Protein AF-A0A285ZNP9-F1 (afdb_monomer)

Foldseek 3Di:
DPDVVVLVVCQVVCCVQLDPDDPPPPPDLDPPFFQVLLLVLQLLLQWDQLDFAAPVNVVVLQVVLCVVPVADADPCVCPVVQQWHQALRGIDGDVLLLVQQPPPPPQDDDPPDPPRRVVSNNVSSNVCCVVCVPDQCLKTKHFPVSSVVSVVVRCVVGVVDDDPVVVCVQQVWDDDPTIIIGGNVSVVVNHQLLSNLLSNLQVLLVVDDLVCLSVSLSSSCSSCVPSADLCSLVPDDPVSNVSLLVSLLVSLLPTPSQFPDVVQLQLVSQVVSLVCPPPHPVPVVPDDDSDPRDPPDPDLLLVLLVVVVCVVSVRPSDPCVVCVSNLSSLSSNLVVCLVVVPPDDSVVSCVSRSVNLSSVLVCCLNPNVSCLLVCLLPQPCNLVSLLSNLVSLLVSCVPDPPPDCSSLVVNLVSLLVSLVRHVPDLVCLLSLLVLLLQLLLCLVPNPCNVSSVSSNVNSCVRPCNVAPDPSSLVSNVVCVVRPSVSNNDPPDALQPLSSVVSLLSQLVRDDDPSVVVSLVSNVVSCCRRQLPDLQDDDLVSLVSVLPGPCLSSVVVCVVVVNNLVVLVSLLCLVVADPVDPDPRSRCSSLVSNLSVLLSLLVNLVVCLVPHDPVSSQVSLVSSLVSLLCLQQDCPVVDNPNSQDVCVQPVSDDPPLDRSLLSVLVSLQVDDPVSSLSNLVSNLNSLPLQSLLVSLQSDPDPVVNVSSLVSDDLPDDCVVVDPDLVSLLSSLVSCLVNVSDLVSSVVSLVVSVVVCVVVCPPLADDPSLLSSLLSVLSNCLSVLVLVCLVPDDRSHDHPPCPCVVSNLLSLLSSLVSNLVSCVVVVNLVSSLVSLVVNDDDPPDLSCLLSVLQSLLSCQPRPPDDDPLVVSLVVLVVSLVVLVVVCVVDSPRDPNSNLSSLLSNLSSCLVVLVLVVSVVSVVVDDLVSLQDCSNLVSNLVSCLVVVVLVVSVVSLVSHDDDPVCVVVSVVSVVSRDVVVVVVVVVVVLVVLLPDFLLQNQLPDPCVLPVPNPDPQNRLVVLLLVQQVVCLVCLVVVVPDDLLVVVVSSVVSSCVSCVSSPFDFPDDDPQPDQDPVRDGPSWDFGWTDRPQAIETETEDEPQAPDPVVLCSVQVQVVPDPSHAEYEYHYEHADDPVCQVVRVVRCQVQVQDCVNRVHDPQWHFDDKDWPQVVSPDPQWTKMWTQTGPNHIYIYIYGYSNDPD

Solvent-accessible surface area (backbone atoms only — not comparable to full-atom values): 68554 Å² total; per-residue (Å²): 100,61,61,65,70,62,50,58,68,47,37,62,59,50,54,72,66,66,63,72,71,77,69,73,78,83,70,75,80,72,88,73,78,54,62,65,40,61,54,51,26,53,51,58,76,66,26,70,70,66,74,66,45,27,65,68,56,51,51,50,52,44,52,53,48,24,69,76,69,76,50,85,64,50,69,67,57,36,44,74,68,52,49,31,43,63,51,95,72,28,49,34,66,29,51,70,62,46,55,62,71,66,51,92,61,83,76,73,80,62,91,81,69,84,54,63,68,61,52,48,44,50,54,50,48,52,47,52,45,60,76,56,62,59,93,65,72,40,52,41,37,29,45,41,69,60,51,52,51,53,47,53,57,47,40,71,78,23,74,75,45,72,56,69,70,57,48,29,61,74,56,59,40,45,79,53,102,65,28,37,40,28,38,55,73,62,44,60,83,78,42,59,38,44,61,24,36,23,49,39,46,48,53,46,57,70,80,45,61,80,94,45,44,63,58,41,51,52,52,38,48,60,74,23,68,90,43,64,37,56,66,17,61,75,77,44,56,70,74,55,35,54,52,50,51,55,39,49,51,51,52,62,68,67,40,72,82,49,53,75,76,67,58,57,61,44,47,52,58,40,52,53,56,60,71,32,76,83,60,58,75,69,58,68,82,67,72,59,79,96,76,85,66,71,69,88,68,88,50,67,69,60,51,51,48,56,59,58,66,53,48,86,72,72,58,74,66,60,51,56,77,61,51,37,61,60,52,48,49,48,49,28,52,49,58,47,22,73,79,36,61,91,79,42,68,72,69,70,63,31,70,64,16,62,64,59,48,54,51,49,51,54,48,26,64,66,78,41,54,69,56,34,60,45,42,22,46,36,85,87,53,8,66,61,30,45,54,50,50,53,53,51,49,56,64,43,52,77,75,49,79,88,83,62,70,61,64,56,56,50,52,52,53,52,48,52,51,32,43,68,59,38,44,74,47,85,88,29,31,52,61,49,31,51,48,50,50,52,30,43,40,30,42,74,73,42,99,53,27,66,62,28,46,57,53,43,56,52,56,47,64,32,74,57,58,66,60,43,48,72,69,40,51,53,33,34,52,52,41,48,74,73,45,39,71,80,67,54,75,83,81,81,63,68,54,58,55,58,60,50,57,55,42,50,62,47,38,79,53,42,56,80,69,59,25,49,57,35,46,54,52,50,51,53,48,40,43,56,36,59,71,66,37,59,68,68,82,66,68,78,54,48,65,58,61,69,68,50,76,54,52,62,57,53,49,52,30,51,77,68,69,40,46,66,58,56,50,49,59,51,49,52,38,74,74,72,63,83,85,50,82,50,67,56,52,53,52,24,37,60,53,49,40,53,54,52,52,51,50,52,49,52,32,43,58,49,28,71,74,77,50,59,68,69,63,30,50,56,51,47,54,52,52,43,57,49,50,28,49,70,32,43,65,74,51,97,88,54,84,74,54,74,78,36,62,64,57,64,55,73,74,48,100,76,68,76,62,60,66,60,62,55,53,53,60,46,44,73,73,47,57,69,71,59,35,52,50,39,55,53,19,42,50,68,42,70,46,66,54,62,53,42,49,48,47,64,70,52,88,51,69,67,62,40,51,54,52,58,75,59,60,71,84,85,63,78,64,71,86,76,57,91,48,73,65,57,51,52,52,42,47,50,39,34,63,73,57,58,78,49,59,71,56,42,50,57,52,45,54,52,48,54,52,52,46,60,69,68,32,69,90,41,45,66,50,76,72,53,54,58,52,52,47,50,50,48,50,51,28,57,73,72,65,34,62,64,59,56,73,69,61,69,81,88,52,44,60,92,82,55,86,51,54,70,59,51,46,48,47,53,29,51,46,29,50,51,52,20,52,51,26,49,76,68,70,36,58,69,59,17,55,61,32,43,70,65,45,75,67,66,95,86,48,79,84,32,48,46,56,52,22,44,39,51,25,53,53,65,76,67,55,91,64,95,65,66,52,69,59,55,42,52,53,42,52,53,50,52,51,55,50,52,59,47,44,77,77,39,71,81,63,65,69,64,24,59,49,30,36,51,30,34,46,34,47,39,29,41,73,70,63,43,49,67,62,34,50,54,49,56,73,73,49,66,73,79,54,43,26,36,57,78,42,29,47,37,46,24,52,39,28,46,79,69,68,39,49,72,58,18,48,56,41,53,71,47,40,61,68,51,88,88,41,40,71,58,52,52,52,59,56,66,71,53,66,66,70,63,54,52,55,48,54,54,49,54,52,49,56,48,62,70,40,56,66,71,49,46,60,51,74,45,54,62,92,81,41,75,46,49,86,43,69,68,55,36,52,51,51,49,49,49,55,41,49,54,58,48,57,79,44,30,85,82,52,76,83,62,57,71,59,59,53,52,52,51,48,50,56,47,43,47,65,61,41,44,82,65,71,56,65,69,94,66,84,77,76,96,77,62,66,44,100,81,75,45,75,69,75,61,56,76,46,60,48,63,35,87,85,43,40,38,42,38,42,51,46,82,37,80,58,89,44,79,63,55,56,48,57,67,55,52,68,70,77,47,72,87,76,48,44,40,41,37,36,44,31,40,28,72,58,61,77,89,50,49,64,61,45,48,51,52,42,52,54,42,73,57,31,64,85,75,40,79,58,61,93,71,40,49,68,75,47,73,44,80,51,30,80,83,72,74,45,96,51,46,42,35,36,43,34,36,26,41,86,77,23,39,38,35,42,36,41,34,47,72,57,63,77,130

Sequence (1200 aa):
MIDDYILQKDRNIINSYLKKNEFPPKEKYIDFSWNPTLFFAKIILASQNHTALTETAIHTEIVEYNQAKGTNVSLDYLLNRFWLRNVLGQIKISGAVLRLFLDDKIVEIPKEIKDDELVENFLFMEFLVKKYKYEDSRTCEISSEVFDSIYIGFKNFYPQMSELDTLLQEYSITKEEDKYVFVLWRLELKVDKGFLSSYILYSLFQIRDSSQDAKSLKEWLIATKFIFCPEAFESLSEWHKERFIKTALELLKNEYDLEDGRENEKFLLNEDLSFCSFYSAKDIILRNGLSDYTIESKEPFVQWLKFFSNRERGVDLLDFSIREDCVKLLQSLLIYAIKNPRVINVLDLFENKSYLLYQTIFYLIRFNPTHLLAFIDDKRYGLFFFCSFIILCEDSFKKKFADEHIPFKLVDKYTILFCEKNLICKENYHDASLLLVFLIEGMYNSKWPFLYRNVYEKVCSSPIFKKPTKSCVAAALDCFEKNAKDIWTQRIWQIKISEFKYLFFFYIKAESFEKKQCFDLIKTLYENSVLKNEKFNYWREWNEIDSFEWGVFFNQLYELDELKVFCLDIFNYLNFDESESDFDKKYSGPKKLRLHLKLLCTVYSEWRKYESNEKAERLEECIVIILQNCFVNKIESKKIAIFDLLYESNLGFDFSTELFPQVIDVLKSFSEPNRKKVLLAMSKGDDLRLMTKTYNLMDDEEDQRFLKGLMDFSTDVEKSISFFDDYISFLQDLYNSHINNEFADKLFEKLDSSIKNRAKGLIIAPFVLNAQILKLYSLFWHNNQMGLLEYKSPYKDPDGRYKDGLISLENERYFLLTRMYMKNGKNEEAQKNVKKIRCQDSDYFALKYKSFALYISVFYSKNSCNYAELLKQCDSLIRVTKNKMGENKKISYEGLQYLYYAKASLLEKIGDCDKLYQFYNSVENNYHTKLDFAKPVATCLLNKGRNIEAFKVCNAIRPSEKEKTEYEKLKKSIPAEDEISRLASSYREIICLSKEDRFKVLPDVVCKHRENVGSFVIHSIYFCLEKILRKIKTLKLLPEDNKTDLIQITLEAYLKTLNYENDKDQPHRGLSSSKKQAGELDFVLDFDTYSVVFEAVRCDSFNQNVRKHILKIFHYDSSKRIFVNLLYYEGNNSDFLNHWEIITQKTSNNSDVVYPHNFKCLSCKDISNEFGNASIKVLKNTHENELEFYHIFVNLSYAD

pLDDT: mean 76.42, std 13.69, range [32.66, 93.69]

Nearest PDB structures (foldseek):
  4g2v-assembly1_A  TM=2.589E-01  e=5.377E-02  Mus musculus
  8glv-assembly1_Le  TM=3.290E-01  e=1.852E+00  Chlamydomonas reinhardtii
  5a7d-assembly2_E  TM=2.388E-01  e=8.606E-01  Drosophila melanogaster
  7wkk-assembly1_f  TM=1.817E-01  e=2.489E-01  Xenopus laevis

Structure (mmCIF, N/CA/C/O backbone):
data_AF-A0A285ZNP9-F1
#
_entry.id   AF-A0A285ZNP9-F1
#
loop_
_atom_site.group_PDB
_atom_site.id
_atom_site.type_symbol
_atom_site.label_atom_id
_atom_site.label_alt_id
_atom_site.label_comp_id
_atom_site.label_asym_id
_atom_site.label_entity_id
_atom_site.label_seq_id
_atom_site.pdbx_PDB_ins_code
_atom_site.Cartn_x
_atom_site.Cartn_y
_atom_site.Cartn_z
_atom_site.occupancy
_atom_site.B_iso_or_equiv
_atom_site.auth_seq_id
_atom_site.auth_comp_id
_atom_site.auth_asym_id
_atom_site.auth_atom_id
_atom_site.pdbx_PDB_model_num
ATOM 1 N N . MET A 1 1 ? 6.813 -19.628 -25.137 1.00 57.28 1 MET A N 1
ATOM 2 C CA . MET A 1 1 ? 6.388 -18.519 -26.007 1.00 57.28 1 MET A CA 1
ATOM 3 C C . MET A 1 1 ? 4.875 -18.427 -26.017 1.00 57.28 1 MET A C 1
ATOM 5 O O . MET A 1 1 ? 4.208 -19.447 -26.203 1.00 57.28 1 MET A O 1
ATOM 9 N N . ILE A 1 2 ? 4.349 -17.218 -25.784 1.00 62.16 2 ILE A N 1
ATOM 10 C CA . ILE A 1 2 ? 2.911 -16.910 -25.845 1.00 62.16 2 ILE A CA 1
ATOM 11 C C . ILE A 1 2 ? 2.359 -17.311 -27.217 1.00 62.16 2 ILE A C 1
ATOM 13 O O . ILE A 1 2 ? 3.030 -17.143 -28.232 1.00 62.16 2 ILE A O 1
ATOM 17 N N . ASP A 1 3 ? 1.128 -17.824 -27.244 1.00 62.84 3 ASP A N 1
ATOM 18 C CA . ASP A 1 3 ? 0.411 -18.130 -28.483 1.00 62.84 3 ASP A CA 1
ATOM 19 C C . ASP A 1 3 ? 0.308 -16.884 -29.387 1.00 62.84 3 ASP A C 1
ATOM 21 O O . ASP A 1 3 ? -0.231 -15.847 -28.980 1.00 62.84 3 ASP A O 1
ATOM 25 N N . ASP A 1 4 ? 0.804 -17.000 -30.622 1.00 60.16 4 ASP A N 1
ATOM 26 C CA . ASP A 1 4 ? 0.792 -15.941 -31.636 1.00 60.16 4 ASP A CA 1
ATOM 27 C C . ASP A 1 4 ? -0.634 -15.417 -31.891 1.00 60.16 4 ASP A C 1
ATOM 29 O O . ASP A 1 4 ? -0.838 -14.226 -32.116 1.00 60.16 4 ASP A O 1
ATOM 33 N N . TYR A 1 5 ? -1.662 -16.258 -31.720 1.00 59.38 5 TYR A N 1
ATOM 34 C CA . TYR A 1 5 ? -3.062 -15.841 -31.817 1.00 59.38 5 TYR A CA 1
ATOM 35 C C . TYR A 1 5 ? -3.457 -14.794 -30.756 1.00 59.38 5 TYR A C 1
ATOM 37 O O . TYR A 1 5 ? -4.183 -13.837 -31.045 1.00 59.38 5 TYR A O 1
ATOM 45 N N . ILE A 1 6 ? -2.961 -14.938 -29.520 1.00 65.19 6 ILE A N 1
ATOM 46 C CA . ILE A 1 6 ? -3.229 -13.994 -28.422 1.00 65.19 6 ILE A CA 1
ATOM 47 C C . ILE A 1 6 ? -2.518 -12.665 -28.689 1.00 65.19 6 ILE A C 1
ATOM 49 O O . ILE A 1 6 ? -3.113 -11.602 -28.492 1.00 65.19 6 ILE A O 1
ATOM 53 N N . LEU A 1 7 ? -1.274 -12.727 -29.171 1.00 65.81 7 LEU A N 1
ATOM 54 C CA . LEU A 1 7 ? -0.487 -11.549 -29.529 1.00 65.81 7 LEU A CA 1
ATOM 55 C C . LEU A 1 7 ? -1.118 -10.798 -30.703 1.00 65.81 7 LEU A C 1
ATOM 57 O O . LEU A 1 7 ? -1.282 -9.584 -30.618 1.00 65.81 7 LEU A O 1
ATOM 61 N N . GLN A 1 8 ? -1.549 -11.495 -31.759 1.00 67.06 8 GLN A N 1
ATOM 62 C CA . GLN A 1 8 ? -2.184 -10.889 -32.934 1.00 67.06 8 GLN A CA 1
ATOM 63 C C . GLN A 1 8 ? -3.482 -10.142 -32.596 1.00 67.06 8 GLN A C 1
ATOM 65 O O . GLN A 1 8 ? -3.724 -9.065 -33.145 1.00 67.06 8 GLN A O 1
ATOM 70 N N . LYS A 1 9 ? -4.291 -10.658 -31.659 1.00 70.31 9 LYS A N 1
ATOM 71 C CA . LYS A 1 9 ? -5.530 -9.999 -31.212 1.00 70.31 9 LYS A CA 1
ATOM 72 C C . LYS A 1 9 ? -5.269 -8.659 -30.516 1.00 70.31 9 LYS A C 1
ATOM 74 O O . LYS A 1 9 ? -6.000 -7.697 -30.745 1.00 70.31 9 LYS A O 1
ATOM 79 N N . ASP A 1 10 ? -4.219 -8.586 -29.700 1.00 71.50 10 ASP A N 1
ATOM 80 C CA . ASP A 1 10 ? -3.856 -7.368 -28.966 1.00 71.50 10 ASP A CA 1
ATOM 81 C C . ASP A 1 10 ? -2.916 -6.450 -29.763 1.00 71.50 10 ASP A C 1
ATOM 83 O O . ASP A 1 10 ? -2.788 -5.267 -29.441 1.00 71.50 10 ASP A O 1
ATOM 87 N N . ARG A 1 11 ? -2.278 -6.968 -30.822 1.00 70.19 11 ARG A N 1
ATOM 88 C CA . ARG A 1 11 ? -1.276 -6.274 -31.644 1.00 70.19 11 ARG A CA 1
ATOM 89 C C . ARG A 1 11 ? -1.778 -4.937 -32.163 1.00 70.19 11 ARG A C 1
ATOM 91 O O . ARG A 1 11 ? -1.040 -3.960 -32.115 1.00 70.19 11 ARG A O 1
ATOM 98 N N . ASN A 1 12 ? -3.029 -4.873 -32.616 1.00 66.25 12 ASN A N 1
ATOM 99 C CA . ASN A 1 12 ? -3.621 -3.640 -33.137 1.00 66.25 12 ASN A CA 1
ATOM 100 C C . ASN A 1 12 ? -3.772 -2.566 -32.053 1.00 66.25 12 ASN A C 1
ATOM 102 O O . ASN A 1 12 ? -3.480 -1.403 -32.316 1.00 66.25 12 ASN A O 1
ATOM 106 N N . ILE A 1 13 ? -4.154 -2.962 -30.835 1.00 67.31 13 ILE A N 1
ATOM 107 C CA . ILE A 1 13 ? -4.296 -2.057 -29.688 1.00 67.31 13 ILE A CA 1
ATOM 108 C C . ILE A 1 13 ? -2.908 -1.593 -29.239 1.00 67.31 13 ILE A C 1
ATOM 110 O O . ILE A 1 13 ? -2.632 -0.403 -29.148 1.00 67.31 13 ILE A O 1
ATOM 114 N N . ILE A 1 14 ? -1.979 -2.518 -29.016 1.00 66.44 14 ILE A N 1
ATOM 115 C CA . ILE A 1 14 ? -0.634 -2.175 -28.545 1.00 66.44 14 ILE A CA 1
ATOM 116 C C . ILE A 1 14 ? 0.095 -1.297 -29.577 1.00 66.44 14 ILE A C 1
ATOM 118 O O . ILE A 1 14 ? 0.676 -0.275 -29.215 1.00 66.44 14 ILE A O 1
ATOM 122 N N . ASN A 1 15 ? 0.007 -1.627 -30.870 1.00 66.44 15 ASN A N 1
ATOM 123 C CA . ASN A 1 15 ? 0.618 -0.827 -31.932 1.00 66.44 15 ASN A CA 1
ATOM 124 C C . ASN A 1 15 ? -0.048 0.548 -32.093 1.00 66.44 15 ASN A C 1
ATOM 126 O O . ASN A 1 15 ? 0.656 1.506 -32.400 1.00 66.44 15 ASN A O 1
ATOM 130 N N . SER A 1 16 ? -1.363 0.692 -31.873 1.00 63.81 16 SER A N 1
ATOM 131 C CA . SER A 1 16 ? -2.009 2.016 -31.888 1.00 63.81 16 SER A CA 1
ATOM 132 C C . SER A 1 16 ? -1.590 2.888 -30.699 1.00 63.81 16 SER A C 1
ATOM 134 O O . SER A 1 16 ? -1.587 4.116 -30.797 1.00 63.81 16 SER A O 1
ATOM 136 N N . TYR A 1 17 ? -1.219 2.266 -29.576 1.00 60.94 17 TYR A N 1
ATOM 137 C CA . TYR A 1 17 ? -0.847 2.951 -28.338 1.00 60.94 17 TYR A CA 1
ATOM 138 C C . TYR A 1 17 ? 0.644 3.310 -28.243 1.00 60.94 17 TYR A C 1
ATOM 140 O O . TYR A 1 17 ? 0.963 4.420 -27.820 1.00 60.94 17 TYR A O 1
ATOM 148 N N . LEU A 1 18 ? 1.544 2.412 -28.659 1.00 59.59 18 LEU A N 1
ATOM 149 C CA . LEU A 1 18 ? 3.000 2.532 -28.468 1.00 59.59 18 LEU A CA 1
ATOM 150 C C . LEU A 1 18 ? 3.754 3.140 -29.669 1.00 59.59 18 LEU A C 1
ATOM 152 O O . LEU A 1 18 ? 4.983 3.220 -29.657 1.00 59.59 18 LEU A O 1
ATOM 156 N N . LYS A 1 19 ? 3.055 3.585 -30.722 1.00 57.00 19 LYS A N 1
ATOM 157 C CA . LYS A 1 19 ? 3.678 4.145 -31.935 1.00 57.00 19 LYS A CA 1
ATOM 158 C C . LYS A 1 19 ? 4.428 5.460 -31.657 1.00 57.00 19 LYS A C 1
ATOM 160 O O . LYS A 1 19 ? 3.843 6.537 -31.560 1.00 57.00 19 LYS A O 1
ATOM 165 N N . LYS A 1 20 ? 5.761 5.379 -31.618 1.00 45.56 20 LYS A N 1
ATOM 166 C CA . LYS A 1 20 ? 6.685 6.472 -31.959 1.00 45.56 20 LYS A CA 1
ATOM 167 C C . LYS A 1 20 ? 7.035 6.270 -33.439 1.00 45.56 20 LYS A C 1
ATOM 169 O O . LYS A 1 20 ? 7.758 5.340 -33.765 1.00 45.56 20 LYS A O 1
ATOM 174 N N . ASN A 1 21 ? 6.512 7.144 -34.295 1.00 38.34 21 ASN A N 1
ATOM 175 C CA . ASN A 1 21 ? 6.708 7.188 -35.748 1.00 38.34 21 ASN A CA 1
ATOM 176 C C . ASN A 1 21 ? 5.892 6.151 -36.526 1.00 38.34 21 ASN A C 1
ATOM 178 O O . ASN A 1 21 ? 6.345 5.056 -36.850 1.00 38.34 21 ASN A O 1
ATOM 182 N N . GLU A 1 22 ? 4.689 6.561 -36.921 1.00 35.44 22 GLU A N 1
ATOM 183 C CA . GLU A 1 22 ? 4.213 6.154 -38.235 1.00 35.44 22 GLU A CA 1
ATOM 184 C C . GLU A 1 22 ? 5.225 6.697 -39.244 1.00 35.44 22 GLU A C 1
ATOM 186 O O . GLU A 1 22 ? 5.370 7.910 -39.397 1.00 35.44 22 GLU A O 1
ATOM 191 N N . PHE A 1 23 ? 5.958 5.804 -39.914 1.00 39.22 23 PHE A N 1
ATOM 192 C CA . PHE A 1 23 ? 6.365 6.149 -41.266 1.00 39.22 23 PHE A CA 1
ATOM 193 C C . PHE A 1 23 ? 5.085 6.533 -42.011 1.00 39.22 23 PHE A C 1
ATOM 195 O O . PHE A 1 23 ? 4.051 5.891 -41.770 1.00 39.22 23 PHE A O 1
ATOM 202 N N . PRO A 1 24 ? 5.126 7.584 -42.849 1.00 32.66 24 PRO A N 1
ATOM 203 C CA . PRO A 1 24 ? 3.962 7.983 -43.619 1.00 32.66 24 PRO A CA 1
ATOM 204 C C . PRO A 1 24 ? 3.363 6.735 -44.274 1.00 32.66 24 PRO A C 1
ATOM 206 O O . PRO A 1 24 ? 4.124 5.817 -44.620 1.00 32.66 24 PRO A O 1
ATOM 209 N N . PRO A 1 25 ? 2.023 6.649 -44.396 1.00 34.00 25 PRO A N 1
ATOM 210 C CA . PRO A 1 25 ? 1.412 5.560 -45.143 1.00 34.00 25 PRO A CA 1
ATOM 211 C C . PRO A 1 25 ? 2.202 5.424 -46.442 1.00 34.00 25 PRO A C 1
ATOM 213 O O . PRO A 1 25 ? 2.490 6.445 -47.068 1.00 34.00 25 PRO A O 1
ATOM 216 N N . LYS A 1 26 ? 2.633 4.198 -46.788 1.00 42.69 26 LYS A N 1
ATOM 217 C CA . LYS A 1 26 ? 3.184 3.894 -48.115 1.00 42.69 26 LYS A CA 1
ATOM 218 C C . LYS A 1 26 ? 2.083 4.260 -49.116 1.00 42.69 26 LYS A C 1
ATOM 220 O O . LYS A 1 26 ? 1.292 3.411 -49.522 1.00 42.69 26 LYS A O 1
ATOM 225 N N . GLU A 1 27 ? 1.964 5.540 -49.448 1.00 39.97 27 GLU A N 1
ATOM 226 C CA . GLU A 1 27 ? 1.225 6.020 -50.592 1.00 39.97 27 GLU A CA 1
ATOM 227 C C . GLU A 1 27 ? 1.910 5.357 -51.768 1.00 39.97 27 GLU A C 1
ATOM 229 O O . GLU A 1 27 ? 3.076 5.621 -52.042 1.00 39.97 27 GLU A O 1
ATOM 234 N N . LYS A 1 28 ? 1.196 4.372 -52.326 1.00 46.00 28 LYS A N 1
ATOM 235 C CA . LYS A 1 28 ? 1.474 3.634 -53.556 1.00 46.00 28 LYS A CA 1
ATOM 236 C C . LYS A 1 28 ? 2.782 4.065 -54.227 1.00 46.00 28 LYS A C 1
ATOM 238 O O . LYS A 1 28 ? 2.772 4.914 -55.114 1.00 46.00 28 LYS A O 1
ATOM 243 N N . TYR A 1 29 ? 3.887 3.423 -53.856 1.00 46.81 29 TYR A N 1
ATOM 244 C CA . TYR A 1 29 ? 5.022 3.346 -54.763 1.00 46.81 29 TYR A CA 1
ATOM 245 C C . TYR A 1 29 ? 4.580 2.431 -55.886 1.00 46.81 29 TYR A C 1
ATOM 247 O O . TYR A 1 29 ? 4.416 1.224 -55.700 1.00 46.81 29 TYR A O 1
ATOM 255 N N . ILE A 1 30 ? 4.232 3.043 -57.009 1.00 44.84 30 ILE A N 1
ATOM 256 C CA . ILE A 1 30 ? 3.766 2.297 -58.154 1.00 44.84 30 ILE A CA 1
ATOM 257 C C . ILE A 1 30 ? 5.003 1.784 -58.876 1.00 44.84 30 ILE A C 1
ATOM 259 O O . ILE A 1 30 ? 5.704 2.542 -59.540 1.00 44.84 30 ILE A O 1
ATOM 263 N N . ASP A 1 31 ? 5.266 0.494 -58.704 1.00 46.09 31 ASP A N 1
ATOM 264 C CA . ASP A 1 31 ? 6.254 -0.271 -59.456 1.00 46.09 31 ASP A CA 1
ATOM 265 C C . ASP A 1 31 ? 5.740 -0.408 -60.907 1.00 46.09 31 ASP A C 1
ATOM 267 O O . ASP A 1 31 ? 5.179 -1.426 -61.316 1.00 46.09 31 ASP A O 1
ATOM 271 N N . PHE A 1 32 ? 5.780 0.689 -61.671 1.00 51.31 32 PHE A N 1
ATOM 272 C CA . PHE A 1 32 ? 5.325 0.714 -63.057 1.00 51.31 32 PHE A CA 1
ATOM 273 C C . PHE A 1 32 ? 6.442 0.230 -64.001 1.00 51.31 32 PHE A C 1
ATOM 275 O O . PHE A 1 32 ? 7.495 0.844 -64.139 1.00 51.31 32 PHE A O 1
ATOM 282 N N . SER A 1 33 ? 6.121 -0.817 -64.764 1.00 55.75 33 SER A N 1
ATOM 283 C CA . SER A 1 33 ? 6.610 -1.151 -66.117 1.00 55.75 33 SER A CA 1
ATOM 284 C C . SER A 1 33 ? 7.985 -1.812 -66.364 1.00 55.75 33 SER A C 1
ATOM 286 O O . SER A 1 33 ? 8.095 -2.436 -67.419 1.00 55.75 33 SER A O 1
ATOM 288 N N . TRP A 1 34 ? 8.990 -1.799 -65.467 1.00 68.38 34 TRP A N 1
ATOM 289 C CA . TRP A 1 34 ? 10.285 -2.479 -65.761 1.00 68.38 34 TRP A CA 1
ATOM 290 C C . TRP A 1 34 ? 11.114 -3.047 -64.575 1.00 68.38 34 TRP A C 1
ATOM 292 O O . TRP A 1 34 ? 12.274 -3.404 -64.755 1.00 68.38 34 TRP A O 1
ATOM 302 N N . ASN A 1 35 ? 10.528 -3.215 -63.381 1.00 78.19 35 ASN A N 1
ATOM 303 C CA . ASN A 1 35 ? 11.181 -3.743 -62.158 1.00 78.19 35 ASN A CA 1
ATOM 304 C C . ASN A 1 35 ? 12.565 -3.101 -61.849 1.00 78.19 35 ASN A C 1
ATOM 306 O O . ASN A 1 35 ? 13.597 -3.788 -61.859 1.00 78.19 35 ASN A O 1
ATOM 310 N N . PRO A 1 36 ? 12.602 -1.783 -61.550 1.00 79.56 36 PRO A N 1
ATOM 311 C CA . PRO A 1 36 ? 13.820 -1.037 -61.205 1.00 79.56 36 PRO A CA 1
ATOM 312 C C . PRO A 1 36 ? 14.582 -1.639 -60.022 1.00 79.56 36 PRO A C 1
ATOM 314 O O . PRO A 1 36 ? 15.811 -1.598 -59.979 1.00 79.56 36 PRO A O 1
ATOM 317 N N . THR A 1 37 ? 13.873 -2.261 -59.083 1.00 85.12 37 THR A N 1
ATOM 318 C CA . THR A 1 37 ? 14.460 -2.946 -57.933 1.00 85.12 37 THR A CA 1
ATOM 319 C C . THR A 1 37 ? 15.464 -4.026 -58.350 1.00 85.12 37 THR A C 1
ATOM 321 O O . THR A 1 37 ? 16.573 -4.089 -57.821 1.00 85.12 37 THR A O 1
ATOM 324 N N . LEU A 1 38 ? 15.113 -4.858 -59.334 1.00 84.94 38 LEU A N 1
ATOM 325 C CA . LEU A 1 38 ? 16.002 -5.909 -59.828 1.00 84.94 38 LEU A CA 1
ATOM 326 C C . LEU A 1 38 ? 17.210 -5.331 -60.587 1.00 84.94 38 LEU A C 1
ATOM 328 O O . LEU A 1 38 ? 18.309 -5.879 -60.502 1.00 84.94 38 LEU A O 1
ATOM 332 N N . PHE A 1 39 ? 17.023 -4.228 -61.316 1.00 87.81 39 PHE A N 1
ATOM 333 C CA . PHE A 1 39 ? 18.100 -3.534 -62.030 1.00 87.81 39 PHE A CA 1
ATOM 334 C C . PHE A 1 39 ? 19.152 -2.992 -61.057 1.00 87.81 39 PHE A C 1
ATOM 336 O O . PHE A 1 39 ? 20.336 -3.316 -61.177 1.00 87.81 39 PHE A O 1
ATOM 343 N N . PHE A 1 40 ? 18.714 -2.252 -60.035 1.00 87.44 40 PHE A N 1
ATOM 344 C CA . PHE A 1 40 ? 19.616 -1.714 -59.019 1.00 87.44 40 PHE A CA 1
ATOM 345 C C . PHE A 1 40 ? 20.272 -2.808 -58.171 1.00 87.44 40 PHE A C 1
ATOM 347 O O . PHE A 1 40 ? 21.433 -2.651 -57.808 1.00 87.44 40 PHE A O 1
ATOM 354 N N . ALA A 1 41 ? 19.609 -3.947 -57.927 1.00 87.88 41 ALA A N 1
ATOM 355 C CA . ALA A 1 41 ? 20.244 -5.089 -57.263 1.00 87.88 41 ALA A CA 1
ATOM 356 C C . ALA A 1 41 ? 21.478 -5.587 -58.037 1.00 87.88 41 ALA A C 1
ATOM 358 O O . ALA A 1 41 ? 22.527 -5.829 -57.438 1.00 87.88 41 ALA A O 1
ATOM 359 N N . LYS A 1 42 ? 21.377 -5.699 -59.372 1.00 87.62 42 LYS A N 1
ATOM 360 C CA . LYS A 1 42 ? 22.503 -6.125 -60.221 1.00 87.62 42 LYS A CA 1
ATOM 361 C C . LYS A 1 42 ? 23.618 -5.087 -60.275 1.00 87.62 42 LYS A C 1
ATOM 363 O O . LYS A 1 42 ? 24.781 -5.467 -60.199 1.00 87.62 42 LYS A O 1
ATOM 368 N N . ILE A 1 43 ? 23.275 -3.801 -60.377 1.00 88.06 43 ILE A N 1
ATOM 369 C CA . ILE A 1 43 ? 24.273 -2.722 -60.370 1.00 88.06 43 ILE A CA 1
ATOM 370 C C . ILE A 1 43 ? 25.026 -2.697 -59.046 1.00 88.06 43 ILE A C 1
ATOM 372 O O . ILE A 1 43 ? 26.250 -2.626 -59.049 1.00 88.06 43 ILE A O 1
ATOM 376 N N . ILE A 1 44 ? 24.310 -2.771 -57.920 1.00 86.75 44 ILE A N 1
ATOM 377 C CA . ILE A 1 44 ? 24.936 -2.760 -56.600 1.00 86.75 44 ILE A CA 1
ATOM 378 C C . ILE A 1 44 ? 25.905 -3.933 -56.510 1.00 86.75 44 ILE A C 1
ATOM 380 O O . ILE A 1 44 ? 27.076 -3.684 -56.269 1.00 86.75 44 ILE A O 1
ATOM 384 N N . LEU A 1 45 ? 25.491 -5.167 -56.815 1.00 85.81 45 LEU A N 1
ATOM 385 C CA . LEU A 1 45 ? 26.377 -6.342 -56.787 1.00 85.81 45 LEU A CA 1
ATOM 386 C C . LEU A 1 45 ? 27.607 -6.237 -57.706 1.00 85.81 45 LEU A C 1
ATOM 388 O O . LEU A 1 45 ? 28.642 -6.814 -57.389 1.00 85.81 45 LEU A O 1
ATOM 392 N N . ALA A 1 46 ? 27.505 -5.510 -58.820 1.00 85.00 46 ALA A N 1
ATOM 393 C CA . ALA A 1 46 ? 28.589 -5.322 -59.782 1.00 85.00 46 ALA A CA 1
ATOM 394 C C . ALA A 1 46 ? 29.491 -4.097 -59.498 1.00 85.00 46 ALA A C 1
ATOM 396 O O . ALA A 1 46 ? 30.483 -3.896 -60.197 1.00 85.00 46 ALA A O 1
ATOM 397 N N . SER A 1 47 ? 29.151 -3.273 -58.502 1.00 81.69 47 SER A N 1
ATOM 398 C CA . SER A 1 47 ? 29.900 -2.064 -58.129 1.00 81.69 47 SER A CA 1
ATOM 399 C C . SER A 1 47 ? 31.167 -2.363 -57.305 1.00 81.69 47 SER A C 1
ATOM 401 O O . SER A 1 47 ? 31.300 -3.428 -56.710 1.00 81.69 47 SER A O 1
ATOM 403 N N . GLN A 1 48 ? 32.117 -1.425 -57.270 1.00 66.94 48 GLN A N 1
ATOM 404 C CA . GLN A 1 48 ? 33.431 -1.570 -56.627 1.00 66.94 48 GLN A CA 1
ATOM 405 C C . GLN A 1 48 ? 33.469 -1.115 -55.155 1.00 66.94 48 GLN A C 1
ATOM 407 O O . GLN A 1 48 ? 34.435 -1.403 -54.456 1.00 66.94 48 GLN A O 1
ATOM 412 N N . ASN A 1 49 ? 32.409 -0.489 -54.633 1.00 63.59 49 ASN A N 1
ATOM 413 C CA . ASN A 1 49 ? 32.391 0.084 -53.274 1.00 63.59 49 ASN A CA 1
ATOM 414 C C . ASN A 1 49 ? 32.136 -0.934 -52.142 1.00 63.59 49 ASN A C 1
ATOM 416 O O . ASN A 1 49 ? 31.809 -0.549 -51.023 1.00 63.59 49 ASN A O 1
ATOM 420 N N . HIS A 1 50 ? 32.319 -2.232 -52.411 1.00 58.72 50 HIS A N 1
ATOM 421 C CA . HIS A 1 50 ? 32.130 -3.327 -51.444 1.00 58.72 50 HIS A CA 1
ATOM 422 C C . HIS A 1 50 ? 33.374 -3.681 -50.632 1.00 58.72 50 HIS A C 1
ATOM 424 O O . HIS A 1 50 ? 33.401 -4.726 -49.978 1.00 58.72 50 HIS A O 1
ATOM 430 N N . THR A 1 51 ? 34.441 -2.887 -50.687 1.00 59.78 51 THR A N 1
ATOM 431 C CA . THR A 1 51 ? 35.671 -3.220 -49.964 1.00 59.78 51 THR A CA 1
ATOM 432 C C . THR A 1 51 ? 35.496 -2.948 -48.475 1.00 59.78 51 THR A C 1
ATOM 434 O O . THR A 1 51 ? 35.850 -1.882 -47.975 1.00 59.78 51 THR A O 1
ATOM 437 N N . ALA A 1 52 ? 34.951 -3.930 -47.756 1.00 66.69 52 ALA A N 1
ATOM 438 C CA . ALA A 1 52 ? 35.098 -4.002 -46.314 1.00 66.69 52 ALA A CA 1
ATOM 439 C C . ALA A 1 52 ? 36.590 -3.963 -45.968 1.00 66.69 52 ALA A C 1
ATOM 441 O O . ALA A 1 52 ? 37.402 -4.658 -46.587 1.00 66.69 52 ALA A O 1
ATOM 442 N N . LEU A 1 53 ? 36.949 -3.154 -44.974 1.00 77.06 53 LEU A N 1
ATOM 443 C CA . LEU A 1 53 ? 38.300 -3.145 -44.435 1.00 77.06 53 LEU A CA 1
ATOM 444 C C . LEU A 1 53 ? 38.562 -4.529 -43.848 1.00 77.06 53 LEU A C 1
ATOM 446 O O . LEU A 1 53 ? 37.904 -4.945 -42.903 1.00 77.06 53 LEU A O 1
ATOM 450 N N . THR A 1 54 ? 39.477 -5.282 -44.442 1.00 82.88 54 THR A N 1
ATOM 451 C CA . THR A 1 54 ? 39.903 -6.576 -43.905 1.00 82.88 54 THR A CA 1
ATOM 452 C C . THR A 1 54 ? 41.164 -6.390 -43.081 1.00 82.88 54 THR A C 1
ATOM 454 O O . THR A 1 54 ? 41.863 -5.385 -43.208 1.00 82.88 54 THR A O 1
ATOM 457 N N . GLU A 1 55 ? 41.484 -7.380 -42.255 1.00 84.62 55 GLU A N 1
ATOM 458 C CA . GLU A 1 55 ? 42.739 -7.399 -41.503 1.00 84.62 55 GLU A CA 1
ATOM 459 C C . GLU A 1 55 ? 43.947 -7.240 -42.433 1.00 84.62 55 GLU A C 1
ATOM 461 O O . GLU A 1 55 ? 44.832 -6.431 -42.175 1.00 84.62 55 GLU A O 1
ATOM 466 N N . THR A 1 56 ? 43.923 -7.921 -43.582 1.00 85.38 56 THR A N 1
ATOM 467 C CA . THR A 1 56 ? 44.955 -7.805 -44.616 1.00 85.38 56 THR A CA 1
ATOM 468 C C . THR A 1 56 ? 45.033 -6.394 -45.193 1.00 85.38 56 THR A C 1
ATOM 470 O O . THR A 1 56 ? 46.130 -5.860 -45.314 1.00 85.38 56 THR A O 1
ATOM 473 N N . ALA A 1 57 ? 43.892 -5.772 -45.511 1.00 84.75 57 ALA A N 1
ATOM 474 C CA . ALA A 1 57 ? 43.869 -4.408 -46.039 1.00 84.75 57 ALA A CA 1
ATOM 475 C C . ALA A 1 57 ? 44.455 -3.407 -45.032 1.00 84.75 57 ALA A C 1
ATOM 477 O O . ALA A 1 57 ? 45.313 -2.609 -45.390 1.00 84.75 57 ALA A O 1
ATOM 478 N N . ILE A 1 58 ? 44.059 -3.492 -43.759 1.00 86.81 58 ILE A N 1
ATOM 479 C CA . ILE A 1 58 ? 44.589 -2.616 -42.707 1.00 86.81 58 ILE A CA 1
ATOM 480 C C . ILE A 1 58 ? 46.066 -2.890 -42.435 1.00 86.81 58 ILE A C 1
ATOM 482 O O . ILE A 1 58 ? 46.828 -1.952 -42.228 1.00 86.81 58 ILE A O 1
ATOM 486 N N . HIS A 1 59 ? 46.501 -4.146 -42.473 1.00 88.31 59 HIS A N 1
ATOM 487 C CA . HIS A 1 59 ? 47.915 -4.468 -42.342 1.00 88.31 59 HIS A CA 1
ATOM 488 C C . HIS A 1 59 ? 48.738 -3.828 -43.471 1.00 88.31 59 HIS A C 1
ATOM 490 O O . HIS A 1 59 ? 49.811 -3.285 -43.214 1.00 88.31 59 HIS A O 1
ATOM 496 N N . THR A 1 60 ? 48.240 -3.839 -44.711 1.00 89.69 60 THR A N 1
ATOM 497 C CA . THR A 1 60 ? 48.871 -3.115 -45.825 1.00 89.69 60 THR A CA 1
ATOM 498 C C . THR A 1 60 ? 48.944 -1.612 -45.544 1.00 89.69 60 THR A C 1
ATOM 500 O O . THR A 1 60 ? 50.021 -1.035 -45.668 1.00 89.69 60 THR A O 1
ATOM 503 N N . GLU A 1 61 ? 47.855 -0.997 -45.073 1.00 90.12 61 GLU A N 1
ATOM 504 C CA . GLU A 1 61 ? 47.832 0.424 -44.688 1.00 90.12 61 GLU A CA 1
ATOM 505 C C . GLU A 1 61 ? 48.843 0.763 -43.587 1.00 90.12 61 GLU A C 1
ATOM 507 O O . GLU A 1 61 ? 49.529 1.779 -43.668 1.00 90.12 61 GLU A O 1
ATOM 512 N N . ILE A 1 62 ? 48.960 -0.090 -42.565 1.00 91.00 62 ILE A N 1
ATOM 513 C CA . ILE A 1 62 ? 49.922 0.078 -41.468 1.00 91.00 62 ILE A CA 1
ATOM 514 C C . ILE A 1 62 ? 51.353 0.010 -42.003 1.00 91.00 62 ILE A C 1
ATOM 516 O O . ILE A 1 62 ? 52.174 0.856 -41.657 1.00 91.00 62 ILE A O 1
ATOM 520 N N . VAL A 1 63 ? 51.661 -0.970 -42.859 1.00 91.25 63 VAL A N 1
ATOM 521 C CA . VAL A 1 63 ? 52.999 -1.124 -43.450 1.00 91.25 63 VAL A CA 1
ATOM 522 C C . VAL A 1 63 ? 53.364 0.097 -44.292 1.00 91.25 63 VAL A C 1
ATOM 524 O O . VAL A 1 63 ? 54.454 0.643 -44.125 1.00 91.25 63 VAL A O 1
ATOM 527 N N . GLU A 1 64 ? 52.458 0.553 -45.156 1.00 91.19 64 GLU A N 1
ATOM 528 C CA . GLU A 1 64 ? 52.668 1.740 -45.989 1.00 91.19 64 GLU A CA 1
ATOM 529 C C . GLU A 1 64 ? 52.830 3.008 -45.142 1.00 91.19 64 GLU A C 1
ATOM 531 O O . GLU A 1 64 ? 53.736 3.809 -45.386 1.00 91.19 64 GLU A O 1
ATOM 536 N N . TYR A 1 65 ? 51.998 3.179 -44.110 1.00 92.00 65 TYR A N 1
ATOM 537 C CA . TYR A 1 65 ? 52.070 4.325 -43.208 1.00 92.00 65 TYR A CA 1
ATOM 538 C C . TYR A 1 65 ? 53.381 4.344 -42.413 1.00 92.00 65 TYR A C 1
ATOM 540 O O . TYR A 1 65 ? 54.069 5.368 -42.398 1.00 92.00 65 TYR A O 1
ATOM 548 N N . ASN A 1 66 ? 53.774 3.208 -41.826 1.00 91.50 66 ASN A N 1
ATOM 549 C CA . ASN A 1 66 ? 55.026 3.068 -41.079 1.00 91.50 66 ASN A CA 1
ATOM 550 C C . ASN A 1 66 ? 56.246 3.343 -41.968 1.00 91.50 66 ASN A C 1
ATOM 552 O O . ASN A 1 66 ? 57.152 4.069 -41.558 1.00 91.50 66 ASN A O 1
ATOM 556 N N . GLN A 1 67 ? 56.254 2.849 -43.211 1.00 91.19 67 GLN A N 1
ATOM 557 C CA . GLN A 1 67 ? 57.321 3.139 -44.176 1.00 91.19 67 GLN A CA 1
ATOM 558 C C . GLN A 1 67 ? 57.375 4.622 -44.569 1.00 91.19 67 GLN A C 1
ATOM 560 O O . GLN A 1 67 ? 58.460 5.190 -44.676 1.00 91.19 67 GLN A O 1
ATOM 565 N N . ALA A 1 68 ? 56.220 5.261 -44.775 1.00 89.88 68 ALA A N 1
ATOM 566 C CA . ALA A 1 68 ? 56.144 6.656 -45.203 1.00 89.88 68 ALA A CA 1
ATOM 567 C C . ALA A 1 68 ? 56.443 7.665 -44.080 1.00 89.88 68 ALA A C 1
ATOM 569 O O . ALA A 1 68 ? 56.879 8.784 -44.365 1.00 89.88 68 ALA A O 1
ATOM 570 N N . LYS A 1 69 ? 56.167 7.310 -42.818 1.00 89.12 69 LYS A N 1
ATOM 571 C CA . LYS A 1 69 ? 56.249 8.221 -41.663 1.00 89.12 69 LYS A CA 1
ATOM 572 C C . LYS A 1 69 ? 57.347 7.879 -40.658 1.00 89.12 69 LYS A C 1
ATOM 574 O O . LYS A 1 69 ? 57.652 8.730 -39.831 1.00 89.12 69 LYS A O 1
ATOM 579 N N . GLY A 1 70 ? 57.971 6.704 -40.756 1.00 85.56 70 GLY A N 1
ATOM 580 C CA . GLY A 1 70 ? 59.012 6.262 -39.823 1.00 85.56 70 GLY A CA 1
ATOM 581 C C . GLY A 1 70 ? 58.475 5.898 -38.435 1.00 85.56 70 GLY A C 1
ATOM 582 O O . GLY A 1 70 ? 59.198 6.062 -37.459 1.00 85.56 70 GLY A O 1
ATOM 583 N N . THR A 1 71 ? 57.221 5.449 -38.359 1.00 88.00 71 THR A N 1
ATOM 584 C CA . THR A 1 71 ? 56.502 5.082 -37.124 1.00 88.00 71 THR A CA 1
ATOM 585 C C . THR A 1 71 ? 56.508 3.566 -36.893 1.00 88.00 71 THR A C 1
ATOM 587 O O . THR A 1 71 ? 56.874 2.801 -37.791 1.00 88.00 71 THR A O 1
ATOM 590 N N . ASN A 1 72 ? 56.068 3.109 -35.717 1.00 87.19 72 ASN A N 1
ATOM 591 C CA . ASN A 1 72 ? 55.955 1.689 -35.364 1.00 87.19 72 ASN A CA 1
ATOM 592 C C . ASN A 1 72 ? 54.535 1.304 -34.908 1.00 87.19 72 ASN A C 1
ATOM 594 O O . ASN A 1 72 ? 54.333 0.669 -33.873 1.00 87.19 72 ASN A O 1
ATOM 598 N N . VAL A 1 73 ? 53.528 1.695 -35.688 1.00 88.94 73 VAL A N 1
ATOM 599 C CA . VAL A 1 73 ? 52.125 1.354 -35.419 1.00 88.94 73 VAL A CA 1
ATOM 600 C C . VAL A 1 73 ? 51.910 -0.149 -35.601 1.00 88.94 73 VAL A C 1
ATOM 602 O O . VAL A 1 73 ? 52.363 -0.723 -36.593 1.00 88.94 73 VAL A O 1
ATOM 605 N N . SER A 1 74 ? 51.190 -0.781 -34.670 1.00 87.88 74 SER A N 1
ATOM 606 C CA . SER A 1 74 ? 50.902 -2.220 -34.681 1.00 87.88 74 SER A CA 1
ATOM 607 C C . SER A 1 74 ? 49.400 -2.491 -34.685 1.00 87.88 74 SER A C 1
ATOM 609 O O . SER A 1 74 ? 48.651 -1.931 -33.883 1.00 87.88 74 SER A O 1
ATOM 611 N N . LEU A 1 75 ? 48.952 -3.402 -35.554 1.00 86.75 75 LEU A N 1
ATOM 612 C CA . LEU A 1 75 ? 47.550 -3.818 -35.596 1.00 86.75 75 LEU A CA 1
ATOM 613 C C . LEU A 1 75 ? 47.117 -4.469 -34.277 1.00 86.75 75 LEU A C 1
ATOM 615 O O . LEU A 1 75 ? 46.037 -4.164 -33.773 1.00 86.75 75 LEU A O 1
ATOM 619 N N . ASP A 1 76 ? 47.981 -5.296 -33.684 1.00 84.44 76 ASP A N 1
ATOM 620 C CA . ASP A 1 76 ? 47.717 -5.945 -32.398 1.00 84.44 76 ASP A CA 1
ATOM 621 C C . ASP A 1 76 ? 47.528 -4.915 -31.286 1.00 84.44 76 ASP A C 1
ATOM 623 O O . ASP A 1 76 ? 46.648 -5.071 -30.441 1.00 84.44 76 ASP A O 1
ATOM 627 N N . TYR A 1 77 ? 48.308 -3.830 -31.302 1.00 82.62 77 TYR A N 1
ATOM 628 C CA . TYR A 1 77 ? 48.146 -2.734 -30.348 1.00 82.62 77 TYR A CA 1
ATOM 629 C C . TYR A 1 77 ? 46.768 -2.078 -30.501 1.00 82.62 77 TYR A C 1
ATOM 631 O O . TYR A 1 77 ? 46.024 -1.952 -29.527 1.00 82.62 77 TYR A O 1
ATOM 639 N N . LEU A 1 78 ? 46.393 -1.717 -31.731 1.00 82.44 78 LEU A N 1
ATOM 640 C CA . LEU A 1 78 ? 45.119 -1.057 -32.031 1.00 82.44 78 LEU A CA 1
ATOM 641 C C . LEU A 1 78 ? 43.902 -1.941 -31.712 1.00 82.44 78 LEU A C 1
ATOM 643 O O . LEU A 1 78 ? 42.884 -1.428 -31.238 1.00 82.44 78 LEU A O 1
ATOM 647 N N . LEU A 1 79 ? 44.000 -3.255 -31.941 1.00 79.25 79 LEU A N 1
ATOM 648 C CA . LEU A 1 79 ? 42.963 -4.234 -31.600 1.00 79.25 79 LEU A CA 1
ATOM 649 C C . LEU A 1 79 ? 42.879 -4.475 -30.084 1.00 79.25 79 LEU A C 1
ATOM 651 O O . LEU A 1 79 ? 41.780 -4.466 -29.529 1.00 79.25 79 LEU A O 1
ATOM 655 N N . ASN A 1 80 ? 44.015 -4.630 -29.394 1.00 74.38 80 ASN A N 1
ATOM 656 C CA . ASN A 1 80 ? 44.058 -4.835 -27.940 1.00 74.38 80 ASN A CA 1
ATOM 657 C C . ASN A 1 80 ? 43.591 -3.602 -27.157 1.00 74.38 80 ASN A C 1
ATOM 659 O O . ASN A 1 80 ? 43.016 -3.738 -26.081 1.00 74.38 80 ASN A O 1
ATOM 663 N N . ARG A 1 81 ? 43.799 -2.397 -27.700 1.00 72.25 81 ARG A N 1
ATOM 664 C CA . ARG A 1 81 ? 43.264 -1.141 -27.152 1.00 72.25 81 ARG A CA 1
ATOM 665 C C . ARG A 1 81 ? 41.825 -0.847 -27.587 1.00 72.25 81 ARG A C 1
ATOM 667 O O . ARG A 1 81 ? 41.277 0.177 -27.188 1.00 72.25 81 ARG A O 1
ATOM 674 N N . PHE A 1 82 ? 41.209 -1.718 -28.392 1.00 68.50 82 PHE A N 1
ATOM 675 C CA . PHE A 1 82 ? 39.856 -1.569 -28.944 1.00 68.50 82 PHE A CA 1
ATOM 676 C C . PHE A 1 82 ? 39.634 -0.316 -29.801 1.00 68.50 82 PHE A C 1
ATOM 678 O O . PHE A 1 82 ? 38.497 0.133 -29.969 1.00 68.50 82 PHE A O 1
ATOM 685 N N . TRP A 1 83 ? 40.700 0.261 -30.353 1.00 76.44 83 TRP A N 1
ATOM 686 C CA . TRP A 1 83 ? 40.599 1.374 -31.298 1.00 76.44 83 TRP A CA 1
ATOM 687 C C . TRP A 1 83 ? 40.091 0.878 -32.651 1.00 76.44 83 TRP A C 1
ATOM 689 O O . TRP A 1 83 ? 39.251 1.525 -33.280 1.00 76.44 83 TRP A O 1
ATOM 699 N N . LEU A 1 84 ? 40.540 -0.317 -33.039 1.00 78.75 84 LEU A N 1
ATOM 700 C CA . LEU A 1 84 ? 40.007 -1.118 -34.134 1.00 78.75 84 LEU A CA 1
ATOM 701 C C . LEU A 1 84 ? 39.321 -2.369 -33.583 1.00 78.75 84 LEU A C 1
ATOM 703 O O . LEU A 1 84 ? 39.647 -2.844 -32.494 1.00 78.75 84 LEU A O 1
ATOM 707 N N . ARG A 1 85 ? 38.362 -2.915 -34.334 1.00 78.75 85 ARG A N 1
ATOM 708 C CA . ARG A 1 85 ? 37.603 -4.113 -33.957 1.00 78.75 85 ARG A CA 1
ATOM 709 C C . ARG A 1 85 ? 37.375 -5.002 -35.161 1.00 78.75 85 ARG A C 1
ATOM 711 O O . ARG A 1 85 ? 36.943 -4.511 -36.195 1.00 78.75 85 ARG A O 1
ATOM 718 N N . ASN A 1 86 ? 37.619 -6.297 -35.013 1.00 83.50 86 ASN A N 1
ATOM 719 C CA . ASN A 1 86 ? 37.307 -7.280 -36.041 1.00 83.50 86 ASN A CA 1
ATOM 720 C C . ASN A 1 86 ? 35.902 -7.842 -35.787 1.00 83.50 86 ASN A C 1
ATOM 722 O O . ASN A 1 86 ? 35.697 -8.527 -34.793 1.00 83.50 86 ASN A O 1
ATOM 726 N N . VAL A 1 87 ? 34.941 -7.518 -36.653 1.00 81.44 87 VAL A N 1
ATOM 727 C CA . VAL A 1 87 ? 33.544 -7.963 -36.565 1.00 81.44 87 VAL A CA 1
ATOM 728 C C . VAL A 1 87 ? 33.151 -8.621 -37.879 1.00 81.44 87 VAL A C 1
ATOM 730 O O . VAL A 1 87 ? 33.214 -8.012 -38.944 1.00 81.44 87 VAL A O 1
ATOM 733 N N . LEU A 1 88 ? 32.756 -9.887 -37.817 1.00 83.06 88 LEU A N 1
ATOM 734 C CA . LEU A 1 88 ? 32.428 -10.757 -38.944 1.00 83.06 88 LEU A CA 1
ATOM 735 C C . LEU A 1 88 ? 33.545 -10.815 -40.003 1.00 83.06 88 LEU A C 1
ATOM 737 O O . LEU A 1 88 ? 33.284 -11.102 -41.174 1.00 83.06 88 LEU A O 1
ATOM 741 N N . GLY A 1 89 ? 34.806 -10.614 -39.605 1.00 79.19 89 GLY A N 1
ATOM 742 C CA . GLY A 1 89 ? 35.963 -10.555 -40.506 1.00 79.19 89 GLY A CA 1
ATOM 743 C C . GLY A 1 89 ? 36.218 -9.177 -41.129 1.00 79.19 89 GLY A C 1
ATOM 744 O O . GLY A 1 89 ? 37.017 -9.086 -42.060 1.00 79.19 89 GLY A O 1
ATOM 745 N N . GLN A 1 90 ? 35.532 -8.132 -40.658 1.00 82.81 90 GLN A N 1
ATOM 746 C CA . GLN A 1 90 ? 35.724 -6.743 -41.075 1.00 82.81 90 GLN A CA 1
ATOM 747 C C . GLN A 1 90 ? 36.359 -5.937 -39.939 1.00 82.81 90 GLN A C 1
ATOM 749 O O . GLN A 1 90 ? 35.879 -5.970 -38.808 1.00 82.81 90 GLN A O 1
ATOM 754 N N . ILE A 1 91 ? 37.410 -5.182 -40.240 1.00 84.00 91 ILE A N 1
ATOM 755 C CA . ILE A 1 91 ? 38.033 -4.236 -39.323 1.00 84.00 91 ILE A CA 1
ATOM 756 C C . ILE A 1 91 ? 37.241 -2.935 -39.333 1.00 84.00 91 ILE A C 1
ATOM 758 O O . ILE A 1 91 ? 37.200 -2.219 -40.328 1.00 84.00 91 ILE A O 1
ATOM 762 N N . LYS A 1 92 ? 36.637 -2.609 -38.200 1.00 79.50 92 LYS A N 1
ATOM 763 C CA . LYS A 1 92 ? 35.880 -1.379 -37.995 1.00 79.50 92 LYS A CA 1
ATOM 764 C C . LYS A 1 92 ? 36.551 -0.520 -36.947 1.00 79.50 92 LYS A C 1
ATOM 766 O O . LYS A 1 92 ? 37.143 -1.031 -35.996 1.00 79.50 92 LYS A O 1
ATOM 771 N N . ILE A 1 93 ? 36.450 0.789 -37.113 1.00 77.50 93 ILE A N 1
ATOM 772 C CA . ILE A 1 93 ? 37.006 1.731 -36.152 1.00 77.50 93 ILE A CA 1
ATOM 773 C C . ILE A 1 93 ? 35.976 1.998 -35.048 1.00 77.50 93 ILE A C 1
ATOM 775 O O . ILE A 1 93 ? 34.783 2.108 -35.318 1.00 77.50 93 ILE A O 1
ATOM 779 N N . SER A 1 94 ? 36.434 2.089 -33.798 1.00 71.94 94 SER A N 1
ATOM 780 C CA . SER A 1 94 ? 35.572 2.372 -32.653 1.00 71.94 94 SER A CA 1
ATOM 781 C C . SER A 1 94 ? 34.908 3.744 -32.728 1.00 71.94 94 SER A C 1
ATOM 783 O O . SER A 1 94 ? 35.590 4.737 -32.929 1.00 71.94 94 SER A O 1
ATOM 785 N N . GLY A 1 95 ? 33.604 3.847 -32.487 1.00 65.00 95 GLY A N 1
ATOM 786 C CA . GLY A 1 95 ? 32.846 5.098 -32.607 1.00 65.00 95 GLY A CA 1
ATOM 787 C C . GLY A 1 95 ? 33.185 6.154 -31.576 1.00 65.00 95 GLY A C 1
ATOM 788 O O . GLY A 1 95 ? 33.005 7.341 -31.829 1.00 65.00 95 GLY A O 1
ATOM 789 N N . ALA A 1 96 ? 33.711 5.741 -30.425 1.00 62.25 96 ALA A N 1
ATOM 790 C CA . ALA A 1 96 ? 34.371 6.650 -29.495 1.00 62.25 96 ALA A CA 1
ATOM 791 C C . ALA A 1 96 ? 35.552 7.345 -30.185 1.00 62.25 96 ALA A C 1
ATOM 793 O O . ALA A 1 96 ? 35.644 8.569 -30.185 1.00 62.25 96 ALA A O 1
ATOM 794 N N . VAL A 1 97 ? 36.407 6.555 -30.841 1.00 67.62 97 VAL A N 1
ATOM 795 C CA . VAL A 1 97 ? 37.573 7.031 -31.593 1.00 67.62 97 VAL A CA 1
ATOM 796 C C . VAL A 1 97 ? 37.135 7.819 -32.829 1.00 67.62 97 VAL A C 1
ATOM 798 O O . VAL A 1 97 ? 37.686 8.877 -33.092 1.00 67.62 97 VAL A O 1
ATOM 801 N N . LEU A 1 98 ? 36.087 7.383 -33.535 1.00 69.62 98 LEU A N 1
ATOM 802 C CA . LEU A 1 98 ? 35.457 8.124 -34.629 1.00 69.62 98 LEU A CA 1
ATOM 803 C C . LEU A 1 98 ? 35.094 9.549 -34.224 1.00 69.62 98 LEU A C 1
ATOM 805 O O . LEU A 1 98 ? 35.474 10.505 -34.895 1.00 69.62 98 LEU A O 1
ATOM 809 N N . ARG A 1 99 ? 34.313 9.682 -33.145 1.00 64.06 99 ARG A N 1
ATOM 810 C CA . ARG A 1 99 ? 33.754 10.965 -32.713 1.00 64.06 99 ARG A CA 1
ATOM 811 C C . ARG A 1 99 ? 34.849 11.959 -32.347 1.00 64.06 99 ARG A C 1
ATOM 813 O O . ARG A 1 99 ? 34.666 13.141 -32.607 1.00 64.06 99 ARG A O 1
ATOM 820 N N . LEU A 1 100 ? 35.991 11.484 -31.841 1.00 64.56 100 LEU A N 1
ATOM 821 C CA . LEU A 1 100 ? 37.166 12.326 -31.590 1.00 64.56 100 LEU A CA 1
ATOM 822 C C . LEU A 1 100 ? 37.687 13.017 -32.858 1.00 64.56 100 LEU A C 1
ATOM 824 O O . LEU A 1 100 ? 38.242 14.105 -32.759 1.00 64.56 100 LEU A O 1
ATOM 828 N N . PHE A 1 101 ? 37.511 12.410 -34.033 1.00 68.31 101 PHE A N 1
ATOM 829 C CA . PHE A 1 101 ? 38.050 12.909 -35.300 1.00 68.31 101 PHE A CA 1
ATOM 830 C C . PHE A 1 101 ? 36.996 13.516 -36.246 1.00 68.31 101 PHE A C 1
ATOM 832 O O . PHE A 1 101 ? 37.375 14.081 -37.271 1.00 68.31 101 PHE A O 1
ATOM 839 N N . LEU A 1 102 ? 35.693 13.391 -35.945 1.00 62.31 102 LEU A N 1
ATOM 840 C CA . LEU A 1 102 ? 34.605 13.977 -36.751 1.00 62.31 102 LEU A CA 1
ATOM 841 C C . LEU A 1 102 ? 34.201 15.395 -36.343 1.00 62.31 102 LEU A C 1
ATOM 843 O O . LEU A 1 102 ? 33.598 16.091 -37.158 1.00 62.31 102 LEU A O 1
ATOM 847 N N . ASP A 1 103 ? 34.467 15.815 -35.107 1.00 58.28 103 ASP A N 1
ATOM 848 C CA . ASP A 1 103 ? 34.199 17.195 -34.702 1.00 58.28 103 ASP A CA 1
ATOM 849 C C . ASP A 1 103 ? 35.184 18.130 -35.425 1.00 58.28 103 ASP A C 1
ATOM 851 O O . ASP A 1 103 ? 36.396 17.956 -35.328 1.00 58.28 103 ASP A O 1
ATOM 855 N N . ASP A 1 104 ? 34.685 19.165 -36.113 1.00 52.16 104 ASP A N 1
ATOM 856 C CA . ASP A 1 104 ? 35.483 20.144 -36.888 1.00 52.16 104 ASP A CA 1
ATOM 857 C C . ASP A 1 104 ? 36.525 20.930 -36.049 1.00 52.16 104 ASP A C 1
ATOM 859 O O . ASP A 1 104 ? 37.256 21.786 -36.557 1.00 52.16 104 ASP A O 1
ATOM 863 N N . LYS A 1 105 ? 36.608 20.667 -34.741 1.00 53.88 105 LYS A N 1
ATOM 864 C CA . LYS A 1 105 ? 37.649 21.185 -33.856 1.00 53.88 105 LYS A CA 1
ATOM 865 C C . LYS A 1 105 ? 38.842 20.238 -33.908 1.00 53.88 105 LYS A C 1
ATOM 867 O O . LYS A 1 105 ? 38.800 19.165 -33.321 1.00 53.88 105 LYS A O 1
ATOM 872 N N . ILE A 1 106 ? 39.916 20.671 -34.568 1.00 54.41 106 ILE A N 1
ATOM 873 C CA . ILE A 1 106 ? 41.208 19.972 -34.586 1.00 54.41 106 ILE A CA 1
ATOM 874 C C . ILE A 1 106 ? 41.583 19.584 -33.147 1.00 54.41 106 ILE A C 1
ATOM 876 O O . ILE A 1 106 ? 41.848 20.451 -32.311 1.00 54.41 106 ILE A O 1
ATOM 880 N N . VAL A 1 107 ? 41.585 18.283 -32.852 1.00 56.31 107 VAL A N 1
ATOM 881 C CA . VAL A 1 107 ? 42.110 17.752 -31.593 1.00 56.31 107 VAL A CA 1
ATOM 882 C C . VAL A 1 107 ? 43.630 17.835 -31.679 1.00 56.31 107 VAL A C 1
ATOM 884 O O . VAL A 1 107 ? 44.285 16.957 -32.232 1.00 56.31 107 VAL A O 1
ATOM 887 N N . GLU A 1 108 ? 44.208 18.927 -31.182 1.00 57.78 108 GLU A N 1
ATOM 888 C CA . GLU A 1 108 ? 45.661 19.031 -31.056 1.00 57.78 108 GLU A CA 1
ATOM 889 C C . GLU A 1 108 ? 46.147 18.108 -29.931 1.00 57.78 108 GLU A C 1
ATOM 891 O O . GLU A 1 108 ? 45.720 18.226 -28.778 1.00 57.78 108 GLU A O 1
ATOM 896 N N . ILE A 1 109 ? 47.063 17.194 -30.264 1.00 57.59 109 ILE A N 1
ATOM 897 C CA . ILE A 1 109 ? 47.749 16.359 -29.275 1.00 57.59 109 ILE A CA 1
ATOM 898 C C . ILE A 1 109 ? 48.539 17.291 -28.335 1.00 57.59 109 ILE A C 1
ATOM 900 O O . ILE A 1 109 ? 49.338 18.106 -28.809 1.00 57.59 109 ILE A O 1
ATOM 904 N N . PRO A 1 110 ? 48.349 17.210 -27.007 1.00 50.69 110 PRO A N 1
ATOM 905 C CA . PRO A 1 110 ? 49.073 18.053 -26.067 1.00 50.69 110 PRO A CA 1
ATOM 906 C C . PRO A 1 110 ? 50.579 17.839 -26.163 1.00 50.69 110 PRO A C 1
ATOM 908 O O . PRO A 1 110 ? 51.049 16.706 -26.105 1.00 50.69 110 PRO A O 1
ATOM 911 N N . LYS A 1 111 ? 51.351 18.931 -26.169 1.00 58.62 111 LYS A N 1
ATOM 912 C CA . LYS A 1 111 ? 52.827 18.888 -26.114 1.00 58.62 111 LYS A CA 1
ATOM 913 C C . LYS A 1 111 ? 53.378 18.202 -24.849 1.00 58.62 111 LYS A C 1
ATOM 915 O O . LYS A 1 111 ? 54.582 18.003 -24.740 1.00 58.62 111 LYS A O 1
ATOM 920 N N . GLU A 1 112 ? 52.512 17.906 -23.878 1.00 52.03 112 GLU A N 1
ATOM 921 C CA . GLU A 1 112 ? 52.834 17.272 -22.599 1.00 52.03 112 GLU A CA 1
ATOM 922 C C . GLU A 1 112 ? 52.855 15.728 -22.654 1.00 52.03 112 GLU A C 1
ATOM 924 O O . GLU A 1 112 ? 53.426 15.113 -21.751 1.00 52.03 112 GLU A O 1
ATOM 929 N N . ILE A 1 113 ? 52.267 15.094 -23.683 1.00 58.16 113 ILE A N 1
ATOM 930 C CA . ILE A 1 113 ? 52.318 13.632 -23.864 1.00 58.16 113 ILE A CA 1
ATOM 931 C C . ILE A 1 113 ? 53.727 13.244 -24.326 1.00 58.16 113 ILE A C 1
ATOM 933 O O . ILE A 1 113 ? 54.191 13.713 -25.360 1.00 58.16 113 ILE A O 1
ATOM 937 N N . LYS A 1 114 ? 54.405 12.395 -23.544 1.00 62.00 114 LYS A N 1
ATOM 938 C CA . LYS A 1 114 ? 55.759 11.878 -23.831 1.00 62.00 114 LYS A CA 1
ATOM 939 C C . LYS A 1 114 ? 55.772 10.423 -24.321 1.00 62.00 114 LYS A C 1
ATOM 941 O O . LYS A 1 114 ? 56.840 9.829 -24.403 1.00 62.00 114 LYS A O 1
ATOM 946 N N . ASP A 1 115 ? 54.597 9.837 -24.544 1.00 76.06 115 ASP A N 1
ATOM 947 C CA . ASP A 1 115 ? 54.447 8.469 -25.043 1.00 76.06 115 ASP A CA 1
ATOM 948 C C . ASP A 1 115 ? 54.370 8.500 -26.574 1.00 76.06 115 ASP A C 1
ATOM 950 O O . ASP A 1 115 ? 53.315 8.779 -27.148 1.00 76.06 115 ASP A O 1
ATOM 954 N N . ASP A 1 116 ? 55.513 8.270 -27.220 1.00 74.69 116 ASP A N 1
ATOM 955 C CA . ASP A 1 116 ? 55.641 8.316 -28.678 1.00 74.69 116 ASP A CA 1
ATOM 956 C C . ASP A 1 116 ? 54.785 7.230 -29.362 1.00 74.69 116 ASP A C 1
ATOM 958 O O . ASP A 1 116 ? 54.162 7.500 -30.388 1.00 74.69 116 ASP A O 1
ATOM 962 N N . GLU A 1 117 ? 54.648 6.040 -28.759 1.00 76.25 117 GLU A N 1
ATOM 963 C CA . GLU A 1 117 ? 53.820 4.949 -29.294 1.00 76.25 117 GLU A CA 1
ATOM 964 C C . GLU A 1 117 ? 52.340 5.361 -29.322 1.00 76.25 117 GLU A C 1
ATOM 966 O O . GLU A 1 117 ? 51.653 5.183 -30.330 1.00 76.25 117 GLU A O 1
ATOM 971 N N . LEU A 1 118 ? 51.839 5.980 -28.250 1.00 72.56 118 LEU A N 1
ATOM 972 C CA . LEU A 1 118 ? 50.458 6.466 -28.186 1.00 72.56 118 LEU A CA 1
ATOM 973 C C . LEU A 1 118 ? 50.171 7.562 -29.228 1.00 72.56 118 LEU A C 1
ATOM 975 O O . LEU A 1 118 ? 49.107 7.557 -29.855 1.00 72.56 118 LEU A O 1
ATOM 979 N N . VAL A 1 119 ? 51.113 8.491 -29.424 1.00 76.25 119 VAL A N 1
ATOM 980 C CA . VAL A 1 119 ? 50.999 9.587 -30.400 1.00 76.25 119 VAL A CA 1
ATOM 981 C C . VAL A 1 119 ? 50.974 9.048 -31.830 1.00 76.25 119 VAL A C 1
ATOM 983 O O . VAL A 1 119 ? 50.108 9.437 -32.616 1.00 76.25 119 VAL A O 1
ATOM 986 N N . GLU A 1 120 ? 51.876 8.125 -32.164 1.00 83.75 120 GLU A N 1
ATOM 987 C CA . GLU A 1 120 ? 51.944 7.498 -33.487 1.00 83.75 120 GLU A CA 1
ATOM 988 C C . GLU A 1 120 ? 50.670 6.718 -33.820 1.00 83.75 120 GLU A C 1
ATOM 990 O O . GLU A 1 120 ? 50.095 6.894 -34.899 1.00 83.75 120 GLU A O 1
ATOM 995 N N . ASN A 1 121 ? 50.177 5.910 -32.876 1.00 82.75 121 ASN A N 1
ATOM 996 C CA . ASN A 1 121 ? 48.922 5.185 -33.047 1.00 82.75 121 ASN A CA 1
ATOM 997 C C . ASN A 1 121 ? 47.745 6.162 -33.249 1.00 82.75 121 ASN A C 1
ATOM 999 O O . ASN A 1 121 ? 46.873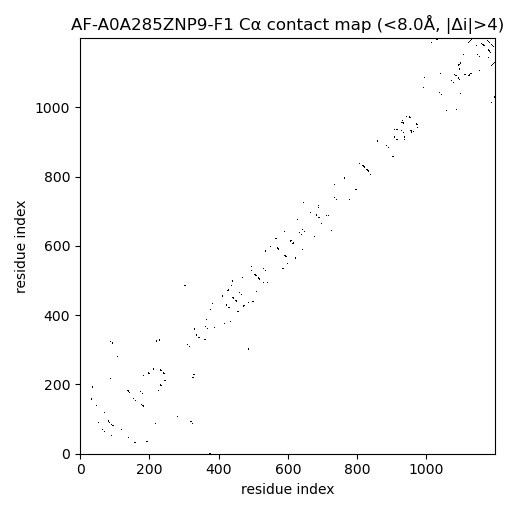 5.909 -34.081 1.00 82.75 121 ASN A O 1
ATOM 1003 N N . PHE A 1 122 ? 47.700 7.289 -32.525 1.00 80.38 122 PHE A N 1
ATOM 1004 C CA . PHE A 1 122 ? 46.609 8.268 -32.637 1.00 80.38 122 PHE A CA 1
ATOM 1005 C C . PHE A 1 122 ? 46.607 8.978 -34.001 1.00 80.38 122 PHE A C 1
ATOM 1007 O O . PHE A 1 122 ? 45.555 9.120 -34.627 1.00 80.38 122 PHE A O 1
ATOM 1014 N N . LEU A 1 123 ? 47.784 9.364 -34.505 1.00 83.06 123 LEU A N 1
ATOM 1015 C CA . LEU A 1 123 ? 47.945 9.954 -35.841 1.00 83.06 123 LEU A CA 1
ATOM 1016 C C . LEU A 1 123 ? 47.606 8.963 -36.963 1.00 83.06 123 LEU A C 1
ATOM 1018 O O . LEU A 1 123 ? 47.073 9.360 -38.003 1.00 83.06 123 LEU A O 1
ATOM 1022 N N . PHE A 1 124 ? 47.882 7.672 -36.764 1.00 87.88 124 PHE A N 1
ATOM 1023 C CA . PHE A 1 124 ? 47.446 6.635 -37.694 1.00 87.88 124 PHE A CA 1
ATOM 1024 C C . PHE A 1 124 ? 45.924 6.468 -37.701 1.00 87.88 124 PHE A C 1
ATOM 1026 O O . PHE A 1 124 ? 45.331 6.356 -38.775 1.00 87.88 124 PHE A O 1
ATOM 1033 N N . MET A 1 125 ? 45.268 6.530 -36.536 1.00 84.44 125 MET A N 1
ATOM 1034 C CA . MET A 1 125 ? 43.805 6.533 -36.476 1.00 84.44 125 MET A CA 1
ATOM 1035 C C . MET A 1 125 ? 43.216 7.734 -37.214 1.00 84.44 125 MET A C 1
ATOM 1037 O O . MET A 1 125 ? 42.296 7.549 -38.005 1.00 84.44 125 MET A O 1
ATOM 1041 N N . GLU A 1 126 ? 43.778 8.934 -37.045 1.00 81.81 126 GLU A N 1
ATOM 1042 C CA . GLU A 1 126 ? 43.371 10.123 -37.804 1.00 81.81 126 GLU A CA 1
ATOM 1043 C C . GLU A 1 126 ? 43.541 9.921 -39.323 1.00 81.81 126 GLU A C 1
ATOM 1045 O O . GLU A 1 126 ? 42.664 10.289 -40.109 1.00 81.81 126 GLU A O 1
ATOM 1050 N N . PHE A 1 127 ? 44.649 9.307 -39.751 1.00 87.00 127 PHE A N 1
ATOM 1051 C CA . PHE A 1 127 ? 44.885 8.955 -41.152 1.00 87.00 127 PHE A CA 1
ATOM 1052 C C . PHE A 1 127 ? 43.831 7.982 -41.683 1.00 87.00 127 PHE A C 1
ATOM 1054 O O . PHE A 1 127 ? 43.242 8.259 -42.730 1.00 87.00 127 PHE A O 1
ATOM 1061 N N . LEU A 1 128 ? 43.548 6.892 -40.963 1.00 82.50 128 LEU A N 1
ATOM 1062 C CA . LEU A 1 128 ? 42.507 5.937 -41.341 1.00 82.50 128 LEU A CA 1
ATOM 1063 C C . LEU A 1 128 ? 41.136 6.618 -41.411 1.00 82.50 128 LEU A C 1
ATOM 1065 O O . LEU A 1 128 ? 40.433 6.463 -42.410 1.00 82.50 128 LEU A O 1
ATOM 1069 N N . VAL A 1 129 ? 40.784 7.431 -40.405 1.00 76.56 129 VAL A N 1
ATOM 1070 C CA . VAL A 1 129 ? 39.541 8.216 -40.385 1.00 76.56 129 VAL A CA 1
ATOM 1071 C C . VAL A 1 129 ? 39.456 9.099 -41.623 1.00 76.56 129 VAL A C 1
ATOM 1073 O O . VAL A 1 129 ? 38.408 9.123 -42.247 1.00 76.56 129 VAL A O 1
ATOM 1076 N N . LYS A 1 130 ? 40.522 9.814 -42.007 1.00 76.69 130 LYS A N 1
ATOM 1077 C CA . LYS A 1 130 ? 40.521 10.735 -43.159 1.00 76.69 130 LYS A CA 1
ATOM 1078 C C . LYS A 1 130 ? 40.520 10.018 -44.507 1.00 76.69 130 LYS A C 1
ATOM 1080 O O . LYS A 1 130 ? 39.799 10.449 -45.404 1.00 76.69 130 LYS A O 1
ATOM 1085 N N . LYS A 1 131 ? 41.319 8.956 -44.656 1.00 77.62 131 LYS A N 1
ATOM 1086 C CA . LYS A 1 131 ? 41.455 8.179 -45.900 1.00 77.62 131 LYS A CA 1
ATOM 1087 C C . LYS A 1 131 ? 40.161 7.453 -46.234 1.00 77.62 131 LYS A C 1
ATOM 1089 O O . LYS A 1 131 ? 39.713 7.492 -47.374 1.00 77.62 131 LYS A O 1
ATOM 1094 N N . TYR A 1 132 ? 39.539 6.863 -45.220 1.00 72.19 132 TYR A N 1
ATOM 1095 C CA . TYR A 1 132 ? 38.279 6.146 -45.367 1.00 72.19 132 TYR A CA 1
ATOM 1096 C C . TYR A 1 132 ? 37.052 7.020 -45.059 1.00 72.19 132 TYR A C 1
ATOM 1098 O O . TYR A 1 132 ? 35.932 6.525 -45.171 1.00 72.19 132 TYR A O 1
ATOM 1106 N N . LYS A 1 133 ? 37.277 8.299 -44.679 1.00 56.31 133 LYS A N 1
ATOM 1107 C CA . LYS A 1 133 ? 36.328 9.398 -44.354 1.00 56.31 133 LYS A CA 1
ATOM 1108 C C . LYS A 1 133 ? 35.003 8.947 -43.735 1.00 56.31 133 LYS A C 1
ATOM 1110 O O . LYS A 1 133 ? 33.958 9.527 -44.003 1.00 56.31 133 LYS A O 1
ATOM 1115 N N . TYR A 1 134 ? 35.132 7.904 -42.914 1.00 54.78 134 TYR A N 1
ATOM 1116 C CA . TYR A 1 134 ? 34.132 6.956 -42.434 1.00 54.78 134 TYR A CA 1
ATOM 1117 C C . TYR A 1 134 ? 32.982 6.659 -43.375 1.00 54.78 134 TYR A C 1
ATOM 1119 O O . TYR A 1 134 ? 32.038 7.428 -43.424 1.00 54.78 134 TYR A O 1
ATOM 1127 N N . GLU A 1 135 ? 32.999 5.463 -43.975 1.00 50.88 135 GLU A N 1
ATOM 1128 C CA . GLU A 1 135 ? 31.861 4.526 -43.960 1.00 50.88 135 GLU A CA 1
ATOM 1129 C C . GLU A 1 135 ? 30.481 5.056 -44.427 1.00 50.88 135 GLU A C 1
ATOM 1131 O O . GLU A 1 135 ? 29.458 4.407 -44.204 1.00 50.88 135 GLU A O 1
ATOM 1136 N N . ASP A 1 136 ? 30.497 6.185 -45.130 1.00 45.47 136 ASP A N 1
ATOM 1137 C CA . ASP A 1 136 ? 29.427 6.973 -45.727 1.00 45.47 136 ASP A CA 1
ATOM 1138 C C . ASP A 1 136 ? 29.774 7.227 -47.203 1.00 45.47 136 ASP A C 1
ATOM 1140 O O . ASP A 1 136 ? 29.397 8.250 -47.781 1.00 45.47 136 ASP A O 1
ATOM 1144 N N . SER A 1 137 ? 30.438 6.266 -47.869 1.00 53.44 137 SER A N 1
ATOM 1145 C CA . SER A 1 137 ? 30.259 6.112 -49.315 1.00 53.44 137 SER A CA 1
ATOM 1146 C C . SER A 1 137 ? 28.826 5.638 -49.543 1.00 53.44 137 SER A C 1
ATOM 1148 O O . SER A 1 137 ? 28.506 4.529 -49.954 1.00 53.44 137 SER A O 1
ATOM 1150 N N . ARG A 1 138 ? 27.906 6.568 -49.303 1.00 58.47 138 ARG A N 1
ATOM 1151 C CA . ARG A 1 138 ? 26.606 6.600 -49.932 1.00 58.47 138 ARG A CA 1
ATOM 1152 C C . ARG A 1 138 ? 26.767 6.455 -51.433 1.00 58.47 138 ARG A C 1
ATOM 1154 O O . ARG A 1 138 ? 25.811 6.084 -52.080 1.00 58.47 138 ARG A O 1
ATOM 1161 N N . THR A 1 139 ? 27.923 6.785 -51.990 1.00 68.88 139 THR A N 1
ATOM 1162 C CA . THR A 1 139 ? 28.258 6.555 -53.381 1.00 68.88 139 THR A CA 1
ATOM 1163 C C . THR A 1 139 ? 28.525 5.072 -53.648 1.00 68.88 139 THR A C 1
ATOM 1165 O O . THR A 1 139 ? 29.167 4.395 -52.856 1.00 68.88 139 THR A O 1
ATOM 1168 N N . CYS A 1 140 ? 28.058 4.569 -54.781 1.00 79.31 140 CYS A N 1
ATOM 1169 C CA . CYS A 1 140 ? 28.438 3.313 -55.407 1.00 79.31 140 CYS A CA 1
ATOM 1170 C C . CYS A 1 140 ? 29.059 3.647 -56.757 1.00 79.31 140 CYS A C 1
ATOM 1172 O O . CYS A 1 140 ? 28.520 4.480 -57.487 1.00 79.31 140 CYS A O 1
ATOM 1174 N N . GLU A 1 141 ? 30.161 2.978 -57.078 1.00 85.50 141 GLU A N 1
ATOM 1175 C CA . GLU A 1 141 ? 30.907 3.185 -58.315 1.00 85.50 141 GLU A CA 1
ATOM 1176 C C . GLU A 1 141 ? 30.951 1.898 -59.128 1.00 85.50 141 GLU A C 1
ATOM 1178 O O . GLU A 1 141 ? 31.215 0.826 -58.592 1.00 85.50 141 GLU A O 1
ATOM 1183 N N . ILE A 1 142 ? 30.691 1.981 -60.424 1.00 88.94 142 ILE A N 1
ATOM 1184 C CA . ILE A 1 142 ? 30.675 0.827 -61.325 1.00 88.94 142 ILE A CA 1
ATOM 1185 C C . ILE A 1 142 ? 31.254 1.245 -62.668 1.00 88.94 142 ILE A C 1
ATOM 1187 O O . ILE A 1 142 ? 30.936 2.326 -63.160 1.00 88.94 142 ILE A O 1
ATOM 1191 N N . SER A 1 143 ? 32.117 0.417 -63.260 1.00 91.19 143 SER A N 1
ATOM 1192 C CA . SER A 1 143 ? 32.739 0.765 -64.538 1.00 91.19 143 SER A CA 1
ATOM 1193 C C . SER A 1 143 ? 31.679 0.966 -65.619 1.00 91.19 143 SER A C 1
ATOM 1195 O O . SER A 1 143 ? 30.642 0.293 -65.633 1.00 91.19 143 SER A O 1
ATOM 1197 N N . SER A 1 144 ? 31.946 1.896 -66.536 1.00 90.00 144 SER A N 1
ATOM 1198 C CA . SER A 1 144 ? 31.002 2.224 -67.605 1.00 90.00 144 SER A CA 1
ATOM 1199 C C . SER A 1 144 ? 30.673 0.995 -68.454 1.00 90.00 144 SER A C 1
ATOM 1201 O O . SER A 1 144 ? 29.508 0.756 -68.745 1.00 90.00 144 SER A O 1
ATOM 1203 N N . GLU A 1 145 ? 31.667 0.145 -68.739 1.00 91.00 145 GLU A N 1
ATOM 1204 C CA . GLU A 1 145 ? 31.485 -1.115 -69.474 1.00 91.00 145 GLU A CA 1
ATOM 1205 C C . GLU A 1 145 ? 30.469 -2.051 -68.801 1.00 91.00 145 GLU A C 1
ATOM 1207 O O . GLU A 1 145 ? 29.559 -2.573 -69.449 1.00 91.00 145 GLU A O 1
ATOM 1212 N N . VAL A 1 146 ? 30.601 -2.257 -67.488 1.00 90.44 146 VAL A N 1
ATOM 1213 C CA . VAL A 1 146 ? 29.744 -3.189 -66.748 1.00 90.44 146 VAL A CA 1
ATOM 1214 C C . VAL A 1 146 ? 28.346 -2.603 -66.564 1.00 90.44 146 VAL A C 1
ATOM 1216 O O . VAL A 1 146 ? 27.358 -3.318 -66.736 1.00 90.44 146 VAL A O 1
ATOM 1219 N N . PHE A 1 147 ? 28.239 -1.305 -66.270 1.00 92.81 147 PHE A N 1
ATOM 1220 C CA . PHE A 1 147 ? 26.948 -0.627 -66.160 1.00 92.81 147 PHE A CA 1
ATOM 1221 C C . PHE A 1 147 ? 26.179 -0.654 -67.482 1.00 92.81 147 PHE A C 1
ATOM 1223 O O . PHE A 1 147 ? 25.018 -1.065 -67.503 1.00 92.81 147 PHE A O 1
ATOM 1230 N N . ASP A 1 148 ? 26.828 -0.268 -68.584 1.00 91.25 148 ASP A N 1
ATOM 1231 C CA . ASP A 1 148 ? 26.207 -0.209 -69.908 1.00 91.25 148 ASP A CA 1
ATOM 1232 C C . ASP A 1 148 ? 25.779 -1.617 -70.361 1.00 91.25 148 ASP A C 1
ATOM 1234 O O . ASP A 1 148 ? 24.680 -1.793 -70.888 1.00 91.25 148 ASP A O 1
ATOM 1238 N N . SER A 1 149 ? 26.579 -2.650 -70.066 1.00 93.06 149 SER A N 1
ATOM 1239 C CA . SER A 1 149 ? 26.222 -4.055 -70.312 1.00 93.06 149 SER A CA 1
ATOM 1240 C C . SER A 1 149 ? 24.973 -4.491 -69.532 1.00 93.06 149 SER A C 1
ATOM 1242 O O . SER A 1 149 ? 24.042 -5.067 -70.108 1.00 93.06 149 SER A O 1
ATOM 1244 N N . ILE A 1 150 ? 24.901 -4.168 -68.233 1.00 91.06 150 ILE A N 1
ATOM 1245 C CA . ILE A 1 150 ? 23.723 -4.455 -67.401 1.00 91.06 150 ILE A CA 1
ATOM 1246 C C . ILE A 1 150 ? 22.499 -3.701 -67.930 1.00 91.06 150 ILE A C 1
ATOM 1248 O O . ILE A 1 150 ? 21.429 -4.305 -68.032 1.00 91.06 150 ILE A O 1
ATOM 1252 N N . TYR A 1 151 ? 22.648 -2.422 -68.292 1.00 91.56 151 TYR A N 1
ATOM 1253 C CA . TYR A 1 151 ? 21.583 -1.586 -68.847 1.00 91.56 151 TYR A CA 1
ATOM 1254 C C . TYR A 1 151 ? 21.043 -2.145 -70.166 1.00 91.56 151 TYR A C 1
ATOM 1256 O O . TYR A 1 151 ? 19.839 -2.367 -70.273 1.00 91.56 151 TYR A O 1
ATOM 1264 N N . ILE A 1 152 ? 21.909 -2.448 -71.140 1.00 91.00 152 ILE A N 1
ATOM 1265 C CA . ILE A 1 152 ? 21.511 -3.018 -72.438 1.00 91.00 152 ILE A CA 1
ATOM 1266 C C . ILE A 1 152 ? 20.796 -4.354 -72.229 1.00 91.00 152 ILE A C 1
ATOM 1268 O O . ILE A 1 152 ? 19.721 -4.586 -72.788 1.00 91.00 152 ILE A O 1
ATOM 1272 N N . GLY A 1 153 ? 21.360 -5.221 -71.382 1.00 88.62 153 GLY A N 1
ATOM 1273 C CA . GLY A 1 153 ? 20.732 -6.484 -71.013 1.00 88.62 153 GLY A CA 1
ATOM 1274 C C . GLY A 1 153 ? 19.332 -6.273 -70.437 1.00 88.62 153 GLY A C 1
ATOM 1275 O O . GLY A 1 153 ? 18.386 -6.923 -70.872 1.00 88.62 153 GLY A O 1
ATOM 1276 N N . PHE A 1 154 ? 19.170 -5.331 -69.506 1.00 89.00 154 PHE A N 1
ATOM 1277 C CA . PHE A 1 154 ? 17.875 -5.020 -68.901 1.00 89.00 154 PHE A CA 1
ATOM 1278 C C . PHE A 1 154 ? 16.872 -4.418 -69.885 1.00 89.00 154 PHE A C 1
ATOM 1280 O O . PHE A 1 154 ? 15.736 -4.882 -69.931 1.00 89.00 154 PHE A O 1
ATOM 1287 N N . LYS A 1 155 ? 17.282 -3.445 -70.702 1.00 86.69 155 LYS A N 1
ATOM 1288 C CA . LYS A 1 155 ? 16.450 -2.785 -71.720 1.00 86.69 155 LYS A CA 1
ATOM 1289 C C . LYS A 1 155 ? 15.930 -3.779 -72.764 1.00 86.69 155 LYS A C 1
ATOM 1291 O O . LYS A 1 155 ? 14.789 -3.656 -73.200 1.00 86.69 155 LYS A O 1
ATOM 1296 N N . ASN A 1 156 ? 16.715 -4.806 -73.103 1.00 87.75 156 ASN A N 1
ATOM 1297 C CA . ASN A 1 156 ? 16.273 -5.894 -73.983 1.00 87.75 156 ASN A CA 1
ATOM 1298 C C . ASN A 1 156 ? 15.136 -6.726 -73.368 1.00 87.75 156 ASN A C 1
ATOM 1300 O O . ASN A 1 156 ? 14.202 -7.109 -74.071 1.00 87.75 156 ASN A O 1
ATOM 1304 N N . PHE A 1 157 ? 15.204 -7.008 -72.062 1.00 82.75 157 PHE A N 1
ATOM 1305 C CA . PHE A 1 157 ? 14.158 -7.750 -71.347 1.00 82.75 157 PHE A CA 1
ATOM 1306 C C . PHE A 1 157 ? 12.946 -6.882 -70.986 1.00 82.75 157 PHE A C 1
ATOM 1308 O O . PHE A 1 157 ? 11.823 -7.383 -70.954 1.00 82.75 157 PHE A O 1
ATOM 1315 N N . TYR A 1 158 ? 13.159 -5.586 -70.754 1.00 85.25 158 TYR A N 1
ATOM 1316 C CA . TYR A 1 158 ? 12.130 -4.613 -70.408 1.00 85.25 158 TYR A CA 1
ATOM 1317 C C . TYR A 1 158 ? 12.148 -3.439 -71.399 1.00 85.25 158 TYR A C 1
ATOM 1319 O O . TYR A 1 158 ? 12.674 -2.369 -71.083 1.00 85.25 158 TYR A O 1
ATOM 1327 N N . PRO A 1 159 ? 11.529 -3.590 -72.588 1.00 79.62 159 PRO A N 1
ATOM 1328 C CA . PRO A 1 159 ? 11.582 -2.572 -73.642 1.00 79.62 159 PRO A CA 1
ATOM 1329 C C . PRO A 1 159 ? 11.038 -1.196 -73.223 1.00 79.62 159 PRO A C 1
ATOM 1331 O O . PRO A 1 159 ? 11.435 -0.174 -73.780 1.00 79.62 159 PRO A O 1
ATOM 1334 N N . GLN A 1 160 ? 10.145 -1.174 -72.226 1.00 80.25 160 GLN A N 1
ATOM 1335 C CA . GLN A 1 160 ? 9.507 0.025 -71.663 1.00 80.25 160 GLN A CA 1
ATOM 1336 C C . GLN A 1 160 ? 10.399 0.802 -70.671 1.00 80.25 160 GLN A C 1
ATOM 1338 O O . GLN A 1 160 ? 9.975 1.829 -70.152 1.00 80.25 160 GLN A O 1
ATOM 1343 N N . MET A 1 161 ? 11.611 0.320 -70.376 1.00 83.19 161 MET A N 1
ATOM 1344 C CA . MET A 1 161 ? 12.571 0.998 -69.497 1.00 83.19 161 MET A CA 1
ATOM 1345 C C . MET A 1 161 ? 12.980 2.364 -70.063 1.00 83.19 161 MET A C 1
ATOM 1347 O O . MET A 1 161 ? 13.153 2.494 -71.273 1.00 83.19 161 MET A O 1
ATOM 1351 N N . SER A 1 162 ? 13.159 3.377 -69.212 1.00 81.62 162 SER A N 1
ATOM 1352 C CA . SER A 1 162 ? 13.571 4.722 -69.638 1.00 81.62 162 SER A CA 1
ATOM 1353 C C . SER A 1 162 ? 14.900 4.706 -70.410 1.00 81.62 162 SER A C 1
ATOM 1355 O O . SER A 1 162 ? 15.764 3.849 -70.190 1.00 81.62 162 SER A O 1
ATOM 1357 N N . GLU A 1 163 ? 15.071 5.663 -71.323 1.00 87.94 163 GLU A N 1
ATOM 1358 C CA . GLU A 1 163 ? 16.363 5.897 -71.977 1.00 87.94 163 GLU A CA 1
ATOM 1359 C C . GLU A 1 163 ? 17.440 6.234 -70.936 1.00 87.94 163 GLU A C 1
ATOM 1361 O O . GLU A 1 163 ? 17.138 6.776 -69.867 1.00 87.94 163 GLU A O 1
ATOM 1366 N N . LEU A 1 164 ? 18.693 5.889 -71.244 1.00 88.50 164 LEU A N 1
ATOM 1367 C CA . LEU A 1 164 ? 19.811 5.947 -70.299 1.00 88.50 164 LEU A CA 1
ATOM 1368 C C . LEU A 1 164 ? 19.931 7.326 -69.634 1.00 88.50 164 LEU A C 1
ATOM 1370 O O . LEU A 1 164 ? 19.969 7.403 -68.411 1.00 88.50 164 LEU A O 1
ATOM 1374 N N . ASP A 1 165 ? 19.882 8.412 -70.406 1.00 87.00 165 ASP A N 1
ATOM 1375 C CA . ASP A 1 165 ? 19.999 9.780 -69.878 1.00 87.00 165 ASP A CA 1
ATOM 1376 C C . ASP A 1 165 ? 18.885 10.134 -68.881 1.00 87.00 165 ASP A C 1
ATOM 1378 O O . ASP A 1 165 ? 19.132 10.763 -67.850 1.00 87.00 165 ASP A O 1
ATOM 1382 N N . THR A 1 166 ? 17.654 9.686 -69.148 1.00 84.94 166 THR A N 1
ATOM 1383 C CA . THR A 1 166 ? 16.515 9.880 -68.240 1.00 84.94 166 THR A CA 1
ATOM 1384 C C . THR A 1 166 ? 16.718 9.102 -66.944 1.00 84.94 166 THR A C 1
ATOM 1386 O O . THR A 1 166 ? 16.488 9.643 -65.865 1.00 84.94 166 THR A O 1
ATOM 1389 N N . LEU A 1 167 ? 17.214 7.866 -67.031 1.00 86.19 167 LEU A N 1
ATOM 1390 C CA . LEU A 1 167 ? 17.524 7.042 -65.864 1.00 86.19 167 LEU A CA 1
ATOM 1391 C C . LEU A 1 167 ? 18.634 7.663 -65.003 1.00 86.19 167 LEU A C 1
ATOM 1393 O O . LEU A 1 167 ? 18.511 7.715 -63.776 1.00 86.19 167 LEU A O 1
ATOM 1397 N N . LEU A 1 168 ? 19.697 8.170 -65.633 1.00 88.88 168 LEU A N 1
ATOM 1398 C CA . LEU A 1 168 ? 20.794 8.836 -64.930 1.00 88.88 168 LEU A CA 1
ATOM 1399 C C . LEU A 1 168 ? 20.289 10.073 -64.174 1.00 88.88 168 LEU A C 1
ATOM 1401 O O . LEU A 1 168 ? 20.601 10.257 -62.995 1.00 88.88 168 LEU A O 1
ATOM 1405 N N . GLN A 1 169 ? 19.439 10.882 -64.811 1.00 84.12 169 GLN A N 1
ATOM 1406 C CA . GLN A 1 169 ? 18.851 12.066 -64.191 1.00 84.12 169 GLN A CA 1
ATOM 1407 C C . GLN A 1 169 ? 17.881 11.711 -63.055 1.00 84.12 169 GLN A C 1
ATOM 1409 O O . GLN A 1 169 ? 17.959 12.290 -61.967 1.00 84.12 169 GLN A O 1
ATOM 1414 N N . GLU A 1 170 ? 16.982 10.748 -63.274 1.00 82.25 170 GLU A N 1
ATOM 1415 C CA . GLU A 1 170 ? 15.989 10.333 -62.285 1.00 82.25 170 GLU A CA 1
ATOM 1416 C C . GLU A 1 170 ? 16.652 9.833 -61.003 1.00 82.25 170 GLU A C 1
ATOM 1418 O O . GLU A 1 170 ? 16.230 10.212 -59.912 1.00 82.25 170 GLU A O 1
ATOM 1423 N N . TYR A 1 171 ? 17.714 9.040 -61.095 1.00 82.44 171 TYR A N 1
ATOM 1424 C CA . TYR A 1 171 ? 18.355 8.454 -59.916 1.00 82.44 171 TYR A CA 1
ATOM 1425 C C . TYR A 1 171 ? 19.606 9.209 -59.453 1.00 82.44 171 TYR A C 1
ATOM 1427 O O . TYR A 1 171 ? 20.284 8.760 -58.529 1.00 82.44 171 TYR A O 1
ATOM 1435 N N . SER A 1 172 ? 19.873 10.394 -60.023 1.00 82.88 172 SER A N 1
ATOM 1436 C CA . SER A 1 172 ? 21.060 11.208 -59.715 1.00 82.88 172 SER A CA 1
ATOM 1437 C C . SER A 1 172 ? 22.368 10.417 -59.855 1.00 82.88 172 SER A C 1
ATOM 1439 O O . SER A 1 172 ? 23.227 10.475 -58.973 1.00 82.88 172 SER A O 1
ATOM 1441 N N . ILE A 1 173 ? 22.482 9.646 -60.936 1.00 87.88 173 ILE A N 1
ATOM 1442 C CA . ILE A 1 173 ? 23.685 8.898 -61.298 1.00 87.88 173 ILE A CA 1
ATOM 1443 C C . ILE A 1 173 ? 24.557 9.813 -62.153 1.00 87.88 173 ILE A C 1
ATOM 1445 O O . ILE A 1 173 ? 24.136 10.281 -63.210 1.00 87.88 173 ILE A O 1
ATOM 1449 N N . THR A 1 174 ? 25.777 10.061 -61.700 1.00 88.88 174 THR A N 1
ATOM 1450 C CA . THR A 1 174 ? 26.768 10.865 -62.410 1.00 88.88 174 THR A CA 1
ATOM 1451 C C . THR A 1 174 ? 27.669 9.945 -63.223 1.00 88.88 174 THR A C 1
ATOM 1453 O O . THR A 1 174 ? 28.151 8.940 -62.707 1.00 88.88 174 THR A O 1
ATOM 1456 N N . LYS A 1 175 ? 27.918 10.284 -64.489 1.00 88.50 175 LYS A N 1
ATOM 1457 C CA . LYS A 1 175 ? 28.936 9.618 -65.305 1.00 88.50 175 LYS A CA 1
ATOM 1458 C C . LYS A 1 175 ? 30.270 10.352 -65.160 1.00 88.50 175 LYS A C 1
ATOM 1460 O O . LYS A 1 175 ? 30.335 11.549 -65.430 1.00 88.50 175 LYS A O 1
ATOM 1465 N N . GLU A 1 176 ? 31.301 9.633 -64.743 1.00 88.50 176 GLU A N 1
ATOM 1466 C CA . GLU A 1 176 ? 32.709 10.042 -64.789 1.00 88.50 176 GLU A CA 1
ATOM 1467 C C . GLU A 1 176 ? 33.406 9.338 -65.975 1.00 88.50 176 GLU A C 1
ATOM 1469 O O . GLU A 1 176 ? 32.786 8.506 -66.639 1.00 88.50 176 GLU A O 1
ATOM 1474 N N . GLU A 1 177 ? 34.657 9.697 -66.299 1.00 82.62 177 GLU A N 1
ATOM 1475 C CA . GLU A 1 177 ? 35.316 9.305 -67.566 1.00 82.62 177 GLU A CA 1
ATOM 1476 C C . GLU A 1 177 ? 35.270 7.794 -67.870 1.00 82.62 177 GLU A C 1
ATOM 1478 O O . GLU A 1 177 ? 35.055 7.414 -69.021 1.00 82.62 177 GLU A O 1
ATOM 1483 N N . ASP A 1 178 ? 35.400 6.932 -66.859 1.00 90.12 178 ASP A N 1
ATOM 1484 C CA . ASP A 1 178 ? 35.419 5.471 -66.998 1.00 90.12 178 ASP A CA 1
ATOM 1485 C C . ASP A 1 178 ? 34.383 4.734 -66.125 1.00 90.12 178 ASP A C 1
ATOM 1487 O O . ASP A 1 178 ? 34.279 3.503 -66.180 1.00 90.12 178 ASP A O 1
ATOM 1491 N N . LYS A 1 179 ? 33.539 5.449 -65.371 1.00 89.94 179 LYS A N 1
ATOM 1492 C CA . LYS A 1 179 ? 32.626 4.855 -64.377 1.00 89.94 179 LYS A CA 1
ATOM 1493 C C . LYS A 1 179 ? 31.345 5.660 -64.154 1.00 89.94 179 LYS A C 1
ATOM 1495 O O . LYS A 1 179 ? 31.284 6.855 -64.417 1.00 89.94 179 LYS A O 1
ATOM 1500 N N . TYR A 1 180 ? 30.325 5.007 -63.609 1.00 91.38 180 TYR A N 1
ATOM 1501 C CA . TYR A 1 180 ? 29.119 5.646 -63.090 1.00 91.38 180 TYR A CA 1
ATOM 1502 C C . TYR A 1 180 ? 29.153 5.680 -61.565 1.00 91.38 180 TYR A C 1
ATOM 1504 O O . TYR A 1 180 ? 29.455 4.672 -60.924 1.00 91.38 180 TYR A O 1
ATOM 1512 N N . VAL A 1 181 ? 28.794 6.830 -60.996 1.00 85.81 181 VAL A N 1
ATOM 1513 C CA . VAL A 1 181 ? 28.760 7.099 -59.558 1.00 85.81 181 VAL A CA 1
ATOM 1514 C C . VAL A 1 181 ? 27.341 7.477 -59.151 1.00 85.81 181 VAL A C 1
ATOM 1516 O O . VAL A 1 181 ? 26.777 8.445 -59.655 1.00 85.81 181 VAL A O 1
ATOM 1519 N N . PHE A 1 182 ? 26.736 6.740 -58.225 1.00 84.75 182 PHE A N 1
ATOM 1520 C CA . PHE A 1 182 ? 25.377 7.022 -57.746 1.00 84.75 182 PHE A CA 1
ATOM 1521 C C . PHE A 1 182 ? 25.257 6.866 -56.247 1.00 84.75 182 PHE A C 1
ATOM 1523 O O . PHE A 1 182 ? 26.071 6.214 -55.619 1.00 84.75 182 PHE A O 1
ATOM 1530 N N . VAL A 1 183 ? 24.215 7.451 -55.666 1.00 77.06 183 VAL A N 1
ATOM 1531 C CA . VAL A 1 183 ? 24.112 7.627 -54.223 1.00 77.06 183 VAL A CA 1
ATOM 1532 C C . VAL A 1 183 ? 22.993 6.742 -53.629 1.00 77.06 183 VAL A C 1
ATOM 1534 O O . VAL A 1 183 ? 21.815 7.040 -53.801 1.00 77.06 183 VAL A O 1
ATOM 1537 N N . LEU A 1 184 ? 23.345 5.680 -52.898 1.00 75.06 184 LEU A N 1
ATOM 1538 C CA . LEU A 1 184 ? 22.485 4.656 -52.286 1.00 75.06 184 LEU A CA 1
ATOM 1539 C C . LEU A 1 184 ? 21.298 5.224 -51.496 1.00 75.06 184 LEU A C 1
ATOM 1541 O O . LEU A 1 184 ? 20.163 4.848 -51.772 1.00 75.06 184 LEU A O 1
ATOM 1545 N N . TRP A 1 185 ? 21.503 6.177 -50.579 1.00 67.44 185 TRP A N 1
ATOM 1546 C CA . TRP A 1 185 ? 20.378 6.766 -49.824 1.00 67.44 185 TRP A CA 1
ATOM 1547 C C . TRP A 1 185 ? 19.407 7.584 -50.689 1.00 67.44 185 TRP A C 1
ATOM 1549 O O . TRP A 1 185 ? 18.274 7.822 -50.285 1.00 67.44 185 TRP A O 1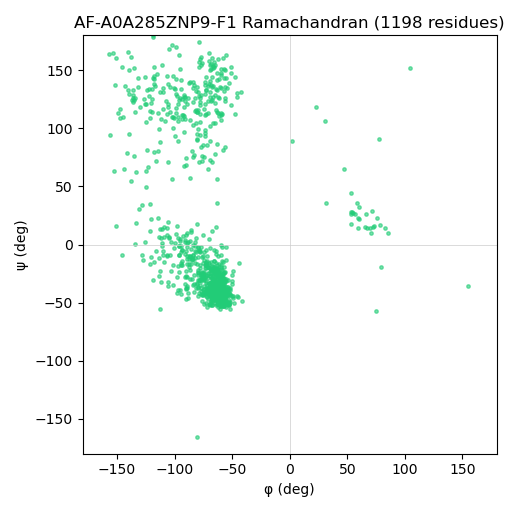
ATOM 1559 N N . ARG A 1 186 ? 19.809 8.020 -51.893 1.00 71.06 186 ARG A N 1
ATOM 1560 C CA . ARG A 1 186 ? 18.885 8.661 -52.846 1.00 71.06 186 ARG A CA 1
ATOM 1561 C C . ARG A 1 186 ? 18.039 7.635 -53.600 1.00 71.06 186 ARG A C 1
ATOM 1563 O O . ARG A 1 186 ? 16.931 7.971 -54.014 1.00 71.06 186 ARG A O 1
ATOM 1570 N N . LEU A 1 187 ? 18.513 6.390 -53.723 1.00 72.38 187 LEU A N 1
ATOM 1571 C CA . LEU A 1 187 ? 17.711 5.274 -54.239 1.00 72.38 187 LEU A CA 1
ATOM 1572 C C . LEU A 1 187 ? 16.568 4.916 -53.280 1.00 72.38 187 LEU A C 1
ATOM 1574 O O . LEU A 1 187 ? 15.495 4.517 -53.727 1.00 72.38 187 LEU A O 1
ATOM 1578 N N . GLU A 1 188 ? 16.766 5.122 -51.973 1.00 63.31 188 GLU A N 1
ATOM 1579 C CA . GLU A 1 188 ? 15.793 4.806 -50.915 1.00 63.31 188 GLU A CA 1
ATOM 1580 C C . GLU A 1 188 ? 14.429 5.479 -51.082 1.00 63.31 188 GLU A C 1
ATOM 1582 O O . GLU A 1 188 ? 13.426 4.946 -50.616 1.00 63.31 188 GLU A O 1
ATOM 1587 N N . LEU A 1 189 ? 14.387 6.652 -51.718 1.00 63.22 189 LEU A N 1
ATOM 1588 C CA . LEU A 1 189 ? 13.150 7.401 -51.936 1.00 63.22 189 LEU A CA 1
ATOM 1589 C C . LEU A 1 189 ? 12.365 6.907 -53.162 1.00 63.22 189 LEU A C 1
ATOM 1591 O O . LEU A 1 189 ? 11.225 7.328 -53.350 1.00 63.22 189 LEU A O 1
ATOM 1595 N N . LYS A 1 190 ? 12.972 6.059 -54.007 1.00 72.88 190 LYS A N 1
ATOM 1596 C CA . LYS A 1 190 ? 12.461 5.697 -55.342 1.00 72.88 190 LYS A CA 1
ATOM 1597 C C . LYS A 1 190 ? 12.339 4.191 -55.603 1.00 72.88 190 LYS A C 1
ATOM 1599 O O . LYS A 1 190 ? 11.708 3.820 -56.587 1.00 72.88 190 LYS A O 1
ATOM 1604 N N . VAL A 1 191 ? 12.926 3.335 -54.763 1.00 75.69 191 VAL A N 1
ATOM 1605 C CA . VAL A 1 191 ? 12.925 1.865 -54.906 1.00 75.69 191 VAL A CA 1
ATOM 1606 C C . VAL A 1 191 ? 12.533 1.211 -53.577 1.00 75.69 191 VAL A C 1
ATOM 1608 O O . VAL A 1 191 ? 12.924 1.689 -52.511 1.00 75.69 191 VAL A O 1
ATOM 1611 N N . ASP A 1 192 ? 11.773 0.109 -53.610 1.00 76.19 192 ASP A N 1
ATOM 1612 C CA . ASP A 1 192 ? 11.406 -0.609 -52.384 1.00 76.19 192 ASP A CA 1
ATOM 1613 C C . ASP A 1 192 ? 12.624 -1.338 -51.789 1.00 76.19 192 ASP A C 1
ATOM 1615 O O . ASP A 1 192 ? 13.158 -2.291 -52.361 1.00 76.19 192 ASP A O 1
ATOM 1619 N N . LYS A 1 193 ? 13.056 -0.878 -50.608 1.00 76.00 193 LYS A N 1
ATOM 1620 C CA . LYS A 1 193 ? 14.224 -1.399 -49.879 1.00 76.00 193 LYS A CA 1
ATOM 1621 C C . LYS A 1 193 ? 14.118 -2.892 -49.572 1.00 76.00 193 LYS A C 1
ATOM 1623 O O . LYS A 1 193 ? 15.117 -3.606 -49.646 1.00 76.00 193 LYS A O 1
ATOM 1628 N N . GLY A 1 194 ? 12.913 -3.356 -49.236 1.00 76.25 194 GLY A N 1
ATOM 1629 C CA . GLY A 1 194 ? 12.653 -4.746 -48.886 1.00 76.25 194 GLY A CA 1
ATOM 1630 C C . GLY A 1 194 ? 12.909 -5.650 -50.076 1.00 76.25 194 GLY A C 1
ATOM 1631 O O . GLY A 1 194 ? 13.714 -6.577 -49.983 1.00 76.25 194 GLY A O 1
ATOM 1632 N N . PHE A 1 195 ? 12.313 -5.328 -51.223 1.00 80.56 195 PHE A N 1
ATOM 1633 C CA . PHE A 1 195 ? 12.552 -6.088 -52.446 1.00 80.56 195 PHE A CA 1
ATOM 1634 C C . PHE A 1 195 ? 14.001 -5.955 -52.941 1.00 80.56 195 PHE A C 1
ATOM 1636 O O . PHE A 1 195 ? 14.581 -6.953 -53.361 1.00 80.56 195 PHE A O 1
ATOM 1643 N N . LEU A 1 196 ? 14.625 -4.775 -52.843 1.00 85.31 196 LEU A N 1
ATOM 1644 C CA . LEU A 1 196 ? 16.013 -4.566 -53.280 1.00 85.31 196 LEU A CA 1
ATOM 1645 C C . LEU A 1 196 ? 16.995 -5.430 -52.485 1.00 85.31 196 LEU A C 1
ATOM 1647 O O . LEU A 1 196 ? 17.770 -6.187 -53.070 1.00 85.31 196 LEU A O 1
ATOM 1651 N N . SER A 1 197 ? 16.912 -5.374 -51.154 1.00 87.00 197 SER A N 1
ATOM 1652 C CA . SER A 1 197 ? 17.724 -6.203 -50.261 1.00 87.00 197 SER A CA 1
ATOM 1653 C C . SER A 1 197 ? 17.475 -7.700 -50.493 1.00 87.00 197 SER A C 1
ATOM 1655 O O . SER A 1 197 ? 18.423 -8.488 -50.508 1.00 87.00 197 SER A O 1
ATOM 1657 N N . SER A 1 198 ? 16.222 -8.081 -50.765 1.00 85.38 198 SER A N 1
ATOM 1658 C CA . SER A 1 198 ? 15.831 -9.462 -51.067 1.00 85.38 198 SER A CA 1
ATOM 1659 C C . SER A 1 198 ? 16.433 -9.987 -52.364 1.00 85.38 198 SER A C 1
ATOM 1661 O O . SER A 1 198 ? 16.956 -11.098 -52.391 1.00 85.38 198 SER A O 1
ATOM 1663 N N . TYR A 1 199 ? 16.391 -9.201 -53.445 1.00 87.12 199 TYR A N 1
ATOM 1664 C CA . TYR A 1 199 ? 16.956 -9.609 -54.731 1.00 87.12 199 TYR A CA 1
ATOM 1665 C C . TYR A 1 199 ? 18.476 -9.743 -54.672 1.00 87.12 199 TYR A C 1
ATOM 1667 O O . TYR A 1 199 ? 19.019 -10.669 -55.278 1.00 87.12 199 TYR A O 1
ATOM 1675 N N . ILE A 1 200 ? 19.162 -8.867 -53.928 1.00 88.50 200 ILE A N 1
ATOM 1676 C CA . ILE A 1 200 ? 20.607 -8.985 -53.682 1.00 88.50 200 ILE A CA 1
ATOM 1677 C C . ILE A 1 200 ? 20.897 -10.302 -52.952 1.00 88.50 200 ILE A C 1
ATOM 1679 O O . ILE A 1 200 ? 21.706 -11.100 -53.427 1.00 88.50 200 ILE A O 1
ATOM 1683 N N . LEU A 1 201 ? 20.192 -10.566 -51.846 1.00 89.19 201 LEU A N 1
ATOM 1684 C CA . LEU A 1 201 ? 20.355 -11.791 -51.063 1.00 89.19 201 LEU A CA 1
ATOM 1685 C C . LEU A 1 201 ? 20.084 -13.048 -51.901 1.00 89.19 201 LEU A C 1
ATOM 1687 O O . LEU A 1 201 ? 20.888 -13.977 -51.918 1.00 89.19 201 LEU A O 1
ATOM 1691 N N . TYR A 1 202 ? 18.979 -13.054 -52.645 1.00 87.44 202 TYR A N 1
ATOM 1692 C CA . TYR A 1 202 ? 18.597 -14.154 -53.523 1.00 87.44 202 TYR A CA 1
ATOM 1693 C C . TYR A 1 202 ? 19.647 -14.421 -54.604 1.00 87.44 202 TYR A C 1
ATOM 1695 O O . TYR A 1 202 ? 20.033 -15.569 -54.811 1.00 87.44 202 TYR A O 1
ATOM 1703 N N . SER A 1 203 ? 20.155 -13.371 -55.254 1.00 86.69 203 SER A N 1
ATOM 1704 C CA . SER A 1 203 ? 21.170 -13.495 -56.309 1.00 86.69 203 SER A CA 1
ATOM 1705 C C . SER A 1 203 ? 22.469 -14.104 -55.776 1.00 86.69 203 SER A C 1
ATOM 1707 O O . SER A 1 203 ? 23.062 -14.964 -56.427 1.00 86.69 203 SER A O 1
ATOM 1709 N N . LEU A 1 204 ? 22.889 -13.713 -54.569 1.00 86.94 204 LEU A N 1
ATOM 1710 C CA . LEU A 1 204 ? 24.076 -14.272 -53.918 1.00 86.94 204 LEU A CA 1
ATOM 1711 C C . LEU A 1 204 ? 23.902 -15.760 -53.574 1.00 86.94 204 LEU A C 1
ATOM 1713 O O . LEU A 1 204 ? 24.825 -16.545 -53.785 1.00 86.94 204 LEU A O 1
ATOM 1717 N N . PHE A 1 205 ? 22.715 -16.162 -53.110 1.00 85.06 205 PHE A N 1
ATOM 1718 C CA . PHE A 1 205 ? 22.406 -17.552 -52.745 1.00 85.06 205 PHE A CA 1
ATOM 1719 C C . PHE A 1 205 ? 22.156 -18.469 -53.953 1.00 85.06 205 PHE A C 1
ATOM 1721 O O . PHE A 1 205 ? 22.417 -19.670 -53.865 1.00 85.06 205 PHE A O 1
ATOM 1728 N N . GLN A 1 206 ? 21.672 -17.927 -55.077 1.00 81.12 206 GLN A N 1
ATOM 1729 C CA . GLN A 1 206 ? 21.460 -18.683 -56.317 1.00 81.12 206 GLN A CA 1
ATOM 1730 C C . GLN A 1 206 ? 22.766 -19.093 -56.998 1.00 81.12 206 GLN A C 1
ATOM 1732 O O . GLN A 1 206 ? 22.860 -20.183 -57.555 1.00 81.12 206 GLN A O 1
ATOM 1737 N N . ILE A 1 207 ? 23.757 -18.201 -57.003 1.00 71.38 207 ILE A N 1
ATOM 1738 C CA . ILE A 1 207 ? 24.997 -18.383 -57.770 1.00 71.38 207 ILE A CA 1
ATOM 1739 C C . ILE A 1 207 ? 25.978 -19.316 -57.037 1.00 71.38 207 ILE A C 1
ATOM 1741 O O . ILE A 1 207 ? 26.924 -19.819 -57.642 1.00 71.38 207 ILE A O 1
ATOM 1745 N N . ARG A 1 208 ? 25.779 -19.552 -55.733 1.00 73.62 208 ARG A N 1
ATOM 1746 C CA . ARG A 1 208 ? 26.798 -20.132 -54.849 1.00 73.62 208 ARG A CA 1
ATOM 1747 C C . ARG A 1 208 ? 26.319 -21.377 -54.104 1.00 73.62 208 ARG A C 1
ATOM 1749 O O . ARG A 1 208 ? 25.172 -21.477 -53.664 1.00 73.62 208 ARG A O 1
ATOM 1756 N N . ASP A 1 209 ? 27.250 -22.310 -53.922 1.00 79.12 209 ASP A N 1
ATOM 1757 C CA . ASP A 1 209 ? 27.066 -23.489 -53.075 1.00 79.12 209 ASP A CA 1
ATOM 1758 C C . ASP A 1 209 ? 26.943 -23.105 -51.587 1.00 79.12 209 ASP A C 1
ATOM 1760 O O . ASP A 1 209 ? 27.482 -22.096 -51.135 1.00 79.12 209 ASP A O 1
ATOM 1764 N N . SER A 1 210 ? 26.251 -23.956 -50.831 1.00 79.25 210 SER A N 1
ATOM 1765 C CA . SER A 1 210 ? 26.030 -23.887 -49.384 1.00 79.25 210 SER A CA 1
ATOM 1766 C C . SER A 1 210 ? 27.308 -23.682 -48.560 1.00 79.25 210 SER A C 1
ATOM 1768 O O . SER A 1 210 ? 27.287 -22.996 -47.540 1.00 79.25 210 SER A O 1
ATOM 1770 N N . SER A 1 211 ? 28.453 -24.190 -49.030 1.00 80.25 211 SER A N 1
ATOM 1771 C CA . SER A 1 211 ? 29.767 -23.975 -48.403 1.00 80.25 211 SER A CA 1
ATOM 1772 C C . SER A 1 211 ? 30.223 -22.504 -48.387 1.00 80.25 211 SER A C 1
ATOM 1774 O O . SER A 1 211 ? 31.106 -22.137 -47.614 1.00 80.25 211 SER A O 1
ATOM 1776 N N . GLN A 1 212 ? 29.613 -21.646 -49.211 1.00 85.12 212 GLN A N 1
ATOM 1777 C CA . GLN A 1 212 ? 29.915 -20.218 -49.345 1.00 85.12 212 GLN A CA 1
ATOM 1778 C C . GLN A 1 212 ? 28.836 -19.318 -48.719 1.00 85.12 212 GLN A C 1
ATOM 1780 O O . GLN A 1 212 ? 28.888 -18.095 -48.884 1.00 85.12 212 GLN A O 1
ATOM 1785 N N . ASP A 1 213 ? 27.863 -19.874 -47.991 1.00 89.44 213 ASP A N 1
ATOM 1786 C CA . ASP A 1 213 ? 26.743 -19.095 -47.444 1.00 89.44 213 ASP A CA 1
ATOM 1787 C C . ASP A 1 213 ? 27.220 -18.013 -46.471 1.00 89.44 213 ASP A C 1
ATOM 1789 O O . ASP A 1 213 ? 26.751 -16.876 -46.528 1.00 89.44 213 ASP A O 1
ATOM 1793 N N . ALA A 1 214 ? 28.225 -18.311 -45.641 1.00 88.62 214 ALA A N 1
ATOM 1794 C CA . ALA A 1 214 ? 28.802 -17.342 -44.707 1.00 88.62 214 ALA A CA 1
ATOM 1795 C C . ALA A 1 214 ? 29.402 -16.129 -45.433 1.00 88.62 214 ALA A C 1
ATOM 1797 O O . ALA A 1 214 ? 29.225 -14.988 -45.007 1.00 88.62 214 ALA A O 1
ATOM 1798 N N . LYS A 1 215 ? 30.081 -16.368 -46.560 1.00 86.69 215 LYS A N 1
ATOM 1799 C CA . LYS A 1 215 ? 30.625 -15.310 -47.418 1.00 86.69 215 LYS A CA 1
ATOM 1800 C C . LYS A 1 215 ? 29.500 -14.511 -48.078 1.00 86.69 215 LYS A C 1
ATOM 1802 O O . LYS A 1 215 ? 29.554 -13.287 -48.103 1.00 86.69 215 LYS A O 1
ATOM 1807 N N . SER A 1 216 ? 28.467 -15.200 -48.554 1.00 88.94 216 SER A N 1
ATOM 1808 C CA . SER A 1 216 ? 27.298 -14.595 -49.200 1.00 88.94 216 SER A CA 1
ATOM 1809 C C . SER A 1 216 ? 26.527 -13.674 -48.250 1.00 88.94 216 SER A C 1
ATOM 1811 O O . SER A 1 216 ? 26.145 -12.577 -48.643 1.00 88.94 216 SER A O 1
ATOM 1813 N N . LEU A 1 217 ? 26.360 -14.059 -46.980 1.00 89.88 217 LEU A N 1
ATOM 1814 C CA . LEU A 1 217 ? 25.747 -13.191 -45.970 1.00 89.88 217 LEU A CA 1
ATOM 1815 C C . LEU A 1 217 ? 26.598 -11.965 -45.647 1.00 89.88 217 LEU A C 1
ATOM 1817 O O . LEU A 1 217 ? 26.055 -10.871 -45.537 1.00 89.88 217 LEU A O 1
ATOM 1821 N N . LYS A 1 218 ? 27.922 -12.116 -45.528 1.00 87.44 218 LYS A N 1
ATOM 1822 C CA . LYS A 1 218 ? 28.822 -10.975 -45.300 1.00 87.44 218 LYS A CA 1
ATOM 1823 C C . LYS A 1 218 ? 28.768 -9.979 -46.460 1.00 87.44 218 LYS A C 1
ATOM 1825 O O . LYS A 1 218 ? 28.629 -8.785 -46.223 1.00 87.44 218 LYS A O 1
ATOM 1830 N N . GLU A 1 219 ? 28.804 -10.465 -47.701 1.00 85.75 219 GLU A N 1
ATOM 1831 C CA . GLU A 1 219 ? 28.655 -9.626 -48.898 1.00 85.75 219 GLU A CA 1
ATOM 1832 C C . GLU A 1 219 ? 27.286 -8.945 -48.962 1.00 85.75 219 GLU A C 1
ATOM 1834 O O . GLU A 1 219 ? 27.203 -7.772 -49.315 1.00 85.75 219 GLU A O 1
ATOM 1839 N N . TRP A 1 220 ? 26.216 -9.640 -48.572 1.00 88.56 220 TRP A N 1
ATOM 1840 C CA . TRP A 1 220 ? 24.888 -9.039 -48.482 1.00 88.56 220 TRP A CA 1
ATOM 1841 C C . TRP A 1 220 ? 24.834 -7.905 -47.451 1.00 88.56 220 TRP A C 1
ATOM 1843 O O . TRP A 1 220 ? 24.290 -6.844 -47.754 1.00 88.56 220 TRP A O 1
ATOM 1853 N N . LEU A 1 221 ? 25.416 -8.087 -46.260 1.00 85.94 221 LEU A N 1
ATOM 1854 C CA . LEU A 1 221 ? 25.457 -7.056 -45.212 1.00 85.94 221 LEU A CA 1
ATOM 1855 C C . LEU A 1 221 ? 26.226 -5.810 -45.675 1.00 85.94 221 LEU A C 1
ATOM 1857 O O . LEU A 1 221 ? 25.741 -4.693 -45.493 1.00 85.94 221 LEU A O 1
ATOM 1861 N N . ILE A 1 222 ? 27.357 -6.008 -46.361 1.00 80.06 222 ILE A N 1
ATOM 1862 C CA . ILE A 1 222 ? 28.145 -4.930 -46.976 1.00 80.06 222 ILE A CA 1
ATOM 1863 C C . ILE A 1 222 ? 27.318 -4.210 -48.052 1.00 80.06 222 ILE A C 1
ATOM 1865 O O . ILE A 1 222 ? 27.115 -2.998 -47.977 1.00 80.06 222 ILE A O 1
ATOM 1869 N N . ALA A 1 223 ? 26.771 -4.956 -49.016 1.00 79.81 223 ALA A N 1
ATOM 1870 C CA . ALA A 1 223 ? 26.036 -4.405 -50.154 1.00 79.81 223 ALA A CA 1
ATOM 1871 C C . ALA A 1 223 ? 24.734 -3.696 -49.750 1.00 79.81 223 ALA A C 1
ATOM 1873 O O . ALA A 1 223 ? 24.241 -2.829 -50.471 1.00 79.81 223 ALA A O 1
ATOM 1874 N N . THR A 1 224 ? 24.155 -4.066 -48.604 1.00 80.00 224 THR A N 1
ATOM 1875 C CA . THR A 1 224 ? 22.876 -3.526 -48.135 1.00 80.00 224 THR A CA 1
ATOM 1876 C C . THR A 1 224 ? 23.005 -2.562 -46.969 1.00 80.00 224 THR A C 1
ATOM 1878 O O . THR A 1 224 ? 21.985 -2.201 -46.391 1.00 80.00 224 THR A O 1
ATOM 1881 N N . LYS A 1 225 ? 24.209 -2.068 -46.651 1.00 76.00 225 LYS A N 1
ATOM 1882 C CA . LYS A 1 225 ? 24.469 -1.225 -45.475 1.00 76.00 225 LYS A CA 1
ATOM 1883 C C . LYS A 1 225 ? 23.392 -0.156 -45.209 1.00 76.00 225 LYS A C 1
ATOM 1885 O O . LYS A 1 225 ? 22.870 -0.115 -44.100 1.00 76.00 225 LYS A O 1
ATOM 1890 N N . PHE A 1 226 ? 22.994 0.616 -46.224 1.00 71.94 226 PHE A N 1
ATOM 1891 C CA . PHE A 1 226 ? 22.005 1.709 -46.113 1.00 71.94 226 PHE A CA 1
ATOM 1892 C C . PHE A 1 226 ? 20.564 1.327 -46.503 1.00 71.94 226 PHE A C 1
ATOM 1894 O O . PHE A 1 226 ? 19.598 1.984 -46.125 1.00 71.94 226 PHE A O 1
ATOM 1901 N N . ILE A 1 227 ? 20.401 0.231 -47.241 1.00 75.12 227 ILE A N 1
ATOM 1902 C CA . ILE A 1 227 ? 19.113 -0.233 -47.789 1.00 75.12 227 ILE A CA 1
ATOM 1903 C C . ILE A 1 227 ? 18.617 -1.520 -47.114 1.00 75.12 227 ILE A C 1
ATOM 1905 O O . ILE A 1 227 ? 17.719 -2.186 -47.625 1.00 75.12 227 ILE A O 1
ATOM 1909 N N . PHE A 1 228 ? 19.227 -1.893 -45.989 1.00 80.94 228 PHE A N 1
ATOM 1910 C CA . PHE A 1 228 ? 18.959 -3.136 -45.284 1.00 80.94 228 PHE A CA 1
ATOM 1911 C C . PHE A 1 228 ? 17.493 -3.229 -44.850 1.00 80.94 228 PHE A C 1
ATOM 1913 O O . PHE A 1 228 ? 16.938 -2.290 -44.276 1.00 80.94 228 PHE A O 1
ATOM 1920 N N . CYS A 1 229 ? 16.888 -4.393 -45.084 1.00 79.62 229 CYS A N 1
ATOM 1921 C CA . CYS A 1 229 ? 15.551 -4.728 -44.612 1.00 79.62 229 CYS A CA 1
ATOM 1922 C C . CYS A 1 229 ? 15.609 -6.102 -43.928 1.00 79.62 229 CYS A C 1
ATOM 1924 O O . CYS A 1 229 ? 15.935 -7.082 -44.603 1.00 79.62 229 CYS A O 1
ATOM 1926 N N . PRO A 1 230 ? 15.296 -6.215 -42.626 1.00 79.88 230 PRO A N 1
ATOM 1927 C CA . PRO A 1 230 ? 15.398 -7.489 -41.916 1.00 79.88 230 PRO A CA 1
ATOM 1928 C C . PRO A 1 230 ? 14.385 -8.534 -42.408 1.00 79.88 230 PRO A C 1
ATOM 1930 O O . PRO A 1 230 ? 14.617 -9.725 -42.255 1.00 79.88 230 PRO A O 1
ATOM 1933 N N . GLU A 1 231 ? 13.289 -8.124 -43.050 1.00 82.19 231 GLU A N 1
ATOM 1934 C CA . GLU A 1 231 ? 12.298 -9.009 -43.676 1.00 82.19 231 GLU A CA 1
ATOM 1935 C C . GLU A 1 231 ? 12.735 -9.547 -45.049 1.00 82.19 231 GLU A C 1
ATOM 1937 O O . GLU A 1 231 ? 12.026 -10.360 -45.639 1.00 82.19 231 GLU A O 1
ATOM 1942 N N . ALA A 1 232 ? 13.882 -9.117 -45.588 1.00 83.44 232 ALA A N 1
ATOM 1943 C CA . ALA A 1 232 ? 14.288 -9.462 -46.950 1.00 83.44 232 ALA A CA 1
ATOM 1944 C C . ALA A 1 232 ? 14.371 -10.981 -47.186 1.00 83.44 232 ALA A C 1
ATOM 1946 O O . ALA A 1 232 ? 13.932 -11.495 -48.216 1.00 83.44 232 ALA A O 1
ATOM 1947 N N . PHE A 1 233 ? 14.861 -11.729 -46.196 1.00 84.31 233 PHE A N 1
ATOM 1948 C CA . PHE A 1 233 ? 14.965 -13.184 -46.288 1.00 84.31 233 PHE A CA 1
ATOM 1949 C C . PHE A 1 233 ? 13.591 -13.878 -46.425 1.00 84.31 233 PHE A C 1
ATOM 1951 O O . PHE A 1 233 ? 13.524 -15.003 -46.917 1.00 84.31 233 PHE A O 1
ATOM 1958 N N . GLU A 1 234 ? 12.477 -13.236 -46.041 1.00 82.94 234 GLU A N 1
ATOM 1959 C CA . GLU A 1 234 ? 11.134 -13.837 -46.110 1.00 82.94 234 GLU A CA 1
ATOM 1960 C C . GLU A 1 234 ? 10.666 -14.114 -47.539 1.00 82.94 234 GLU A C 1
ATOM 1962 O O . GLU A 1 234 ? 9.805 -14.971 -47.756 1.00 82.94 234 GLU A O 1
ATOM 1967 N N . SER A 1 235 ? 11.246 -13.413 -48.507 1.00 81.31 235 SER A N 1
ATOM 1968 C CA . SER A 1 235 ? 10.939 -13.574 -49.926 1.00 81.31 235 SER A CA 1
ATOM 1969 C C . SER A 1 235 ? 11.812 -14.627 -50.625 1.00 81.31 235 SER A C 1
ATOM 1971 O O . SER A 1 235 ? 11.588 -14.939 -51.795 1.00 81.31 235 SER A O 1
ATOM 1973 N N . LEU A 1 236 ? 12.766 -15.234 -49.907 1.00 83.62 236 LEU A N 1
ATOM 1974 C CA . LEU A 1 236 ? 13.489 -16.415 -50.376 1.00 83.62 236 LEU A CA 1
ATOM 1975 C C . LEU A 1 236 ? 12.548 -17.633 -50.462 1.00 83.62 236 LEU A C 1
ATOM 1977 O O . LEU A 1 236 ? 11.505 -17.690 -49.815 1.00 83.62 236 LEU A O 1
ATOM 1981 N N . SER A 1 237 ? 12.917 -18.658 -51.230 1.00 84.00 237 SER A N 1
ATOM 1982 C CA . SER A 1 237 ? 12.236 -19.961 -51.138 1.00 84.00 237 SER A CA 1
ATOM 1983 C C . SER A 1 237 ? 12.565 -20.643 -49.803 1.00 84.00 237 SER A C 1
ATOM 1985 O O . SER A 1 237 ? 13.668 -20.445 -49.299 1.00 84.00 237 SER A O 1
ATOM 1987 N N . GLU A 1 238 ? 11.706 -21.530 -49.295 1.00 84.19 238 GLU A N 1
ATOM 1988 C CA . GLU A 1 238 ? 11.900 -22.209 -47.994 1.00 84.19 238 GLU A CA 1
ATOM 1989 C C . GLU A 1 238 ? 13.299 -22.826 -47.808 1.00 84.19 238 GLU A C 1
ATOM 1991 O O . GLU A 1 238 ? 13.973 -22.536 -46.825 1.00 84.19 238 GLU A O 1
ATOM 1996 N N . TRP A 1 239 ? 13.819 -23.540 -48.811 1.00 84.06 239 TRP A N 1
ATOM 1997 C CA . TRP A 1 239 ? 15.192 -24.074 -48.793 1.00 84.06 239 TRP A CA 1
ATOM 1998 C C . TRP A 1 239 ? 16.286 -23.005 -48.578 1.00 84.06 239 TRP A C 1
ATOM 2000 O O . TRP A 1 239 ? 17.250 -23.204 -47.842 1.00 84.06 239 TRP A O 1
ATOM 2010 N N . HIS A 1 240 ? 16.153 -21.842 -49.221 1.00 86.25 240 HIS A N 1
ATOM 2011 C CA . HIS A 1 240 ? 17.111 -20.741 -49.089 1.00 86.25 240 HIS A CA 1
ATOM 2012 C C . HIS A 1 240 ? 16.951 -20.009 -47.750 1.00 86.25 240 HIS A C 1
ATOM 2014 O O . HIS A 1 240 ? 17.946 -19.527 -47.211 1.00 86.25 240 HIS A O 1
ATOM 2020 N N . LYS A 1 241 ? 15.735 -19.969 -47.184 1.00 87.88 241 LYS A N 1
ATOM 2021 C CA . LYS A 1 241 ? 15.506 -19.468 -45.821 1.00 87.88 241 LYS A CA 1
ATOM 2022 C C . LYS A 1 241 ? 16.220 -20.330 -44.791 1.00 87.88 241 LYS A C 1
ATOM 2024 O O . LYS A 1 241 ? 16.897 -19.782 -43.932 1.00 87.88 241 LYS A O 1
ATOM 2029 N N . GLU A 1 242 ? 16.117 -21.655 -44.894 1.00 86.69 242 GLU A N 1
ATOM 2030 C CA . GLU A 1 242 ? 16.809 -22.581 -43.988 1.00 86.69 242 GLU A CA 1
ATOM 2031 C C . GLU A 1 242 ? 18.332 -22.391 -44.034 1.00 86.69 242 GLU A C 1
ATOM 2033 O O . GLU A 1 242 ? 18.969 -22.289 -42.982 1.00 86.69 242 GLU A O 1
ATOM 2038 N N . ARG A 1 243 ? 18.907 -22.257 -45.241 1.00 89.19 243 ARG A N 1
ATOM 2039 C CA . ARG A 1 243 ? 20.328 -21.913 -45.430 1.00 89.19 243 ARG A CA 1
ATOM 2040 C C . ARG A 1 243 ? 20.680 -20.589 -44.752 1.00 89.19 243 ARG A C 1
ATOM 2042 O O . ARG A 1 243 ? 21.580 -20.557 -43.918 1.00 89.19 243 ARG A O 1
ATOM 2049 N N . PHE A 1 244 ? 19.930 -19.521 -45.047 1.00 91.62 244 PHE A N 1
ATOM 2050 C CA . PHE A 1 244 ? 20.117 -18.200 -44.435 1.00 91.62 244 PHE A CA 1
ATOM 2051 C C . PHE A 1 244 ? 20.121 -18.284 -42.906 1.00 91.62 244 PHE A C 1
ATOM 2053 O O . PHE A 1 244 ? 21.051 -17.810 -42.261 1.00 91.62 244 PHE A O 1
ATOM 2060 N N . ILE A 1 245 ? 19.097 -18.922 -42.338 1.00 89.56 245 ILE A N 1
ATOM 2061 C CA . ILE A 1 245 ? 18.899 -19.086 -40.899 1.00 89.56 245 ILE A CA 1
ATOM 2062 C C . ILE A 1 245 ? 20.093 -19.785 -40.258 1.00 89.56 245 ILE A C 1
ATOM 2064 O O . ILE A 1 245 ? 20.661 -19.275 -39.291 1.00 89.56 245 ILE A O 1
ATOM 2068 N N . LYS A 1 246 ? 20.478 -20.945 -40.799 1.00 88.81 246 LYS A N 1
ATOM 2069 C CA . LYS A 1 246 ? 21.557 -21.760 -40.247 1.00 88.81 246 LYS A CA 1
ATOM 2070 C C . LYS A 1 246 ? 22.867 -20.979 -40.251 1.00 88.81 246 LYS A C 1
ATOM 2072 O O . LYS A 1 246 ? 23.538 -20.888 -39.226 1.00 88.81 246 LYS A O 1
ATOM 2077 N N . THR A 1 247 ? 23.195 -20.364 -41.381 1.00 91.62 247 THR A N 1
ATOM 2078 C CA . THR A 1 247 ? 24.431 -19.599 -41.534 1.00 91.62 247 THR A CA 1
ATOM 2079 C C . THR A 1 247 ? 24.438 -18.335 -40.674 1.00 91.62 247 THR A C 1
ATOM 2081 O O . THR A 1 247 ? 25.461 -18.022 -40.070 1.00 91.62 247 THR A O 1
ATOM 2084 N N . ALA A 1 248 ? 23.320 -17.613 -40.565 1.00 90.94 248 ALA A N 1
ATOM 2085 C CA . ALA A 1 248 ? 23.225 -16.428 -39.714 1.00 90.94 248 ALA A CA 1
ATOM 2086 C C . ALA A 1 248 ? 23.425 -16.777 -38.228 1.00 90.94 248 ALA A C 1
ATOM 2088 O O . ALA A 1 248 ? 24.144 -16.065 -37.525 1.00 90.94 248 ALA A O 1
ATOM 2089 N N . LEU A 1 249 ? 22.850 -17.895 -37.763 1.00 88.06 249 LEU A N 1
ATOM 2090 C CA . LEU A 1 249 ? 23.073 -18.415 -36.410 1.00 88.06 249 LEU A CA 1
ATOM 2091 C C . LEU A 1 249 ? 24.545 -18.779 -36.178 1.00 88.06 249 LEU A C 1
ATOM 2093 O O . LEU A 1 249 ? 25.115 -18.388 -35.163 1.00 88.06 249 LEU A O 1
ATOM 2097 N N . GLU A 1 250 ? 25.170 -19.494 -37.117 1.00 88.44 250 GLU A N 1
ATOM 2098 C CA . GLU A 1 250 ? 26.587 -19.874 -37.033 1.00 88.44 250 GLU A CA 1
ATOM 2099 C C . GLU A 1 250 ? 27.511 -18.647 -36.996 1.00 88.44 250 GLU A C 1
ATOM 2101 O O . GLU A 1 250 ? 28.430 -18.600 -36.177 1.00 88.44 250 GLU A O 1
ATOM 2106 N N . LEU A 1 251 ? 27.244 -17.630 -37.824 1.00 89.94 251 LEU A N 1
ATOM 2107 C CA . LEU A 1 251 ? 28.005 -16.377 -37.834 1.00 89.94 251 LEU A CA 1
ATOM 2108 C C . LEU A 1 251 ? 27.918 -15.644 -36.491 1.00 89.94 251 LEU A C 1
ATOM 2110 O O . LEU A 1 251 ? 28.948 -15.263 -35.944 1.00 89.94 251 LEU A O 1
ATOM 2114 N N . LEU A 1 252 ? 26.715 -15.481 -35.932 1.00 86.81 252 LEU A N 1
ATOM 2115 C CA . LEU A 1 252 ? 26.540 -14.807 -34.641 1.00 86.81 252 LEU A CA 1
ATOM 2116 C C . LEU A 1 252 ? 27.127 -15.613 -33.480 1.00 86.81 252 LEU A C 1
ATOM 2118 O O . LEU A 1 252 ? 27.699 -15.035 -32.553 1.00 86.81 252 LEU A O 1
ATOM 2122 N N . LYS A 1 253 ? 27.016 -16.944 -33.520 1.00 84.12 253 LYS A N 1
ATOM 2123 C CA . LYS A 1 253 ? 27.559 -17.826 -32.483 1.00 84.12 253 LYS A CA 1
ATOM 2124 C C . LYS A 1 253 ? 29.087 -17.789 -32.448 1.00 84.12 253 LYS A C 1
ATOM 2126 O O . LYS A 1 253 ? 29.648 -17.693 -31.361 1.00 84.12 253 LYS A O 1
ATOM 2131 N N . ASN A 1 254 ? 29.738 -17.769 -33.608 1.00 84.81 254 ASN A N 1
ATOM 2132 C CA . ASN A 1 254 ? 31.200 -17.790 -33.724 1.00 84.81 254 ASN A CA 1
ATOM 2133 C C . ASN A 1 254 ? 31.854 -16.397 -33.705 1.00 84.81 254 ASN A C 1
ATOM 2135 O O . ASN A 1 254 ? 33.068 -16.293 -33.846 1.00 84.81 254 ASN A O 1
ATOM 2139 N N . GLU A 1 255 ? 31.075 -15.324 -33.553 1.00 83.62 255 GLU A N 1
ATOM 2140 C CA . GLU A 1 255 ? 31.619 -13.969 -33.461 1.00 83.62 255 GLU A CA 1
ATOM 2141 C C . GLU A 1 255 ? 32.290 -13.728 -32.096 1.00 83.62 255 GLU A C 1
ATOM 2143 O O . GLU A 1 255 ? 31.601 -13.663 -31.068 1.00 83.62 255 GLU A O 1
ATOM 2148 N N . TYR A 1 256 ? 33.621 -13.594 -32.115 1.00 73.94 256 TYR A N 1
ATOM 2149 C CA . TYR A 1 256 ? 34.498 -13.434 -30.946 1.00 73.94 256 TYR A CA 1
ATOM 2150 C C . TYR A 1 256 ? 34.427 -12.043 -30.321 1.00 73.94 256 TYR A C 1
ATOM 2152 O O . TYR A 1 256 ? 34.655 -11.887 -29.124 1.00 73.94 256 TYR A O 1
ATOM 2160 N N . ASP A 1 257 ? 34.050 -11.026 -31.098 1.00 71.00 257 ASP A N 1
ATOM 2161 C CA . ASP A 1 257 ? 33.866 -9.671 -30.583 1.00 71.00 257 ASP A CA 1
ATOM 2162 C C . ASP A 1 257 ? 32.725 -9.566 -29.545 1.00 71.00 257 ASP A C 1
ATOM 2164 O O . ASP A 1 257 ? 32.519 -8.498 -28.969 1.00 71.00 257 ASP A O 1
ATOM 2168 N N . LEU A 1 258 ? 31.966 -10.645 -29.309 1.00 61.56 258 LEU A N 1
ATOM 2169 C CA . LEU A 1 258 ? 30.766 -10.698 -28.467 1.00 61.56 258 LEU A CA 1
ATOM 2170 C C . LEU A 1 258 ? 30.927 -11.473 -27.140 1.00 61.56 258 LEU A C 1
ATOM 2172 O O . LEU A 1 258 ? 29.919 -11.678 -26.473 1.00 61.56 258 LEU A O 1
ATOM 2176 N N . GLU A 1 259 ? 32.123 -11.933 -26.757 1.00 62.91 259 GLU A N 1
ATOM 2177 C CA . GLU A 1 259 ? 32.316 -12.702 -25.508 1.00 62.91 259 GLU A CA 1
ATOM 2178 C C . GLU A 1 259 ? 32.317 -11.807 -24.240 1.00 62.91 259 GLU A C 1
ATOM 2180 O O . GLU A 1 259 ? 33.042 -10.807 -24.168 1.00 62.91 259 GLU A O 1
ATOM 2185 N N . ASP A 1 260 ? 31.501 -12.177 -23.236 1.00 52.09 260 ASP A N 1
ATOM 2186 C CA . ASP A 1 260 ? 31.312 -11.457 -21.960 1.00 52.09 260 ASP A CA 1
ATOM 2187 C C . ASP A 1 260 ? 32.632 -11.335 -21.160 1.00 52.09 260 ASP A C 1
ATOM 2189 O O . ASP A 1 260 ? 33.185 -12.311 -20.654 1.00 52.09 260 ASP A O 1
ATOM 2193 N N . GLY A 1 261 ? 33.148 -10.106 -21.041 1.00 53.06 261 GLY A N 1
ATOM 2194 C CA . GLY A 1 261 ? 34.367 -9.783 -20.282 1.00 53.06 261 GLY A CA 1
ATOM 2195 C C . GLY A 1 261 ? 35.080 -8.514 -20.755 1.00 53.06 261 GLY A C 1
ATOM 2196 O O . GLY A 1 261 ? 35.558 -7.741 -19.933 1.00 53.06 261 GLY A O 1
ATOM 2197 N N . ARG A 1 262 ? 35.068 -8.239 -22.067 1.00 51.25 262 ARG A N 1
ATOM 2198 C CA . ARG A 1 262 ? 35.671 -7.030 -22.679 1.00 51.25 262 ARG A CA 1
ATOM 2199 C C . ARG A 1 262 ? 34.676 -5.874 -22.887 1.00 51.25 262 ARG A C 1
ATOM 2201 O O . ARG A 1 262 ? 35.054 -4.789 -23.315 1.00 51.25 262 ARG A O 1
ATOM 2208 N N . GLU A 1 263 ? 33.383 -6.095 -22.633 1.00 49.03 263 GLU A N 1
ATOM 2209 C CA . GLU A 1 263 ? 32.316 -5.105 -22.876 1.00 49.03 263 GLU A CA 1
ATOM 2210 C C . GLU A 1 263 ? 32.106 -4.104 -21.735 1.00 49.03 263 GLU A C 1
ATOM 2212 O O . GLU A 1 263 ? 31.737 -2.958 -21.993 1.00 49.03 263 GLU A O 1
ATOM 2217 N N . ASN A 1 264 ? 32.382 -4.495 -20.491 1.00 47.06 264 ASN A N 1
ATOM 2218 C CA . ASN A 1 264 ? 32.201 -3.623 -19.328 1.00 47.06 264 ASN A CA 1
ATOM 2219 C C . ASN A 1 264 ? 33.250 -2.499 -19.284 1.00 47.06 264 ASN A C 1
ATOM 2221 O O . ASN A 1 264 ? 32.892 -1.350 -19.042 1.00 47.06 264 ASN A O 1
ATOM 2225 N N . GLU A 1 265 ? 34.503 -2.791 -19.656 1.00 46.12 265 GLU A N 1
ATOM 2226 C CA . GLU A 1 265 ? 35.571 -1.791 -19.876 1.00 46.12 265 GLU A CA 1
ATOM 2227 C C . GLU A 1 265 ? 35.199 -0.767 -20.970 1.00 46.12 265 GLU A C 1
ATOM 2229 O O . GLU A 1 265 ? 35.693 0.359 -21.016 1.00 46.12 265 GLU A O 1
ATOM 2234 N N . LYS A 1 266 ? 34.269 -1.149 -21.847 1.00 51.09 266 LYS A N 1
ATOM 2235 C CA . LYS A 1 266 ? 33.856 -0.409 -23.037 1.00 51.09 266 LYS A CA 1
ATOM 2236 C C . LYS A 1 266 ? 32.712 0.576 -22.787 1.00 51.09 266 LYS A C 1
ATOM 2238 O O . LYS A 1 266 ? 32.604 1.582 -23.487 1.00 51.09 266 LYS A O 1
ATOM 2243 N N . PHE A 1 267 ? 31.865 0.289 -21.798 1.00 45.81 267 PHE A N 1
ATOM 2244 C CA . PHE A 1 267 ? 30.794 1.181 -21.346 1.00 45.81 267 PHE A CA 1
ATOM 2245 C C . PHE A 1 267 ? 31.377 2.452 -20.714 1.00 45.81 267 PHE A C 1
ATOM 2247 O O . PHE A 1 267 ? 30.930 3.553 -21.022 1.00 45.81 267 PHE A O 1
ATOM 2254 N N . LEU A 1 268 ? 32.445 2.297 -19.927 1.00 44.22 268 LEU A N 1
ATOM 2255 C CA . LEU A 1 268 ? 33.166 3.386 -19.262 1.00 44.22 268 LEU A CA 1
ATOM 2256 C C . LEU A 1 268 ? 33.878 4.329 -20.238 1.00 44.22 268 LEU A C 1
ATOM 2258 O O . LEU A 1 268 ? 33.764 5.542 -20.095 1.00 44.22 268 LEU A O 1
ATOM 2262 N N . LEU A 1 269 ? 34.508 3.797 -21.292 1.00 44.69 269 LEU A N 1
ATOM 2263 C CA . LEU A 1 269 ? 35.098 4.613 -22.363 1.00 44.69 269 LEU A CA 1
ATOM 2264 C C . LEU A 1 269 ? 34.050 5.524 -23.033 1.00 44.69 269 LEU A C 1
ATOM 2266 O O . LEU A 1 269 ? 34.333 6.685 -23.309 1.00 44.69 269 LEU A O 1
ATOM 2270 N N . ASN A 1 270 ? 32.824 5.031 -23.252 1.00 44.19 270 ASN A N 1
ATOM 2271 C CA . ASN A 1 270 ? 31.734 5.814 -23.845 1.00 44.19 270 ASN A CA 1
ATOM 2272 C C . ASN A 1 270 ? 31.015 6.741 -22.842 1.00 44.19 270 ASN A C 1
ATOM 2274 O O . ASN A 1 270 ? 30.596 7.830 -23.241 1.00 44.19 270 ASN A O 1
ATOM 2278 N N . GLU A 1 271 ? 30.859 6.364 -21.567 1.00 42.62 271 GLU A N 1
ATOM 2279 C CA . GLU A 1 271 ? 30.314 7.254 -20.527 1.00 42.62 271 GLU A CA 1
ATOM 2280 C C . GLU A 1 271 ? 31.239 8.445 -20.263 1.00 42.62 271 GLU A C 1
ATOM 2282 O O . GLU A 1 271 ? 30.765 9.579 -20.305 1.00 42.62 271 GLU A O 1
ATOM 2287 N N . ASP A 1 272 ? 32.547 8.229 -20.105 1.00 40.19 272 ASP A N 1
ATOM 2288 C CA . ASP A 1 272 ? 33.497 9.321 -19.870 1.00 40.19 272 ASP A CA 1
ATOM 2289 C C . ASP A 1 272 ? 33.643 10.223 -21.106 1.00 40.19 272 ASP A C 1
ATOM 2291 O O . ASP A 1 272 ? 33.585 11.448 -20.989 1.00 40.19 272 ASP A O 1
ATOM 2295 N N . LEU A 1 273 ? 33.722 9.663 -22.322 1.00 42.69 273 LEU A N 1
ATOM 2296 C CA . LEU A 1 273 ? 33.801 10.469 -23.551 1.00 42.69 273 LEU A CA 1
ATOM 2297 C C . LEU A 1 273 ? 32.513 11.256 -23.844 1.00 42.69 273 LEU A C 1
ATOM 2299 O O . LEU A 1 273 ? 32.578 12.364 -24.379 1.00 42.69 273 LEU A O 1
ATOM 2303 N N . SER A 1 274 ? 31.340 10.723 -23.488 1.00 41.88 274 SER A N 1
ATOM 2304 C CA . SER A 1 274 ? 30.064 11.429 -23.674 1.00 41.88 274 SER A CA 1
ATOM 2305 C C . SER A 1 274 ? 29.819 12.509 -22.616 1.00 41.88 274 SER A C 1
ATOM 2307 O O . SER A 1 274 ? 29.308 13.582 -22.958 1.00 41.88 274 SER A O 1
ATOM 2309 N N . PHE A 1 275 ? 30.248 12.289 -21.367 1.00 39.69 275 PHE A N 1
ATOM 2310 C CA . PHE A 1 275 ? 30.210 13.300 -20.305 1.00 39.69 275 PHE A CA 1
ATOM 2311 C C . PHE A 1 275 ? 31.224 14.433 -20.553 1.00 39.69 275 PHE A C 1
ATOM 2313 O O . PHE A 1 275 ? 30.942 15.597 -20.264 1.00 39.69 275 PHE A O 1
ATOM 2320 N N . CYS A 1 276 ? 32.372 14.124 -21.164 1.00 40.84 276 CYS A N 1
ATOM 2321 C CA . CYS A 1 276 ? 33.440 15.082 -21.466 1.00 40.84 276 CYS A CA 1
ATOM 2322 C C . CYS A 1 276 ? 33.278 15.849 -22.787 1.00 40.84 276 CYS A C 1
ATOM 2324 O O . CYS A 1 276 ? 34.174 16.612 -23.154 1.00 40.84 276 CYS A O 1
ATOM 2326 N N . SER A 1 277 ? 32.116 15.769 -23.448 1.00 43.34 277 SER A N 1
ATOM 2327 C CA . SER A 1 277 ? 31.772 16.607 -24.615 1.00 43.34 277 SER A CA 1
ATOM 2328 C C . SER A 1 277 ? 31.804 18.129 -24.345 1.00 43.34 277 SER A C 1
ATOM 2330 O O . SER A 1 277 ? 31.636 18.924 -25.268 1.00 43.34 277 SER A O 1
ATOM 2332 N N . PHE A 1 278 ? 32.090 18.558 -23.107 1.00 40.88 278 PHE A N 1
ATOM 2333 C CA . PHE A 1 278 ? 32.299 19.962 -22.740 1.00 40.88 278 PHE A CA 1
ATOM 2334 C C . PHE A 1 278 ? 33.691 20.322 -22.193 1.00 40.88 278 PHE A C 1
ATOM 2336 O O . PHE A 1 278 ? 34.027 21.506 -22.196 1.00 40.88 278 PHE A O 1
ATOM 2343 N N . TYR A 1 279 ? 34.532 19.362 -21.788 1.00 38.16 279 TYR A N 1
ATOM 2344 C CA . TYR A 1 279 ? 35.868 19.649 -21.248 1.00 38.16 279 TYR A CA 1
ATOM 2345 C C . TYR A 1 279 ? 36.891 18.633 -21.764 1.00 38.16 279 TYR A C 1
ATOM 2347 O O . TYR A 1 279 ? 37.023 17.535 -21.245 1.00 38.16 279 TYR A O 1
ATOM 2355 N N . SER A 1 280 ? 37.549 19.051 -22.849 1.00 44.78 280 SER A N 1
ATOM 2356 C CA . SER A 1 280 ? 38.714 18.497 -23.547 1.00 44.78 280 SER A CA 1
ATOM 2357 C C . SER A 1 280 ? 39.022 17.001 -23.364 1.00 44.78 280 SER A C 1
ATOM 2359 O O . SER A 1 280 ? 39.485 16.581 -22.305 1.00 44.78 280 SER A O 1
ATOM 2361 N N . ALA A 1 281 ? 38.983 16.252 -24.474 1.00 43.19 281 ALA A N 1
ATOM 2362 C CA . ALA A 1 281 ? 39.570 14.911 -24.654 1.00 43.19 281 ALA A CA 1
ATOM 2363 C C . ALA A 1 281 ? 41.005 14.744 -24.080 1.00 43.19 281 ALA A C 1
ATOM 2365 O O . ALA A 1 281 ? 41.468 13.629 -23.853 1.00 43.19 281 ALA A O 1
ATOM 2366 N N . LYS A 1 282 ? 41.666 15.876 -23.793 1.00 44.12 282 LYS A N 1
ATOM 2367 C CA . LYS A 1 282 ? 42.902 16.067 -23.030 1.00 44.12 282 LYS A CA 1
ATOM 2368 C C . LYS A 1 282 ? 42.966 15.296 -21.700 1.00 44.12 282 LYS A C 1
ATOM 2370 O O . LYS A 1 282 ? 44.002 14.709 -21.434 1.00 44.12 282 LYS A O 1
ATOM 2375 N N . ASP A 1 283 ? 41.917 15.266 -20.872 1.00 42.94 283 ASP A N 1
ATOM 2376 C CA . ASP A 1 283 ? 42.001 14.671 -19.518 1.00 42.94 283 ASP A CA 1
ATOM 2377 C C . ASP A 1 283 ? 41.817 13.136 -19.490 1.00 42.94 283 ASP A C 1
ATOM 2379 O O . ASP A 1 283 ? 42.363 12.469 -18.610 1.00 42.94 283 ASP A O 1
ATOM 2383 N N . ILE A 1 284 ? 41.105 12.568 -20.472 1.00 46.12 284 ILE A N 1
ATOM 2384 C CA . ILE A 1 284 ? 40.751 11.133 -20.534 1.00 46.12 284 ILE A CA 1
ATOM 2385 C C . ILE A 1 284 ? 41.948 10.271 -20.944 1.00 46.12 284 ILE A C 1
ATOM 2387 O O . ILE A 1 284 ? 42.166 9.202 -20.382 1.00 46.12 284 ILE A O 1
ATOM 2391 N N . ILE A 1 285 ? 42.758 10.752 -21.891 1.00 47.62 285 ILE A N 1
ATOM 2392 C CA . ILE A 1 285 ? 43.976 10.055 -22.329 1.00 47.62 285 ILE A CA 1
ATOM 2393 C C . ILE A 1 285 ? 45.081 10.144 -21.252 1.00 47.62 285 ILE A C 1
ATOM 2395 O O . ILE A 1 285 ? 45.944 9.274 -21.182 1.00 47.62 285 ILE A O 1
ATOM 2399 N N . LEU A 1 286 ? 45.056 11.182 -20.400 1.00 43.53 286 LEU A N 1
ATOM 2400 C CA . LEU A 1 286 ? 46.182 11.562 -19.537 1.00 43.53 286 LEU A CA 1
ATOM 2401 C C . LEU A 1 286 ? 46.128 11.070 -18.080 1.00 43.53 286 LEU A C 1
ATOM 2403 O O . LEU A 1 286 ? 47.195 10.956 -17.479 1.00 43.53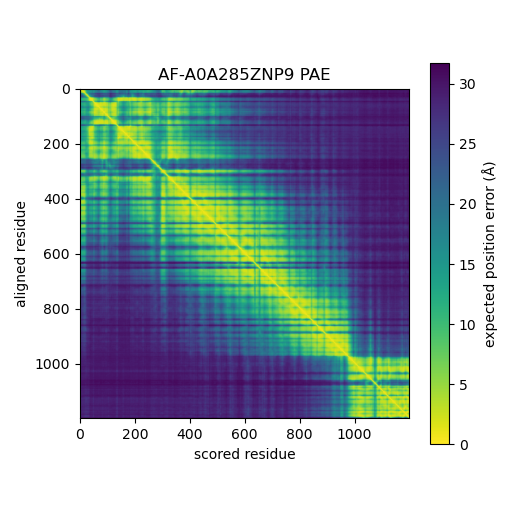 286 LEU A O 1
ATOM 2407 N N . ARG A 1 287 ? 44.956 10.845 -17.458 1.00 40.28 287 ARG A N 1
ATOM 2408 C CA . ARG A 1 287 ? 44.905 10.690 -15.984 1.00 40.28 287 ARG A CA 1
ATOM 2409 C C . ARG A 1 287 ? 44.951 9.271 -15.438 1.00 40.28 287 ARG A C 1
ATOM 2411 O O . ARG A 1 287 ? 45.628 9.076 -14.437 1.00 40.28 287 ARG A O 1
ATOM 2418 N N . ASN A 1 288 ? 44.297 8.295 -16.053 1.00 38.19 288 ASN A N 1
ATOM 2419 C CA . ASN A 1 288 ? 44.215 6.952 -15.484 1.00 38.19 288 ASN A CA 1
ATOM 2420 C C . ASN A 1 288 ? 44.501 5.938 -16.584 1.00 38.19 288 ASN A C 1
ATOM 2422 O O . ASN A 1 288 ? 43.718 5.810 -17.522 1.00 38.19 288 ASN A O 1
ATOM 2426 N N . GLY A 1 289 ? 45.618 5.211 -16.476 1.00 40.28 289 GLY A N 1
ATOM 2427 C CA . GLY A 1 289 ? 45.770 3.967 -17.224 1.00 40.28 289 GLY A CA 1
ATOM 2428 C C . GLY A 1 289 ? 44.476 3.161 -17.079 1.00 40.28 289 GLY A C 1
ATOM 2429 O O . GLY A 1 289 ? 43.975 3.010 -15.968 1.00 40.28 289 GLY A O 1
ATOM 2430 N N . LEU A 1 290 ? 43.896 2.759 -18.210 1.00 41.03 290 LEU A N 1
ATOM 2431 C CA . LEU A 1 290 ? 42.595 2.091 -18.353 1.00 41.03 290 LEU A CA 1
ATOM 2432 C C . LEU A 1 290 ? 42.550 0.701 -17.669 1.00 41.03 290 LEU A C 1
ATOM 2434 O O . LEU A 1 290 ? 42.290 -0.288 -18.343 1.00 41.03 290 LEU A O 1
ATOM 2438 N N . SER A 1 291 ? 42.841 0.583 -16.368 1.00 33.72 291 SER A N 1
ATOM 2439 C CA . SER A 1 291 ? 42.905 -0.715 -15.674 1.00 33.72 291 SER A CA 1
ATOM 2440 C C . SER A 1 291 ? 41.970 -0.897 -14.474 1.00 33.72 291 SER A C 1
ATOM 2442 O O . SER A 1 291 ? 41.715 -2.044 -14.136 1.00 33.72 291 SER A O 1
ATOM 2444 N N . ASP A 1 292 ? 41.389 0.149 -13.873 1.00 34.81 292 ASP A N 1
ATOM 2445 C CA . ASP A 1 292 ? 40.659 -0.010 -12.592 1.00 34.81 292 ASP A CA 1
ATOM 2446 C C . ASP A 1 292 ? 39.181 0.418 -12.637 1.00 34.81 292 ASP A C 1
ATOM 2448 O O . ASP A 1 292 ? 38.633 0.923 -11.659 1.00 34.81 292 ASP A O 1
ATOM 2452 N N . TYR A 1 293 ? 38.496 0.200 -13.761 1.00 40.12 293 TYR A N 1
ATOM 2453 C CA . TYR A 1 293 ? 37.061 0.479 -13.866 1.00 40.12 293 TYR A CA 1
ATOM 2454 C C . TYR A 1 293 ? 36.262 -0.798 -14.124 1.00 40.12 293 TYR A C 1
ATOM 2456 O O . TYR A 1 293 ? 35.748 -1.059 -15.209 1.00 40.12 293 TYR A O 1
ATOM 2464 N N . THR A 1 294 ? 36.164 -1.631 -13.095 1.00 40.25 294 THR A N 1
ATOM 2465 C CA . THR A 1 294 ? 35.254 -2.775 -13.083 1.00 40.25 294 THR A CA 1
ATOM 2466 C C . THR A 1 294 ? 33.838 -2.303 -12.770 1.00 40.25 294 THR A C 1
ATOM 2468 O O . THR A 1 294 ? 33.618 -1.663 -11.743 1.00 40.25 294 THR A O 1
ATOM 2471 N N . ILE A 1 295 ? 32.851 -2.675 -13.593 1.00 42.41 295 ILE A N 1
ATOM 2472 C CA . ILE A 1 295 ? 31.463 -2.717 -13.115 1.00 42.41 295 ILE A CA 1
ATOM 2473 C C . ILE A 1 295 ? 31.457 -3.692 -11.934 1.00 42.41 295 ILE A C 1
ATOM 2475 O O . ILE A 1 295 ? 31.702 -4.883 -12.119 1.00 42.41 295 ILE A O 1
ATOM 2479 N N . GLU A 1 296 ? 31.222 -3.185 -10.724 1.00 48.84 296 GLU A N 1
ATOM 2480 C CA . GLU A 1 296 ? 31.302 -3.990 -9.496 1.00 48.84 296 GLU A CA 1
ATOM 2481 C C . GLU A 1 296 ? 30.293 -5.159 -9.494 1.00 48.84 296 GLU A C 1
ATOM 2483 O O . GLU A 1 296 ? 30.534 -6.188 -8.863 1.00 48.84 296 GLU A O 1
ATOM 2488 N N . SER A 1 297 ? 29.194 -5.044 -10.256 1.00 55.81 297 SER A N 1
ATOM 2489 C CA . SER A 1 297 ? 28.132 -6.053 -10.321 1.00 55.81 297 SER A CA 1
ATOM 2490 C C . SER A 1 297 ? 28.266 -7.002 -11.518 1.00 55.81 297 SER A C 1
ATOM 2492 O O . SER A 1 297 ? 28.210 -6.593 -12.682 1.00 55.81 297 SER A O 1
ATOM 2494 N N . LYS A 1 298 ? 28.371 -8.305 -11.227 1.00 65.12 298 LYS A N 1
ATOM 2495 C CA . LYS A 1 298 ? 28.346 -9.401 -12.217 1.00 65.12 298 LYS A CA 1
ATOM 2496 C C . LYS A 1 298 ? 26.927 -9.822 -12.633 1.00 65.12 298 LYS A C 1
ATOM 2498 O O . LYS A 1 298 ? 26.797 -10.720 -13.455 1.00 65.12 298 LYS A O 1
ATOM 2503 N N . GLU A 1 299 ? 25.883 -9.212 -12.068 1.00 78.25 299 GLU A N 1
ATOM 2504 C CA . GLU A 1 299 ? 24.484 -9.588 -12.299 1.00 78.25 299 GLU A CA 1
ATOM 2505 C C . GLU A 1 299 ? 23.952 -8.999 -13.629 1.00 78.25 299 GLU A C 1
ATOM 2507 O O . GLU A 1 299 ? 23.808 -7.773 -13.731 1.00 78.25 299 GLU A O 1
ATOM 2512 N N . PRO A 1 300 ? 23.615 -9.820 -14.649 1.00 76.75 300 PRO A N 1
ATOM 2513 C CA . PRO A 1 300 ? 23.232 -9.323 -15.976 1.00 76.75 300 PRO A CA 1
ATOM 2514 C C . PRO A 1 300 ? 21.989 -8.420 -15.965 1.00 76.75 300 PRO A C 1
ATOM 2516 O O . PRO A 1 300 ? 21.927 -7.426 -16.687 1.00 76.75 300 PRO A O 1
ATOM 2519 N N . PHE A 1 301 ? 21.002 -8.700 -15.106 1.00 82.19 301 PHE A N 1
ATOM 2520 C CA . PHE A 1 301 ? 19.805 -7.857 -15.007 1.00 82.19 301 PHE A CA 1
ATOM 2521 C C . PHE A 1 301 ? 20.116 -6.454 -14.469 1.00 82.19 301 PHE A C 1
ATOM 2523 O O . PHE A 1 301 ? 19.585 -5.460 -14.967 1.00 82.19 301 PHE A O 1
ATOM 2530 N N . VAL A 1 302 ? 21.016 -6.350 -13.487 1.00 76.56 302 VAL A N 1
ATOM 2531 C CA . VAL A 1 302 ? 21.458 -5.062 -12.932 1.00 76.56 302 VAL A CA 1
ATOM 2532 C C . VAL A 1 302 ? 22.231 -4.270 -13.986 1.00 76.56 302 VAL A C 1
ATOM 2534 O O . VAL A 1 302 ? 21.998 -3.070 -14.147 1.00 76.56 302 VAL A O 1
ATOM 2537 N N . GLN A 1 303 ? 23.101 -4.936 -14.752 1.00 74.00 303 GLN A N 1
ATOM 2538 C CA . GLN A 1 303 ? 23.824 -4.322 -15.870 1.00 74.00 303 GLN A CA 1
ATOM 2539 C C . GLN A 1 303 ? 22.862 -3.786 -16.941 1.00 74.00 303 GLN A C 1
ATOM 2541 O O . GLN A 1 303 ? 22.987 -2.636 -17.364 1.00 74.00 303 GLN A O 1
ATOM 2546 N N . TRP A 1 304 ? 21.852 -4.573 -17.322 1.00 79.38 304 TRP A N 1
ATOM 2547 C CA . TRP A 1 304 ? 20.781 -4.146 -18.225 1.00 79.38 304 TRP A CA 1
ATOM 2548 C C . TRP A 1 304 ? 20.004 -2.933 -17.695 1.00 79.38 304 TRP A C 1
ATOM 2550 O O . TRP A 1 304 ? 19.722 -1.998 -18.446 1.00 79.38 304 TRP A O 1
ATOM 2560 N N . LEU A 1 305 ? 19.669 -2.911 -16.404 1.00 74.44 305 LEU A N 1
ATOM 2561 C CA . LEU A 1 305 ? 18.917 -1.806 -15.814 1.00 74.44 305 LEU A CA 1
ATOM 2562 C C . LEU A 1 305 ? 19.744 -0.511 -15.778 1.00 74.44 305 LEU A C 1
ATOM 2564 O O . LEU A 1 305 ? 19.221 0.551 -16.124 1.00 74.44 305 LEU A O 1
ATOM 2568 N N . LYS A 1 306 ? 21.039 -0.601 -15.435 1.00 68.00 306 LYS A N 1
ATOM 2569 C CA . LYS A 1 306 ? 21.997 0.516 -15.538 1.00 68.00 306 LYS A CA 1
ATOM 2570 C C . LYS A 1 306 ? 22.134 1.000 -16.991 1.00 68.00 306 LYS A C 1
ATOM 2572 O O . LYS A 1 306 ? 22.137 2.204 -17.243 1.00 68.00 306 LYS A O 1
ATOM 2577 N N . PHE A 1 307 ? 22.139 0.083 -17.965 1.00 64.88 307 PHE A N 1
ATOM 2578 C CA . PHE A 1 307 ? 22.077 0.421 -19.394 1.00 64.88 307 PHE A CA 1
ATOM 2579 C C . PHE A 1 307 ? 20.804 1.214 -19.747 1.00 64.88 307 PHE A C 1
ATOM 2581 O O . PHE A 1 307 ? 20.874 2.212 -20.466 1.00 64.88 307 PHE A O 1
ATOM 2588 N N . PHE A 1 308 ? 19.643 0.821 -19.215 1.00 64.94 308 PHE A N 1
ATOM 2589 C CA . PHE A 1 308 ? 18.372 1.498 -19.485 1.00 64.94 308 PHE A CA 1
ATOM 2590 C C . PHE A 1 308 ? 18.259 2.888 -18.850 1.00 64.94 308 PHE A C 1
ATOM 2592 O O . PHE A 1 308 ? 17.778 3.816 -19.505 1.00 64.94 308 PHE A O 1
ATOM 2599 N N . SER A 1 309 ? 18.692 3.056 -17.599 1.00 61.88 309 SER A N 1
ATOM 2600 C CA . SER A 1 309 ? 18.558 4.320 -16.859 1.00 61.88 309 SER A CA 1
ATOM 2601 C C . SER A 1 309 ? 19.427 5.447 -17.435 1.00 61.88 309 SER A C 1
ATOM 2603 O O . SER A 1 309 ? 19.009 6.608 -17.459 1.00 61.88 309 SER A O 1
ATOM 2605 N N . ASN A 1 310 ? 20.591 5.112 -17.998 1.00 52.44 310 ASN A N 1
ATOM 2606 C CA . ASN A 1 310 ? 21.514 6.068 -18.617 1.00 52.44 310 ASN A CA 1
ATOM 2607 C C . ASN A 1 310 ? 21.065 6.585 -20.002 1.00 52.44 310 ASN A C 1
ATOM 2609 O O . ASN A 1 310 ? 21.594 7.581 -20.502 1.00 52.44 310 ASN A O 1
ATOM 2613 N N . ARG A 1 311 ? 20.021 5.995 -20.600 1.00 51.25 311 ARG A N 1
ATOM 2614 C CA . ARG A 1 311 ? 19.454 6.392 -21.903 1.00 51.25 311 ARG A CA 1
ATOM 2615 C C . ARG A 1 311 ? 18.862 7.806 -21.925 1.00 51.25 311 ARG A C 1
ATOM 2617 O O . ARG A 1 311 ? 18.862 8.442 -22.980 1.00 51.25 311 ARG A O 1
ATOM 2624 N N . GLU A 1 312 ? 18.375 8.330 -20.791 1.00 47.53 312 GLU A N 1
ATOM 2625 C CA . GLU A 1 312 ? 17.858 9.713 -20.721 1.00 47.53 312 GLU A CA 1
ATOM 2626 C C . GLU A 1 312 ? 18.935 10.760 -21.090 1.00 47.53 312 GLU A C 1
ATOM 2628 O O . GLU A 1 312 ? 18.582 11.886 -21.437 1.00 47.53 312 GLU A O 1
ATOM 2633 N N . ARG A 1 313 ? 20.229 10.395 -21.079 1.00 39.84 313 ARG A N 1
ATOM 2634 C CA . ARG A 1 313 ? 21.362 11.284 -21.394 1.00 39.84 313 ARG A CA 1
ATOM 2635 C C . ARG A 1 313 ? 21.791 11.300 -22.868 1.00 39.84 313 ARG A C 1
ATOM 2637 O O . ARG A 1 313 ? 22.744 11.995 -23.196 1.00 39.84 313 ARG A O 1
ATOM 2644 N N . GLY A 1 314 ? 21.112 10.577 -23.766 1.00 41.47 314 GLY A N 1
ATOM 2645 C CA . GLY A 1 314 ? 21.415 10.617 -25.208 1.00 41.47 314 GLY A CA 1
ATOM 2646 C C . GLY A 1 314 ? 22.751 9.977 -25.605 1.00 41.47 314 GLY A C 1
ATOM 2647 O O . GLY A 1 314 ? 23.218 10.172 -26.725 1.00 41.47 314 GLY A O 1
ATOM 2648 N N . VAL A 1 315 ? 23.366 9.208 -24.705 1.00 40.84 315 VAL A N 1
ATOM 2649 C CA . VAL A 1 315 ? 24.581 8.453 -25.007 1.00 40.84 315 VAL A CA 1
ATOM 2650 C C . VAL A 1 315 ? 24.178 7.213 -25.802 1.00 40.84 315 VAL A C 1
ATOM 2652 O O . VAL A 1 315 ? 23.618 6.266 -25.250 1.00 40.84 315 VAL A O 1
ATOM 2655 N N . ASP A 1 316 ? 24.449 7.217 -27.108 1.00 46.16 316 ASP A N 1
ATOM 2656 C CA . ASP A 1 316 ? 24.507 5.997 -27.921 1.00 46.16 316 ASP A CA 1
ATOM 2657 C C . ASP A 1 316 ? 25.691 5.156 -27.414 1.00 46.16 316 ASP A C 1
ATOM 2659 O O . ASP A 1 316 ? 26.789 5.191 -27.962 1.00 46.16 316 ASP A O 1
ATOM 2663 N N . LEU A 1 317 ? 25.483 4.464 -26.290 1.00 44.72 317 LEU A N 1
ATOM 2664 C CA . LEU A 1 317 ? 26.495 3.699 -25.547 1.00 44.72 317 LEU A CA 1
ATOM 2665 C C . LEU A 1 317 ? 27.108 2.556 -26.349 1.00 44.72 317 LEU A C 1
ATOM 2667 O O . LEU A 1 317 ? 28.160 2.024 -26.003 1.00 44.72 317 LEU A O 1
ATOM 2671 N N . LEU A 1 318 ? 26.448 2.174 -27.428 1.00 48.56 318 LEU A N 1
ATOM 2672 C CA . LEU A 1 318 ? 26.877 1.118 -28.305 1.00 48.56 318 LEU A CA 1
ATOM 2673 C C . LEU A 1 318 ? 27.039 1.812 -29.627 1.00 48.56 318 LEU A C 1
ATOM 2675 O O . LEU A 1 318 ? 26.070 2.332 -30.178 1.00 48.56 318 LEU A O 1
ATOM 2679 N N . ASP A 1 319 ? 28.278 1.876 -30.083 1.00 53.97 319 ASP A N 1
ATOM 2680 C CA . ASP A 1 319 ? 28.563 2.354 -31.409 1.00 53.97 319 ASP A CA 1
ATOM 2681 C C . ASP A 1 319 ? 27.904 1.405 -32.412 1.00 53.97 319 ASP A C 1
ATOM 2683 O O . ASP A 1 319 ? 28.465 0.390 -32.830 1.00 53.97 319 ASP A O 1
ATOM 2687 N N . PHE A 1 320 ? 26.635 1.700 -32.691 1.00 53.72 320 PHE A N 1
ATOM 2688 C CA . PHE A 1 320 ? 25.726 0.894 -33.486 1.00 53.72 320 PHE A CA 1
ATOM 2689 C C . PHE A 1 320 ? 26.329 0.658 -34.870 1.00 53.72 320 PHE A C 1
ATOM 2691 O O . PHE A 1 320 ? 26.049 -0.366 -35.477 1.00 53.72 320 PHE A O 1
ATOM 2698 N N . SER A 1 321 ? 27.216 1.557 -35.310 1.00 57.47 321 SER A N 1
ATOM 2699 C CA . SER A 1 321 ? 27.969 1.471 -36.555 1.00 57.47 321 SER A CA 1
ATOM 2700 C C . SER A 1 321 ? 28.918 0.258 -36.615 1.00 57.47 321 SER A C 1
ATOM 2702 O O . SER A 1 321 ? 28.919 -0.469 -37.610 1.00 57.47 321 SER A O 1
ATOM 2704 N N . ILE A 1 322 ? 29.650 -0.073 -35.539 1.00 66.38 322 ILE A N 1
ATOM 2705 C CA . ILE A 1 322 ? 30.585 -1.214 -35.559 1.00 66.38 322 ILE A CA 1
ATOM 2706 C C . ILE A 1 322 ? 29.835 -2.541 -35.673 1.00 66.38 322 ILE A C 1
ATOM 2708 O O . ILE A 1 322 ? 30.126 -3.381 -36.520 1.00 66.38 322 ILE A O 1
ATOM 2712 N N . ARG A 1 323 ? 28.857 -2.775 -34.799 1.00 72.88 323 ARG A N 1
ATOM 2713 C CA . ARG A 1 323 ? 28.176 -4.080 -34.716 1.00 72.88 323 ARG A CA 1
ATOM 2714 C C . ARG A 1 323 ? 26.858 -4.117 -35.479 1.00 72.88 323 ARG A C 1
ATOM 2716 O O . ARG A 1 323 ? 26.060 -5.029 -35.265 1.00 72.88 323 ARG A O 1
ATOM 2723 N N . GLU A 1 324 ? 26.643 -3.147 -36.364 1.00 74.88 324 GLU A N 1
ATOM 2724 C CA . GLU A 1 324 ? 25.419 -3.005 -37.148 1.00 74.88 324 GLU A CA 1
ATOM 2725 C C . GLU A 1 324 ? 25.062 -4.310 -37.863 1.00 74.88 324 GLU A C 1
ATOM 2727 O O . GLU A 1 324 ? 23.922 -4.752 -37.817 1.00 74.88 324 GLU A O 1
ATOM 2732 N N . ASP A 1 325 ? 26.061 -4.973 -38.441 1.00 80.50 325 ASP A N 1
ATOM 2733 C CA . ASP A 1 325 ? 25.900 -6.202 -39.218 1.00 80.50 325 ASP A CA 1
ATOM 2734 C C . ASP A 1 325 ? 25.413 -7.381 -38.365 1.00 80.50 325 ASP A C 1
ATOM 2736 O O . ASP A 1 325 ? 24.503 -8.111 -38.763 1.00 80.50 325 ASP A O 1
ATOM 2740 N N . CYS A 1 326 ? 25.939 -7.530 -37.146 1.00 82.25 326 CYS A N 1
ATOM 2741 C CA . CYS A 1 326 ? 25.457 -8.537 -36.200 1.00 82.25 326 CYS A CA 1
ATOM 2742 C C . CYS A 1 326 ? 24.019 -8.237 -35.763 1.00 82.25 326 CYS A C 1
ATOM 2744 O O . CYS A 1 326 ? 23.186 -9.139 -35.681 1.00 82.25 326 CYS A O 1
ATOM 2746 N N . VAL A 1 327 ? 23.706 -6.962 -35.513 1.00 77.44 327 VAL A N 1
ATOM 2747 C CA . VAL A 1 327 ? 22.355 -6.534 -35.136 1.00 77.44 327 VAL A CA 1
ATOM 2748 C C . VAL A 1 327 ? 21.372 -6.768 -36.289 1.00 77.44 327 VAL A C 1
ATOM 2750 O O . VAL A 1 327 ? 20.276 -7.262 -36.052 1.00 77.44 327 VAL A O 1
ATOM 2753 N N . LYS A 1 328 ? 21.763 -6.498 -37.536 1.00 82.81 328 LYS A N 1
ATOM 2754 C CA . LYS A 1 328 ? 20.988 -6.767 -38.759 1.00 82.81 328 LYS A CA 1
ATOM 2755 C C . LYS A 1 328 ? 20.654 -8.255 -38.921 1.00 82.81 328 LYS A C 1
ATOM 2757 O O . LYS A 1 328 ? 19.491 -8.616 -39.137 1.00 82.81 328 LYS A O 1
ATOM 2762 N N . LEU A 1 329 ? 21.643 -9.135 -38.749 1.00 88.06 329 LEU A N 1
ATOM 2763 C CA . LEU A 1 329 ? 21.414 -10.586 -38.745 1.00 88.06 329 LEU A CA 1
ATOM 2764 C C . LEU A 1 329 ? 20.463 -11.001 -37.617 1.00 88.06 329 LEU A C 1
ATOM 2766 O O . LEU A 1 329 ? 19.503 -11.735 -37.857 1.00 88.06 329 LEU A O 1
ATOM 2770 N N . LEU A 1 330 ? 20.684 -10.482 -36.406 1.00 85.00 330 LEU A N 1
ATOM 2771 C CA . LEU A 1 330 ? 19.848 -10.770 -35.245 1.00 85.00 330 LEU A CA 1
ATOM 2772 C C . LEU A 1 330 ? 18.398 -10.316 -35.456 1.00 85.00 330 LEU A C 1
ATOM 2774 O O . LEU A 1 330 ? 17.481 -11.072 -35.158 1.00 85.00 330 LEU A O 1
ATOM 2778 N N . GLN A 1 331 ? 18.173 -9.130 -36.027 1.00 81.81 331 GLN A N 1
ATOM 2779 C CA . GLN A 1 331 ? 16.839 -8.628 -36.375 1.00 81.81 331 GLN A CA 1
ATOM 2780 C C . GLN A 1 331 ? 16.108 -9.580 -37.327 1.00 81.81 331 GLN A C 1
ATOM 2782 O O . GLN A 1 331 ? 14.949 -9.914 -37.084 1.00 81.81 331 GLN A O 1
ATOM 2787 N N . SER A 1 332 ? 16.792 -10.056 -38.370 1.00 85.62 332 SER A N 1
ATOM 2788 C CA . SER A 1 332 ? 16.219 -11.002 -39.340 1.00 85.62 332 SER A CA 1
ATOM 2789 C C . SER A 1 332 ? 15.829 -12.325 -38.662 1.00 85.62 332 SER A C 1
ATOM 2791 O O . SER A 1 332 ? 14.723 -12.832 -38.852 1.00 85.62 332 SER A O 1
ATOM 2793 N N . LEU A 1 333 ? 16.704 -12.851 -37.794 1.00 87.00 333 LEU A N 1
ATOM 2794 C CA . LEU A 1 333 ? 16.448 -14.069 -37.017 1.00 87.00 333 LEU A CA 1
ATOM 2795 C C . LEU A 1 333 ? 15.301 -13.902 -36.011 1.00 87.00 333 LEU A C 1
ATOM 2797 O O . LEU A 1 333 ? 14.488 -14.812 -35.862 1.00 87.00 333 LEU A O 1
ATOM 2801 N N . LEU A 1 334 ? 15.202 -12.747 -35.347 1.00 80.50 334 LEU A N 1
ATOM 2802 C CA . LEU A 1 334 ? 14.117 -12.438 -34.413 1.00 80.50 334 LEU A CA 1
ATOM 2803 C C . LEU A 1 334 ? 12.763 -12.425 -35.119 1.00 80.50 334 LEU A C 1
ATOM 2805 O O . LEU A 1 334 ? 11.830 -13.059 -34.632 1.00 80.50 334 LEU A O 1
ATOM 2809 N N . ILE A 1 335 ? 12.661 -11.763 -36.279 1.00 78.56 335 ILE A N 1
ATOM 2810 C CA . ILE A 1 335 ? 11.432 -11.747 -37.089 1.00 78.56 335 ILE A CA 1
ATOM 2811 C C . ILE A 1 335 ? 11.007 -13.174 -37.442 1.00 78.56 335 ILE A C 1
ATOM 2813 O O . ILE A 1 335 ? 9.832 -13.523 -37.295 1.00 78.56 335 ILE A O 1
ATOM 2817 N N . TYR A 1 336 ? 11.960 -14.017 -37.850 1.00 81.44 336 TYR A N 1
ATOM 2818 C CA . TYR A 1 336 ? 11.661 -15.410 -38.153 1.00 81.44 336 TYR A CA 1
ATOM 2819 C C . TYR A 1 336 ? 11.204 -16.198 -36.924 1.00 81.44 336 TYR A C 1
ATOM 2821 O O . TYR A 1 336 ? 10.199 -16.903 -36.995 1.00 81.44 336 TYR A O 1
ATOM 2829 N N . ALA A 1 337 ? 11.917 -16.088 -35.804 1.00 78.62 337 ALA A N 1
ATOM 2830 C CA . ALA A 1 337 ? 11.618 -16.842 -34.591 1.00 78.62 337 ALA A CA 1
ATOM 2831 C C . ALA A 1 337 ? 10.293 -16.433 -33.949 1.00 78.62 337 ALA A C 1
ATOM 2833 O O . ALA A 1 337 ? 9.593 -17.273 -33.400 1.00 78.62 337 ALA A O 1
ATOM 2834 N N . ILE A 1 338 ? 9.898 -15.168 -34.076 1.00 72.31 338 ILE A N 1
ATOM 2835 C CA . ILE A 1 338 ? 8.563 -14.704 -33.694 1.00 72.31 338 ILE A CA 1
ATOM 2836 C C . ILE A 1 338 ? 7.480 -15.454 -34.480 1.00 72.31 338 ILE A C 1
ATOM 2838 O O . ILE A 1 338 ? 6.507 -15.919 -33.893 1.00 72.31 338 ILE A O 1
ATOM 2842 N N . LYS A 1 339 ? 7.643 -15.576 -35.805 1.00 73.62 339 LYS A N 1
ATOM 2843 C CA . LYS A 1 339 ? 6.674 -16.260 -36.679 1.00 73.62 339 LYS A CA 1
ATOM 2844 C C . LYS A 1 339 ? 6.736 -17.783 -36.536 1.00 73.62 339 LYS A C 1
ATOM 2846 O O . LYS A 1 339 ? 5.732 -18.461 -36.728 1.00 73.62 339 LYS A O 1
ATOM 2851 N N . ASN A 1 340 ? 7.910 -18.318 -36.198 1.00 73.56 340 ASN A N 1
ATOM 2852 C CA . ASN A 1 340 ? 8.203 -19.749 -36.148 1.00 73.56 340 ASN A CA 1
ATOM 2853 C C . ASN A 1 340 ? 8.946 -20.135 -34.852 1.00 73.56 340 ASN A C 1
ATOM 2855 O O . ASN A 1 340 ? 10.062 -20.663 -34.911 1.00 73.56 340 ASN A O 1
ATOM 2859 N N . PRO A 1 341 ? 8.331 -19.949 -33.670 1.00 64.81 341 PRO A N 1
ATOM 2860 C CA . PRO A 1 341 ? 9.006 -20.095 -32.372 1.00 64.81 341 PRO A CA 1
ATOM 2861 C C . PRO A 1 341 ? 9.468 -21.523 -32.060 1.00 64.81 341 PRO A C 1
ATOM 2863 O O . PRO A 1 341 ? 10.250 -21.747 -31.144 1.00 64.81 341 PRO A O 1
ATOM 2866 N N . ARG A 1 342 ? 8.986 -22.516 -32.818 1.00 64.44 342 ARG A N 1
ATOM 2867 C CA . ARG A 1 342 ? 9.380 -23.928 -32.684 1.00 64.44 342 ARG A CA 1
ATOM 2868 C C . ARG A 1 342 ? 10.617 -24.301 -33.502 1.00 64.44 342 ARG A C 1
ATOM 2870 O O . ARG A 1 342 ? 11.125 -25.402 -33.328 1.00 64.44 342 ARG A O 1
ATOM 2877 N N . VAL A 1 343 ? 11.051 -23.430 -34.415 1.00 68.12 343 VAL A N 1
ATOM 2878 C CA . VAL A 1 343 ? 12.103 -23.732 -35.399 1.00 68.12 343 VAL A CA 1
ATOM 2879 C C . VAL A 1 343 ? 13.448 -23.138 -34.984 1.00 68.12 343 VAL A C 1
ATOM 2881 O O . VAL A 1 343 ? 14.480 -23.759 -35.214 1.00 68.12 343 VAL A O 1
ATOM 2884 N N . ILE A 1 344 ? 13.452 -21.965 -34.345 1.00 74.44 344 ILE A N 1
ATOM 2885 C CA . ILE A 1 344 ? 14.670 -21.315 -33.843 1.00 74.44 344 ILE A CA 1
ATOM 2886 C C . ILE A 1 344 ? 14.388 -20.701 -32.477 1.00 74.44 344 ILE A C 1
ATOM 2888 O O . ILE A 1 344 ? 13.465 -19.898 -32.349 1.00 74.44 344 ILE A O 1
ATOM 2892 N N . ASN A 1 345 ? 15.242 -20.994 -31.497 1.00 74.38 345 ASN A N 1
ATOM 2893 C CA . ASN A 1 345 ? 15.303 -20.230 -30.260 1.00 74.38 345 ASN A CA 1
ATOM 2894 C C . ASN A 1 345 ? 16.461 -19.225 -30.319 1.00 74.38 345 ASN A C 1
ATOM 2896 O O . ASN A 1 345 ? 17.600 -19.548 -29.999 1.00 74.38 345 ASN A O 1
ATOM 2900 N N . VAL A 1 346 ? 16.178 -17.991 -30.743 1.00 77.50 346 VAL A N 1
ATOM 2901 C CA . VAL A 1 346 ? 17.204 -16.929 -30.851 1.00 77.50 346 VAL A CA 1
ATOM 2902 C C . VAL A 1 346 ? 17.801 -16.581 -29.488 1.00 77.50 346 VAL A C 1
ATOM 2904 O O . VAL A 1 346 ? 18.900 -16.042 -29.425 1.00 77.50 346 VAL A O 1
ATOM 2907 N N . LEU A 1 347 ? 17.096 -16.917 -28.403 1.00 79.62 347 LEU A N 1
ATOM 2908 C CA . LEU A 1 347 ? 17.548 -16.685 -27.036 1.00 79.62 347 LEU A CA 1
ATOM 2909 C C . LEU A 1 347 ? 18.804 -17.498 -26.690 1.00 79.62 347 LEU A C 1
ATOM 2911 O O . LEU A 1 347 ? 19.596 -17.055 -25.865 1.00 79.62 347 LEU A O 1
ATOM 2915 N N . ASP A 1 348 ? 19.042 -18.630 -27.364 1.00 79.88 348 ASP A N 1
ATOM 2916 C CA . ASP A 1 348 ? 20.261 -19.431 -27.181 1.00 79.88 348 ASP A CA 1
ATOM 2917 C C . ASP A 1 348 ? 21.523 -18.667 -27.631 1.00 79.88 348 ASP A C 1
ATOM 2919 O O . ASP A 1 348 ? 22.631 -18.989 -27.206 1.00 79.88 348 ASP A O 1
ATOM 2923 N N . LEU A 1 349 ? 21.381 -17.631 -28.472 1.00 79.06 349 LEU A N 1
ATOM 2924 C CA . LEU A 1 349 ? 22.499 -16.768 -28.867 1.00 79.06 349 LEU A CA 1
ATOM 2925 C C . LEU A 1 349 ? 22.959 -15.831 -27.748 1.00 79.06 349 LEU A C 1
ATOM 2927 O O . LEU A 1 349 ? 24.042 -15.263 -27.856 1.00 79.06 349 LEU A O 1
ATOM 2931 N N . PHE A 1 350 ? 22.134 -15.615 -26.722 1.00 79.38 350 PHE A N 1
ATOM 2932 C CA . PHE A 1 350 ? 22.420 -14.656 -25.654 1.00 79.38 350 PHE A CA 1
ATOM 2933 C C . PHE A 1 350 ? 23.297 -15.258 -24.553 1.00 79.38 350 PHE A C 1
ATOM 2935 O O . PHE A 1 350 ? 23.831 -14.525 -23.722 1.00 79.38 350 PHE A O 1
ATOM 2942 N N . GLU A 1 351 ? 23.466 -16.580 -24.540 1.00 73.50 351 GLU A N 1
ATOM 2943 C CA . GLU A 1 351 ? 24.310 -17.281 -23.577 1.00 73.50 351 GLU A CA 1
ATOM 2944 C C . GLU A 1 351 ? 25.781 -16.861 -23.766 1.00 73.50 351 GLU A C 1
ATOM 2946 O O . GLU A 1 351 ? 26.372 -17.094 -24.821 1.00 73.50 351 GLU A O 1
ATOM 2951 N N . ASN A 1 352 ? 26.361 -16.206 -22.751 1.00 68.44 352 ASN A N 1
ATOM 2952 C CA . ASN A 1 352 ? 27.689 -15.559 -22.771 1.00 68.44 352 ASN A CA 1
ATOM 2953 C C . ASN A 1 352 ? 27.829 -14.352 -23.726 1.00 68.44 352 ASN A C 1
ATOM 2955 O O . ASN A 1 352 ? 28.952 -13.948 -24.036 1.00 68.44 352 ASN A O 1
ATOM 2959 N N . LYS A 1 353 ? 26.704 -13.802 -24.212 1.00 74.25 353 LYS A N 1
ATOM 2960 C CA . LYS A 1 353 ? 26.641 -12.647 -25.127 1.00 74.25 353 LYS A CA 1
ATOM 2961 C C . LYS A 1 353 ? 25.524 -11.682 -24.713 1.00 74.25 353 LYS A C 1
ATOM 2963 O O . LYS A 1 353 ? 24.637 -11.356 -25.512 1.00 74.25 353 LYS A O 1
ATOM 2968 N N . SER A 1 354 ? 25.549 -11.230 -23.459 1.00 71.50 354 SER A N 1
ATOM 2969 C CA . SER A 1 354 ? 24.485 -10.423 -22.833 1.00 71.50 354 SER A CA 1
ATOM 2970 C C . SER A 1 354 ? 24.119 -9.154 -23.630 1.00 71.50 354 SER A C 1
ATOM 2972 O O . SER A 1 354 ? 22.953 -8.761 -23.701 1.00 71.50 354 SER A O 1
ATOM 2974 N N . TYR A 1 355 ? 25.069 -8.561 -24.356 1.00 70.31 355 TYR A N 1
ATOM 2975 C CA . TYR A 1 355 ? 24.818 -7.447 -25.276 1.00 70.31 355 TYR A CA 1
ATOM 2976 C C . TYR A 1 355 ? 23.801 -7.741 -26.388 1.00 70.31 355 TYR A C 1
ATOM 2978 O O . TYR A 1 355 ? 23.030 -6.850 -26.761 1.00 70.31 355 TYR A O 1
ATOM 2986 N N . LEU A 1 356 ? 23.762 -8.964 -26.934 1.00 75.38 356 LEU A N 1
ATOM 2987 C CA . LEU A 1 356 ? 22.796 -9.317 -27.983 1.00 75.38 356 LEU A CA 1
ATOM 2988 C C . LEU A 1 356 ? 21.358 -9.266 -27.451 1.00 75.38 356 LEU A C 1
ATOM 2990 O O . LEU A 1 356 ? 20.458 -8.816 -28.166 1.00 75.38 356 LEU A O 1
ATOM 2994 N N . LEU A 1 357 ? 21.147 -9.642 -26.186 1.00 79.06 357 LEU A N 1
ATOM 2995 C CA . LEU A 1 357 ? 19.865 -9.479 -25.500 1.00 79.06 357 LEU A CA 1
ATOM 2996 C C . LEU A 1 357 ? 19.507 -7.992 -25.372 1.00 79.06 357 LEU A C 1
ATOM 2998 O O . LEU A 1 357 ? 18.396 -7.589 -25.721 1.00 79.06 357 LEU A O 1
ATOM 3002 N N . TYR A 1 358 ? 20.448 -7.156 -24.929 1.00 77.62 358 TYR A N 1
ATOM 3003 C CA . TYR A 1 358 ? 20.200 -5.723 -24.731 1.00 77.62 358 TYR A CA 1
ATOM 3004 C C . TYR A 1 358 ? 19.866 -5.016 -26.053 1.00 77.62 358 TYR A C 1
ATOM 3006 O O . TYR A 1 358 ? 18.917 -4.230 -26.116 1.00 77.62 358 TYR A O 1
ATOM 3014 N N . GLN A 1 359 ? 20.579 -5.354 -27.132 1.00 73.50 359 GLN A N 1
ATOM 3015 C CA . GLN A 1 359 ? 20.300 -4.854 -28.481 1.00 73.50 359 GLN A CA 1
ATOM 3016 C C . GLN A 1 359 ? 18.964 -5.343 -29.030 1.00 73.50 359 GLN A C 1
ATOM 3018 O O . GLN A 1 359 ? 18.221 -4.566 -29.632 1.00 73.50 359 GLN A O 1
ATOM 3023 N N . THR A 1 360 ? 18.632 -6.613 -28.792 1.00 77.75 360 THR A N 1
ATOM 3024 C CA . THR A 1 360 ? 17.326 -7.179 -29.145 1.00 77.75 360 THR A CA 1
ATOM 3025 C C . THR A 1 360 ? 16.211 -6.373 -28.497 1.00 77.75 360 THR A C 1
ATOM 3027 O O . THR A 1 360 ? 15.313 -5.886 -29.182 1.00 77.75 360 THR A O 1
ATOM 3030 N N . ILE A 1 361 ? 16.291 -6.163 -27.184 1.00 79.06 361 ILE A N 1
ATOM 3031 C CA . ILE A 1 361 ? 15.305 -5.390 -26.433 1.00 79.06 361 ILE A CA 1
ATOM 3032 C C . ILE A 1 361 ? 15.212 -3.957 -26.973 1.00 79.06 361 ILE A C 1
ATOM 3034 O O . ILE A 1 361 ? 14.110 -3.467 -27.224 1.00 79.06 361 ILE A O 1
ATOM 3038 N N . PHE A 1 362 ? 16.349 -3.287 -27.189 1.00 75.56 362 PHE A N 1
ATOM 3039 C CA . PHE A 1 362 ? 16.386 -1.925 -27.722 1.00 75.56 362 PHE A CA 1
ATOM 3040 C C . PHE A 1 362 ? 15.702 -1.819 -29.092 1.00 75.56 362 PHE A C 1
ATOM 3042 O O . PHE A 1 362 ? 14.882 -0.920 -29.315 1.00 75.56 362 PHE A O 1
ATOM 3049 N N . TYR A 1 363 ? 16.006 -2.753 -29.997 1.00 74.06 363 TYR A N 1
ATOM 3050 C CA . TYR A 1 363 ? 15.384 -2.827 -31.313 1.00 74.06 363 TYR A CA 1
ATOM 3051 C C . TYR A 1 363 ? 13.872 -3.049 -31.205 1.00 74.06 363 TYR A C 1
ATOM 3053 O O . TYR A 1 363 ? 13.100 -2.292 -31.797 1.00 74.06 363 TYR A O 1
ATOM 3061 N N . LEU A 1 364 ? 13.434 -4.029 -30.409 1.00 75.81 364 LEU A N 1
ATOM 3062 C CA . LEU A 1 364 ? 12.013 -4.335 -30.244 1.00 75.81 364 LEU A CA 1
ATOM 3063 C C . LEU A 1 364 ? 11.258 -3.133 -29.668 1.00 75.81 364 LEU A C 1
ATOM 3065 O O . LEU A 1 364 ? 10.235 -2.753 -30.223 1.00 75.81 364 LEU A O 1
ATOM 3069 N N . ILE A 1 365 ? 11.793 -2.448 -28.655 1.00 75.12 365 ILE A N 1
ATOM 3070 C CA . ILE A 1 365 ? 11.207 -1.208 -28.114 1.00 75.12 365 ILE A CA 1
ATOM 3071 C C . ILE A 1 365 ? 11.000 -0.143 -29.201 1.00 75.12 365 ILE A C 1
ATOM 3073 O O . ILE A 1 365 ? 9.988 0.557 -29.189 1.00 75.12 365 ILE A O 1
ATOM 3077 N N . ARG A 1 366 ? 11.962 0.021 -30.121 1.00 70.56 366 ARG A N 1
ATOM 3078 C CA . ARG A 1 366 ? 11.951 1.100 -31.122 1.00 70.56 366 ARG A CA 1
ATOM 3079 C C . ARG A 1 366 ? 11.108 0.780 -32.352 1.00 70.56 366 ARG A C 1
ATOM 3081 O O . ARG A 1 366 ? 10.443 1.676 -32.863 1.00 70.56 366 ARG A O 1
ATOM 3088 N N . PHE A 1 367 ? 11.171 -0.453 -32.837 1.00 66.56 367 PHE A N 1
ATOM 3089 C CA . PHE A 1 367 ? 10.624 -0.825 -34.141 1.00 66.56 367 PHE A CA 1
ATOM 3090 C C . PHE A 1 367 ? 9.440 -1.784 -34.044 1.00 66.56 367 PHE A C 1
ATOM 3092 O O . PHE A 1 367 ? 8.589 -1.777 -34.930 1.00 66.56 367 PHE A O 1
ATOM 3099 N N . ASN A 1 368 ? 9.352 -2.602 -32.988 1.00 69.75 368 ASN A N 1
ATOM 3100 C CA . ASN A 1 368 ? 8.305 -3.617 -32.888 1.00 69.75 368 ASN A CA 1
ATOM 3101 C C . ASN A 1 368 ? 7.926 -3.980 -31.434 1.00 69.75 368 ASN A C 1
ATOM 3103 O O . ASN A 1 368 ? 8.098 -5.124 -31.006 1.00 69.75 368 ASN A O 1
ATOM 3107 N N . PRO A 1 369 ? 7.392 -3.024 -30.652 1.00 71.50 369 PRO A N 1
ATOM 3108 C CA . PRO A 1 369 ? 7.278 -3.147 -29.196 1.00 71.50 369 PRO A CA 1
ATOM 3109 C C . PRO A 1 369 ? 6.345 -4.264 -28.722 1.00 71.50 369 PRO A C 1
ATOM 3111 O O . PRO A 1 369 ? 6.518 -4.802 -27.630 1.00 71.50 369 PRO A O 1
ATOM 3114 N N . THR A 1 370 ? 5.381 -4.654 -29.559 1.00 71.62 370 THR A N 1
ATOM 3115 C CA . THR A 1 370 ? 4.488 -5.800 -29.327 1.00 71.62 370 THR A CA 1
ATOM 3116 C C . THR A 1 370 ? 5.236 -7.113 -29.143 1.00 71.62 370 THR A C 1
ATOM 3118 O O . THR A 1 370 ? 4.770 -7.985 -28.417 1.00 71.62 370 THR A O 1
ATOM 3121 N N . HIS A 1 371 ? 6.408 -7.248 -29.754 1.00 76.94 371 HIS A N 1
ATOM 3122 C CA . HIS A 1 371 ? 7.172 -8.487 -29.745 1.00 76.94 371 HIS A CA 1
ATOM 3123 C C . HIS A 1 371 ? 8.037 -8.669 -28.501 1.00 76.94 371 HIS A C 1
ATOM 3125 O O . HIS A 1 371 ? 8.510 -9.776 -28.273 1.00 76.94 371 HIS A O 1
ATOM 3131 N N . LEU A 1 372 ? 8.175 -7.648 -27.644 1.00 79.25 372 LEU A N 1
ATOM 3132 C CA . LEU A 1 372 ? 8.715 -7.851 -26.293 1.00 79.25 372 LEU A CA 1
ATOM 3133 C C . LEU A 1 372 ? 7.891 -8.906 -25.548 1.00 79.25 372 LEU A C 1
ATOM 3135 O O . LEU A 1 372 ? 8.438 -9.788 -24.897 1.00 79.25 372 LEU A O 1
ATOM 3139 N N . LEU A 1 373 ? 6.567 -8.857 -25.723 1.00 83.00 373 LEU A N 1
ATOM 3140 C CA . LEU A 1 373 ? 5.623 -9.758 -25.074 1.00 83.00 373 LEU A CA 1
ATOM 3141 C C . LEU A 1 373 ? 5.762 -11.205 -25.560 1.00 83.00 373 LEU A C 1
ATOM 3143 O O . LEU A 1 373 ? 5.446 -12.114 -24.807 1.00 83.00 373 LEU A O 1
ATOM 3147 N N . ALA A 1 374 ? 6.289 -11.450 -26.764 1.00 80.56 374 ALA A N 1
ATOM 3148 C CA . ALA A 1 374 ? 6.466 -12.808 -27.285 1.00 80.56 374 ALA A CA 1
ATOM 3149 C C . ALA A 1 374 ? 7.459 -13.650 -26.465 1.00 80.56 374 ALA A C 1
ATOM 3151 O O . ALA A 1 374 ? 7.361 -14.878 -26.464 1.00 80.56 374 ALA A O 1
ATOM 3152 N N . PHE A 1 375 ? 8.375 -12.985 -25.755 1.00 83.50 375 PHE A N 1
ATOM 3153 C CA . PHE A 1 375 ? 9.455 -13.610 -24.996 1.00 83.50 375 PHE A CA 1
ATOM 3154 C C . PHE A 1 375 ? 9.291 -13.487 -23.476 1.00 83.50 375 PHE A C 1
ATOM 3156 O O . PHE A 1 375 ? 10.151 -13.958 -22.739 1.00 83.50 375 PHE A O 1
ATOM 3163 N N . ILE A 1 376 ? 8.207 -12.878 -22.971 1.00 86.81 376 ILE A N 1
ATOM 3164 C CA . ILE A 1 376 ? 8.057 -12.687 -21.515 1.00 86.81 376 ILE A CA 1
ATOM 3165 C C . ILE A 1 376 ? 7.888 -14.002 -20.765 1.00 86.81 376 ILE A C 1
ATOM 3167 O O . ILE A 1 376 ? 8.100 -14.009 -19.566 1.00 86.81 376 ILE A O 1
ATOM 3171 N N . ASP A 1 377 ? 7.468 -15.086 -21.419 1.00 80.94 377 ASP A N 1
ATOM 3172 C CA . ASP A 1 377 ? 7.306 -16.409 -20.809 1.00 80.94 377 ASP A CA 1
ATOM 3173 C C . ASP A 1 377 ? 8.554 -17.297 -20.937 1.00 80.94 377 ASP A C 1
ATOM 3175 O O . ASP A 1 377 ? 8.497 -18.487 -20.614 1.00 80.94 377 ASP A O 1
ATOM 3179 N N . ASP A 1 378 ? 9.664 -16.736 -21.428 1.00 84.44 378 ASP A N 1
ATOM 3180 C CA . ASP A 1 378 ? 10.953 -17.410 -21.409 1.00 84.44 378 ASP A CA 1
ATOM 3181 C C . ASP A 1 378 ? 11.536 -17.451 -19.993 1.00 84.44 378 ASP A C 1
ATOM 3183 O O . ASP A 1 378 ? 11.620 -16.435 -19.305 1.00 84.44 378 ASP A O 1
ATOM 3187 N N . LYS A 1 379 ? 12.017 -18.630 -19.590 1.00 79.88 379 LYS A N 1
ATOM 3188 C CA . LYS A 1 379 ? 12.504 -18.866 -18.228 1.00 79.88 379 LYS A CA 1
ATOM 3189 C C . LYS A 1 379 ? 13.762 -18.079 -17.865 1.00 79.88 379 LYS A C 1
ATOM 3191 O O . LYS A 1 379 ? 13.939 -17.819 -16.685 1.00 79.88 379 LYS A O 1
ATOM 3196 N N . ARG A 1 380 ? 14.648 -17.777 -18.824 1.00 80.88 380 ARG A N 1
ATOM 3197 C CA . ARG A 1 380 ? 15.950 -17.137 -18.553 1.00 80.88 380 ARG A CA 1
ATOM 3198 C C . ARG A 1 380 ? 15.895 -15.629 -18.762 1.00 80.88 380 ARG A C 1
ATOM 3200 O O . ARG A 1 380 ? 16.513 -14.874 -18.024 1.00 80.88 380 ARG A O 1
ATOM 3207 N N . TYR A 1 381 ? 15.174 -15.190 -19.791 1.00 85.69 381 TYR A N 1
ATOM 3208 C CA . TYR A 1 381 ? 15.198 -13.797 -20.238 1.00 85.69 381 TYR A CA 1
ATOM 3209 C C . TYR A 1 381 ? 13.852 -13.087 -20.093 1.00 85.69 381 TYR A C 1
ATOM 3211 O O . TYR A 1 381 ? 13.779 -11.874 -20.301 1.00 85.69 381 TYR A O 1
ATOM 3219 N N . GLY A 1 382 ? 12.791 -13.799 -19.698 1.00 87.62 382 GLY A N 1
ATOM 3220 C CA . GLY A 1 382 ? 11.448 -13.241 -19.566 1.00 87.62 382 GLY A CA 1
ATOM 3221 C C . GLY A 1 382 ? 11.394 -12.011 -18.661 1.00 87.62 382 GLY A C 1
ATOM 3222 O O . GLY A 1 382 ? 10.682 -11.057 -18.981 1.00 87.62 382 GLY A O 1
ATOM 3223 N N . LEU A 1 383 ? 12.187 -11.984 -17.579 1.00 89.88 383 LEU A N 1
ATOM 3224 C CA . LEU A 1 383 ? 12.291 -10.833 -16.673 1.00 89.88 383 LEU A CA 1
ATOM 3225 C C . LEU A 1 383 ? 12.748 -9.564 -17.411 1.00 89.88 383 LEU A C 1
ATOM 3227 O O . LEU A 1 383 ? 12.137 -8.507 -17.255 1.00 89.88 383 LEU A O 1
ATOM 3231 N N . PHE A 1 384 ? 13.777 -9.670 -18.256 1.00 89.38 384 PHE A N 1
ATOM 3232 C CA . PHE A 1 384 ? 14.301 -8.546 -19.033 1.00 89.38 384 PHE A CA 1
ATOM 3233 C C . PHE A 1 384 ? 13.233 -7.999 -19.976 1.00 89.38 384 PHE A C 1
ATOM 3235 O O . PHE A 1 384 ? 12.982 -6.794 -19.998 1.00 89.38 384 PHE A O 1
ATOM 3242 N N . PHE A 1 385 ? 12.558 -8.876 -20.724 1.00 89.44 385 PHE A N 1
ATOM 3243 C CA . PHE A 1 385 ? 11.507 -8.479 -21.662 1.00 89.44 385 PHE A CA 1
ATOM 3244 C C . PHE A 1 385 ? 10.293 -7.864 -20.956 1.00 89.44 385 PHE A C 1
ATOM 3246 O O . PHE A 1 385 ? 9.743 -6.869 -21.435 1.00 89.44 385 PHE A O 1
ATOM 3253 N N . PHE A 1 386 ? 9.897 -8.407 -19.804 1.00 91.19 386 PHE A N 1
ATOM 3254 C CA . PHE A 1 386 ? 8.770 -7.895 -19.031 1.00 91.19 386 PHE A CA 1
ATOM 3255 C C . PHE A 1 386 ? 9.069 -6.520 -18.417 1.00 91.19 386 PHE A C 1
ATOM 3257 O O . PHE A 1 386 ? 8.295 -5.581 -18.612 1.00 91.19 386 PHE A O 1
ATOM 3264 N N . CYS A 1 387 ? 10.220 -6.351 -17.761 1.00 90.62 387 CYS A N 1
ATOM 3265 C CA . CYS A 1 387 ? 10.641 -5.053 -17.229 1.00 90.62 387 CYS A CA 1
ATOM 3266 C C . CYS A 1 387 ? 10.820 -4.015 -18.350 1.00 90.62 387 CYS A C 1
ATOM 3268 O O . CYS A 1 387 ? 10.372 -2.877 -18.215 1.00 90.62 387 CYS A O 1
ATOM 3270 N N . SER A 1 388 ? 11.367 -4.416 -19.504 1.00 87.75 388 SER A N 1
ATOM 3271 C CA . SER A 1 388 ? 11.456 -3.568 -20.706 1.00 87.75 388 SER A CA 1
ATOM 3272 C C . SER A 1 388 ? 10.090 -3.082 -21.190 1.00 87.75 388 SER A C 1
ATOM 3274 O O . SER A 1 388 ? 9.943 -1.926 -21.590 1.00 87.75 388 SER A O 1
ATOM 3276 N N . PHE A 1 389 ? 9.080 -3.954 -21.151 1.00 86.88 389 PHE A N 1
ATOM 3277 C CA . PHE A 1 389 ? 7.710 -3.607 -21.511 1.00 86.88 389 PHE A CA 1
ATOM 3278 C C . PHE A 1 389 ? 7.095 -2.593 -20.531 1.00 86.88 389 PHE A C 1
ATOM 3280 O O . PHE A 1 389 ? 6.436 -1.652 -20.977 1.00 86.88 389 PHE A O 1
ATOM 3287 N N . ILE A 1 390 ? 7.356 -2.718 -19.222 1.00 87.88 390 ILE A N 1
ATOM 3288 C CA . ILE A 1 390 ? 6.917 -1.737 -18.210 1.00 87.88 390 ILE A CA 1
ATOM 3289 C C . ILE A 1 390 ? 7.555 -0.364 -18.469 1.00 87.88 390 ILE A C 1
ATOM 3291 O O . ILE A 1 390 ? 6.834 0.634 -18.534 1.00 87.88 390 ILE A O 1
ATOM 3295 N N . ILE A 1 391 ? 8.874 -0.316 -18.689 1.00 83.81 391 ILE A N 1
ATOM 3296 C CA . ILE A 1 391 ? 9.602 0.932 -18.989 1.00 83.81 391 ILE A CA 1
ATOM 3297 C C . ILE A 1 391 ? 9.051 1.586 -20.264 1.00 83.81 391 ILE A C 1
ATOM 3299 O O . ILE A 1 391 ? 8.814 2.793 -20.310 1.00 83.81 391 ILE A O 1
ATOM 3303 N N . LEU A 1 392 ? 8.787 0.796 -21.307 1.00 80.81 392 LEU A N 1
ATOM 3304 C CA . LEU A 1 392 ? 8.190 1.303 -22.541 1.00 80.81 392 LEU A CA 1
ATOM 3305 C C . LEU A 1 392 ? 6.783 1.892 -22.319 1.00 80.81 392 LEU A C 1
ATOM 3307 O O . LEU A 1 392 ? 6.426 2.901 -22.941 1.00 80.81 392 LEU A O 1
ATOM 3311 N N . CYS A 1 393 ? 5.977 1.272 -21.453 1.00 79.31 393 CYS A N 1
ATOM 3312 C CA . CYS A 1 393 ? 4.672 1.811 -21.083 1.00 79.31 393 CYS A CA 1
ATOM 3313 C C . CYS A 1 393 ? 4.830 3.172 -20.393 1.00 79.31 393 CYS A C 1
ATOM 3315 O O . CYS A 1 393 ? 4.176 4.127 -20.810 1.00 79.31 393 CYS A O 1
ATOM 3317 N N . GLU A 1 394 ? 5.739 3.296 -19.417 1.00 79.81 394 GLU A N 1
ATOM 3318 C CA . GLU A 1 394 ? 6.068 4.567 -18.748 1.00 79.81 394 GLU A CA 1
ATOM 3319 C C . GLU A 1 394 ? 6.437 5.679 -19.752 1.00 79.81 394 GLU A C 1
ATOM 3321 O O . GLU A 1 394 ? 5.868 6.776 -19.722 1.00 79.81 394 GLU A O 1
ATOM 3326 N N . ASP A 1 395 ? 7.335 5.379 -20.694 1.00 73.44 395 ASP A N 1
ATOM 3327 C CA . ASP A 1 395 ? 7.771 6.300 -21.753 1.00 73.44 395 ASP A CA 1
ATOM 3328 C C . ASP A 1 395 ? 6.620 6.762 -22.661 1.00 73.44 395 ASP A C 1
ATOM 3330 O O . ASP A 1 395 ? 6.630 7.882 -23.188 1.00 73.44 395 ASP A O 1
ATOM 3334 N N . SER A 1 396 ? 5.626 5.899 -22.866 1.00 68.38 396 SER A N 1
ATOM 3335 C CA . SER A 1 396 ? 4.449 6.187 -23.688 1.00 68.38 396 SER A CA 1
ATOM 3336 C C . SER A 1 396 ? 3.424 7.032 -22.931 1.00 68.38 396 SER A C 1
ATOM 3338 O O . SER A 1 396 ? 2.863 7.966 -23.510 1.00 68.38 396 SER A O 1
ATOM 3340 N N . PHE A 1 397 ? 3.248 6.795 -21.626 1.00 65.25 397 PHE A N 1
ATOM 3341 C CA . PHE A 1 397 ? 2.431 7.646 -20.754 1.00 65.25 397 PHE A CA 1
ATOM 3342 C C . PHE A 1 397 ? 2.974 9.078 -20.667 1.00 65.25 397 PHE A C 1
ATOM 3344 O O . PHE A 1 397 ? 2.202 10.027 -20.624 1.00 65.25 397 PHE A O 1
ATOM 3351 N N . LYS A 1 398 ? 4.294 9.285 -20.766 1.00 57.66 398 LYS A N 1
ATOM 3352 C CA . LYS A 1 398 ? 4.902 10.631 -20.859 1.00 57.66 398 LYS A CA 1
ATOM 3353 C C . LYS A 1 398 ? 4.377 11.470 -22.043 1.00 57.66 398 LYS A C 1
ATOM 3355 O O . LYS A 1 398 ? 4.548 12.686 -22.041 1.00 57.66 398 LYS A O 1
ATOM 3360 N N . LYS A 1 399 ? 3.778 10.846 -23.067 1.00 55.03 399 LYS A N 1
ATOM 3361 C CA . LYS A 1 399 ? 3.362 11.496 -24.323 1.00 55.03 399 LYS A CA 1
ATOM 3362 C C . LYS A 1 399 ? 1.852 11.715 -24.482 1.00 55.03 399 LYS A C 1
ATOM 3364 O O . LYS A 1 399 ? 1.468 12.405 -25.424 1.00 55.03 399 LYS A O 1
ATOM 3369 N N . LYS A 1 400 ? 1.003 11.147 -23.618 1.00 52.66 400 LYS A N 1
ATOM 3370 C CA . LYS A 1 400 ? -0.471 11.250 -23.683 1.00 52.66 400 LYS A CA 1
ATOM 3371 C C . LYS A 1 400 ? -1.052 11.427 -22.269 1.00 52.66 400 LYS A C 1
ATOM 3373 O O . LYS A 1 400 ? -0.449 10.971 -21.307 1.00 52.66 400 LYS A O 1
ATOM 3378 N N . PHE A 1 401 ? -2.195 12.106 -22.129 1.00 46.03 401 PHE A N 1
ATOM 3379 C CA . PHE A 1 401 ? -2.850 12.314 -20.826 1.00 46.03 401 PHE A CA 1
ATOM 3380 C C . PHE A 1 401 ? -3.212 10.976 -20.145 1.00 46.03 401 PHE A C 1
ATOM 3382 O O . PHE A 1 401 ? -3.523 9.996 -20.818 1.00 46.03 401 PHE A O 1
ATOM 3389 N N . ALA A 1 402 ? -3.177 10.954 -18.808 1.00 46.44 402 ALA A N 1
ATOM 3390 C CA . ALA A 1 402 ? -3.314 9.768 -17.950 1.00 46.44 402 ALA A CA 1
ATOM 3391 C C . ALA A 1 402 ? -4.676 9.034 -18.020 1.00 46.44 402 ALA A C 1
ATOM 3393 O O . ALA A 1 402 ? -4.804 7.948 -17.457 1.00 46.44 402 ALA A O 1
ATOM 3394 N N . ASP A 1 403 ? -5.680 9.596 -18.700 1.00 43.44 403 ASP A N 1
ATOM 3395 C CA . ASP A 1 403 ? -7.090 9.187 -18.578 1.00 43.44 403 ASP A CA 1
ATOM 3396 C C . ASP A 1 403 ? -7.522 8.024 -19.496 1.00 43.44 403 ASP A C 1
ATOM 3398 O O . ASP A 1 403 ? -8.686 7.621 -19.498 1.00 43.44 403 ASP A O 1
ATOM 3402 N N . GLU A 1 404 ? -6.617 7.424 -20.273 1.00 53.75 404 GLU A N 1
ATOM 3403 C CA . GLU A 1 404 ? -6.965 6.267 -21.106 1.00 53.75 404 GLU A CA 1
ATOM 3404 C C . GLU A 1 404 ? -6.725 4.947 -20.347 1.00 53.75 404 GLU A C 1
ATOM 3406 O O . GLU A 1 404 ? -5.596 4.518 -20.149 1.00 53.75 404 GLU A O 1
ATOM 3411 N N . HIS A 1 405 ? -7.799 4.253 -19.945 1.00 56.94 405 HIS A N 1
ATOM 3412 C CA . HIS A 1 405 ? -7.775 2.979 -19.192 1.00 56.94 405 HIS A CA 1
ATOM 3413 C C . HIS A 1 405 ? -7.177 1.761 -19.939 1.00 56.94 405 HIS A C 1
ATOM 3415 O O . HIS A 1 405 ? -7.086 0.665 -19.377 1.00 56.94 405 HIS A O 1
ATOM 3421 N N . ILE A 1 406 ? -6.822 1.899 -21.217 1.00 58.69 406 ILE A N 1
ATOM 3422 C CA . ILE A 1 406 ? -6.439 0.778 -22.091 1.00 58.69 406 ILE A CA 1
ATOM 3423 C C . ILE A 1 406 ? -5.020 0.236 -21.808 1.00 58.69 406 ILE A C 1
ATOM 3425 O O . ILE A 1 406 ? -4.882 -0.988 -21.722 1.00 58.69 406 ILE A O 1
ATOM 3429 N N . PRO A 1 407 ? -3.978 1.062 -21.577 1.00 65.44 407 PRO A N 1
ATOM 3430 C CA . PRO A 1 407 ? -2.637 0.572 -21.258 1.00 65.44 407 PRO A CA 1
ATOM 3431 C C . PRO A 1 407 ? -2.572 -0.171 -19.919 1.00 65.44 407 PRO A C 1
ATOM 3433 O O . PRO A 1 407 ? -1.893 -1.190 -19.835 1.00 65.44 407 PRO A O 1
ATOM 3436 N N . PHE A 1 408 ? -3.336 0.252 -18.903 1.00 74.75 408 PHE A N 1
ATOM 3437 C CA . PHE A 1 408 ? -3.403 -0.475 -17.631 1.00 74.75 408 PHE A CA 1
ATOM 3438 C C . PHE A 1 408 ? -3.969 -1.881 -17.821 1.00 74.75 408 PHE A C 1
ATOM 3440 O O . PHE A 1 408 ? -3.343 -2.831 -17.381 1.00 74.75 408 PHE A O 1
ATOM 3447 N N . LYS A 1 409 ? -5.064 -2.062 -18.574 1.00 78.62 409 LYS A N 1
ATOM 3448 C CA . LYS A 1 409 ? -5.617 -3.405 -18.849 1.00 78.62 409 LYS A CA 1
ATOM 3449 C C . LYS A 1 409 ? -4.633 -4.339 -19.567 1.00 78.62 409 LYS A C 1
ATOM 3451 O O . LYS A 1 409 ? -4.667 -5.548 -19.346 1.00 78.62 409 LYS A O 1
ATOM 3456 N N . LEU A 1 410 ? -3.774 -3.796 -20.430 1.00 78.75 410 LEU A N 1
ATOM 3457 C CA . LEU A 1 410 ? -2.724 -4.567 -21.098 1.00 78.75 410 LEU A CA 1
ATOM 3458 C C . LEU A 1 410 ? -1.604 -4.935 -20.120 1.00 78.75 410 LEU A C 1
ATOM 3460 O O . LEU A 1 410 ? -1.270 -6.112 -20.005 1.00 78.75 410 LEU A O 1
ATOM 3464 N N . VAL A 1 411 ? -1.078 -3.960 -19.373 1.00 85.75 411 VAL A N 1
ATOM 3465 C CA . VAL A 1 411 ? -0.076 -4.190 -18.318 1.00 85.75 411 VAL A CA 1
ATOM 3466 C C . VAL A 1 411 ? -0.575 -5.237 -17.329 1.00 85.75 411 VAL A C 1
ATOM 3468 O O . VAL A 1 411 ? 0.135 -6.190 -17.030 1.00 85.75 411 VAL A O 1
ATOM 3471 N N . ASP A 1 412 ? -1.831 -5.126 -16.920 1.00 87.06 412 ASP A N 1
ATOM 3472 C CA . ASP A 1 412 ? -2.532 -6.048 -16.040 1.00 87.06 412 ASP A CA 1
ATOM 3473 C C . ASP A 1 412 ? -2.510 -7.485 -16.570 1.00 87.06 412 ASP A C 1
ATOM 3475 O O . ASP A 1 412 ? -2.089 -8.405 -15.866 1.00 87.06 412 ASP A O 1
ATOM 3479 N N . LYS A 1 413 ? -2.948 -7.669 -17.822 1.00 87.62 413 LYS A N 1
ATOM 3480 C CA . LYS A 1 413 ? -3.014 -8.972 -18.496 1.00 87.62 413 LYS A CA 1
ATOM 3481 C C . LYS A 1 413 ? -1.636 -9.629 -18.569 1.00 87.62 413 LYS A C 1
ATOM 3483 O O . LYS A 1 413 ? -1.492 -10.796 -18.209 1.00 87.62 413 LYS A O 1
ATOM 3488 N N . TYR A 1 414 ? -0.630 -8.888 -19.029 1.00 88.56 414 TYR A N 1
ATOM 3489 C CA . TYR A 1 414 ? 0.715 -9.428 -19.225 1.00 88.56 414 TYR A CA 1
ATOM 3490 C C . TYR A 1 414 ? 1.489 -9.587 -17.910 1.00 88.56 414 TYR A C 1
ATOM 3492 O O . TYR A 1 414 ? 2.313 -10.490 -17.819 1.00 88.56 414 TYR A O 1
ATOM 3500 N N . THR A 1 415 ? 1.164 -8.818 -16.864 1.00 90.81 415 THR A N 1
ATOM 3501 C CA . THR A 1 415 ? 1.674 -9.056 -15.501 1.00 90.81 415 THR A CA 1
ATOM 3502 C C . THR A 1 415 ? 1.212 -10.405 -14.966 1.00 90.81 415 THR A C 1
ATOM 3504 O O . THR A 1 415 ? 2.031 -11.183 -14.482 1.00 90.81 415 THR A O 1
ATOM 3507 N N . ILE A 1 416 ? -0.087 -10.710 -15.083 1.00 89.06 416 ILE A N 1
ATOM 3508 C CA . ILE A 1 416 ? -0.641 -11.998 -14.638 1.00 89.06 416 ILE A CA 1
ATOM 3509 C C . ILE A 1 416 ? 0.034 -13.142 -15.395 1.00 89.06 416 ILE A C 1
ATOM 3511 O O . ILE A 1 416 ? 0.542 -14.074 -14.776 1.00 89.06 416 ILE A O 1
ATOM 3515 N N . LEU A 1 417 ? 0.116 -13.025 -16.721 1.00 88.06 417 LEU A N 1
ATOM 3516 C CA . LEU A 1 417 ? 0.732 -14.047 -17.560 1.00 88.06 417 LEU A CA 1
ATOM 3517 C C . LEU A 1 417 ? 2.215 -14.264 -17.226 1.00 88.06 417 LEU A C 1
ATOM 3519 O O . LEU A 1 417 ? 2.656 -15.407 -17.120 1.00 88.06 417 LEU A O 1
ATOM 3523 N N . PHE A 1 418 ? 2.975 -13.184 -17.016 1.00 90.00 418 PHE A N 1
ATOM 3524 C CA . PHE A 1 418 ? 4.368 -13.270 -16.584 1.00 90.00 418 PHE A CA 1
ATOM 3525 C C . PHE A 1 418 ? 4.495 -13.995 -15.237 1.00 90.00 418 PHE A C 1
ATOM 3527 O O . PHE A 1 418 ? 5.320 -14.900 -15.105 1.00 90.00 418 PHE A O 1
ATOM 3534 N N . CYS A 1 419 ? 3.650 -13.648 -14.258 1.00 88.19 419 CYS A N 1
ATOM 3535 C CA . CYS A 1 419 ? 3.643 -14.292 -12.945 1.00 88.19 419 CYS A CA 1
ATOM 3536 C C . CYS A 1 419 ? 3.352 -15.794 -13.050 1.00 88.19 419 CYS A C 1
ATOM 3538 O O . CYS A 1 419 ? 4.053 -16.598 -12.437 1.00 88.19 419 CYS A O 1
ATOM 3540 N N . GLU A 1 420 ? 2.349 -16.180 -13.842 1.00 86.00 420 GLU A N 1
ATOM 3541 C CA . GLU A 1 420 ? 1.949 -17.578 -14.028 1.00 86.00 420 GLU A CA 1
ATOM 3542 C C . GLU A 1 420 ? 3.031 -18.424 -14.704 1.00 86.00 420 GLU A C 1
ATOM 3544 O O . GLU A 1 420 ? 3.204 -19.594 -14.365 1.00 86.00 420 GLU A O 1
ATOM 3549 N N . LYS A 1 421 ? 3.755 -17.852 -15.670 1.00 84.00 421 LYS A N 1
ATOM 3550 C CA . LYS A 1 421 ? 4.733 -18.595 -16.472 1.00 84.00 421 LYS A CA 1
ATOM 3551 C C . LYS A 1 421 ? 6.131 -18.618 -15.866 1.00 84.00 421 LYS A C 1
ATOM 3553 O O . LYS A 1 421 ? 6.788 -19.653 -15.946 1.00 84.00 421 LYS A O 1
ATOM 3558 N N . ASN A 1 422 ? 6.565 -17.518 -15.253 1.00 84.12 422 ASN A N 1
ATOM 3559 C CA . ASN A 1 422 ? 7.962 -17.351 -14.843 1.00 84.12 422 ASN A CA 1
ATOM 3560 C C . ASN A 1 422 ? 8.150 -17.342 -13.345 1.00 84.12 422 ASN A C 1
ATOM 3562 O O . ASN A 1 422 ? 9.185 -17.797 -12.881 1.00 84.12 422 ASN A O 1
ATOM 3566 N N . LEU A 1 423 ? 7.185 -16.846 -12.573 1.00 81.69 423 LEU A N 1
ATOM 3567 C CA . LEU A 1 423 ? 7.410 -16.767 -11.139 1.00 81.69 423 LEU A CA 1
ATOM 3568 C C . LEU A 1 423 ? 7.179 -18.130 -10.491 1.00 81.69 423 LEU A C 1
ATOM 3570 O O . LEU A 1 423 ? 8.046 -18.536 -9.740 1.00 81.69 423 LEU A O 1
ATOM 3574 N N . ILE A 1 424 ? 6.117 -18.884 -10.832 1.00 72.88 424 ILE A N 1
ATOM 3575 C CA . ILE A 1 424 ? 5.657 -20.112 -10.123 1.00 72.88 424 ILE A CA 1
ATOM 3576 C C . ILE A 1 424 ? 6.751 -21.180 -9.838 1.00 72.88 424 ILE A C 1
ATOM 3578 O O . ILE A 1 424 ? 6.624 -21.945 -8.877 1.00 72.88 424 ILE A O 1
ATOM 3582 N N . CYS A 1 425 ? 7.830 -21.250 -10.620 1.00 70.88 425 CYS A N 1
ATOM 3583 C CA . CYS A 1 425 ? 8.897 -22.242 -10.449 1.00 70.88 425 CYS A CA 1
ATOM 3584 C C . CYS A 1 425 ? 9.895 -21.865 -9.336 1.00 70.88 425 CYS A C 1
ATOM 3586 O O . CYS A 1 425 ? 10.402 -20.749 -9.297 1.00 70.88 425 CYS A O 1
ATOM 3588 N N . LYS A 1 426 ? 10.272 -22.836 -8.484 1.00 63.38 426 LYS A N 1
ATOM 3589 C CA . LYS A 1 426 ? 11.229 -22.631 -7.370 1.00 63.38 426 LYS A CA 1
ATOM 3590 C C . LYS A 1 426 ? 12.625 -22.160 -7.805 1.00 63.38 426 LYS A C 1
ATOM 3592 O O . LYS A 1 426 ? 13.359 -21.620 -6.989 1.00 63.38 426 LYS A O 1
ATOM 3597 N N . GLU A 1 427 ? 12.992 -22.391 -9.061 1.00 72.81 427 GLU A N 1
ATOM 3598 C CA . GLU A 1 427 ? 14.283 -21.996 -9.641 1.00 72.81 427 GLU A CA 1
ATOM 3599 C C . GLU A 1 427 ? 14.384 -20.477 -9.871 1.00 72.81 427 GLU A C 1
ATOM 3601 O O . GLU A 1 427 ? 15.486 -19.949 -9.950 1.00 72.81 427 GLU A O 1
ATOM 3606 N N . ASN A 1 428 ? 13.255 -19.757 -9.878 1.00 82.00 428 ASN A N 1
ATOM 3607 C CA . ASN A 1 428 ? 13.186 -18.355 -10.305 1.00 82.00 428 ASN A CA 1
ATOM 3608 C C . ASN A 1 428 ? 13.018 -17.367 -9.137 1.00 82.00 428 ASN A C 1
ATOM 3610 O O . ASN A 1 428 ? 12.570 -16.237 -9.329 1.00 82.00 428 ASN A O 1
ATOM 3614 N N . TYR A 1 429 ? 13.347 -17.768 -7.903 1.00 88.31 429 TYR A N 1
ATOM 3615 C CA . TYR A 1 429 ? 13.201 -16.883 -6.740 1.00 88.31 429 TYR A CA 1
ATOM 3616 C C . TYR A 1 429 ? 14.099 -15.646 -6.807 1.00 88.31 429 TYR A C 1
ATOM 3618 O O . TYR A 1 429 ? 13.666 -14.578 -6.389 1.00 88.31 429 TYR A O 1
ATOM 3626 N N . HIS A 1 430 ? 15.302 -15.770 -7.371 1.00 88.12 430 HIS A N 1
ATOM 3627 C CA . HIS A 1 430 ? 16.206 -14.635 -7.577 1.00 88.12 430 HIS A CA 1
ATOM 3628 C C . HIS A 1 430 ? 15.599 -13.585 -8.514 1.00 88.12 430 HIS A C 1
ATOM 3630 O O . HIS A 1 430 ? 15.483 -12.418 -8.148 1.00 88.12 430 HIS A O 1
ATOM 3636 N N . ASP A 1 431 ? 15.097 -14.017 -9.672 1.00 86.81 431 ASP A N 1
ATOM 3637 C CA . ASP A 1 431 ? 14.426 -13.148 -10.646 1.00 86.81 431 ASP A CA 1
ATOM 3638 C C . ASP A 1 431 ? 13.162 -12.503 -10.069 1.00 86.81 431 ASP A C 1
ATOM 3640 O O . ASP A 1 431 ? 12.877 -11.328 -10.310 1.00 86.81 431 ASP A O 1
ATOM 3644 N N . ALA A 1 432 ? 12.408 -13.257 -9.264 1.00 88.88 432 ALA A N 1
ATOM 3645 C CA . ALA A 1 432 ? 11.240 -12.747 -8.558 1.00 88.88 432 ALA A CA 1
ATOM 3646 C C . ALA A 1 432 ? 11.623 -11.616 -7.584 1.00 88.88 432 ALA A C 1
ATOM 3648 O O . ALA A 1 432 ? 10.930 -10.598 -7.497 1.00 88.88 432 ALA A O 1
ATOM 3649 N N . SER A 1 433 ? 12.737 -11.778 -6.869 1.00 90.44 433 SER A N 1
ATOM 3650 C CA . SER A 1 433 ? 13.291 -10.773 -5.964 1.00 90.44 433 SER A CA 1
ATOM 3651 C C . SER A 1 433 ? 13.801 -9.540 -6.710 1.00 90.44 433 SER A C 1
ATOM 3653 O O . SER A 1 433 ? 13.440 -8.424 -6.334 1.00 90.44 433 SER A O 1
ATOM 3655 N N . LEU A 1 434 ? 14.537 -9.718 -7.812 1.00 89.94 434 LEU A N 1
ATOM 3656 C CA . LEU A 1 434 ? 14.986 -8.624 -8.682 1.00 89.94 434 LEU A CA 1
ATOM 3657 C C . LEU A 1 434 ? 13.808 -7.825 -9.257 1.00 89.94 434 LEU A C 1
ATOM 3659 O O . LEU A 1 434 ? 13.847 -6.592 -9.267 1.00 89.94 434 LEU A O 1
ATOM 3663 N N . LEU A 1 435 ? 12.729 -8.503 -9.669 1.00 91.75 435 LEU A N 1
ATOM 3664 C CA . LEU A 1 435 ? 11.503 -7.843 -10.114 1.00 91.75 435 LEU A CA 1
ATOM 3665 C C . LEU A 1 435 ? 10.903 -6.969 -9.009 1.00 91.75 435 LEU A C 1
ATOM 3667 O O . LEU A 1 435 ? 10.533 -5.828 -9.271 1.00 91.75 435 LEU A O 1
ATOM 3671 N N . LEU A 1 436 ? 10.808 -7.469 -7.773 1.00 92.00 436 LEU A N 1
ATOM 3672 C CA . LEU A 1 436 ? 10.287 -6.674 -6.658 1.00 92.00 436 LEU A CA 1
ATOM 3673 C C . LEU A 1 436 ? 11.165 -5.456 -6.356 1.00 92.00 436 LEU A C 1
ATOM 3675 O O . LEU A 1 436 ? 10.622 -4.375 -6.134 1.00 92.00 436 LEU A O 1
ATOM 3679 N N . VAL A 1 437 ? 12.493 -5.602 -6.386 1.00 90.56 437 VAL A N 1
ATOM 3680 C CA . VAL A 1 437 ? 13.426 -4.474 -6.223 1.00 90.56 437 VAL A CA 1
ATOM 3681 C C . VAL A 1 437 ? 13.179 -3.414 -7.303 1.00 90.56 437 VAL A C 1
ATOM 3683 O O . VAL A 1 437 ? 13.030 -2.236 -6.972 1.00 90.56 437 VAL A O 1
ATOM 3686 N N . PHE A 1 438 ? 13.060 -3.831 -8.570 1.00 90.81 438 PHE A N 1
ATOM 3687 C CA . PHE A 1 438 ? 12.757 -2.953 -9.706 1.00 90.81 438 PHE A CA 1
ATOM 3688 C C . PHE A 1 438 ? 11.402 -2.242 -9.561 1.00 90.81 438 PHE A C 1
ATOM 3690 O O . PHE A 1 438 ? 11.304 -1.033 -9.771 1.00 90.81 438 PHE A O 1
ATOM 3697 N N . LEU A 1 439 ? 10.350 -2.966 -9.171 1.00 92.19 439 LEU A N 1
ATOM 3698 C CA . LEU A 1 439 ? 9.012 -2.391 -9.019 1.00 92.19 439 LEU A CA 1
ATOM 3699 C C . LEU A 1 439 ? 8.950 -1.381 -7.874 1.00 92.19 439 LEU A C 1
ATOM 3701 O O . LEU A 1 439 ? 8.354 -0.317 -8.035 1.00 92.19 439 LEU A O 1
ATOM 3705 N N . ILE A 1 440 ? 9.587 -1.686 -6.742 1.00 90.50 440 ILE A N 1
ATOM 3706 C CA . ILE A 1 440 ? 9.668 -0.767 -5.603 1.00 90.50 440 ILE A CA 1
ATOM 3707 C C . ILE A 1 440 ? 10.469 0.482 -5.979 1.00 90.50 440 ILE A C 1
ATOM 3709 O O . ILE A 1 440 ? 10.031 1.585 -5.662 1.00 90.50 440 ILE A O 1
ATOM 3713 N N . GLU A 1 441 ? 11.582 0.341 -6.707 1.00 85.88 441 GLU A N 1
ATOM 3714 C CA . GLU A 1 441 ? 12.333 1.497 -7.217 1.00 85.88 441 GLU A CA 1
ATOM 3715 C C . GLU A 1 441 ? 11.437 2.400 -8.067 1.00 85.88 441 GLU A C 1
ATOM 3717 O O . GLU A 1 441 ? 11.352 3.607 -7.839 1.00 85.88 441 GLU A O 1
ATOM 3722 N N . GLY A 1 442 ? 10.689 1.809 -9.002 1.00 85.62 442 GLY A N 1
ATOM 3723 C CA . GLY A 1 442 ? 9.752 2.547 -9.837 1.00 85.62 442 GLY A CA 1
ATOM 3724 C C . GLY A 1 442 ? 8.635 3.225 -9.038 1.00 85.62 442 GLY A C 1
ATOM 3725 O O . GLY A 1 442 ? 8.263 4.351 -9.346 1.00 85.62 442 GLY A O 1
ATOM 3726 N N . MET A 1 443 ? 8.133 2.625 -7.956 1.00 86.75 443 MET A N 1
ATOM 3727 C CA . MET A 1 443 ? 7.113 3.264 -7.111 1.00 86.75 443 MET A CA 1
ATOM 3728 C C . MET A 1 443 ? 7.577 4.591 -6.492 1.00 86.75 443 MET A C 1
ATOM 3730 O O . MET A 1 443 ? 6.743 5.471 -6.277 1.00 86.75 443 MET A O 1
ATOM 3734 N N . TYR A 1 444 ? 8.873 4.751 -6.211 1.00 81.00 444 TYR A N 1
ATOM 3735 C CA . TYR A 1 444 ? 9.401 5.938 -5.530 1.00 81.00 444 TYR A CA 1
ATOM 3736 C C . TYR A 1 444 ? 10.167 6.891 -6.456 1.00 81.00 444 TYR A C 1
ATOM 3738 O O . TYR A 1 444 ? 10.094 8.107 -6.266 1.00 81.00 444 TYR A O 1
ATOM 3746 N N . ASN A 1 445 ? 10.838 6.367 -7.485 1.00 76.38 445 ASN A N 1
ATOM 3747 C CA . ASN A 1 445 ? 11.723 7.137 -8.362 1.00 76.38 445 ASN A CA 1
ATOM 3748 C C . ASN A 1 445 ? 11.186 7.340 -9.794 1.00 76.38 445 ASN A C 1
ATOM 3750 O O . ASN A 1 445 ? 11.737 8.158 -10.536 1.00 76.38 445 ASN A O 1
ATOM 3754 N N . SER A 1 446 ? 10.095 6.670 -10.190 1.00 78.06 446 SER A N 1
ATOM 3755 C CA . SER A 1 446 ? 9.449 6.892 -11.495 1.00 78.06 446 SER A CA 1
ATOM 3756 C C . SER A 1 446 ? 8.628 8.185 -11.533 1.00 78.06 446 SER A C 1
ATOM 3758 O O . SER A 1 446 ? 8.089 8.653 -10.528 1.00 78.06 446 SER A O 1
ATOM 3760 N N . LYS A 1 447 ? 8.434 8.723 -12.744 1.00 74.06 447 LYS A N 1
ATOM 3761 C CA . LYS A 1 447 ? 7.443 9.779 -13.021 1.00 74.06 447 LYS A CA 1
ATOM 3762 C C . LYS A 1 447 ? 5.998 9.253 -12.991 1.00 74.06 447 LYS A C 1
ATOM 3764 O O . LYS A 1 447 ? 5.074 10.052 -12.870 1.00 74.06 447 LYS A O 1
ATOM 3769 N N . TRP A 1 448 ? 5.807 7.931 -13.044 1.00 78.94 448 TRP A N 1
ATOM 3770 C CA . TRP A 1 448 ? 4.516 7.238 -12.996 1.00 78.94 448 TRP A CA 1
ATOM 3771 C C . TRP A 1 448 ? 4.436 6.175 -11.877 1.00 78.94 448 TRP A C 1
ATOM 3773 O O . TRP A 1 448 ? 4.204 4.999 -12.166 1.00 78.94 448 TRP A O 1
ATOM 3783 N N . PRO A 1 449 ? 4.527 6.559 -10.586 1.00 82.25 449 PRO A N 1
ATOM 3784 C CA . PRO A 1 449 ? 4.459 5.634 -9.444 1.00 82.25 449 PRO A CA 1
ATOM 3785 C C . PRO A 1 449 ? 3.276 4.658 -9.460 1.00 82.25 449 PRO A C 1
ATOM 3787 O O . PRO A 1 449 ? 3.387 3.518 -9.012 1.00 82.25 449 PRO A O 1
ATOM 3790 N N . PHE A 1 450 ? 2.128 5.102 -9.981 1.00 82.75 450 PHE A N 1
ATOM 3791 C CA . PHE A 1 450 ? 0.898 4.313 -10.018 1.00 82.75 450 PHE A CA 1
ATOM 3792 C C . PHE A 1 450 ? 0.990 3.097 -10.955 1.00 82.75 450 PHE A C 1
ATOM 3794 O O . PHE A 1 450 ? 0.419 2.052 -10.650 1.00 82.75 450 PHE A O 1
ATOM 3801 N N . LEU A 1 451 ? 1.742 3.200 -12.060 1.00 86.31 451 LEU A N 1
ATOM 3802 C CA . LEU A 1 451 ? 1.998 2.073 -12.965 1.00 86.31 451 LEU A CA 1
ATOM 3803 C C . LEU A 1 451 ? 2.711 0.944 -12.221 1.00 86.31 451 LEU A C 1
ATOM 3805 O O . LEU A 1 451 ? 2.228 -0.186 -12.189 1.00 86.31 451 LEU A O 1
ATOM 3809 N N . TYR A 1 452 ? 3.820 1.285 -11.572 1.00 90.44 452 TYR A N 1
ATOM 3810 C CA . TYR A 1 452 ? 4.627 0.347 -10.803 1.00 90.44 452 TYR A CA 1
ATOM 3811 C C . TYR A 1 452 ? 3.864 -0.216 -9.606 1.00 90.44 452 TYR A C 1
ATOM 3813 O O . TYR A 1 452 ? 3.937 -1.416 -9.362 1.00 90.44 452 TYR A O 1
ATOM 3821 N N . ARG A 1 453 ? 3.063 0.608 -8.915 1.00 89.56 453 ARG A N 1
ATOM 3822 C CA . ARG A 1 453 ? 2.206 0.159 -7.808 1.00 89.56 453 ARG A CA 1
ATOM 3823 C C . ARG A 1 453 ? 1.174 -0.885 -8.256 1.00 89.56 453 ARG A C 1
ATOM 3825 O O . ARG A 1 453 ? 1.039 -1.903 -7.587 1.00 89.56 453 ARG A O 1
ATOM 3832 N N . ASN A 1 454 ? 0.509 -0.689 -9.399 1.00 88.31 454 ASN A N 1
ATOM 3833 C CA . ASN A 1 454 ? -0.441 -1.672 -9.939 1.00 88.31 454 ASN A CA 1
ATOM 3834 C C . ASN A 1 454 ? 0.251 -3.006 -10.284 1.00 88.31 454 ASN A C 1
ATOM 3836 O O . ASN A 1 454 ? -0.217 -4.077 -9.893 1.00 88.31 454 ASN A O 1
ATOM 3840 N N . VAL A 1 455 ? 1.408 -2.960 -10.955 1.00 92.50 455 VAL A N 1
ATOM 3841 C CA . VAL A 1 455 ? 2.181 -4.182 -11.245 1.00 92.50 455 VAL A CA 1
ATOM 3842 C C . VAL A 1 455 ? 2.642 -4.864 -9.951 1.00 92.50 455 VAL A C 1
ATOM 3844 O O . VAL A 1 455 ? 2.471 -6.074 -9.805 1.00 92.50 455 VAL A O 1
ATOM 3847 N N . TYR A 1 456 ? 3.160 -4.094 -8.991 1.00 93.50 456 TYR A N 1
ATOM 3848 C CA . TYR A 1 456 ? 3.590 -4.575 -7.678 1.00 93.50 456 TYR A CA 1
ATOM 3849 C C . TYR A 1 456 ? 2.472 -5.325 -6.950 1.00 93.50 456 TYR A C 1
ATOM 3851 O O . TYR A 1 456 ? 2.673 -6.464 -6.540 1.00 93.50 456 TYR A O 1
ATOM 3859 N N . GLU A 1 457 ? 1.269 -4.752 -6.856 1.00 91.00 457 GLU A N 1
ATOM 3860 C CA . GLU A 1 457 ? 0.127 -5.384 -6.180 1.00 91.00 457 GLU A CA 1
ATOM 3861 C C . GLU A 1 457 ? -0.225 -6.755 -6.783 1.00 91.00 457 GLU A C 1
ATOM 3863 O O . GLU A 1 457 ? -0.558 -7.701 -6.060 1.00 91.00 457 GLU A O 1
ATOM 3868 N N . LYS A 1 458 ? -0.090 -6.903 -8.103 1.00 90.25 458 LYS A N 1
ATOM 3869 C CA . LYS A 1 458 ? -0.366 -8.161 -8.813 1.00 90.25 458 LYS A CA 1
ATOM 3870 C C . LYS A 1 458 ? 0.721 -9.193 -8.631 1.00 90.25 458 LYS A C 1
ATOM 3872 O O . LYS A 1 458 ? 0.408 -10.352 -8.362 1.00 90.25 458 LYS A O 1
ATOM 3877 N N . VAL A 1 459 ? 1.977 -8.769 -8.725 1.00 91.31 459 VAL A N 1
ATOM 3878 C CA . VAL A 1 459 ? 3.127 -9.627 -8.434 1.00 91.31 459 VAL A CA 1
ATOM 3879 C C . VAL A 1 459 ? 3.025 -10.132 -6.996 1.00 91.31 459 VAL A C 1
ATOM 3881 O O . VAL A 1 459 ? 3.064 -11.340 -6.770 1.00 91.31 459 VAL A O 1
ATOM 3884 N N . CYS A 1 460 ? 2.754 -9.253 -6.031 1.00 89.88 460 CYS A N 1
ATOM 3885 C CA . CYS A 1 460 ? 2.567 -9.616 -4.627 1.00 89.88 460 CYS A CA 1
ATOM 3886 C C . CYS A 1 460 ? 1.365 -10.542 -4.376 1.00 89.88 460 CYS A C 1
ATOM 3888 O O . CYS A 1 460 ? 1.379 -11.311 -3.416 1.00 89.88 460 CYS A O 1
ATOM 3890 N N . SER A 1 461 ? 0.346 -10.499 -5.238 1.00 88.00 461 SER A N 1
ATOM 3891 C CA . SER A 1 461 ? -0.822 -11.389 -5.178 1.00 88.00 461 SER A CA 1
ATOM 3892 C C . SER A 1 461 ? -0.565 -12.783 -5.764 1.00 88.00 461 SER A C 1
ATOM 3894 O O . SER A 1 461 ? -1.398 -13.679 -5.597 1.00 88.00 461 SER A O 1
ATOM 3896 N N . SER A 1 462 ? 0.569 -12.990 -6.442 1.00 86.69 462 SER A N 1
ATOM 3897 C CA . SER A 1 462 ? 0.938 -14.291 -7.005 1.00 86.69 462 SER A CA 1
ATOM 3898 C C . SER A 1 462 ? 1.177 -15.347 -5.908 1.00 86.69 462 SER A C 1
ATOM 3900 O O . SER A 1 462 ? 1.539 -14.997 -4.779 1.00 86.69 462 SER A O 1
ATOM 3902 N N . PRO A 1 463 ? 1.009 -16.654 -6.201 1.00 84.25 463 PRO A N 1
ATOM 3903 C CA . PRO A 1 463 ? 1.113 -17.716 -5.195 1.00 84.25 463 PRO A CA 1
ATOM 3904 C C . PRO A 1 463 ? 2.417 -17.707 -4.385 1.00 84.25 463 PRO A C 1
ATOM 3906 O O . PRO A 1 463 ? 2.383 -17.953 -3.181 1.00 84.25 463 PRO A O 1
ATOM 3909 N N . ILE A 1 464 ? 3.543 -17.373 -5.023 1.00 85.56 464 ILE A N 1
ATOM 3910 C CA . ILE A 1 464 ? 4.864 -17.332 -4.376 1.00 85.56 464 ILE A CA 1
ATOM 3911 C C . ILE A 1 464 ? 4.952 -16.221 -3.353 1.00 85.56 464 ILE A C 1
ATOM 3913 O O . ILE A 1 464 ? 5.475 -16.427 -2.268 1.00 85.56 464 ILE A O 1
ATOM 3917 N N . PHE A 1 465 ? 4.415 -15.054 -3.672 1.00 87.25 465 PHE A N 1
ATOM 3918 C CA . PHE A 1 465 ? 4.503 -13.895 -2.800 1.00 87.25 465 PHE A CA 1
ATOM 3919 C C . PHE A 1 465 ? 3.373 -13.826 -1.774 1.00 87.25 465 PHE A C 1
ATOM 3921 O O . PHE A 1 465 ? 3.528 -13.190 -0.733 1.00 87.25 465 PHE A O 1
ATOM 3928 N N . LYS A 1 466 ? 2.269 -14.542 -2.011 1.00 85.94 466 LYS A N 1
ATOM 3929 C CA . LYS A 1 466 ? 1.178 -14.700 -1.045 1.00 85.94 466 LYS A CA 1
ATOM 3930 C C . LYS A 1 466 ? 1.581 -15.572 0.149 1.00 85.94 466 LYS A C 1
ATOM 3932 O O . LYS A 1 466 ? 1.153 -15.292 1.265 1.00 85.94 466 LYS A O 1
ATOM 3937 N N . LYS A 1 467 ? 2.385 -16.616 -0.082 1.00 83.56 467 LYS A N 1
ATOM 3938 C CA . LYS A 1 467 ? 2.975 -17.486 0.953 1.00 83.56 467 LYS A CA 1
ATOM 3939 C C . LYS A 1 467 ? 4.419 -17.853 0.566 1.00 83.56 467 LYS A C 1
ATOM 3941 O O . LYS A 1 467 ? 4.640 -18.949 0.044 1.00 83.56 467 LYS A O 1
ATOM 3946 N N . PRO A 1 468 ? 5.387 -16.943 0.769 1.00 86.00 468 PRO A N 1
ATOM 3947 C CA . PRO A 1 468 ? 6.770 -17.174 0.378 1.00 86.00 468 PRO A CA 1
ATOM 3948 C C . PRO A 1 468 ? 7.367 -18.326 1.176 1.00 86.00 468 PRO A C 1
ATOM 3950 O O . PRO A 1 468 ? 7.296 -18.371 2.398 1.00 86.00 468 PRO A O 1
ATOM 3953 N N . THR A 1 469 ? 7.963 -19.277 0.461 1.00 87.50 469 THR A N 1
ATOM 3954 C CA . THR A 1 469 ? 8.726 -20.360 1.092 1.00 87.50 469 THR A CA 1
ATOM 3955 C C . THR A 1 469 ? 10.023 -19.818 1.693 1.00 87.50 469 THR A C 1
ATOM 3957 O O . THR A 1 469 ? 10.553 -18.813 1.216 1.00 87.50 469 THR A O 1
ATOM 3960 N N . LYS A 1 470 ? 10.603 -20.533 2.661 1.00 86.25 470 LYS A N 1
ATOM 3961 C CA . LYS A 1 470 ? 11.931 -20.238 3.228 1.00 86.25 470 LYS A CA 1
ATOM 3962 C C . LYS A 1 470 ? 12.998 -19.928 2.167 1.00 86.25 470 LYS A C 1
ATOM 3964 O O . LYS A 1 470 ? 13.718 -18.942 2.279 1.00 86.25 470 LYS A O 1
ATOM 3969 N N . SER A 1 471 ? 13.061 -20.723 1.099 1.00 87.38 471 SER A N 1
ATOM 3970 C CA . SER A 1 471 ? 14.005 -20.512 -0.007 1.00 87.38 471 SER A CA 1
ATOM 3971 C C . SER A 1 471 ? 13.750 -19.215 -0.785 1.00 87.38 471 SER A C 1
ATOM 3973 O O . SER A 1 471 ? 14.701 -18.584 -1.233 1.00 87.38 471 SER A O 1
ATOM 3975 N N . CYS A 1 472 ? 12.487 -18.799 -0.924 1.00 87.88 472 CYS A N 1
ATOM 3976 C CA . CYS A 1 472 ? 12.134 -17.529 -1.560 1.00 87.88 472 CYS A CA 1
ATOM 3977 C C . CYS A 1 472 ? 12.576 -16.337 -0.705 1.00 87.88 472 CYS A C 1
ATOM 3979 O O . CYS A 1 472 ? 13.111 -15.374 -1.245 1.00 87.88 472 CYS A O 1
ATOM 3981 N N . VAL A 1 473 ? 12.390 -16.406 0.618 1.00 89.81 473 VAL A N 1
ATOM 3982 C CA . VAL A 1 473 ? 12.840 -15.343 1.531 1.00 89.81 473 VAL A CA 1
ATOM 3983 C C . VAL A 1 473 ? 14.367 -15.265 1.560 1.00 89.81 473 VAL A C 1
ATOM 3985 O O . VAL A 1 473 ? 14.917 -14.175 1.464 1.00 89.81 473 VAL A O 1
ATOM 3988 N N . ALA A 1 474 ? 15.063 -16.405 1.598 1.00 89.00 474 ALA A N 1
ATOM 3989 C CA . ALA A 1 474 ? 16.525 -16.438 1.546 1.00 89.00 474 ALA A CA 1
ATOM 3990 C C . ALA A 1 474 ? 17.080 -15.804 0.256 1.00 89.00 474 ALA A C 1
ATOM 3992 O O . ALA A 1 474 ? 17.979 -14.971 0.328 1.00 89.00 474 ALA A O 1
ATOM 3993 N N . ALA A 1 475 ? 16.507 -16.133 -0.909 1.00 89.50 475 ALA A N 1
ATOM 3994 C CA . ALA A 1 475 ? 16.876 -15.498 -2.177 1.00 89.50 475 ALA A CA 1
ATOM 3995 C C . ALA A 1 475 ? 16.587 -13.987 -2.171 1.00 89.50 475 ALA A C 1
ATOM 3997 O O . ALA A 1 475 ? 17.383 -13.194 -2.667 1.00 89.50 475 ALA A O 1
ATOM 3998 N N . ALA A 1 476 ? 15.478 -13.573 -1.553 1.00 90.12 476 ALA A N 1
ATOM 3999 C CA . ALA A 1 476 ? 15.131 -12.166 -1.425 1.00 90.12 476 ALA A CA 1
ATOM 4000 C C . ALA A 1 476 ? 16.116 -11.374 -0.562 1.00 90.12 476 ALA A C 1
ATOM 4002 O O . ALA A 1 476 ? 16.430 -10.236 -0.919 1.00 90.12 476 ALA A O 1
ATOM 4003 N N . LEU A 1 477 ? 16.599 -11.959 0.535 1.00 90.44 477 LEU A N 1
ATOM 4004 C CA . LEU A 1 477 ? 17.618 -11.358 1.394 1.00 90.44 477 LEU A CA 1
ATOM 4005 C C . LEU A 1 477 ? 18.981 -11.293 0.693 1.00 90.44 477 LEU A C 1
ATOM 4007 O O . LEU A 1 477 ? 19.608 -10.238 0.698 1.00 90.44 477 LEU A O 1
ATOM 4011 N N . ASP A 1 478 ? 19.388 -12.360 0.001 1.00 89.88 478 ASP A N 1
ATOM 4012 C CA . ASP A 1 478 ? 20.623 -12.375 -0.796 1.00 89.88 478 ASP A CA 1
ATOM 4013 C C . ASP A 1 478 ? 20.598 -11.298 -1.896 1.00 89.88 478 ASP A C 1
ATOM 4015 O O . ASP A 1 478 ? 21.543 -10.524 -2.060 1.00 89.88 478 ASP A O 1
ATOM 4019 N N . CYS A 1 479 ? 19.467 -11.178 -2.598 1.00 88.94 479 CYS A N 1
ATOM 4020 C CA . CYS A 1 479 ? 19.248 -10.143 -3.603 1.00 88.94 479 CYS A CA 1
ATOM 4021 C C . CYS A 1 479 ? 19.267 -8.729 -2.996 1.00 88.94 479 CYS A C 1
ATOM 4023 O O . CYS A 1 479 ? 19.788 -7.799 -3.616 1.00 88.94 479 CYS A O 1
ATOM 4025 N N . PHE A 1 480 ? 18.714 -8.546 -1.794 1.00 88.44 480 PHE A N 1
ATOM 4026 C CA . PHE A 1 480 ? 18.759 -7.266 -1.086 1.00 88.44 480 PHE A CA 1
ATOM 4027 C C . PHE A 1 480 ? 20.198 -6.851 -0.757 1.00 88.44 480 PHE A C 1
ATOM 4029 O O . PHE A 1 480 ? 20.588 -5.713 -1.015 1.00 88.44 480 PHE A O 1
ATOM 4036 N N . GLU A 1 481 ? 21.002 -7.778 -0.236 1.00 85.38 481 GLU A N 1
ATOM 4037 C CA . GLU A 1 481 ? 22.383 -7.503 0.163 1.00 85.38 481 GLU A CA 1
ATOM 4038 C C . GLU A 1 481 ? 23.311 -7.254 -1.031 1.00 85.38 481 GLU A C 1
ATOM 4040 O O . GLU A 1 481 ? 24.137 -6.338 -0.970 1.00 85.38 481 GLU A O 1
ATOM 4045 N N . LYS A 1 482 ? 23.164 -8.040 -2.107 1.00 84.19 482 LYS A N 1
ATOM 4046 C CA . LYS A 1 482 ? 24.073 -8.018 -3.265 1.00 84.19 482 LYS A CA 1
ATOM 4047 C C . LYS A 1 482 ? 23.674 -7.042 -4.366 1.00 84.19 482 LYS A C 1
ATOM 4049 O O . LYS A 1 482 ? 24.555 -6.436 -4.958 1.00 84.19 482 LYS A O 1
ATOM 4054 N N . ASN A 1 483 ? 22.378 -6.900 -4.656 1.00 80.69 483 ASN A N 1
ATOM 4055 C CA . ASN A 1 483 ? 21.911 -6.241 -5.884 1.00 80.69 483 ASN A CA 1
ATOM 4056 C C . ASN A 1 483 ? 21.068 -4.988 -5.630 1.00 80.69 483 ASN A C 1
ATOM 4058 O O . ASN A 1 483 ? 21.075 -4.066 -6.443 1.00 80.69 483 ASN A O 1
ATOM 4062 N N . ALA A 1 484 ? 20.322 -4.919 -4.524 1.00 77.69 484 ALA A N 1
ATOM 4063 C CA . ALA A 1 484 ? 19.365 -3.828 -4.344 1.00 77.69 484 ALA A CA 1
ATOM 4064 C C . ALA A 1 484 ? 20.035 -2.451 -4.208 1.00 77.69 484 ALA A C 1
ATOM 4066 O O . ALA A 1 484 ? 19.517 -1.468 -4.733 1.00 77.69 484 ALA A O 1
ATOM 4067 N N . LYS A 1 485 ? 21.227 -2.386 -3.597 1.00 72.25 485 LYS A N 1
ATOM 4068 C CA . LYS A 1 485 ? 22.033 -1.153 -3.509 1.00 72.25 485 LYS A CA 1
ATOM 4069 C C . LYS A 1 485 ? 22.479 -0.623 -4.875 1.00 72.25 485 LYS A C 1
ATOM 4071 O O . LYS A 1 485 ? 22.597 0.585 -5.034 1.00 72.25 485 LYS A O 1
ATOM 4076 N N . ASP A 1 486 ? 22.710 -1.513 -5.840 1.00 70.00 486 ASP A N 1
ATOM 4077 C CA . ASP A 1 486 ? 23.094 -1.154 -7.209 1.00 70.00 486 ASP A CA 1
ATOM 4078 C C . ASP A 1 486 ? 21.917 -0.652 -8.054 1.00 70.00 486 ASP A C 1
ATOM 4080 O O . ASP A 1 486 ? 22.123 0.072 -9.030 1.00 70.00 486 ASP A O 1
ATOM 4084 N N . ILE A 1 487 ? 20.697 -1.078 -7.710 1.00 72.94 487 ILE A N 1
ATOM 4085 C CA . ILE A 1 487 ? 19.463 -0.719 -8.417 1.00 72.94 487 ILE A CA 1
ATOM 4086 C C . ILE A 1 487 ? 18.865 0.572 -7.856 1.00 72.94 487 ILE A C 1
ATOM 4088 O O . ILE A 1 487 ? 18.465 1.448 -8.622 1.00 72.94 487 ILE A O 1
ATOM 4092 N N . TRP A 1 488 ? 18.779 0.692 -6.531 1.00 78.88 488 TRP A N 1
ATOM 4093 C CA . TRP A 1 488 ? 18.158 1.835 -5.874 1.00 78.88 488 TRP A CA 1
ATOM 4094 C C . TRP A 1 488 ? 19.055 3.066 -5.958 1.00 78.88 488 TRP A C 1
ATOM 4096 O O . TRP A 1 488 ? 19.993 3.252 -5.181 1.00 78.88 488 TRP A O 1
ATOM 4106 N N . THR A 1 489 ? 18.754 3.935 -6.922 1.00 60.94 489 THR A N 1
ATOM 4107 C CA . THR A 1 489 ? 19.514 5.165 -7.136 1.00 60.94 489 THR A CA 1
ATOM 4108 C C . THR A 1 489 ? 19.116 6.219 -6.105 1.00 60.94 489 THR A C 1
ATOM 4110 O O . THR A 1 489 ? 17.965 6.651 -6.017 1.00 60.94 489 THR A O 1
ATOM 4113 N N . GLN A 1 490 ? 20.081 6.680 -5.306 1.00 53.19 490 GLN A N 1
ATOM 4114 C CA . GLN A 1 490 ? 19.848 7.712 -4.293 1.00 53.19 490 GLN A CA 1
ATOM 4115 C C . GLN A 1 490 ? 19.744 9.097 -4.943 1.00 53.19 490 GLN A C 1
ATOM 4117 O O . GLN A 1 490 ? 20.680 9.890 -4.898 1.00 53.19 490 GLN A O 1
ATOM 4122 N N . ARG A 1 491 ? 18.606 9.406 -5.579 1.00 47.28 491 ARG A N 1
ATOM 4123 C CA . ARG A 1 491 ? 18.380 10.759 -6.105 1.00 47.28 491 ARG A CA 1
ATOM 4124 C C . ARG A 1 491 ? 18.001 11.761 -5.012 1.00 47.28 491 ARG A C 1
ATOM 4126 O O . ARG A 1 491 ? 18.492 12.881 -5.097 1.00 47.28 491 ARG A O 1
ATOM 4133 N N . ILE A 1 492 ? 17.168 11.410 -4.015 1.00 51.78 492 ILE A N 1
ATOM 4134 C CA . ILE A 1 492 ? 16.679 12.381 -2.996 1.00 51.78 492 ILE A CA 1
ATOM 4135 C C . ILE A 1 492 ? 16.463 11.826 -1.558 1.00 51.78 492 ILE A C 1
ATOM 4137 O O . ILE A 1 492 ? 16.304 12.619 -0.636 1.00 51.78 492 ILE A O 1
ATOM 4141 N N . TRP A 1 493 ? 16.529 10.524 -1.272 1.00 54.62 493 TRP A N 1
ATOM 4142 C CA . TRP A 1 493 ? 15.876 10.002 -0.057 1.00 54.62 493 TRP A CA 1
ATOM 4143 C C . TRP A 1 493 ? 16.836 9.713 1.109 1.00 54.62 493 TRP A C 1
ATOM 4145 O O . TRP A 1 493 ? 17.629 8.775 1.061 1.00 54.62 493 TRP A O 1
ATOM 4155 N N . GLN A 1 494 ? 16.766 10.528 2.168 1.00 58.88 494 GLN A N 1
ATOM 4156 C CA . GLN A 1 494 ? 17.516 10.325 3.420 1.00 58.88 494 GLN A CA 1
ATOM 4157 C C . GLN A 1 494 ? 17.017 9.094 4.180 1.00 58.88 494 GLN A C 1
ATOM 4159 O O . GLN A 1 494 ? 17.801 8.393 4.828 1.00 58.88 494 GLN A O 1
ATOM 4164 N N . ILE A 1 495 ? 15.716 8.820 4.083 1.00 65.94 495 ILE A N 1
ATOM 4165 C CA . ILE A 1 495 ? 15.117 7.614 4.617 1.00 65.94 495 ILE A CA 1
ATOM 4166 C C . ILE A 1 495 ? 14.961 6.632 3.463 1.00 65.94 495 ILE A C 1
ATOM 4168 O O . ILE A 1 495 ? 14.272 6.887 2.481 1.00 65.94 495 ILE A O 1
ATOM 4172 N N . LYS A 1 496 ? 15.645 5.497 3.566 1.00 79.38 496 LYS A N 1
ATOM 4173 C CA . LYS A 1 496 ? 15.708 4.441 2.553 1.00 79.38 496 LYS A CA 1
ATOM 4174 C C . LYS A 1 496 ? 14.370 3.676 2.452 1.00 79.38 496 LYS A C 1
ATOM 4176 O O . LYS A 1 496 ? 14.290 2.498 2.784 1.00 79.38 496 LYS A O 1
ATOM 4181 N N . ILE A 1 497 ? 13.288 4.343 2.033 1.00 81.69 497 ILE A N 1
ATOM 4182 C CA . ILE A 1 497 ? 11.914 3.793 2.030 1.00 81.69 497 ILE A CA 1
ATOM 4183 C C . ILE A 1 497 ? 11.800 2.547 1.158 1.00 81.69 497 ILE A C 1
ATOM 4185 O O . ILE A 1 497 ? 11.132 1.598 1.558 1.00 81.69 497 ILE A O 1
ATOM 4189 N N . SER A 1 498 ? 12.461 2.521 -0.001 1.00 85.00 498 SER A N 1
ATOM 4190 C CA . SER A 1 498 ? 12.493 1.337 -0.866 1.00 85.00 498 SER A CA 1
ATOM 4191 C C . SER A 1 498 ? 13.024 0.111 -0.113 1.00 85.00 498 SER A C 1
ATOM 4193 O O . SER A 1 498 ? 12.427 -0.965 -0.187 1.00 85.00 498 SER A O 1
ATOM 4195 N N . GLU A 1 499 ? 14.074 0.300 0.697 1.00 87.69 499 GLU A N 1
ATOM 4196 C CA . GLU A 1 499 ? 14.637 -0.749 1.553 1.00 87.69 499 GLU A CA 1
ATOM 4197 C C . GLU A 1 499 ? 13.616 -1.198 2.612 1.00 87.69 499 GLU A C 1
ATOM 4199 O O . GLU A 1 499 ? 13.366 -2.396 2.752 1.00 87.69 499 GLU A O 1
ATOM 4204 N N . PHE A 1 500 ? 12.945 -0.256 3.292 1.00 88.44 500 PHE A N 1
ATOM 4205 C CA . PHE A 1 500 ? 11.883 -0.586 4.251 1.00 88.44 500 PHE A CA 1
ATOM 4206 C C . PHE A 1 500 ? 10.730 -1.352 3.604 1.00 88.44 500 PHE A C 1
ATOM 4208 O O . PHE A 1 500 ? 10.322 -2.385 4.128 1.00 88.44 500 PHE A O 1
ATOM 4215 N N . LYS A 1 501 ? 10.218 -0.890 2.456 1.00 89.25 501 LYS A N 1
ATOM 4216 C CA . LYS A 1 501 ? 9.088 -1.514 1.754 1.00 89.25 501 LYS A CA 1
ATOM 4217 C C . LYS A 1 501 ? 9.398 -2.954 1.369 1.00 89.25 501 LYS A C 1
ATOM 4219 O O . LYS A 1 501 ? 8.543 -3.823 1.539 1.00 89.25 501 LYS A O 1
ATOM 4224 N N . TYR A 1 502 ? 10.610 -3.202 0.877 1.00 91.19 502 TYR A N 1
ATOM 4225 C CA . TYR A 1 502 ? 11.060 -4.535 0.498 1.00 91.19 502 TYR A CA 1
ATOM 4226 C C . TYR A 1 502 ? 11.202 -5.449 1.720 1.00 91.19 502 TYR A C 1
ATOM 4228 O O . TYR A 1 502 ? 10.641 -6.544 1.740 1.00 91.19 502 TYR A O 1
ATOM 4236 N N . LEU A 1 503 ? 11.890 -4.991 2.771 1.00 91.62 503 LEU A N 1
ATOM 4237 C CA . LEU A 1 503 ? 12.130 -5.808 3.960 1.00 91.62 503 LEU A CA 1
ATOM 4238 C C . LEU A 1 503 ? 10.844 -6.081 4.750 1.00 91.62 503 LEU A C 1
ATOM 4240 O O . LEU A 1 503 ? 10.600 -7.231 5.106 1.00 91.62 503 LEU A O 1
ATOM 4244 N N . PHE A 1 504 ? 9.982 -5.079 4.969 1.00 91.25 504 PHE A N 1
ATOM 4245 C CA . PHE A 1 504 ? 8.695 -5.278 5.651 1.00 91.25 504 PHE A CA 1
ATOM 4246 C C . PHE A 1 504 ? 7.793 -6.256 4.893 1.00 91.25 504 PHE A C 1
ATOM 4248 O O . PHE A 1 504 ? 7.125 -7.083 5.513 1.00 91.25 504 PHE A O 1
ATOM 4255 N N . PHE A 1 505 ? 7.802 -6.214 3.555 1.00 91.44 505 PHE A N 1
ATOM 4256 C CA . PHE A 1 505 ? 7.010 -7.128 2.735 1.00 91.44 505 PHE A CA 1
ATOM 4257 C C . PHE A 1 505 ? 7.319 -8.604 3.034 1.00 91.44 505 PHE A C 1
ATOM 4259 O O . PHE A 1 505 ? 6.382 -9.409 3.127 1.00 91.44 505 PHE A O 1
ATOM 4266 N N . PHE A 1 506 ? 8.604 -8.948 3.181 1.00 90.88 506 PHE A N 1
ATOM 4267 C CA . PHE A 1 506 ? 9.045 -10.301 3.526 1.00 90.88 506 PHE A CA 1
ATOM 4268 C C . PHE A 1 506 ? 8.959 -10.577 5.025 1.00 90.88 506 PHE A C 1
ATOM 4270 O O . PHE A 1 506 ? 8.532 -11.662 5.400 1.00 90.88 506 PHE A O 1
ATOM 4277 N N . TYR A 1 507 ? 9.260 -9.596 5.876 1.00 91.12 507 TYR A N 1
ATOM 4278 C CA . TYR A 1 507 ? 9.179 -9.715 7.333 1.00 91.12 507 TYR A CA 1
ATOM 4279 C C . TYR A 1 507 ? 7.795 -10.168 7.816 1.00 91.12 507 TYR A C 1
ATOM 4281 O O . TYR A 1 507 ? 7.688 -11.068 8.646 1.00 91.12 507 TYR A O 1
ATOM 4289 N N . ILE A 1 508 ? 6.729 -9.601 7.243 1.00 88.44 508 ILE A N 1
ATOM 4290 C CA . ILE A 1 508 ? 5.339 -9.947 7.584 1.00 88.44 508 ILE A CA 1
ATOM 4291 C C . ILE A 1 508 ? 4.988 -11.388 7.164 1.00 88.44 508 ILE A C 1
ATOM 4293 O O . ILE A 1 508 ? 4.092 -12.003 7.738 1.00 88.44 508 ILE A O 1
ATOM 4297 N N . LYS A 1 509 ? 5.681 -11.947 6.163 1.00 86.88 509 LYS A N 1
ATOM 4298 C CA . LYS A 1 509 ? 5.350 -13.246 5.552 1.00 86.88 509 LYS A CA 1
ATOM 4299 C C . LYS A 1 509 ? 6.347 -14.370 5.850 1.00 86.88 509 LYS A C 1
ATOM 4301 O O . LYS A 1 509 ? 6.110 -15.498 5.425 1.00 86.88 509 LYS A O 1
ATOM 4306 N N . ALA A 1 510 ? 7.455 -14.065 6.514 1.00 82.88 510 ALA A N 1
ATOM 4307 C CA . ALA A 1 510 ? 8.522 -15.007 6.820 1.00 82.88 510 ALA A CA 1
ATOM 4308 C C . ALA A 1 510 ? 8.180 -15.914 8.019 1.00 82.88 510 ALA A C 1
ATOM 4310 O O . ALA A 1 510 ? 7.436 -15.526 8.922 1.00 82.88 510 ALA A O 1
ATOM 4311 N N . GLU A 1 511 ? 8.762 -17.118 8.041 1.00 78.38 511 GLU A N 1
ATOM 4312 C CA . GLU A 1 511 ? 8.743 -18.024 9.200 1.00 78.38 511 GLU A CA 1
ATOM 4313 C C . GLU A 1 511 ? 9.786 -17.598 10.257 1.00 78.38 511 GLU A C 1
ATOM 4315 O O . GLU A 1 511 ? 10.555 -16.662 10.046 1.00 78.38 511 GLU A O 1
ATOM 4320 N N . SER A 1 512 ? 9.808 -18.252 11.426 1.00 73.44 512 SER A N 1
ATOM 4321 C CA . SER A 1 512 ? 10.485 -17.743 12.635 1.00 73.44 512 SER A CA 1
ATOM 4322 C C . SER A 1 512 ? 11.972 -17.396 12.467 1.00 73.44 512 SER A C 1
ATOM 4324 O O . SER A 1 512 ? 12.419 -16.390 13.017 1.00 73.44 512 SER A O 1
ATOM 4326 N N . PHE A 1 513 ? 12.749 -18.178 11.710 1.00 74.06 513 PHE A N 1
ATOM 4327 C CA . PHE A 1 513 ? 14.186 -17.929 11.543 1.00 74.06 513 PHE A CA 1
ATOM 4328 C C . PHE A 1 513 ? 14.476 -16.769 10.578 1.00 74.06 513 PHE A C 1
ATOM 4330 O O . PHE A 1 513 ? 15.245 -15.867 10.903 1.00 74.06 513 PHE A O 1
ATOM 4337 N N . GLU A 1 514 ? 13.845 -16.756 9.404 1.00 80.56 514 GLU A N 1
ATOM 4338 C CA . GLU A 1 514 ? 14.030 -15.709 8.392 1.00 80.56 514 GLU A CA 1
ATOM 4339 C C . GLU A 1 514 ? 13.442 -14.377 8.865 1.00 80.56 514 GLU A C 1
ATOM 4341 O O . GLU A 1 514 ? 13.985 -13.311 8.579 1.00 80.56 514 GLU A O 1
ATOM 4346 N N . LYS A 1 515 ? 12.370 -14.436 9.663 1.00 83.62 515 LYS A N 1
ATOM 4347 C CA . LYS A 1 515 ? 11.766 -13.269 10.303 1.00 83.62 515 LYS A CA 1
ATOM 4348 C C . LYS A 1 515 ? 12.770 -12.526 11.187 1.00 83.62 515 LYS A C 1
ATOM 4350 O O . LYS A 1 515 ? 12.793 -11.297 11.152 1.00 83.62 515 LYS A O 1
ATOM 4355 N N . LYS A 1 516 ? 13.653 -13.245 11.895 1.00 85.81 516 LYS A N 1
ATOM 4356 C CA . LYS A 1 516 ? 14.743 -12.636 12.672 1.00 85.81 516 LYS A CA 1
ATOM 4357 C C . LYS A 1 516 ? 15.756 -11.913 11.778 1.00 85.81 516 LYS A C 1
ATOM 4359 O O . LYS A 1 516 ? 16.104 -10.778 12.069 1.00 85.81 516 LYS A O 1
ATOM 4364 N N . GLN A 1 517 ? 16.173 -12.518 10.666 1.00 87.56 517 GLN A N 1
ATOM 4365 C CA . GLN A 1 517 ? 17.104 -11.876 9.724 1.00 87.56 517 GLN A CA 1
ATOM 4366 C C . GLN A 1 517 ? 16.506 -10.606 9.102 1.00 87.56 517 GLN A C 1
ATOM 4368 O O . GLN A 1 517 ? 17.162 -9.567 9.053 1.00 87.56 517 GLN A O 1
ATOM 4373 N N . CYS A 1 518 ? 15.238 -10.661 8.678 1.00 89.88 518 CYS A N 1
ATOM 4374 C CA . CYS A 1 518 ? 14.513 -9.479 8.215 1.00 89.88 518 CYS A CA 1
ATOM 4375 C C . CYS A 1 518 ? 14.444 -8.401 9.307 1.00 89.88 518 CYS A C 1
ATOM 4377 O O . CYS A 1 518 ? 14.682 -7.232 9.016 1.00 89.88 518 CYS A O 1
ATOM 4379 N N . PHE A 1 519 ? 14.143 -8.784 10.551 1.00 91.62 519 PHE A N 1
ATOM 4380 C CA . PHE A 1 519 ? 14.102 -7.862 11.684 1.00 91.62 519 PHE A CA 1
ATOM 4381 C C . PHE A 1 519 ? 15.453 -7.185 11.929 1.00 91.62 519 PHE A C 1
ATOM 4383 O O . PHE A 1 519 ? 15.488 -5.963 12.034 1.00 91.62 519 PHE A O 1
ATOM 4390 N N . ASP A 1 520 ? 16.555 -7.936 11.953 1.00 90.50 520 ASP A N 1
ATOM 4391 C CA . ASP A 1 520 ? 17.900 -7.395 12.185 1.00 90.50 520 ASP A CA 1
ATOM 4392 C C . ASP A 1 520 ? 18.290 -6.371 11.098 1.00 90.50 520 ASP A C 1
ATOM 4394 O O . ASP A 1 520 ? 18.839 -5.302 11.396 1.00 90.50 520 ASP A O 1
ATOM 4398 N N . LEU A 1 521 ? 17.935 -6.645 9.835 1.00 91.00 521 LEU A N 1
ATOM 4399 C CA . LEU A 1 521 ? 18.135 -5.717 8.718 1.00 91.00 521 LEU A CA 1
ATOM 4400 C C . LEU A 1 521 ? 17.251 -4.470 8.836 1.00 91.00 521 LEU A C 1
ATOM 4402 O O . LEU A 1 521 ? 17.751 -3.358 8.666 1.00 91.00 521 LEU A O 1
ATOM 4406 N N . ILE A 1 522 ? 15.963 -4.627 9.167 1.00 91.38 522 ILE A N 1
ATOM 4407 C CA . ILE A 1 522 ? 15.039 -3.501 9.389 1.00 91.38 522 ILE A CA 1
ATOM 4408 C C . ILE A 1 522 ? 15.520 -2.646 10.562 1.00 91.38 522 ILE A C 1
ATOM 4410 O O . ILE A 1 522 ? 15.525 -1.424 10.451 1.00 91.38 522 ILE A O 1
ATOM 4414 N N . LYS A 1 523 ? 15.959 -3.260 11.664 1.00 90.38 523 LYS A N 1
ATOM 4415 C CA . LYS A 1 523 ? 16.493 -2.568 12.840 1.00 90.38 523 LYS A CA 1
ATOM 4416 C C . LYS A 1 523 ? 17.743 -1.770 12.482 1.00 90.38 523 LYS A C 1
ATOM 4418 O O . LYS A 1 523 ? 17.799 -0.578 12.762 1.00 90.38 523 LYS A O 1
ATOM 4423 N N . THR A 1 524 ? 18.697 -2.380 11.779 1.00 89.56 524 THR A N 1
ATOM 4424 C CA . THR A 1 524 ? 19.912 -1.696 11.302 1.00 89.56 524 THR A CA 1
ATOM 4425 C C . THR A 1 524 ? 19.574 -0.527 10.374 1.00 89.56 524 THR A C 1
ATOM 4427 O O . THR A 1 524 ? 20.131 0.567 10.494 1.00 89.56 524 THR A O 1
ATOM 4430 N N . LEU A 1 525 ? 18.634 -0.738 9.451 1.00 87.19 525 LEU A N 1
ATOM 4431 C CA . LEU A 1 525 ? 18.138 0.295 8.548 1.00 87.19 525 LEU A CA 1
ATOM 4432 C C . LEU A 1 525 ? 17.489 1.448 9.322 1.00 87.19 525 LEU A C 1
ATOM 4434 O O . LEU A 1 525 ? 17.775 2.612 9.054 1.00 87.19 525 LEU A O 1
ATOM 4438 N N . TYR A 1 526 ? 16.661 1.127 10.312 1.00 86.62 526 TYR A N 1
ATOM 4439 C CA . TYR A 1 526 ? 15.997 2.083 11.188 1.00 86.62 526 TYR A CA 1
ATOM 4440 C C . TYR A 1 526 ? 16.983 2.897 12.014 1.00 86.62 526 TYR A C 1
ATOM 4442 O O . TYR A 1 526 ? 16.908 4.127 12.041 1.00 86.62 526 TYR A O 1
ATOM 4450 N N . GLU A 1 527 ? 17.960 2.237 12.626 1.00 84.88 527 GLU A N 1
ATOM 4451 C CA . GLU A 1 527 ? 19.021 2.902 13.367 1.00 84.88 527 GLU A CA 1
ATOM 4452 C C . GLU A 1 527 ? 19.777 3.900 12.493 1.00 84.88 527 GLU A C 1
ATOM 4454 O O . GLU A 1 527 ? 19.989 5.040 12.902 1.00 84.88 527 GLU A O 1
ATOM 4459 N N . ASN A 1 528 ? 20.155 3.504 11.278 1.00 82.06 528 ASN A N 1
ATOM 4460 C CA . ASN A 1 528 ? 20.978 4.334 10.404 1.00 82.06 528 ASN A CA 1
ATOM 4461 C C . ASN A 1 528 ? 20.180 5.458 9.725 1.00 82.06 528 ASN A C 1
ATOM 4463 O O . ASN A 1 528 ? 20.654 6.591 9.652 1.00 82.06 528 ASN A O 1
ATOM 4467 N N . SER A 1 529 ? 18.972 5.168 9.238 1.00 78.31 529 SER A N 1
ATOM 4468 C CA . SER A 1 529 ? 18.173 6.111 8.445 1.00 78.31 529 SER A CA 1
ATOM 4469 C C . SER A 1 529 ? 17.245 6.995 9.267 1.00 78.31 529 SER A C 1
ATOM 4471 O O . SER A 1 529 ? 16.933 8.101 8.825 1.00 78.31 529 SER A O 1
ATOM 4473 N N . VAL A 1 530 ? 16.801 6.530 10.438 1.00 78.38 530 VAL A N 1
ATOM 4474 C CA . VAL A 1 530 ? 15.815 7.231 11.274 1.00 78.38 530 VAL A CA 1
ATOM 4475 C C . VAL A 1 530 ? 16.454 7.711 12.575 1.00 78.38 530 VAL A C 1
ATOM 4477 O O . VAL A 1 530 ? 16.436 8.914 12.846 1.00 78.38 530 VAL A O 1
ATOM 4480 N N . LEU A 1 531 ? 17.072 6.820 13.362 1.00 76.69 531 LEU A N 1
ATOM 4481 C CA . LEU A 1 531 ? 17.575 7.200 14.689 1.00 76.69 531 LEU A CA 1
ATOM 4482 C C . LEU A 1 531 ? 18.819 8.100 14.612 1.00 76.69 531 LEU A C 1
ATOM 4484 O O . LEU A 1 531 ? 18.808 9.203 15.167 1.00 76.69 531 LEU A O 1
ATOM 4488 N N . LYS A 1 532 ? 19.861 7.669 13.889 1.00 75.75 532 LYS A N 1
ATOM 4489 C CA . LYS A 1 532 ? 21.178 8.334 13.795 1.00 75.75 532 LYS A CA 1
ATOM 4490 C C . LYS A 1 532 ? 21.244 9.444 12.743 1.00 75.75 532 LYS A C 1
ATOM 4492 O O . LYS A 1 532 ? 22.190 10.222 12.740 1.00 75.75 532 LYS A O 1
ATOM 4497 N N . ASN A 1 533 ? 20.251 9.555 11.861 1.00 73.38 533 ASN A N 1
ATOM 4498 C CA . ASN A 1 533 ? 20.283 10.534 10.777 1.00 73.38 533 ASN A CA 1
ATOM 4499 C C . ASN A 1 533 ? 20.057 11.969 11.290 1.00 73.38 533 ASN A C 1
ATOM 4501 O O . ASN A 1 533 ? 18.966 12.304 11.751 1.00 73.38 533 ASN A O 1
ATOM 4505 N N . GLU A 1 534 ? 21.079 12.819 11.219 1.00 66.12 534 GLU A N 1
ATOM 4506 C CA . GLU A 1 534 ? 21.039 14.200 11.725 1.00 66.12 534 GLU A CA 1
ATOM 4507 C C . GLU A 1 534 ? 20.205 15.155 10.857 1.00 66.12 534 GLU A C 1
ATOM 4509 O O . GLU A 1 534 ? 19.762 16.198 11.333 1.00 66.12 534 GLU A O 1
ATOM 4514 N N . LYS A 1 535 ? 19.956 14.800 9.592 1.00 64.56 535 LYS A N 1
ATOM 4515 C CA . LYS A 1 535 ? 19.169 15.597 8.648 1.00 64.56 535 LYS A CA 1
ATOM 4516 C C . LYS A 1 535 ? 17.900 14.814 8.337 1.00 64.56 535 LYS A C 1
ATOM 4518 O O . LYS A 1 535 ? 17.933 13.868 7.567 1.00 64.56 535 LYS A O 1
ATOM 4523 N N . PHE A 1 536 ? 16.792 15.160 8.987 1.00 63.09 536 PHE A N 1
ATOM 4524 C CA . PHE A 1 536 ? 15.513 14.454 8.852 1.00 63.09 536 PHE A CA 1
ATOM 4525 C C . PHE A 1 536 ? 14.463 15.421 8.287 1.00 63.09 536 PHE A C 1
ATOM 4527 O O . PHE A 1 536 ? 13.703 16.044 9.036 1.00 63.09 536 PHE A O 1
ATOM 4534 N N . ASN A 1 537 ? 14.491 15.628 6.964 1.00 56.38 537 ASN A N 1
ATOM 4535 C CA . ASN A 1 537 ? 13.848 16.792 6.337 1.00 56.38 537 ASN A CA 1
ATOM 4536 C C . ASN A 1 537 ? 12.760 16.519 5.293 1.00 56.38 537 ASN A C 1
ATOM 4538 O O . ASN A 1 537 ? 12.047 17.457 4.930 1.00 56.38 537 ASN A O 1
ATOM 4542 N N . TYR A 1 538 ? 12.584 15.284 4.824 1.00 58.00 538 TYR A N 1
ATOM 4543 C CA . TYR A 1 538 ? 11.686 15.013 3.700 1.00 58.00 538 TYR A CA 1
ATOM 4544 C C . TYR A 1 538 ? 10.325 14.454 4.147 1.00 58.00 538 TYR A C 1
ATOM 4546 O O . TYR A 1 538 ? 10.186 13.313 4.571 1.00 58.00 538 TYR A O 1
ATOM 4554 N N . TRP A 1 539 ? 9.287 15.286 4.021 1.00 59.41 539 TRP A N 1
ATOM 4555 C CA . TRP A 1 539 ? 7.919 15.042 4.510 1.00 59.41 539 TRP A CA 1
ATOM 4556 C C . TRP A 1 539 ? 7.169 13.912 3.802 1.00 59.41 539 TRP A C 1
ATOM 4558 O O . TRP A 1 539 ? 6.388 13.199 4.426 1.00 59.41 539 TRP A O 1
ATOM 4568 N N . ARG A 1 540 ? 7.411 13.722 2.498 1.00 59.81 540 ARG A N 1
ATOM 4569 C CA . ARG A 1 540 ? 6.786 12.640 1.718 1.00 59.81 540 ARG A CA 1
ATOM 4570 C C . ARG A 1 540 ? 7.181 11.262 2.252 1.00 59.81 540 ARG A C 1
ATOM 4572 O O . ARG A 1 540 ? 6.413 10.316 2.129 1.00 59.81 540 ARG A O 1
ATOM 4579 N N . GLU A 1 541 ? 8.351 11.180 2.880 1.00 63.00 541 GLU A N 1
ATOM 4580 C CA . GLU A 1 541 ? 8.900 9.948 3.438 1.00 63.00 541 GLU A CA 1
ATOM 4581 C C . GLU A 1 541 ? 8.169 9.511 4.703 1.00 63.00 541 GLU A C 1
ATOM 4583 O O . GLU A 1 541 ? 8.007 8.322 4.950 1.00 63.00 541 GLU A O 1
ATOM 4588 N N . TRP A 1 542 ? 7.658 10.471 5.474 1.00 68.12 542 TRP A N 1
ATOM 4589 C CA . TRP A 1 542 ? 7.009 10.207 6.753 1.00 68.12 542 TRP A CA 1
ATOM 4590 C C . TRP A 1 542 ? 5.707 9.438 6.592 1.00 68.12 542 TRP A C 1
ATOM 4592 O O . TRP A 1 542 ? 5.487 8.464 7.301 1.00 68.12 542 TRP A O 1
ATOM 4602 N N . ASN A 1 543 ? 4.861 9.858 5.650 1.00 66.88 543 ASN A N 1
ATOM 4603 C CA . ASN A 1 543 ? 3.573 9.206 5.412 1.00 66.88 543 ASN A CA 1
ATOM 4604 C C . ASN A 1 543 ? 3.748 7.761 4.928 1.00 66.88 543 ASN A C 1
ATOM 4606 O O . ASN A 1 543 ? 2.935 6.900 5.244 1.00 66.88 543 ASN A O 1
ATOM 4610 N N . GLU A 1 544 ? 4.813 7.492 4.173 1.00 73.31 544 GLU A N 1
ATOM 4611 C CA . GLU A 1 544 ? 5.124 6.146 3.693 1.00 73.31 544 GLU A CA 1
ATOM 4612 C C . GLU A 1 544 ? 5.686 5.276 4.829 1.00 73.31 544 GLU A C 1
ATOM 4614 O O . GLU A 1 544 ? 5.255 4.136 4.979 1.00 73.31 544 GLU A O 1
ATOM 4619 N N . ILE A 1 545 ? 6.561 5.820 5.686 1.00 75.94 545 ILE A N 1
ATOM 4620 C CA . ILE A 1 545 ? 7.064 5.125 6.885 1.00 75.94 545 ILE A CA 1
ATOM 4621 C C . ILE A 1 545 ? 5.923 4.785 7.840 1.00 75.94 545 ILE A C 1
ATOM 4623 O O . ILE A 1 545 ? 5.827 3.657 8.305 1.00 75.94 545 ILE A O 1
ATOM 4627 N N . ASP A 1 546 ? 5.034 5.735 8.109 1.00 73.56 546 ASP A N 1
ATOM 4628 C CA . ASP A 1 546 ? 3.875 5.561 8.991 1.00 73.56 546 ASP A CA 1
ATOM 4629 C C . ASP A 1 546 ? 2.882 4.503 8.472 1.00 73.56 546 ASP A C 1
ATOM 4631 O O . ASP A 1 546 ? 2.120 3.936 9.246 1.00 73.56 546 ASP A O 1
ATOM 4635 N N . SER A 1 547 ? 2.914 4.191 7.171 1.00 78.88 547 SER A N 1
ATOM 4636 C CA . SER A 1 547 ? 2.030 3.196 6.550 1.00 78.88 547 SER A CA 1
ATOM 4637 C C . SER A 1 547 ? 2.469 1.735 6.725 1.00 78.88 547 SER A C 1
ATOM 4639 O O . SER A 1 547 ? 1.744 0.830 6.306 1.00 78.88 547 SER A O 1
ATOM 4641 N N . PHE A 1 548 ? 3.653 1.479 7.293 1.00 85.44 548 PHE A N 1
ATOM 4642 C CA . PHE A 1 548 ? 4.131 0.115 7.535 1.00 85.44 548 PHE A CA 1
ATOM 4643 C C . PHE A 1 548 ? 3.451 -0.534 8.750 1.00 85.44 548 PHE A C 1
ATOM 4645 O O . PHE A 1 548 ? 3.019 0.141 9.679 1.00 85.44 548 PHE A O 1
ATOM 4652 N N . GLU A 1 549 ? 3.386 -1.869 8.765 1.00 83.75 549 GLU A N 1
ATOM 4653 C CA . GLU A 1 549 ? 2.801 -2.646 9.869 1.00 83.75 549 GLU A CA 1
ATOM 4654 C C . GLU A 1 549 ? 3.757 -2.712 11.073 1.00 83.75 549 GLU A C 1
ATOM 4656 O O . GLU A 1 549 ? 4.374 -3.741 11.374 1.00 83.75 549 GLU A O 1
ATOM 4661 N N . TRP A 1 550 ? 3.901 -1.585 11.772 1.00 88.12 550 TRP A N 1
ATOM 4662 C CA . TRP A 1 550 ? 4.809 -1.451 12.910 1.00 88.12 550 TRP A CA 1
ATOM 4663 C C . TRP A 1 550 ? 4.467 -2.391 14.067 1.00 88.12 550 TRP A C 1
ATOM 4665 O O . TRP A 1 550 ? 5.384 -2.821 14.766 1.00 88.12 550 TRP A O 1
ATOM 4675 N N . GLY A 1 551 ? 3.206 -2.807 14.234 1.00 87.69 551 GLY A N 1
ATOM 4676 C CA . GLY A 1 551 ? 2.811 -3.770 15.268 1.00 87.69 551 GLY A CA 1
ATOM 4677 C C . GLY A 1 551 ? 3.646 -5.057 15.252 1.00 87.69 551 GLY A C 1
ATOM 4678 O O . GLY A 1 551 ? 4.048 -5.546 16.310 1.00 87.69 551 GLY A O 1
ATOM 4679 N N . VAL A 1 552 ? 4.007 -5.562 14.064 1.00 86.38 552 VAL A N 1
ATOM 4680 C CA . VAL A 1 552 ? 4.849 -6.764 13.917 1.00 86.38 552 VAL A CA 1
ATOM 4681 C C . VAL A 1 552 ? 6.300 -6.485 14.320 1.00 86.38 552 VAL A C 1
ATOM 4683 O O . VAL A 1 552 ? 6.950 -7.341 14.917 1.00 86.38 552 VAL A O 1
ATOM 4686 N N . PHE A 1 553 ? 6.829 -5.300 14.012 1.00 90.00 553 PHE A N 1
ATOM 4687 C CA . PHE A 1 553 ? 8.194 -4.902 14.377 1.00 90.00 553 PHE A CA 1
ATOM 4688 C C . PHE A 1 553 ? 8.339 -4.743 15.896 1.00 90.00 553 PHE A C 1
ATOM 4690 O O . PHE A 1 553 ? 9.245 -5.312 16.504 1.00 90.00 553 PHE A O 1
ATOM 4697 N N . PHE A 1 554 ? 7.392 -4.050 16.531 1.00 90.38 554 PHE A N 1
ATOM 4698 C CA . PHE A 1 554 ? 7.382 -3.874 17.983 1.00 90.38 554 PHE A CA 1
ATOM 4699 C C . PHE A 1 554 ? 7.124 -5.182 18.737 1.00 90.38 554 PHE A C 1
ATOM 4701 O O . PHE A 1 554 ? 7.629 -5.350 19.846 1.00 90.38 554 PHE A O 1
ATOM 4708 N N . ASN A 1 555 ? 6.388 -6.130 18.144 1.00 88.12 555 ASN A N 1
ATOM 4709 C CA . ASN A 1 555 ? 6.177 -7.448 18.747 1.00 88.12 555 ASN A CA 1
ATOM 4710 C C . ASN A 1 555 ? 7.518 -8.175 18.911 1.00 88.12 555 ASN A C 1
ATOM 4712 O O . ASN A 1 555 ? 7.786 -8.749 19.962 1.00 88.12 555 ASN A O 1
ATOM 4716 N N . GLN A 1 556 ? 8.397 -8.070 17.913 1.00 88.50 556 GLN A N 1
ATOM 4717 C CA . GLN A 1 556 ? 9.731 -8.659 17.975 1.00 88.50 556 GLN A CA 1
ATOM 4718 C C . GLN A 1 556 ? 10.633 -7.945 18.987 1.00 88.50 556 GLN A C 1
ATOM 4720 O O . GLN A 1 556 ? 11.342 -8.614 19.732 1.00 88.50 556 GLN A O 1
ATOM 4725 N N . LEU A 1 557 ? 10.561 -6.609 19.083 1.00 89.56 557 LEU A N 1
ATOM 4726 C CA . LEU A 1 557 ? 11.254 -5.857 20.140 1.00 89.56 557 LEU A CA 1
ATOM 4727 C C . LEU A 1 557 ? 10.810 -6.291 21.544 1.00 89.56 557 LEU A C 1
ATOM 4729 O O . LEU A 1 557 ? 11.634 -6.360 22.452 1.00 89.56 557 LEU A O 1
ATOM 4733 N N . TYR A 1 558 ? 9.520 -6.580 21.734 1.00 89.38 558 TYR A N 1
ATOM 4734 C CA . TYR A 1 558 ? 9.000 -7.098 22.998 1.00 89.38 558 TYR A CA 1
ATOM 4735 C C . TYR A 1 558 ? 9.518 -8.513 23.289 1.00 89.38 558 TYR A C 1
ATOM 4737 O O . TYR A 1 558 ? 9.989 -8.771 24.393 1.00 89.38 558 TYR A O 1
ATOM 4745 N N . GLU A 1 559 ? 9.469 -9.418 22.306 1.00 87.06 559 GLU A N 1
ATOM 4746 C CA . GLU A 1 559 ? 9.963 -10.799 22.443 1.00 87.06 559 GLU A CA 1
ATOM 4747 C C . GLU A 1 559 ? 11.464 -10.868 22.762 1.00 87.06 559 GLU A C 1
ATOM 4749 O O . GLU A 1 559 ? 11.903 -11.790 23.447 1.00 87.06 559 GLU A O 1
ATOM 4754 N N . LEU A 1 560 ? 12.242 -9.890 22.288 1.00 87.38 560 LEU A N 1
ATOM 4755 C CA . LEU A 1 560 ? 13.681 -9.769 22.541 1.00 87.38 560 LEU A CA 1
ATOM 4756 C C . LEU A 1 560 ? 14.026 -8.961 23.809 1.00 87.38 560 LEU A C 1
ATOM 4758 O O . LEU A 1 560 ? 15.204 -8.771 24.091 1.00 87.38 560 LEU A O 1
ATOM 4762 N N . ASP A 1 561 ? 13.028 -8.482 24.563 1.00 87.88 561 ASP A N 1
ATOM 4763 C CA . ASP A 1 561 ? 13.184 -7.584 25.725 1.00 87.88 561 ASP A CA 1
ATOM 4764 C C . ASP A 1 561 ? 13.931 -6.264 25.413 1.00 87.88 561 ASP A C 1
ATOM 4766 O O . ASP A 1 561 ? 14.525 -5.617 26.273 1.00 87.88 561 ASP A O 1
ATOM 4770 N N . GLU A 1 562 ? 13.872 -5.814 24.157 1.00 88.94 562 GLU A N 1
ATOM 4771 C CA . GLU A 1 562 ? 14.521 -4.588 23.672 1.00 88.94 562 GLU A CA 1
ATOM 4772 C C . GLU A 1 562 ? 13.575 -3.377 23.644 1.00 88.94 562 GLU A C 1
ATOM 4774 O O . GLU A 1 562 ? 14.015 -2.242 23.447 1.00 88.94 562 GLU A O 1
ATOM 4779 N N . LEU A 1 563 ? 12.272 -3.585 23.873 1.00 89.31 563 LEU A N 1
ATOM 4780 C CA . LEU A 1 563 ? 11.254 -2.530 23.817 1.00 89.31 563 LEU A CA 1
ATOM 4781 C C . LEU A 1 563 ? 11.582 -1.339 24.734 1.00 89.31 563 LEU A C 1
ATOM 4783 O O . LEU A 1 563 ? 11.449 -0.184 24.330 1.00 89.31 563 LEU A O 1
ATOM 4787 N N . LYS A 1 564 ? 12.036 -1.607 25.965 1.00 86.56 564 LYS A N 1
ATOM 4788 C CA . LYS A 1 564 ? 12.397 -0.550 26.924 1.00 86.56 564 LYS A CA 1
ATOM 4789 C C . LYS A 1 564 ? 13.608 0.256 26.464 1.00 86.56 564 LYS A C 1
ATOM 4791 O O . LYS A 1 564 ? 13.607 1.472 26.626 1.00 86.56 564 LYS A O 1
ATOM 4796 N N . VAL A 1 565 ? 14.609 -0.410 25.887 1.00 87.06 565 VAL A N 1
ATOM 4797 C CA . VAL A 1 565 ? 15.823 0.235 25.364 1.00 87.06 565 VAL A CA 1
ATOM 4798 C C . VAL A 1 565 ? 15.460 1.151 24.198 1.00 87.06 565 VAL A C 1
ATOM 4800 O O . VAL A 1 565 ? 15.811 2.326 24.212 1.00 87.06 565 VAL A O 1
ATOM 4803 N N . PHE A 1 566 ? 14.646 0.663 23.260 1.00 87.62 566 PHE A N 1
ATOM 4804 C CA . PHE A 1 566 ? 14.163 1.461 22.133 1.00 87.62 566 PHE A CA 1
ATOM 4805 C C . PHE A 1 566 ? 13.380 2.708 22.587 1.00 87.62 566 PHE A C 1
ATOM 4807 O O . PHE A 1 566 ? 13.600 3.814 22.095 1.00 87.62 566 PHE A O 1
ATOM 4814 N N . CYS A 1 567 ? 12.492 2.563 23.575 1.00 86.25 567 CYS A N 1
ATOM 4815 C CA . CYS A 1 567 ? 11.760 3.696 24.149 1.00 86.25 567 CYS A CA 1
ATOM 4816 C C . CYS A 1 567 ? 12.673 4.690 24.889 1.00 86.25 567 CYS A C 1
ATOM 4818 O O . CYS A 1 567 ? 12.379 5.887 24.905 1.00 86.25 567 CYS A O 1
ATOM 4820 N N . LEU A 1 568 ? 13.782 4.226 25.472 1.00 83.38 568 LEU A N 1
ATOM 4821 C CA . LEU A 1 568 ? 14.785 5.088 26.100 1.00 83.38 568 LEU A CA 1
ATOM 4822 C C . LEU A 1 568 ? 15.558 5.916 25.058 1.00 83.38 568 LEU A C 1
ATOM 4824 O O . LEU A 1 568 ? 15.833 7.091 25.292 1.00 83.38 568 LEU A O 1
ATOM 4828 N N . ASP A 1 569 ? 15.837 5.358 23.881 1.00 82.12 569 ASP A N 1
ATOM 4829 C CA . ASP A 1 569 ? 16.445 6.115 22.780 1.00 82.12 569 ASP A CA 1
ATOM 4830 C C . ASP A 1 569 ? 15.517 7.225 22.272 1.00 82.12 569 ASP A C 1
ATOM 4832 O O . ASP A 1 569 ? 15.962 8.346 22.019 1.00 82.12 569 ASP A O 1
ATOM 4836 N N . ILE A 1 570 ? 14.209 6.956 22.206 1.00 82.25 570 ILE A N 1
ATOM 4837 C CA . ILE A 1 570 ? 13.200 7.977 21.885 1.00 82.25 570 ILE A CA 1
ATOM 4838 C C . ILE A 1 570 ? 13.170 9.066 22.960 1.00 82.25 570 ILE A C 1
ATOM 4840 O O . ILE A 1 570 ? 13.079 10.254 22.644 1.00 82.25 570 ILE A O 1
ATOM 4844 N N . PHE A 1 571 ? 13.262 8.670 24.231 1.00 75.88 571 PHE A N 1
ATOM 4845 C CA . PHE A 1 571 ? 13.305 9.594 25.359 1.00 75.88 571 PHE A CA 1
ATOM 4846 C C . PHE A 1 571 ? 14.483 10.576 25.258 1.00 75.88 571 PHE A C 1
ATOM 4848 O O . PHE A 1 571 ? 14.321 11.760 25.554 1.00 75.88 571 PHE A O 1
ATOM 4855 N N . ASN A 1 572 ? 15.639 10.127 24.760 1.00 75.06 572 ASN A N 1
ATOM 4856 C CA . ASN A 1 572 ? 16.820 10.975 24.588 1.00 75.06 572 ASN A CA 1
ATOM 4857 C C . ASN A 1 572 ? 16.606 12.141 23.604 1.00 75.06 572 ASN A C 1
ATOM 4859 O O . ASN A 1 572 ? 17.309 13.145 23.712 1.00 75.06 572 ASN A O 1
ATOM 4863 N N . TYR A 1 573 ? 15.605 12.089 22.712 1.00 73.75 573 TYR A N 1
ATOM 4864 C CA . TYR A 1 573 ? 15.261 13.227 21.843 1.00 73.75 573 TYR A CA 1
ATOM 4865 C C . TYR A 1 573 ? 14.731 14.454 22.590 1.00 73.75 573 TYR A C 1
ATOM 4867 O O . TYR A 1 573 ? 14.687 15.541 22.013 1.00 73.75 573 TYR A O 1
ATOM 4875 N N . LEU A 1 574 ? 14.359 14.310 23.865 1.00 68.19 574 LEU A N 1
ATOM 4876 C CA . LEU A 1 574 ? 13.999 15.435 24.728 1.00 68.19 574 LEU A CA 1
ATOM 4877 C C . LEU A 1 574 ? 15.221 16.292 25.124 1.00 68.19 574 LEU A C 1
ATOM 4879 O O . LEU A 1 574 ? 15.050 17.456 25.485 1.00 68.19 574 LEU A O 1
ATOM 4883 N N . ASN A 1 575 ? 16.447 15.761 25.016 1.00 63.41 575 ASN A N 1
ATOM 4884 C CA . ASN A 1 575 ? 17.698 16.437 25.385 1.00 63.41 575 ASN A CA 1
ATOM 4885 C C . ASN A 1 575 ? 18.314 17.193 24.190 1.00 63.41 575 ASN A C 1
ATOM 4887 O O . ASN A 1 575 ? 19.358 16.816 23.664 1.00 63.41 575 ASN A O 1
ATOM 4891 N N . PHE A 1 576 ? 17.644 18.250 23.733 1.00 62.00 576 PHE A N 1
ATOM 4892 C CA . PHE A 1 576 ? 18.032 19.027 22.549 1.00 62.00 576 PHE A CA 1
ATOM 4893 C C . PHE A 1 576 ? 19.090 20.128 22.828 1.00 62.00 576 PHE A C 1
ATOM 4895 O O . PHE A 1 576 ? 18.997 20.850 23.827 1.00 62.00 576 PHE A O 1
ATOM 4902 N N . ASP A 1 577 ? 20.057 20.310 21.914 1.00 60.16 577 ASP A N 1
ATOM 4903 C CA . ASP A 1 577 ? 21.106 21.343 21.983 1.00 60.16 577 ASP A CA 1
ATOM 4904 C C . ASP A 1 577 ? 20.761 22.596 21.150 1.00 60.16 577 ASP A C 1
ATOM 4906 O O . ASP A 1 577 ? 20.850 22.610 19.925 1.00 60.16 577 ASP A O 1
ATOM 4910 N N . GLU A 1 578 ? 20.397 23.693 21.820 1.00 52.69 578 GLU A N 1
ATOM 4911 C CA . GLU A 1 578 ? 20.087 24.983 21.181 1.00 52.69 578 GLU A CA 1
ATOM 4912 C C . GLU A 1 578 ? 21.291 25.719 20.588 1.00 52.69 578 GLU A C 1
ATOM 4914 O O . GLU A 1 578 ? 21.081 26.650 19.804 1.00 52.69 578 GLU A O 1
ATOM 4919 N N . SER A 1 579 ? 22.518 25.339 20.960 1.00 60.66 579 SER A N 1
ATOM 4920 C CA . SER A 1 579 ? 23.735 25.920 20.385 1.00 60.66 579 SER A CA 1
ATOM 4921 C C . SER A 1 579 ? 24.010 25.421 18.964 1.00 60.66 579 SER A C 1
ATOM 4923 O O . SER A 1 579 ? 24.887 25.956 18.284 1.00 60.66 579 SER A O 1
ATOM 4925 N N . GLU A 1 580 ? 23.214 24.455 18.489 1.00 65.75 580 GLU A N 1
ATOM 4926 C CA . GLU A 1 580 ? 23.271 23.954 17.128 1.00 65.75 580 GLU A CA 1
ATOM 4927 C C . GLU A 1 580 ? 22.909 25.057 16.122 1.00 65.75 580 GLU A C 1
ATOM 4929 O O . GLU A 1 580 ? 21.787 25.577 16.070 1.00 65.75 580 GLU A O 1
ATOM 4934 N N . SER A 1 581 ? 23.913 25.425 15.331 1.00 59.09 581 SER A N 1
ATOM 4935 C CA . SER A 1 581 ? 23.833 26.466 14.307 1.00 59.09 581 SER A CA 1
ATOM 4936 C C . SER A 1 581 ? 23.122 25.992 13.038 1.00 59.09 581 SER A C 1
ATOM 4938 O O . SER A 1 581 ? 22.557 26.812 12.311 1.00 59.09 581 SER A O 1
ATOM 4940 N N . ASP A 1 582 ? 23.122 24.681 12.777 1.00 62.59 582 ASP A N 1
ATOM 4941 C CA . ASP A 1 582 ? 22.428 24.084 11.643 1.00 62.59 582 ASP A CA 1
ATOM 4942 C C . ASP A 1 582 ? 20.925 23.985 11.950 1.00 62.59 582 ASP A C 1
ATOM 4944 O O . ASP A 1 582 ? 20.485 23.229 12.819 1.00 62.59 582 ASP A O 1
ATOM 4948 N N . PHE A 1 583 ? 20.121 24.763 11.218 1.00 54.59 583 PHE A N 1
ATOM 4949 C CA . PHE A 1 583 ? 18.662 24.776 11.338 1.00 54.59 583 PHE A CA 1
ATOM 4950 C C . PHE A 1 583 ? 18.065 23.363 11.228 1.00 54.59 583 PHE A C 1
ATOM 4952 O O . PHE A 1 583 ? 17.156 23.012 11.978 1.00 54.59 583 PHE A O 1
ATOM 4959 N N . ASP A 1 584 ? 18.591 22.516 10.348 1.00 57.94 584 ASP A N 1
ATOM 4960 C CA . ASP A 1 584 ? 18.048 21.180 10.118 1.00 57.94 584 ASP A CA 1
ATOM 4961 C C . ASP A 1 584 ? 18.336 20.243 11.290 1.00 57.94 584 ASP A C 1
ATOM 4963 O O . ASP A 1 584 ? 17.442 19.523 11.751 1.00 57.94 584 ASP A O 1
ATOM 4967 N N . LYS A 1 585 ? 19.553 20.312 11.838 1.00 63.22 585 LYS A N 1
ATOM 4968 C CA . LYS A 1 585 ? 19.916 19.569 13.049 1.00 63.22 585 LYS A CA 1
ATOM 4969 C C . LYS A 1 585 ? 19.125 20.067 14.255 1.00 63.22 585 LYS A C 1
ATOM 4971 O O . LYS A 1 585 ? 18.610 19.247 15.020 1.00 63.22 585 LYS A O 1
ATOM 4976 N N . LYS A 1 586 ? 18.919 21.386 14.347 1.00 62.91 586 LYS A N 1
ATOM 4977 C CA . LYS A 1 586 ? 18.154 22.052 15.406 1.00 62.91 586 LYS A CA 1
ATOM 4978 C C . LYS A 1 586 ? 16.704 21.569 15.519 1.00 62.91 586 LYS A C 1
ATOM 4980 O O . LYS A 1 586 ? 16.171 21.450 16.616 1.00 62.91 586 LYS A O 1
ATOM 4985 N N . TYR A 1 587 ? 16.047 21.251 14.406 1.00 63.69 587 TYR A N 1
ATOM 4986 C CA . TYR A 1 587 ? 14.648 20.796 14.423 1.00 63.69 587 TYR A CA 1
ATOM 4987 C C . TYR A 1 587 ? 14.476 19.278 14.243 1.00 63.69 587 TYR A C 1
ATOM 4989 O O . TYR A 1 587 ? 13.344 18.793 14.233 1.00 63.69 587 TYR A O 1
ATOM 4997 N N . SER A 1 588 ? 15.562 18.507 14.130 1.00 69.25 588 SER A N 1
ATOM 4998 C CA . SER A 1 588 ? 15.512 17.054 13.901 1.00 69.25 588 SER A CA 1
ATOM 4999 C C . SER A 1 588 ? 14.973 16.259 15.105 1.00 69.25 588 SER A C 1
ATOM 5001 O O . SER A 1 588 ? 14.142 15.368 14.925 1.00 69.25 588 SER A O 1
ATOM 5003 N N . GLY A 1 589 ? 15.372 16.604 16.335 1.00 73.62 589 GLY A N 1
ATOM 5004 C CA . GLY A 1 589 ? 14.956 15.918 17.570 1.00 73.62 589 GLY A CA 1
ATOM 5005 C C . GLY A 1 589 ? 13.439 15.951 17.818 1.00 73.62 589 GLY A C 1
ATOM 5006 O O . GLY A 1 589 ? 12.818 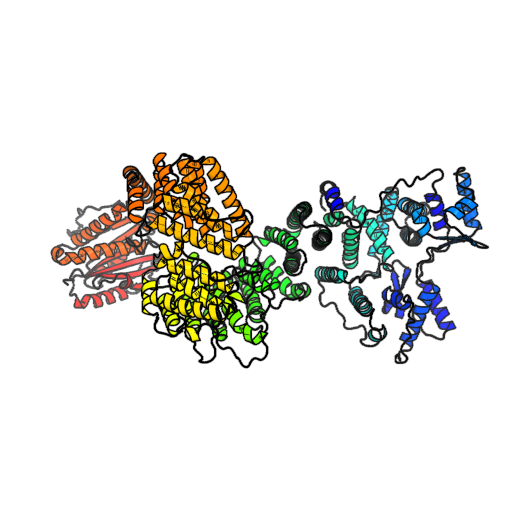14.888 17.894 1.00 73.62 589 GLY A O 1
ATOM 5007 N N . PRO A 1 590 ? 12.796 17.137 17.850 1.00 73.56 590 PRO A N 1
ATOM 5008 C CA . PRO A 1 590 ? 11.342 17.255 18.012 1.00 73.56 590 PRO A CA 1
ATOM 5009 C C . PRO A 1 590 ? 10.546 16.521 16.924 1.00 73.56 590 PRO A C 1
ATOM 5011 O O . PRO A 1 590 ? 9.525 15.891 17.204 1.00 73.56 590 PRO A O 1
ATOM 5014 N N . LYS A 1 591 ? 11.031 16.570 15.676 1.00 74.25 591 LYS A N 1
ATOM 5015 C CA . LYS A 1 591 ? 10.442 15.857 14.537 1.00 74.25 591 LYS A CA 1
ATOM 5016 C C . LYS A 1 591 ? 10.478 14.339 14.739 1.00 74.25 591 LYS A C 1
ATOM 5018 O O . LYS A 1 591 ? 9.448 13.682 14.586 1.00 74.25 591 LYS A O 1
ATOM 5023 N N . LYS A 1 592 ? 11.634 13.791 15.130 1.00 77.38 592 LYS A N 1
ATOM 5024 C CA . LYS A 1 592 ? 11.788 12.363 15.442 1.00 77.38 592 LYS A CA 1
ATOM 5025 C C . LYS A 1 592 ? 10.887 11.954 16.601 1.00 77.38 592 LYS A C 1
ATOM 5027 O O . LYS A 1 592 ? 10.187 10.954 16.477 1.00 77.38 592 LYS A O 1
ATOM 5032 N N . LEU A 1 593 ? 10.840 12.733 17.682 1.00 79.75 593 LEU A N 1
ATOM 5033 C CA . LEU A 1 593 ? 9.981 12.437 18.829 1.00 79.75 593 LEU A CA 1
ATOM 5034 C C . LEU A 1 593 ? 8.499 12.349 18.431 1.00 79.75 593 LEU A C 1
ATOM 5036 O O . LEU A 1 593 ? 7.825 11.400 18.824 1.00 79.75 593 LEU A O 1
ATOM 5040 N N . ARG A 1 594 ? 8.001 13.277 17.599 1.00 80.44 594 ARG A N 1
ATOM 5041 C CA . ARG A 1 594 ? 6.617 13.235 17.086 1.00 80.44 594 ARG A CA 1
ATOM 5042 C C . ARG A 1 594 ? 6.330 11.971 16.273 1.00 80.44 594 ARG A C 1
ATOM 5044 O O . ARG A 1 594 ? 5.302 11.339 16.506 1.00 80.44 594 ARG A O 1
ATOM 5051 N N . LEU A 1 595 ? 7.225 11.596 15.353 1.00 80.38 595 LEU A N 1
ATOM 5052 C CA . LEU A 1 595 ? 7.086 10.369 14.559 1.00 80.38 595 LEU A CA 1
ATOM 5053 C C . LEU A 1 595 ? 7.006 9.136 15.466 1.00 80.38 595 LEU A C 1
ATOM 5055 O O . LEU A 1 595 ? 6.052 8.371 15.384 1.00 80.38 595 LEU A O 1
ATOM 5059 N N . HIS A 1 596 ? 7.975 8.971 16.366 1.00 85.69 596 HIS A N 1
ATOM 5060 C CA . HIS A 1 596 ? 8.032 7.801 17.237 1.00 85.69 596 HIS A CA 1
ATOM 5061 C C . HIS A 1 596 ? 6.836 7.741 18.188 1.00 85.69 596 HIS A C 1
ATOM 5063 O O . HIS A 1 596 ? 6.266 6.672 18.375 1.00 85.69 596 HIS A O 1
ATOM 5069 N N . LEU A 1 597 ? 6.396 8.876 18.740 1.00 87.06 597 LEU A N 1
ATOM 5070 C CA . LEU A 1 597 ? 5.212 8.913 19.595 1.00 87.06 597 LEU A CA 1
ATOM 5071 C C . LEU A 1 597 ? 3.945 8.501 18.830 1.00 87.06 597 LEU A C 1
ATOM 5073 O O . LEU A 1 597 ? 3.128 7.756 19.371 1.00 87.06 597 LEU A O 1
ATOM 5077 N N . LYS A 1 598 ? 3.803 8.922 17.566 1.00 85.56 598 LYS A N 1
ATOM 5078 C CA . LYS A 1 598 ? 2.706 8.486 16.691 1.00 85.56 598 LYS A CA 1
ATOM 5079 C C . LYS A 1 598 ? 2.738 6.975 16.444 1.00 85.56 598 LYS A C 1
ATOM 5081 O O . LYS A 1 598 ? 1.707 6.315 16.588 1.00 85.56 598 LYS A O 1
ATOM 5086 N N . LEU A 1 599 ? 3.914 6.427 16.126 1.00 87.38 599 LEU A N 1
ATOM 5087 C CA . LEU A 1 599 ? 4.103 4.988 15.920 1.00 87.38 599 LEU A CA 1
ATOM 5088 C C . LEU A 1 599 ? 3.745 4.195 17.183 1.00 87.38 599 LEU A C 1
ATOM 5090 O O . LEU A 1 599 ? 2.950 3.263 17.109 1.00 87.38 599 LEU A O 1
ATOM 5094 N N . LEU A 1 600 ? 4.244 4.612 18.352 1.00 91.00 600 LEU A N 1
ATOM 5095 C CA . LEU A 1 600 ? 3.936 3.972 19.636 1.00 91.00 600 LEU A CA 1
ATOM 5096 C C . LEU A 1 600 ? 2.429 3.995 19.943 1.00 91.00 600 LEU A C 1
ATOM 5098 O O . LEU A 1 600 ? 1.871 2.979 20.349 1.00 91.00 600 LEU A O 1
ATOM 5102 N N . CYS A 1 601 ? 1.755 5.128 19.714 1.00 89.75 601 CYS A N 1
ATOM 5103 C CA . CYS A 1 601 ? 0.306 5.266 19.902 1.00 89.75 601 CYS A CA 1
ATOM 5104 C C . CYS A 1 601 ? -0.495 4.342 18.968 1.00 89.75 601 CYS A C 1
ATOM 5106 O O . CYS A 1 601 ? -1.479 3.721 19.385 1.00 89.75 601 CYS A O 1
ATOM 5108 N N . THR A 1 602 ? -0.058 4.227 17.713 1.00 88.56 602 THR A N 1
ATOM 5109 C CA . THR A 1 602 ? -0.679 3.354 16.706 1.00 88.56 602 THR A CA 1
ATOM 5110 C C . THR A 1 602 ? -0.533 1.888 17.104 1.00 88.56 602 THR A C 1
ATOM 5112 O O . THR A 1 602 ? -1.533 1.181 17.219 1.00 88.56 602 THR A O 1
ATOM 5115 N N . VAL A 1 603 ? 0.688 1.461 17.435 1.00 90.81 603 VAL A N 1
ATOM 5116 C CA . VAL A 1 603 ? 0.992 0.091 17.874 1.00 90.81 603 VAL A CA 1
ATOM 5117 C C . VAL A 1 603 ? 0.240 -0.268 19.151 1.00 90.81 603 VAL A C 1
ATOM 5119 O O . VAL A 1 603 ? -0.348 -1.342 19.237 1.00 90.81 603 VAL A O 1
ATOM 5122 N N . TYR A 1 604 ? 0.185 0.636 20.132 1.00 92.38 604 TYR A N 1
ATOM 5123 C CA . TYR A 1 604 ? -0.582 0.408 21.356 1.00 92.38 604 TYR A CA 1
ATOM 5124 C C . TYR A 1 604 ? -2.071 0.183 21.061 1.00 92.38 604 TYR A C 1
ATOM 5126 O O . TYR A 1 604 ? -2.679 -0.746 21.594 1.00 92.38 604 TYR A O 1
ATOM 5134 N N . SER A 1 605 ? -2.653 0.986 20.167 1.00 88.50 605 SER A N 1
ATOM 5135 C CA . SER A 1 605 ? -4.055 0.841 19.758 1.00 88.50 605 SER A CA 1
ATOM 5136 C C . SER A 1 605 ? -4.335 -0.493 19.063 1.00 88.50 605 SER A C 1
ATOM 5138 O O . SER A 1 605 ? -5.414 -1.061 19.236 1.00 88.50 605 SER A O 1
ATOM 5140 N N . GLU A 1 606 ? -3.388 -0.989 18.264 1.00 88.00 606 GLU A N 1
ATOM 5141 C CA . GLU A 1 606 ? -3.463 -2.309 17.632 1.00 88.00 606 GLU A CA 1
ATOM 5142 C C . GLU A 1 606 ? -3.356 -3.428 18.671 1.00 88.00 606 GLU A C 1
ATOM 5144 O O . GLU A 1 606 ? -4.208 -4.318 18.710 1.00 88.00 606 GLU A O 1
ATOM 5149 N N . TRP A 1 607 ? -2.365 -3.354 19.562 1.00 90.25 607 TRP A N 1
ATOM 5150 C CA . TRP A 1 607 ? -2.139 -4.363 20.594 1.00 90.25 607 TRP A CA 1
ATOM 5151 C C . TRP A 1 607 ? -3.310 -4.476 21.566 1.00 90.25 607 TRP A C 1
ATOM 5153 O O . TRP A 1 607 ? -3.724 -5.583 21.891 1.00 90.25 607 TRP A O 1
ATOM 5163 N N . ARG A 1 608 ? -3.928 -3.358 21.965 1.00 85.31 608 ARG A N 1
ATOM 5164 C CA . ARG A 1 608 ? -5.134 -3.385 22.812 1.00 85.31 608 ARG A CA 1
ATOM 5165 C C . ARG A 1 608 ? -6.330 -4.071 22.153 1.00 85.31 608 ARG A C 1
ATOM 5167 O O . ARG A 1 608 ? -7.224 -4.517 22.866 1.00 85.31 608 ARG A O 1
ATOM 5174 N N . LYS A 1 609 ? -6.381 -4.133 20.819 1.00 83.44 609 LYS A N 1
ATOM 5175 C CA . LYS A 1 609 ? -7.476 -4.776 20.077 1.00 83.44 609 LYS A CA 1
ATOM 5176 C C . LYS A 1 609 ? -7.222 -6.255 19.804 1.00 83.44 609 LYS A C 1
ATOM 5178 O O . LYS A 1 609 ? -8.182 -7.022 19.801 1.00 83.44 609 LYS A O 1
ATOM 5183 N N . TYR A 1 610 ? -5.975 -6.632 19.523 1.00 78.75 610 TYR A N 1
ATOM 5184 C CA . TYR A 1 610 ? -5.663 -7.924 18.902 1.00 78.75 610 TYR A CA 1
ATOM 5185 C C . TYR A 1 610 ? -4.603 -8.763 19.634 1.00 78.75 610 TYR A C 1
ATOM 5187 O O . TYR A 1 610 ? -4.420 -9.922 19.276 1.00 78.75 610 TYR A O 1
ATOM 5195 N N . GLU A 1 611 ? -3.914 -8.221 20.641 1.00 79.00 611 GLU A N 1
ATOM 5196 C CA . GLU A 1 611 ? -2.814 -8.889 21.356 1.00 79.00 611 GLU A CA 1
ATOM 5197 C C . GLU A 1 611 ? -3.131 -9.075 22.854 1.00 79.00 611 GLU A C 1
ATOM 5199 O O . GLU A 1 611 ? -4.193 -8.687 23.343 1.00 79.00 611 GLU A O 1
ATOM 5204 N N . SER A 1 612 ? -2.213 -9.698 23.605 1.00 74.69 612 SER A N 1
ATOM 5205 C CA . SER A 1 612 ? -2.375 -9.889 25.051 1.00 74.69 612 SER A CA 1
ATOM 5206 C C . SER A 1 612 ? -2.318 -8.564 25.825 1.00 74.69 612 SER A C 1
ATOM 5208 O O . SER A 1 612 ? -1.530 -7.667 25.512 1.00 74.69 612 SER A O 1
ATOM 5210 N N . ASN A 1 613 ? -3.117 -8.463 26.896 1.00 77.81 613 ASN A N 1
ATOM 5211 C CA . ASN A 1 613 ? -3.146 -7.277 27.762 1.00 77.81 613 ASN A CA 1
ATOM 5212 C C . ASN A 1 613 ? -1.762 -6.933 28.335 1.00 77.81 613 ASN A C 1
ATOM 5214 O O . ASN A 1 613 ? -1.418 -5.760 28.404 1.00 77.81 613 ASN A O 1
ATOM 5218 N N . GLU A 1 614 ? -0.938 -7.937 28.652 1.00 83.81 614 GLU A N 1
ATOM 5219 C CA . GLU A 1 614 ? 0.405 -7.729 29.206 1.00 83.81 614 GLU A CA 1
ATOM 5220 C C . GLU A 1 614 ? 1.330 -6.945 28.257 1.00 83.81 614 GLU A C 1
ATOM 5222 O O . GLU A 1 614 ? 2.039 -6.035 28.688 1.00 83.81 614 GLU A O 1
ATOM 5227 N N . LYS A 1 615 ? 1.330 -7.264 26.953 1.00 85.81 615 LYS A N 1
ATOM 5228 C CA . LYS A 1 615 ? 2.149 -6.545 25.960 1.00 85.81 615 LYS A CA 1
ATOM 5229 C C . LYS A 1 615 ? 1.752 -5.076 25.885 1.00 85.81 615 LYS A C 1
ATOM 5231 O O . LYS A 1 615 ? 2.607 -4.189 25.919 1.00 85.81 615 LYS A O 1
ATOM 5236 N N . ALA A 1 616 ? 0.445 -4.834 25.798 1.00 87.75 616 ALA A N 1
ATOM 5237 C CA . ALA A 1 616 ? -0.100 -3.491 25.727 1.00 87.75 616 ALA A CA 1
ATOM 5238 C C . ALA A 1 616 ? 0.202 -2.695 27.006 1.00 87.75 616 ALA A C 1
ATOM 5240 O O . ALA A 1 616 ? 0.599 -1.540 26.906 1.00 87.75 616 ALA A O 1
ATOM 5241 N N . GLU A 1 617 ? 0.104 -3.314 28.184 1.00 88.62 617 GLU A N 1
ATOM 5242 C CA . GLU A 1 617 ? 0.440 -2.691 29.470 1.00 88.62 617 GLU A CA 1
ATOM 5243 C C . GLU A 1 617 ? 1.918 -2.280 29.555 1.00 88.62 617 GLU A C 1
ATOM 5245 O O . GLU A 1 617 ? 2.212 -1.157 29.961 1.00 88.62 617 GLU A O 1
ATOM 5250 N N . ARG A 1 618 ? 2.864 -3.116 29.099 1.00 88.50 618 ARG A N 1
ATOM 5251 C CA . ARG A 1 618 ? 4.290 -2.722 29.081 1.00 88.50 618 ARG A CA 1
ATOM 5252 C C . ARG A 1 618 ? 4.561 -1.546 28.139 1.00 88.50 618 ARG A C 1
ATOM 5254 O O . ARG A 1 618 ? 5.351 -0.663 28.468 1.00 88.50 618 ARG A O 1
ATOM 5261 N N . LEU A 1 619 ? 3.918 -1.523 26.971 1.00 91.88 619 LEU A N 1
ATOM 5262 C CA . LEU A 1 619 ? 4.026 -0.398 26.041 1.00 91.88 619 LEU A CA 1
ATOM 5263 C C . LEU A 1 619 ? 3.370 0.871 26.612 1.00 91.88 619 LEU A C 1
ATOM 5265 O O . LEU A 1 619 ? 3.923 1.960 26.461 1.00 91.88 619 LEU A O 1
ATOM 5269 N N . GLU A 1 620 ? 2.243 0.729 27.316 1.00 93.69 620 GLU A N 1
ATOM 5270 C CA . GLU A 1 620 ? 1.581 1.815 28.047 1.00 93.69 620 GLU A CA 1
ATOM 5271 C C . GLU A 1 620 ? 2.547 2.485 29.023 1.00 93.69 620 GLU A C 1
ATOM 5273 O O . GLU A 1 620 ? 2.687 3.704 28.998 1.00 93.69 620 GLU A O 1
ATOM 5278 N N . GLU A 1 621 ? 3.265 1.705 29.838 1.00 91.81 621 GLU A N 1
ATOM 5279 C CA . GLU A 1 621 ? 4.255 2.232 30.784 1.00 91.81 621 GLU A CA 1
ATOM 5280 C C . GLU A 1 621 ? 5.335 3.070 30.085 1.00 91.81 621 GLU A C 1
ATOM 5282 O O . GLU A 1 621 ? 5.664 4.166 30.545 1.00 91.81 621 GLU A O 1
ATOM 5287 N N . CYS A 1 622 ? 5.856 2.599 28.947 1.00 91.00 622 CYS A N 1
ATOM 5288 C CA . CYS A 1 622 ? 6.833 3.347 28.157 1.00 91.00 622 CYS A CA 1
ATOM 5289 C C . CYS A 1 622 ? 6.256 4.662 27.611 1.00 91.00 622 CYS A C 1
ATOM 5291 O O . CYS A 1 622 ? 6.895 5.710 27.730 1.00 91.00 622 CYS A O 1
ATOM 5293 N N . ILE A 1 623 ? 5.044 4.630 27.044 1.00 92.62 623 ILE A N 1
ATOM 5294 C CA . ILE A 1 623 ? 4.382 5.830 26.512 1.00 92.62 623 ILE A CA 1
ATOM 5295 C C . ILE A 1 623 ? 4.105 6.832 27.639 1.00 92.62 623 ILE A C 1
ATOM 5297 O O . ILE A 1 623 ? 4.348 8.026 27.466 1.00 92.62 623 ILE A O 1
ATOM 5301 N N . VAL A 1 624 ? 3.657 6.365 28.809 1.00 92.06 624 VAL A N 1
ATOM 5302 C CA . VAL A 1 624 ? 3.426 7.206 29.993 1.00 92.06 624 VAL A CA 1
ATOM 5303 C C . VAL A 1 624 ? 4.706 7.935 30.391 1.00 92.06 624 VAL A C 1
ATOM 5305 O O . VAL A 1 624 ? 4.659 9.148 30.576 1.00 92.06 624 VAL A O 1
ATOM 5308 N N . ILE A 1 625 ? 5.850 7.246 30.466 1.00 87.94 625 ILE A N 1
ATOM 5309 C CA . ILE A 1 625 ? 7.140 7.868 30.814 1.00 87.94 625 ILE A CA 1
ATOM 5310 C C . ILE A 1 625 ? 7.504 8.979 29.819 1.00 87.94 625 ILE A C 1
ATOM 5312 O O . ILE A 1 625 ? 7.880 10.080 30.235 1.00 87.94 625 ILE A O 1
ATOM 5316 N N . ILE A 1 626 ? 7.362 8.720 28.514 1.00 87.44 626 ILE A N 1
ATOM 5317 C CA . ILE A 1 626 ? 7.651 9.707 27.463 1.00 87.44 626 ILE A CA 1
ATOM 5318 C C . ILE A 1 626 ? 6.719 10.919 27.604 1.00 87.44 626 ILE A C 1
ATOM 5320 O O . ILE A 1 626 ? 7.192 12.055 27.681 1.00 87.44 626 ILE A O 1
ATOM 5324 N N . LEU A 1 627 ? 5.404 10.693 27.700 1.00 87.50 627 LEU A N 1
ATOM 5325 C CA . LEU A 1 627 ? 4.401 11.757 27.801 1.00 87.50 627 LEU A CA 1
ATOM 5326 C C . LEU A 1 627 ? 4.571 12.602 29.064 1.00 87.50 627 LEU A C 1
ATOM 5328 O O . LEU A 1 627 ? 4.501 13.826 28.988 1.00 87.50 627 LEU A O 1
ATOM 5332 N N . GLN A 1 628 ? 4.843 11.982 30.216 1.00 85.75 628 GLN A N 1
ATOM 5333 C CA . GLN A 1 628 ? 5.058 12.714 31.465 1.00 85.75 628 GLN A CA 1
ATOM 5334 C C . GLN A 1 628 ? 6.177 13.748 31.326 1.00 85.75 628 GLN A C 1
ATOM 5336 O O . GLN A 1 628 ? 6.025 14.882 31.772 1.00 85.75 628 GLN A O 1
ATOM 5341 N N . ASN A 1 629 ? 7.271 13.388 30.660 1.00 79.06 629 ASN A N 1
ATOM 5342 C CA . ASN A 1 629 ? 8.401 14.290 30.470 1.00 79.06 629 ASN A CA 1
ATOM 5343 C C . ASN A 1 629 ? 8.164 15.307 29.348 1.00 79.06 629 ASN A C 1
ATOM 5345 O O . ASN A 1 629 ? 8.618 16.442 29.473 1.00 79.06 629 ASN A O 1
ATOM 5349 N N . CYS A 1 630 ? 7.392 14.954 28.313 1.00 78.81 630 CYS A N 1
ATOM 5350 C CA . CYS A 1 630 ? 6.947 15.914 27.296 1.00 78.81 630 CYS A CA 1
ATOM 5351 C C . CYS A 1 630 ? 6.124 17.061 27.905 1.00 78.81 630 CYS A C 1
ATOM 5353 O O . CYS A 1 630 ? 6.194 18.184 27.414 1.00 78.81 630 CYS A O 1
ATOM 5355 N N . PHE A 1 631 ? 5.356 16.788 28.966 1.00 76.19 631 PHE A N 1
ATOM 5356 C CA . PHE A 1 631 ? 4.535 17.796 29.638 1.00 76.19 631 PHE A CA 1
ATOM 5357 C C . PHE A 1 631 ? 5.241 18.516 30.800 1.00 76.19 631 PHE A C 1
ATOM 5359 O O . PHE A 1 631 ? 4.976 19.693 31.022 1.00 76.19 631 PHE A O 1
ATOM 5366 N N . VAL A 1 632 ? 6.126 17.841 31.548 1.00 64.75 632 VAL A N 1
ATOM 5367 C CA . VAL A 1 632 ? 6.715 18.372 32.799 1.00 64.75 632 VAL A CA 1
ATOM 5368 C C . VAL A 1 632 ? 8.025 19.142 32.592 1.00 64.75 632 VAL A C 1
ATOM 5370 O O . VAL A 1 632 ? 8.321 20.025 33.397 1.00 64.75 632 VAL A O 1
ATOM 5373 N N . ASN A 1 633 ? 8.821 18.853 31.554 1.00 54.94 633 ASN A N 1
ATOM 5374 C CA . ASN A 1 633 ? 10.149 19.464 31.392 1.00 54.94 633 ASN A CA 1
ATOM 5375 C C . ASN A 1 633 ? 10.082 20.954 31.005 1.00 54.94 633 ASN A C 1
ATOM 5377 O O . ASN A 1 633 ? 10.204 21.337 29.843 1.00 54.94 633 ASN A O 1
ATOM 5381 N N . LYS A 1 634 ? 9.966 21.812 32.022 1.00 55.28 634 LYS A N 1
ATOM 5382 C CA . LYS A 1 634 ? 10.333 23.229 31.977 1.00 55.28 634 LYS A CA 1
ATOM 5383 C C . LYS A 1 634 ? 11.845 23.359 32.173 1.00 55.28 634 LYS A C 1
ATOM 5385 O O . LYS A 1 634 ? 12.313 23.501 33.296 1.00 55.28 634 LYS A O 1
ATOM 5390 N N . ILE A 1 635 ? 12.622 23.357 31.093 1.00 44.84 635 ILE A N 1
ATOM 5391 C CA . ILE A 1 635 ? 13.907 24.066 31.135 1.00 44.84 635 ILE A CA 1
ATOM 5392 C C . ILE A 1 635 ? 13.539 25.523 30.890 1.00 44.84 635 ILE A C 1
ATOM 5394 O O . ILE A 1 635 ? 12.986 25.845 29.844 1.00 44.84 635 ILE A O 1
ATOM 5398 N N . GLU A 1 636 ? 13.768 26.389 31.871 1.00 40.88 636 GLU A N 1
ATOM 5399 C CA . GLU A 1 636 ? 13.202 27.743 31.996 1.00 40.88 636 GLU A CA 1
ATOM 5400 C C . GLU A 1 636 ? 13.618 28.755 30.896 1.00 40.88 636 GLU A C 1
ATOM 5402 O O . GLU A 1 636 ? 13.342 29.947 31.004 1.00 40.88 636 GLU A O 1
ATOM 5407 N N . SER A 1 637 ? 14.183 28.289 29.778 1.00 42.00 637 SER A N 1
ATOM 5408 C CA . SER A 1 637 ? 14.329 29.038 28.520 1.00 42.00 637 SER A CA 1
ATOM 5409 C C . SER A 1 637 ? 13.950 28.260 27.241 1.00 42.00 637 SER A C 1
ATOM 5411 O O . SER A 1 637 ? 14.025 28.832 26.159 1.00 42.00 637 SER A O 1
ATOM 5413 N N . LYS A 1 638 ? 13.521 26.988 27.329 1.00 51.16 638 LYS A N 1
ATOM 5414 C CA . LYS A 1 638 ? 13.459 26.031 26.202 1.00 51.16 638 LYS A CA 1
ATOM 5415 C C . LYS A 1 638 ? 12.143 25.235 26.160 1.00 51.16 638 LYS A C 1
ATOM 5417 O O . LYS A 1 638 ? 12.099 24.060 26.520 1.00 51.16 638 LYS A O 1
ATOM 5422 N N . LYS A 1 639 ? 11.041 25.849 25.715 1.00 53.00 639 LYS A N 1
ATOM 5423 C CA . LYS A 1 639 ? 9.799 25.106 25.422 1.00 53.00 639 LYS A CA 1
ATOM 5424 C C . LYS A 1 639 ? 9.907 24.429 24.053 1.00 53.00 639 LYS A C 1
ATOM 5426 O O . LYS A 1 639 ? 9.651 25.062 23.033 1.00 53.00 639 LYS A O 1
ATOM 5431 N N . ILE A 1 640 ? 10.218 23.133 24.016 1.00 52.41 640 ILE A N 1
ATOM 5432 C CA . ILE A 1 640 ? 9.871 22.302 22.855 1.00 52.41 640 ILE A CA 1
ATOM 5433 C C . ILE A 1 640 ? 8.432 21.840 23.062 1.00 52.41 640 ILE A C 1
ATOM 5435 O O . ILE A 1 640 ? 8.169 20.732 23.524 1.00 52.41 640 ILE A O 1
ATOM 5439 N N . ALA A 1 641 ? 7.476 22.708 22.755 1.00 60.38 641 ALA A N 1
ATOM 5440 C CA . ALA A 1 641 ? 6.083 22.307 22.729 1.00 60.38 641 ALA A CA 1
ATOM 5441 C C . ALA A 1 641 ? 5.837 21.528 21.434 1.00 60.38 641 ALA A C 1
ATOM 5443 O O . ALA A 1 641 ? 5.394 22.074 20.428 1.00 60.38 641 ALA A O 1
ATOM 5444 N N . ILE A 1 642 ? 6.135 20.224 21.448 1.00 68.00 642 ILE A N 1
ATOM 5445 C CA . ILE A 1 642 ? 5.854 19.347 20.302 1.00 68.00 642 ILE A CA 1
ATOM 5446 C C . ILE A 1 642 ? 4.367 19.349 19.923 1.00 68.00 642 ILE A C 1
ATOM 5448 O O . ILE A 1 642 ? 4.057 18.910 18.826 1.00 68.00 642 ILE A O 1
ATOM 5452 N N . PHE A 1 643 ? 3.478 19.843 20.793 1.00 71.88 643 PHE A N 1
ATOM 5453 C CA . PHE A 1 643 ? 2.032 19.980 20.592 1.00 71.88 643 PHE A CA 1
ATOM 5454 C C . PHE A 1 643 ? 1.564 21.429 20.322 1.00 71.88 643 PHE A C 1
ATOM 5456 O O . PHE A 1 643 ? 0.359 21.671 20.285 1.00 71.88 643 PHE A O 1
ATOM 5463 N N . ASP A 1 644 ? 2.475 22.398 20.154 1.00 64.94 644 ASP A N 1
ATOM 5464 C CA . ASP A 1 644 ? 2.113 23.775 19.776 1.00 64.94 644 ASP A CA 1
ATOM 5465 C C . ASP A 1 644 ? 1.603 23.844 18.334 1.00 64.94 644 ASP A C 1
ATOM 5467 O O . ASP A 1 644 ? 2.063 23.100 17.462 1.00 64.94 644 ASP A O 1
ATOM 5471 N N . LEU A 1 645 ? 0.713 24.804 18.056 1.00 56.56 645 LEU A N 1
ATOM 5472 C CA . LEU A 1 645 ? 0.072 24.933 16.748 1.00 56.56 645 LEU A CA 1
ATOM 5473 C C . LEU A 1 645 ? 1.094 25.119 15.621 1.00 56.56 645 LEU A C 1
ATOM 5475 O O . LEU A 1 645 ? 0.909 24.518 14.578 1.00 56.56 645 LEU A O 1
ATOM 5479 N N . LEU A 1 646 ? 2.194 25.864 15.815 1.00 53.81 646 LEU A N 1
ATOM 5480 C CA . LEU A 1 646 ? 3.242 25.972 14.782 1.00 53.81 646 LEU A CA 1
ATOM 5481 C C . LEU A 1 646 ? 3.946 24.662 14.492 1.00 53.81 646 LEU A C 1
ATOM 5483 O O . LEU A 1 646 ? 4.360 24.456 13.358 1.00 53.81 646 LEU A O 1
ATOM 5487 N N . TYR A 1 647 ? 4.115 23.787 15.478 1.00 58.62 647 TYR A N 1
ATOM 5488 C CA . TYR A 1 647 ? 4.671 22.463 15.225 1.00 58.62 647 TYR A CA 1
ATOM 5489 C C . TYR A 1 647 ? 3.612 21.536 14.624 1.00 58.62 647 TYR A C 1
ATOM 5491 O O . TYR A 1 647 ? 3.948 20.708 13.790 1.00 58.62 647 TYR A O 1
ATOM 5499 N N . GLU A 1 648 ? 2.332 21.705 14.951 1.00 59.03 648 GLU A N 1
ATOM 5500 C CA . GLU A 1 648 ? 1.240 21.007 14.261 1.00 59.03 648 GLU A CA 1
ATOM 5501 C C . GLU A 1 648 ? 1.022 21.541 12.818 1.00 59.03 648 GLU A C 1
ATOM 5503 O O . GLU A 1 648 ? 0.629 20.772 11.945 1.00 59.03 648 GLU A O 1
ATOM 5508 N N . SER A 1 649 ? 1.326 22.819 12.527 1.00 50.66 649 SER A N 1
ATOM 5509 C CA . SER A 1 649 ? 0.999 23.509 11.262 1.00 50.66 649 SER A CA 1
ATOM 5510 C C . SER A 1 649 ? 2.175 23.731 10.299 1.00 50.66 649 SER A C 1
ATOM 5512 O O . SER A 1 649 ? 1.980 23.664 9.087 1.00 50.66 649 SER A O 1
ATOM 5514 N N . ASN A 1 650 ? 3.396 24.003 10.782 1.00 43.41 650 ASN A N 1
ATOM 5515 C CA . ASN A 1 650 ? 4.572 24.272 9.931 1.00 43.41 650 ASN A CA 1
ATOM 5516 C C . ASN A 1 650 ? 5.207 23.000 9.346 1.00 43.41 650 ASN A C 1
ATOM 5518 O O . ASN A 1 650 ? 6.120 23.101 8.528 1.00 43.41 650 ASN A O 1
ATOM 5522 N N . LEU A 1 651 ? 4.738 21.809 9.732 1.00 51.34 651 LEU A N 1
ATOM 5523 C CA . LEU A 1 651 ? 5.234 20.523 9.223 1.00 51.34 651 LEU A CA 1
ATOM 5524 C C . LEU A 1 651 ? 4.549 20.073 7.911 1.00 51.34 651 LEU A C 1
ATOM 5526 O O . LEU A 1 651 ? 4.743 18.942 7.476 1.00 51.34 651 LEU A O 1
ATOM 5530 N N . GLY A 1 652 ? 3.801 20.961 7.241 1.00 40.50 652 GLY A N 1
ATOM 5531 C CA . GLY A 1 652 ? 3.329 20.765 5.866 1.00 40.50 652 GLY A CA 1
ATOM 5532 C C . GLY A 1 652 ? 1.845 20.403 5.726 1.00 40.50 652 GLY A C 1
ATOM 5533 O O . GLY A 1 652 ? 1.217 19.811 6.597 1.00 40.50 652 GLY A O 1
ATOM 5534 N N . PHE A 1 653 ? 1.289 20.789 4.578 1.00 34.16 653 PHE A N 1
ATOM 5535 C CA . PHE A 1 653 ? -0.137 20.941 4.262 1.00 34.16 653 PHE A CA 1
ATOM 5536 C C . PHE A 1 653 ? -1.008 19.664 4.203 1.00 34.16 653 PHE A C 1
ATOM 5538 O O . PHE A 1 653 ? -2.152 19.771 3.768 1.00 34.16 653 PHE A O 1
ATOM 5545 N N . ASP A 1 654 ? -0.538 18.493 4.651 1.00 41.38 654 ASP A N 1
ATOM 5546 C CA . ASP A 1 654 ? -1.286 17.226 4.495 1.00 41.38 654 ASP A CA 1
ATOM 5547 C C . ASP A 1 654 ? -1.376 16.342 5.759 1.00 41.38 654 ASP A C 1
ATOM 5549 O O . ASP A 1 654 ? -1.733 15.163 5.693 1.00 41.38 654 ASP A O 1
ATOM 5553 N N . PHE A 1 655 ? -1.126 16.904 6.950 1.00 41.53 655 PHE A N 1
ATOM 5554 C CA . PHE A 1 655 ? -1.588 16.286 8.198 1.00 41.53 655 PHE A CA 1
ATOM 5555 C C . PHE A 1 655 ? -3.075 16.572 8.384 1.00 41.53 655 PHE A C 1
ATOM 5557 O O . PHE A 1 655 ? -3.493 17.576 8.951 1.00 41.53 655 PHE A O 1
ATOM 5564 N N . SER A 1 656 ? -3.907 15.646 7.938 1.00 40.97 656 SER A N 1
ATOM 5565 C CA . SER A 1 656 ? -5.330 15.641 8.275 1.00 40.97 656 SER A CA 1
ATOM 5566 C C . SER A 1 656 ? -5.656 15.321 9.729 1.00 40.97 656 SER A C 1
ATOM 5568 O O . SER A 1 656 ? -6.827 15.294 10.094 1.00 40.97 656 SER A O 1
ATOM 5570 N N . THR A 1 657 ? -4.649 15.011 10.539 1.00 52.59 657 THR A N 1
ATOM 5571 C CA . THR A 1 657 ? -4.801 14.640 11.943 1.00 52.59 657 THR A CA 1
ATOM 5572 C C . THR A 1 657 ? -3.615 15.200 12.714 1.00 52.59 657 THR A C 1
ATOM 5574 O O . THR A 1 657 ? -2.487 14.730 12.552 1.00 52.59 657 THR A O 1
ATOM 5577 N N . GLU A 1 658 ? -3.876 16.201 13.546 1.00 66.94 658 GLU A N 1
ATOM 5578 C CA . GLU A 1 658 ? -2.953 16.666 14.583 1.00 66.94 658 GLU A CA 1
ATOM 5579 C C . GLU A 1 658 ? -2.475 15.465 15.435 1.00 66.94 658 GLU A C 1
ATOM 5581 O O . GLU A 1 658 ? -3.223 14.494 15.625 1.00 66.94 658 GLU A O 1
ATOM 5586 N N . LEU A 1 659 ? -1.235 15.490 15.939 1.00 77.12 659 LEU A N 1
ATOM 5587 C CA . LEU A 1 659 ? -0.718 14.409 16.800 1.00 77.12 659 LEU A CA 1
ATOM 5588 C C . LEU A 1 659 ? -1.433 14.411 18.153 1.00 77.12 659 LEU A C 1
ATOM 5590 O O . LEU A 1 659 ? -1.761 13.352 18.682 1.00 77.12 659 LEU A O 1
ATOM 5594 N N . PHE A 1 660 ? -1.689 15.599 18.705 1.00 82.12 660 PHE A N 1
ATOM 5595 C CA . PHE A 1 660 ? -2.264 15.737 20.039 1.00 82.12 660 PHE A CA 1
ATOM 5596 C C . PHE A 1 660 ? -3.625 15.026 20.204 1.00 82.12 660 PHE A C 1
ATOM 5598 O O . PHE A 1 660 ? -3.741 14.224 21.129 1.00 82.12 660 PHE A O 1
ATOM 5605 N N . PRO A 1 661 ? -4.625 15.188 19.311 1.00 81.12 661 PRO A N 1
ATOM 5606 C CA . PRO A 1 661 ? -5.864 14.414 19.384 1.00 81.12 661 PRO A CA 1
ATOM 5607 C C . PRO A 1 661 ? -5.662 12.896 19.341 1.00 81.12 661 PRO A C 1
ATOM 5609 O O . PRO A 1 661 ? -6.311 12.192 20.104 1.00 81.12 661 PRO A O 1
ATOM 5612 N N . GLN A 1 662 ? -4.727 12.392 18.525 1.00 81.75 662 GLN A N 1
ATOM 5613 C CA . GLN A 1 662 ? -4.417 10.955 18.474 1.00 81.75 662 GLN A CA 1
ATOM 5614 C C . GLN A 1 662 ? -3.859 10.453 19.810 1.00 81.75 662 GLN A C 1
ATOM 5616 O O . GLN A 1 662 ? -4.249 9.388 20.282 1.00 81.75 662 GLN A O 1
ATOM 5621 N N . VAL A 1 663 ? -2.984 11.236 20.450 1.00 88.00 663 VAL A N 1
ATOM 5622 C CA . VAL A 1 663 ? -2.462 10.924 21.788 1.00 88.00 663 VAL A CA 1
ATOM 5623 C C . VAL A 1 663 ? -3.595 10.886 22.814 1.00 88.00 663 VAL A C 1
ATOM 5625 O O . VAL A 1 663 ? -3.630 9.972 23.635 1.00 88.00 663 VAL A O 1
ATOM 5628 N N . ILE A 1 664 ? -4.538 11.835 22.767 1.00 87.94 664 ILE A N 1
ATOM 5629 C CA . ILE A 1 664 ? -5.680 11.843 23.693 1.00 87.94 664 ILE A CA 1
ATOM 5630 C C . ILE A 1 664 ? -6.615 10.657 23.445 1.00 87.94 664 ILE A C 1
ATOM 5632 O O . ILE A 1 664 ? -7.041 10.018 24.405 1.00 87.94 664 ILE A O 1
ATOM 5636 N N . ASP A 1 665 ? -6.898 10.310 22.191 1.00 85.62 665 ASP A N 1
ATOM 5637 C CA . ASP A 1 665 ? -7.718 9.138 21.871 1.00 85.62 665 ASP A CA 1
ATOM 5638 C C . ASP A 1 665 ? -7.088 7.837 22.385 1.00 85.62 665 ASP A C 1
ATOM 5640 O O . ASP A 1 665 ? -7.789 6.986 22.933 1.00 85.62 665 ASP A O 1
ATOM 5644 N N . VAL A 1 666 ? -5.762 7.705 22.301 1.00 89.56 666 VAL A N 1
ATOM 5645 C CA . VAL A 1 666 ? -5.031 6.584 22.907 1.00 89.56 666 VAL A CA 1
ATOM 5646 C C . VAL A 1 666 ? -5.100 6.624 24.431 1.00 89.56 666 VAL A C 1
ATOM 5648 O O . VAL A 1 666 ? -5.389 5.604 25.062 1.00 89.56 666 VAL A O 1
ATOM 5651 N N . LEU A 1 667 ? -4.920 7.801 25.027 1.00 90.25 667 LEU A N 1
ATOM 5652 C CA . LEU A 1 667 ? -4.965 8.005 26.473 1.00 90.25 667 LEU A CA 1
ATOM 5653 C C . LEU A 1 667 ? -6.302 7.554 27.088 1.00 90.25 667 LEU A C 1
ATOM 5655 O O . LEU A 1 667 ? -6.304 7.032 28.201 1.00 90.25 667 LEU A O 1
ATOM 5659 N N . LYS A 1 668 ? -7.426 7.667 26.365 1.00 88.62 668 LYS A N 1
ATOM 5660 C CA . LYS A 1 668 ? -8.740 7.144 26.800 1.00 88.62 668 LYS A CA 1
ATOM 5661 C C . LYS A 1 668 ? -8.739 5.636 27.061 1.00 88.62 668 LYS A C 1
ATOM 5663 O O . LYS A 1 668 ? -9.531 5.153 27.862 1.00 88.62 668 LYS A O 1
ATOM 5668 N N . SER A 1 669 ? -7.873 4.889 26.380 1.00 88.62 669 SER A N 1
ATOM 5669 C CA . SER A 1 669 ? -7.791 3.426 26.489 1.00 88.62 669 SER A CA 1
ATOM 5670 C C . SER A 1 669 ? -6.765 2.920 27.513 1.00 88.62 669 SER A C 1
ATOM 5672 O O . SER A 1 669 ? -6.722 1.710 27.774 1.00 88.62 669 SER A O 1
ATOM 5674 N N . PHE A 1 670 ? -6.001 3.836 28.125 1.00 92.00 670 PHE A N 1
ATOM 5675 C CA . PHE A 1 670 ? -5.040 3.535 29.189 1.00 92.00 670 PHE A CA 1
ATOM 5676 C C . PHE A 1 670 ? -5.736 3.088 30.471 1.00 92.00 670 PHE A C 1
ATOM 5678 O O . PHE A 1 670 ? -6.873 3.483 30.759 1.00 92.00 670 PHE A O 1
ATOM 5685 N N . SER A 1 671 ? -5.010 2.325 31.290 1.00 89.44 671 SER A N 1
ATOM 5686 C CA . SER A 1 671 ? -5.428 2.037 32.660 1.00 89.44 671 SER A CA 1
ATOM 5687 C C . SER A 1 671 ? -5.640 3.336 33.449 1.00 89.44 671 SER A C 1
ATOM 5689 O O . SER A 1 671 ? -4.909 4.316 33.284 1.00 89.44 671 SER A O 1
ATOM 5691 N N . GLU A 1 672 ? -6.642 3.358 34.327 1.00 89.19 672 GLU A N 1
ATOM 5692 C CA . GLU A 1 672 ? -6.982 4.545 35.124 1.00 89.19 672 GLU A CA 1
ATOM 5693 C C . GLU A 1 672 ? -5.774 5.144 35.882 1.00 89.19 672 GLU A C 1
ATOM 5695 O O . GLU A 1 672 ? -5.579 6.363 35.804 1.00 89.19 672 GLU A O 1
ATOM 5700 N N . PRO A 1 673 ? -4.893 4.352 36.537 1.00 90.50 673 PRO A N 1
ATOM 5701 C CA . PRO A 1 673 ? -3.728 4.903 37.228 1.00 90.50 673 PRO A CA 1
ATOM 5702 C C . PRO A 1 673 ? -2.750 5.609 36.283 1.00 90.50 673 PRO A C 1
ATOM 5704 O O . PRO A 1 673 ? -2.243 6.687 36.598 1.00 90.50 673 PRO A O 1
ATOM 5707 N N . ASN A 1 674 ? -2.475 5.023 35.117 1.00 92.19 674 ASN A N 1
ATOM 5708 C CA . ASN A 1 674 ? -1.546 5.587 34.139 1.00 92.19 674 ASN A CA 1
ATOM 5709 C C . ASN A 1 674 ? -2.144 6.785 33.403 1.00 92.19 674 ASN A C 1
ATOM 5711 O O . ASN A 1 674 ? -1.451 7.776 33.170 1.00 92.19 674 ASN A O 1
ATOM 5715 N N . ARG A 1 675 ? -3.448 6.748 33.128 1.00 92.25 675 ARG A N 1
ATOM 5716 C CA . ARG A 1 675 ? -4.185 7.884 32.586 1.00 92.25 675 ARG A CA 1
ATOM 5717 C C . ARG A 1 675 ? -4.102 9.087 33.525 1.00 92.25 675 ARG A C 1
ATOM 5719 O O . ARG A 1 675 ? -3.618 10.143 33.119 1.00 92.25 675 ARG A O 1
ATOM 5726 N N . LYS A 1 676 ? -4.434 8.910 34.811 1.00 90.38 676 LYS A N 1
ATOM 5727 C CA . LYS A 1 676 ? -4.337 9.970 35.834 1.00 90.38 676 LYS A CA 1
ATOM 5728 C C . LYS A 1 676 ? -2.903 10.499 36.001 1.00 90.38 676 LYS A C 1
ATOM 5730 O O . LYS A 1 676 ? -2.721 11.705 36.168 1.00 90.38 676 LYS A O 1
ATOM 5735 N N . LYS A 1 677 ? -1.871 9.649 35.879 1.00 90.75 677 LYS A N 1
ATOM 5736 C CA . LYS A 1 677 ? -0.451 10.070 35.876 1.00 90.75 677 LYS A CA 1
ATOM 5737 C C . LYS A 1 677 ? -0.108 11.034 34.736 1.00 90.75 677 LYS A C 1
ATOM 5739 O O . LYS A 1 677 ? 0.622 11.996 34.976 1.00 90.75 677 LYS A O 1
ATOM 5744 N N . VAL A 1 678 ? -0.595 10.780 33.519 1.00 89.44 678 VAL A N 1
ATOM 5745 C CA . VAL A 1 678 ? -0.359 11.655 32.357 1.00 89.44 678 VAL A CA 1
ATOM 5746 C C . VAL A 1 678 ? -1.121 12.973 32.510 1.00 89.44 678 VAL A C 1
ATOM 5748 O O . VAL A 1 678 ? -0.538 14.034 32.302 1.00 89.44 678 VAL A O 1
ATOM 5751 N N . LEU A 1 679 ? -2.382 12.931 32.955 1.00 88.94 679 LEU A N 1
ATOM 5752 C CA . LEU A 1 679 ? -3.185 14.138 33.201 1.00 88.94 679 LEU A CA 1
ATOM 5753 C C . LEU A 1 679 ? -2.560 15.038 34.285 1.00 88.94 679 LEU A C 1
ATOM 5755 O O . LEU A 1 679 ? -2.495 16.254 34.120 1.00 88.94 679 LEU A O 1
ATOM 5759 N N . LEU A 1 680 ? -2.022 14.445 35.357 1.00 87.81 680 LEU A N 1
ATOM 5760 C CA . LEU A 1 680 ? -1.283 15.172 36.395 1.00 87.81 680 LEU A CA 1
ATOM 5761 C C . LEU A 1 680 ? 0.044 15.753 35.877 1.00 87.81 680 LEU A C 1
ATOM 5763 O O . LEU A 1 680 ? 0.476 16.818 36.309 1.00 87.81 680 LEU A O 1
ATOM 5767 N N . ALA A 1 681 ? 0.732 15.056 34.973 1.00 84.38 681 ALA A N 1
ATOM 5768 C CA . ALA A 1 681 ? 1.937 15.591 34.345 1.00 84.38 681 ALA A CA 1
ATOM 5769 C C . ALA A 1 681 ? 1.617 16.790 33.439 1.00 84.38 681 ALA A C 1
ATOM 5771 O O . ALA A 1 681 ? 2.337 17.784 33.474 1.00 84.38 681 ALA A O 1
ATOM 5772 N N . MET A 1 682 ? 0.501 16.732 32.707 1.00 84.25 682 MET A N 1
ATOM 5773 C CA . MET A 1 682 ? -0.004 17.849 31.907 1.00 84.25 682 MET A CA 1
ATOM 5774 C C . MET A 1 682 ? -0.298 19.085 32.759 1.00 84.25 682 MET A C 1
ATOM 5776 O O . MET A 1 682 ? 0.087 20.186 32.373 1.00 84.25 682 MET A O 1
ATOM 5780 N N . SER A 1 683 ? -0.901 18.911 33.942 1.00 79.88 683 SER A N 1
ATOM 5781 C CA . SER A 1 683 ? -1.172 20.042 34.836 1.00 79.88 683 SER A CA 1
ATOM 5782 C C . SER A 1 683 ? 0.096 20.691 35.383 1.00 79.88 683 SER A C 1
ATOM 5784 O O . SER A 1 683 ? 0.135 21.901 35.535 1.00 79.88 683 SER A O 1
ATOM 5786 N N . LYS A 1 684 ? 1.155 19.913 35.637 1.00 77.38 684 LYS A N 1
ATOM 5787 C CA . LYS A 1 684 ? 2.462 20.437 36.080 1.00 77.38 684 LYS A CA 1
ATOM 5788 C C . LYS A 1 684 ? 3.199 21.239 34.997 1.00 77.38 684 LYS A C 1
ATOM 5790 O O . LYS A 1 684 ? 4.097 22.016 35.317 1.00 77.38 684 LYS A O 1
ATOM 5795 N N . GLY A 1 685 ? 2.851 21.029 33.726 1.00 69.12 685 GLY A N 1
ATOM 5796 C CA . GLY A 1 685 ? 3.395 21.784 32.595 1.00 69.12 685 GLY A CA 1
ATOM 5797 C C . GLY A 1 685 ? 2.886 23.227 32.499 1.00 69.12 685 GLY A C 1
ATOM 5798 O O . GLY A 1 685 ? 3.485 24.032 31.785 1.00 69.12 685 GLY A O 1
ATOM 5799 N N . ASP A 1 686 ? 1.819 23.570 33.231 1.00 66.12 686 ASP A N 1
ATOM 5800 C CA . ASP A 1 686 ? 1.128 24.868 33.233 1.00 66.12 686 ASP A CA 1
ATOM 5801 C C . ASP A 1 686 ? 0.675 25.363 31.836 1.00 66.12 686 ASP A C 1
ATOM 5803 O O . ASP A 1 686 ? 0.577 26.569 31.600 1.00 66.12 686 ASP A O 1
ATOM 5807 N N . ASP A 1 687 ? 0.392 24.465 30.878 1.00 76.06 687 ASP A N 1
ATOM 5808 C CA . ASP A 1 687 ? -0.225 24.843 29.594 1.00 76.06 687 ASP A CA 1
ATOM 5809 C C . ASP A 1 687 ? -1.742 24.627 29.624 1.00 76.06 687 ASP A C 1
ATOM 5811 O O . ASP A 1 687 ? -2.272 23.579 29.237 1.00 76.06 687 ASP A O 1
ATOM 5815 N N . LEU A 1 688 ? -2.451 25.667 30.066 1.00 78.81 688 LEU A N 1
ATOM 5816 C CA . LEU A 1 688 ? -3.910 25.678 30.161 1.00 78.81 688 LEU A CA 1
ATOM 5817 C C . LEU A 1 688 ? -4.602 25.384 28.813 1.00 78.81 688 LEU A C 1
ATOM 5819 O O . LEU A 1 688 ? -5.733 24.888 28.802 1.00 78.81 688 LEU A O 1
ATOM 5823 N N . ARG A 1 689 ? -3.931 25.625 27.675 1.00 79.12 689 ARG A N 1
ATOM 5824 C CA . ARG A 1 689 ? -4.474 25.345 26.337 1.00 79.12 689 ARG A CA 1
ATOM 5825 C C . ARG A 1 689 ? -4.592 23.851 26.096 1.00 79.12 689 ARG A C 1
ATOM 5827 O O . ARG A 1 689 ? -5.675 23.372 25.772 1.00 79.12 689 ARG A O 1
ATOM 5834 N N . LEU A 1 690 ? -3.503 23.111 26.311 1.00 79.31 690 LEU A N 1
ATOM 5835 C CA . LEU A 1 690 ? -3.481 21.656 26.142 1.00 79.31 690 LEU A CA 1
ATOM 5836 C C . LEU A 1 690 ? -4.420 20.972 27.137 1.00 79.31 690 LEU A C 1
ATOM 5838 O O . LEU A 1 690 ? -5.120 20.030 26.767 1.00 79.31 690 LEU A O 1
ATOM 5842 N N . MET A 1 691 ? -4.507 21.485 28.367 1.00 84.00 691 MET A N 1
ATOM 5843 C CA . MET A 1 691 ? -5.455 20.991 29.368 1.00 84.00 691 MET A CA 1
ATOM 5844 C C . MET A 1 691 ? -6.914 21.194 28.934 1.00 84.00 691 MET A C 1
ATOM 5846 O O . MET A 1 691 ? -7.714 20.263 29.019 1.00 84.00 691 MET A O 1
ATOM 5850 N N . THR A 1 692 ? -7.260 22.377 28.415 1.00 84.12 692 THR A N 1
ATOM 5851 C CA . THR A 1 692 ? -8.617 22.675 27.919 1.00 84.12 692 THR A CA 1
ATOM 5852 C C . THR A 1 692 ? -8.954 21.842 26.683 1.00 84.12 692 THR A C 1
ATOM 5854 O O . THR A 1 692 ? -10.042 21.273 26.591 1.00 84.12 692 THR A O 1
ATOM 5857 N N . LYS A 1 693 ? -8.003 21.693 25.757 1.00 84.31 693 LYS A N 1
ATOM 5858 C CA . LYS A 1 693 ? -8.162 20.841 24.576 1.00 84.31 693 LYS A CA 1
ATOM 5859 C C . LYS A 1 693 ? -8.334 19.368 24.960 1.00 84.31 693 LYS A C 1
ATOM 5861 O O . LYS A 1 693 ? -9.200 18.694 24.414 1.00 84.31 693 LYS A O 1
ATOM 5866 N N . THR A 1 694 ? -7.589 18.883 25.955 1.00 86.38 694 THR A N 1
ATOM 5867 C CA . THR A 1 694 ? -7.763 17.527 26.508 1.00 86.38 694 THR A CA 1
ATOM 5868 C C . THR A 1 694 ? -9.138 17.355 27.138 1.00 86.38 694 THR A C 1
ATOM 5870 O O . THR A 1 694 ? -9.802 16.362 26.867 1.00 86.38 694 THR A O 1
ATOM 5873 N N . TYR A 1 695 ? -9.600 18.331 27.923 1.00 88.06 695 TYR A N 1
ATOM 5874 C CA . TYR A 1 695 ? -10.936 18.307 28.521 1.00 88.06 695 TYR A CA 1
ATOM 5875 C C . TYR A 1 695 ? -12.038 18.152 27.463 1.00 88.06 695 TYR A C 1
ATOM 5877 O O . TYR A 1 695 ? -12.935 17.335 27.642 1.00 88.06 695 TYR A O 1
ATOM 5885 N N . ASN A 1 696 ? -11.934 18.875 26.342 1.00 83.19 696 ASN A N 1
ATOM 5886 C CA . ASN A 1 696 ? -12.879 18.771 25.223 1.00 83.19 696 ASN A CA 1
ATOM 5887 C C . ASN A 1 696 ? -12.847 17.427 24.496 1.00 83.19 696 ASN A C 1
ATOM 5889 O O . ASN A 1 696 ? -13.857 17.012 23.933 1.00 83.19 696 ASN A O 1
ATOM 5893 N N . LEU A 1 697 ? -11.680 16.788 24.444 1.00 84.00 697 LEU A N 1
ATOM 5894 C CA . LEU A 1 697 ? -11.490 15.533 23.729 1.00 84.00 697 LEU A CA 1
ATOM 5895 C C . LEU A 1 697 ? -11.833 14.309 24.584 1.00 84.00 697 LEU A C 1
ATOM 5897 O O . LEU A 1 697 ? -12.106 13.259 24.014 1.00 84.00 697 LEU A O 1
ATOM 5901 N N . MET A 1 698 ? -11.819 14.414 25.915 1.00 83.25 698 MET A N 1
ATOM 5902 C CA . MET A 1 698 ? -12.181 13.320 26.822 1.00 83.25 698 MET A CA 1
ATOM 5903 C C . MET A 1 698 ? -13.692 13.074 26.846 1.00 83.25 698 MET A C 1
ATOM 5905 O O . MET A 1 698 ? -14.474 14.013 26.947 1.00 83.25 698 MET A O 1
ATOM 5909 N N . ASP A 1 699 ? -14.089 11.800 26.821 1.00 79.44 699 ASP A N 1
ATOM 5910 C CA . ASP A 1 699 ? -15.500 11.383 26.861 1.00 79.44 699 ASP A CA 1
ATOM 5911 C C . ASP A 1 699 ? -15.996 11.074 28.291 1.00 79.44 699 ASP A C 1
ATOM 5913 O O . ASP A 1 699 ? -17.201 11.018 28.532 1.00 79.44 699 ASP A O 1
ATOM 5917 N N . ASP A 1 700 ? -15.073 10.859 29.234 1.00 78.56 700 ASP A N 1
ATOM 5918 C CA . ASP A 1 700 ? -15.362 10.439 30.608 1.00 78.56 700 ASP A CA 1
ATOM 5919 C C . ASP A 1 700 ? -15.538 11.635 31.564 1.00 78.56 700 ASP A C 1
ATOM 5921 O O . ASP A 1 700 ? -14.672 12.510 31.667 1.00 78.56 700 ASP A O 1
ATOM 5925 N N . GLU A 1 701 ? -16.663 11.674 32.288 1.00 82.12 701 GLU A N 1
ATOM 5926 C CA . GLU A 1 701 ? -16.973 12.772 33.214 1.00 82.12 701 GLU A CA 1
ATOM 5927 C C . GLU A 1 701 ? -16.043 12.819 34.438 1.00 82.12 701 GLU A C 1
ATOM 5929 O O . GLU A 1 701 ? -15.833 13.900 34.995 1.00 82.12 701 GLU A O 1
ATOM 5934 N N . GLU A 1 702 ? -15.508 11.685 34.899 1.00 82.62 702 GLU A N 1
ATOM 5935 C CA . GLU A 1 702 ? -14.621 11.641 36.065 1.00 82.62 702 GLU A CA 1
ATOM 5936 C C . GLU A 1 702 ? -13.266 12.267 35.725 1.00 82.62 702 GLU A C 1
ATOM 5938 O O . GLU A 1 702 ? -12.799 13.154 36.445 1.00 82.62 702 GLU A O 1
ATOM 5943 N N . ASP A 1 703 ? -12.686 11.891 34.586 1.00 84.81 703 ASP A N 1
ATOM 5944 C CA . ASP A 1 703 ? -11.436 12.464 34.087 1.00 84.81 703 ASP A CA 1
ATOM 5945 C C . ASP A 1 703 ? -11.585 13.952 33.745 1.00 84.81 703 ASP A C 1
ATOM 5947 O O . ASP A 1 703 ? -10.694 14.752 34.042 1.00 84.81 703 ASP A O 1
ATOM 5951 N N . GLN A 1 704 ? -12.731 14.361 33.191 1.00 87.44 704 GLN A N 1
ATOM 5952 C CA . GLN A 1 704 ? -13.053 15.774 32.977 1.00 87.44 704 GLN A CA 1
ATOM 5953 C C . GLN A 1 704 ? -13.118 16.558 34.297 1.00 87.44 704 GLN A C 1
ATOM 5955 O O . GLN A 1 704 ? -12.568 17.659 34.389 1.00 87.44 704 GLN A O 1
ATOM 5960 N N . ARG A 1 705 ? -13.766 16.017 35.341 1.00 85.75 705 ARG A N 1
ATOM 5961 C CA . ARG A 1 705 ? -13.813 16.652 36.674 1.00 85.75 705 ARG A CA 1
ATOM 5962 C C . ARG A 1 705 ? -12.429 16.718 37.310 1.00 85.75 705 ARG A C 1
ATOM 5964 O O . ARG A 1 705 ? -12.084 17.755 37.876 1.00 85.75 705 ARG A O 1
ATOM 5971 N N . PHE A 1 706 ? -11.642 15.651 37.184 1.00 87.56 706 PHE A N 1
ATOM 5972 C CA . PHE A 1 706 ? -10.261 15.596 37.651 1.00 87.56 706 PHE A CA 1
ATOM 5973 C C . PHE A 1 706 ? -9.408 16.675 36.976 1.00 87.56 706 PHE A C 1
ATOM 5975 O O . PHE A 1 706 ? -8.807 17.496 37.665 1.00 87.56 706 PHE A O 1
ATOM 5982 N N . LEU A 1 707 ? -9.436 16.754 35.641 1.00 87.12 707 LEU A N 1
ATOM 5983 C CA . LEU A 1 707 ? -8.746 17.789 34.867 1.00 87.12 707 LEU A CA 1
ATOM 5984 C C . LEU A 1 707 ? -9.185 19.195 35.256 1.00 87.12 707 LEU A C 1
ATOM 5986 O O . LEU A 1 707 ? -8.340 20.055 35.487 1.00 87.12 707 LEU A O 1
ATOM 5990 N N . LYS A 1 708 ? -10.495 19.434 35.365 1.00 86.50 708 LYS A N 1
ATOM 5991 C CA . LYS A 1 708 ? -11.030 20.739 35.764 1.00 86.50 708 LYS A CA 1
ATOM 5992 C C . LYS A 1 708 ? -10.533 21.158 37.149 1.00 86.50 708 LYS A C 1
ATOM 5994 O O . LYS A 1 708 ? -10.237 22.331 37.341 1.00 86.50 708 LYS A O 1
ATOM 5999 N N . GLY A 1 709 ? -10.412 20.216 38.088 1.00 85.50 709 GLY A N 1
ATOM 6000 C CA . GLY A 1 709 ? -9.851 20.465 39.419 1.00 85.50 709 GLY A CA 1
ATOM 6001 C C . GLY A 1 709 ? -8.358 20.815 39.420 1.00 85.50 709 GLY A C 1
ATOM 6002 O O . GLY A 1 709 ? -7.884 21.406 40.385 1.00 85.50 709 GLY A O 1
ATOM 6003 N N . LEU A 1 710 ? -7.629 20.479 38.351 1.00 85.94 710 LEU A N 1
ATOM 6004 C CA . LEU A 1 710 ? -6.207 20.786 38.182 1.00 85.94 710 LEU A CA 1
ATOM 6005 C C . LEU A 1 710 ? -5.945 22.098 37.423 1.00 85.94 710 LEU A C 1
ATOM 6007 O O . LEU A 1 710 ? -4.807 22.560 37.406 1.00 85.94 710 LEU A O 1
ATOM 6011 N N . MET A 1 711 ? -6.950 22.677 36.759 1.00 87.00 711 MET A N 1
ATOM 6012 C CA . MET A 1 711 ? -6.783 23.887 35.948 1.00 87.00 711 MET A CA 1
ATOM 6013 C C . MET A 1 711 ? -6.817 25.158 36.799 1.00 87.00 711 MET A C 1
ATOM 6015 O O . MET A 1 711 ? -7.802 25.427 37.488 1.00 87.00 711 MET A O 1
ATOM 6019 N N . ASP A 1 712 ? -5.779 25.986 36.675 1.00 82.69 712 ASP A N 1
ATOM 6020 C CA . ASP A 1 712 ? -5.719 27.305 37.302 1.00 82.69 712 ASP A CA 1
ATOM 6021 C C . ASP A 1 712 ? -6.033 28.423 36.293 1.00 82.69 712 ASP A C 1
ATOM 6023 O O . ASP A 1 712 ? -5.177 28.857 35.524 1.00 82.69 712 ASP A O 1
ATOM 6027 N N . PHE A 1 713 ? -7.270 28.926 36.329 1.00 81.06 713 PHE A N 1
ATOM 6028 C CA . PHE A 1 713 ? -7.738 30.040 35.493 1.00 81.06 713 PHE A CA 1
ATOM 6029 C C . PHE A 1 713 ? -7.349 31.432 36.030 1.00 81.06 713 PHE A C 1
ATOM 6031 O O . PHE A 1 713 ? -7.808 32.442 35.495 1.00 81.06 713 PHE A O 1
ATOM 6038 N N . SER A 1 714 ? -6.550 31.513 37.101 1.00 72.19 714 SER A N 1
ATOM 6039 C CA . SER A 1 714 ? -6.048 32.783 37.643 1.00 72.19 714 SER A CA 1
ATOM 6040 C C . SER A 1 714 ? -4.719 33.233 37.021 1.00 72.19 714 SER A C 1
ATOM 6042 O O . SER A 1 714 ? -4.327 34.390 37.183 1.00 72.19 714 SER A O 1
ATOM 6044 N N . THR A 1 715 ? -4.044 32.349 36.277 1.00 66.25 715 THR A N 1
ATOM 6045 C CA . THR A 1 715 ? -2.755 32.623 35.626 1.00 66.25 715 THR A CA 1
ATOM 6046 C C . THR A 1 715 ? -2.879 33.552 34.412 1.00 66.25 715 THR A C 1
ATOM 6048 O O . THR A 1 715 ? -3.841 33.505 33.644 1.00 66.25 715 THR A O 1
ATOM 6051 N N . ASP A 1 716 ? -1.872 34.411 34.212 1.00 64.81 716 ASP A N 1
ATOM 6052 C CA . ASP A 1 716 ? -1.798 35.312 33.057 1.00 64.81 716 ASP A CA 1
ATOM 6053 C C . ASP A 1 716 ? -1.264 34.574 31.816 1.00 64.81 716 ASP A C 1
ATOM 6055 O O . ASP A 1 716 ? -0.056 34.419 31.618 1.00 64.81 716 ASP A O 1
ATOM 6059 N N . VAL A 1 717 ? -2.186 34.089 30.981 1.00 65.31 717 VAL A N 1
ATOM 6060 C CA . VAL A 1 717 ? -1.905 33.240 29.805 1.00 65.31 717 VAL A CA 1
ATOM 6061 C C . VAL A 1 717 ? -1.268 34.025 28.638 1.00 65.31 717 VAL A C 1
ATOM 6063 O O . VAL A 1 717 ? -0.833 33.445 27.648 1.00 65.31 717 VAL A O 1
ATOM 6066 N N . GLU A 1 718 ? -1.122 35.352 28.741 1.00 57.41 718 GLU A N 1
ATOM 6067 C CA . GLU A 1 718 ? -0.496 36.171 27.687 1.00 57.41 718 GLU A CA 1
ATOM 6068 C C . GLU A 1 718 ? 0.972 35.819 27.423 1.00 57.41 718 GLU A C 1
ATOM 6070 O O . GLU A 1 718 ? 1.420 35.875 26.279 1.00 57.41 718 GLU A O 1
ATOM 6075 N N . LYS A 1 719 ? 1.730 35.410 28.448 1.00 55.09 719 LYS A N 1
ATOM 6076 C CA . LYS A 1 719 ? 3.156 35.077 28.283 1.00 55.09 719 LYS A CA 1
ATOM 6077 C C . LYS A 1 719 ? 3.394 33.754 27.547 1.00 55.09 719 LYS A C 1
ATOM 6079 O O . LYS A 1 719 ? 4.520 33.503 27.126 1.00 55.09 719 LYS A O 1
ATOM 6084 N N . SER A 1 720 ? 2.377 32.900 27.416 1.00 54.31 720 SER A N 1
ATOM 6085 C CA . SER A 1 720 ? 2.497 31.562 26.824 1.00 54.31 720 SER A CA 1
ATOM 6086 C C . SER A 1 720 ? 1.938 31.446 25.406 1.00 54.31 720 SER A C 1
ATOM 6088 O O . SER A 1 720 ? 2.191 30.428 24.767 1.00 54.31 720 SER A O 1
ATOM 6090 N N . ILE A 1 721 ? 1.237 32.464 24.889 1.00 62.00 721 ILE A N 1
ATOM 6091 C CA . ILE A 1 721 ? 0.656 32.445 23.540 1.00 62.00 721 ILE A CA 1
ATOM 6092 C C . ILE A 1 721 ? 1.430 33.383 22.617 1.00 62.00 721 ILE A C 1
ATOM 6094 O O . ILE A 1 721 ? 1.300 34.602 22.680 1.00 62.00 721 ILE A O 1
ATOM 6098 N N . SER A 1 722 ? 2.226 32.804 21.724 1.00 55.94 722 SER A N 1
ATOM 6099 C CA . SER A 1 722 ? 3.099 33.546 20.811 1.00 55.94 722 SER A CA 1
ATOM 6100 C C . SER A 1 722 ? 2.415 33.962 19.498 1.00 55.94 722 SER A C 1
ATOM 6102 O O . SER A 1 722 ? 2.911 34.864 18.820 1.00 55.94 722 SER A O 1
ATOM 6104 N N . PHE A 1 723 ? 1.267 33.366 19.138 1.00 65.62 723 PHE A N 1
ATOM 6105 C CA . PHE A 1 723 ? 0.614 33.568 17.839 1.00 65.62 723 PHE A CA 1
ATOM 6106 C C . PHE A 1 723 ? -0.896 33.779 17.947 1.00 65.62 723 PHE A C 1
ATOM 6108 O O . PHE A 1 723 ? -1.566 33.310 18.862 1.00 65.62 723 PHE A O 1
ATOM 6115 N N . PHE A 1 724 ? -1.436 34.519 16.978 1.00 69.31 724 PHE A N 1
ATOM 6116 C CA . PHE A 1 724 ? -2.841 34.926 16.956 1.00 69.31 724 PHE A CA 1
ATOM 6117 C C . PHE A 1 724 ? -3.799 33.749 16.742 1.00 69.31 724 PHE A C 1
ATOM 6119 O O . PHE A 1 724 ? -4.884 33.725 17.318 1.00 69.31 724 PHE A O 1
ATOM 6126 N N . ASP A 1 725 ? -3.388 32.775 15.930 1.00 67.06 725 ASP A N 1
ATOM 6127 C CA . ASP A 1 725 ? -4.197 31.601 15.606 1.00 67.06 725 ASP A CA 1
ATOM 6128 C C . ASP A 1 725 ? -4.306 30.647 16.806 1.00 67.06 725 ASP A C 1
ATOM 6130 O O . ASP A 1 725 ? -5.403 30.183 17.111 1.00 67.06 725 ASP A O 1
ATOM 6134 N N . ASP A 1 726 ? -3.223 30.453 17.568 1.00 67.81 726 ASP A N 1
ATOM 6135 C CA . ASP A 1 726 ? -3.220 29.717 18.843 1.00 67.81 726 ASP A CA 1
ATOM 6136 C C . ASP A 1 726 ? -4.188 30.340 19.852 1.00 67.81 726 ASP A C 1
ATOM 6138 O O . ASP A 1 726 ? -4.924 29.634 20.543 1.00 67.81 726 ASP A O 1
ATOM 6142 N N . TYR A 1 727 ? -4.211 31.675 19.916 1.00 74.69 727 TYR A N 1
ATOM 6143 C CA . TYR A 1 727 ? -5.100 32.425 20.801 1.00 74.69 727 TYR A CA 1
ATOM 6144 C C . TYR A 1 727 ? -6.574 32.212 20.430 1.00 74.69 727 TYR A C 1
ATOM 6146 O O . TYR A 1 727 ? -7.423 32.005 21.297 1.00 74.69 727 TYR A O 1
ATOM 6154 N N . ILE A 1 728 ? -6.879 32.232 19.129 1.00 73.75 728 ILE A N 1
ATOM 6155 C CA . ILE A 1 728 ? -8.221 31.971 18.596 1.00 73.75 728 ILE A CA 1
ATOM 6156 C C . ILE A 1 728 ? -8.636 30.520 18.868 1.00 73.75 728 ILE A C 1
ATOM 6158 O O . ILE A 1 728 ? -9.745 30.303 19.351 1.00 73.75 728 ILE A O 1
ATOM 6162 N N . SER A 1 729 ? -7.764 29.542 18.600 1.00 75.19 729 SER A N 1
ATOM 6163 C CA . SER A 1 729 ? -8.044 28.118 18.841 1.00 75.19 729 SER A CA 1
ATOM 6164 C C . SER A 1 729 ? -8.332 27.849 20.317 1.00 75.19 729 SER A C 1
ATOM 6166 O O . SER A 1 729 ? -9.306 27.178 20.645 1.00 75.19 729 SER A O 1
ATOM 6168 N N . PHE A 1 730 ? -7.531 28.417 21.219 1.00 80.75 730 PHE A N 1
ATOM 6169 C CA . PHE A 1 730 ? -7.729 28.239 22.653 1.00 80.75 730 PHE A CA 1
ATOM 6170 C C . PHE A 1 730 ? -9.063 28.824 23.138 1.00 80.75 730 PHE A C 1
ATOM 6172 O O . PHE A 1 730 ? -9.780 28.188 23.910 1.00 80.75 730 PHE A O 1
ATOM 6179 N N . LEU A 1 731 ? -9.441 30.009 22.647 1.00 79.12 731 LEU A N 1
ATOM 6180 C CA . LEU A 1 731 ? -10.752 30.595 22.932 1.00 79.12 731 LEU A CA 1
ATOM 6181 C C . LEU A 1 731 ? -11.902 29.728 22.413 1.00 79.12 731 LEU A C 1
ATOM 6183 O O . LEU A 1 731 ? -12.899 29.563 23.114 1.00 79.12 731 LEU A O 1
ATOM 6187 N N . GLN A 1 732 ? -11.772 29.164 21.210 1.00 76.94 732 GLN A N 1
ATOM 6188 C CA . GLN A 1 732 ? -12.764 28.227 20.675 1.00 76.94 732 GLN A CA 1
ATOM 6189 C C . GLN A 1 732 ? -12.927 27.017 21.602 1.00 76.94 732 GLN A C 1
ATOM 6191 O O . GLN A 1 732 ? -14.055 26.664 21.939 1.00 76.94 732 GLN A O 1
ATOM 6196 N N . ASP A 1 733 ? -11.824 26.436 22.078 1.00 79.50 733 ASP A N 1
ATOM 6197 C CA . ASP A 1 733 ? -11.842 25.305 23.009 1.00 79.50 733 ASP A CA 1
ATOM 6198 C C . ASP A 1 733 ? -12.487 25.658 24.363 1.00 79.50 733 ASP A C 1
ATOM 6200 O O . ASP A 1 733 ? -13.328 24.911 24.876 1.00 79.50 733 ASP A O 1
ATOM 6204 N N . LEU A 1 734 ? -12.154 26.815 24.939 1.00 83.50 734 LEU A N 1
ATOM 6205 C CA . LEU A 1 734 ? -12.745 27.287 26.198 1.00 83.50 734 LEU A CA 1
ATOM 6206 C C . LEU A 1 734 ? -14.252 27.484 26.089 1.00 83.50 734 LEU A C 1
ATOM 6208 O O . LEU A 1 734 ? -15.015 27.104 26.979 1.00 83.50 734 LEU A O 1
ATOM 6212 N N . TYR A 1 735 ? -14.691 28.077 24.991 1.00 78.38 735 TYR A N 1
ATOM 6213 C CA . TYR A 1 735 ? -16.099 28.328 24.832 1.00 78.38 735 TYR A CA 1
ATOM 6214 C C . TYR A 1 735 ? -16.903 27.080 24.436 1.00 78.38 735 TYR A C 1
ATOM 6216 O O . TYR A 1 735 ? -18.056 26.952 24.846 1.00 78.38 735 TYR A O 1
ATOM 6224 N N . ASN A 1 736 ? -16.311 26.148 23.684 1.00 72.75 736 ASN A N 1
ATOM 6225 C CA . ASN A 1 736 ? -16.934 24.856 23.397 1.00 72.75 736 ASN A CA 1
ATOM 6226 C C . ASN A 1 736 ? -17.086 24.007 24.674 1.00 72.75 736 ASN A C 1
ATOM 6228 O O . ASN A 1 736 ? -18.119 23.360 24.844 1.00 72.75 736 ASN A O 1
ATOM 6232 N N . SER A 1 737 ? -16.093 24.043 25.576 1.00 78.44 737 SER A N 1
ATOM 6233 C CA . SER A 1 737 ? -16.102 23.288 26.844 1.00 78.44 737 SER A CA 1
ATOM 6234 C C . SER A 1 737 ? -17.046 23.854 27.904 1.00 78.44 737 SER A C 1
ATOM 6236 O O . SER A 1 737 ? -17.478 23.119 28.789 1.00 78.44 737 SER A O 1
ATOM 6238 N N . HIS A 1 738 ? -17.308 25.166 27.886 1.00 78.00 738 HIS A N 1
ATOM 6239 C CA . HIS A 1 738 ? -17.920 25.890 29.008 1.00 78.00 738 HIS A CA 1
ATOM 6240 C C . HIS A 1 738 ? -17.196 25.698 30.349 1.00 78.00 738 HIS A C 1
ATOM 6242 O O . HIS A 1 738 ? -17.803 25.802 31.420 1.00 78.00 738 HIS A O 1
ATOM 6248 N N . ILE A 1 739 ? -15.893 25.411 30.319 1.00 83.81 739 ILE A N 1
ATOM 6249 C CA . ILE A 1 739 ? -15.155 25.075 31.536 1.00 83.81 739 ILE A CA 1
ATOM 6250 C C . ILE A 1 739 ? -15.067 26.268 32.499 1.00 83.81 739 ILE A C 1
ATOM 6252 O O . ILE A 1 739 ? -15.251 26.089 33.709 1.00 83.81 739 ILE A O 1
ATOM 6256 N N . ASN A 1 740 ? -14.860 27.472 31.948 1.00 85.19 740 ASN A N 1
ATOM 6257 C CA . ASN A 1 740 ? -14.844 28.756 32.645 1.00 85.19 740 ASN A CA 1
ATOM 6258 C C . ASN A 1 740 ? -15.176 29.911 31.673 1.00 85.19 740 ASN A C 1
ATOM 6260 O O . ASN A 1 740 ? -14.301 30.441 30.987 1.00 85.19 740 ASN A O 1
ATOM 6264 N N . ASN A 1 741 ? -16.454 30.299 31.615 1.00 81.38 741 ASN A N 1
ATOM 6265 C CA . ASN A 1 741 ? -16.925 31.345 30.697 1.00 81.38 741 ASN A CA 1
ATOM 6266 C C . ASN A 1 741 ? -16.372 32.739 31.051 1.00 81.38 741 ASN A C 1
ATOM 6268 O O . ASN A 1 741 ? -16.039 33.496 30.149 1.00 81.38 741 ASN A O 1
ATOM 6272 N N . GLU A 1 742 ? -16.220 33.066 32.341 1.00 83.94 742 GLU A N 1
ATOM 6273 C CA . GLU A 1 742 ? -15.699 34.376 32.771 1.00 83.94 742 GLU A CA 1
ATOM 6274 C C . GLU A 1 742 ? -14.250 34.577 32.308 1.00 83.94 742 GLU A C 1
ATOM 6276 O O . GLU A 1 742 ? -13.876 35.648 31.827 1.00 83.94 742 GLU A O 1
ATOM 6281 N N . PHE A 1 743 ? -13.431 33.528 32.420 1.00 85.50 743 PHE A N 1
ATOM 6282 C CA . PHE A 1 743 ? -12.065 33.539 31.911 1.00 85.50 743 PHE A CA 1
ATOM 6283 C C . PHE A 1 743 ? -12.030 33.680 30.382 1.00 85.50 743 PHE A C 1
ATOM 6285 O O . PHE A 1 743 ? -11.275 34.503 29.861 1.00 85.50 743 PHE A O 1
ATOM 6292 N N . ALA A 1 744 ? -12.877 32.929 29.668 1.00 83.38 744 ALA A N 1
ATOM 6293 C CA . ALA A 1 744 ? -12.986 33.014 28.213 1.00 83.38 744 ALA A CA 1
ATOM 6294 C C . ALA A 1 744 ? -13.372 34.428 27.744 1.00 83.38 744 ALA A C 1
ATOM 6296 O O . ALA A 1 744 ? -12.770 34.947 26.806 1.00 83.38 744 ALA A O 1
ATOM 6297 N N . ASP A 1 745 ? -14.309 35.084 28.433 1.00 82.06 745 ASP A N 1
ATOM 6298 C CA . ASP A 1 745 ? -14.735 36.447 28.109 1.00 82.06 745 ASP A CA 1
ATOM 6299 C C . ASP A 1 745 ? -13.619 37.475 28.338 1.00 82.06 745 ASP A C 1
ATOM 6301 O O . ASP A 1 745 ? -13.345 38.281 27.447 1.00 82.06 745 ASP A O 1
ATOM 6305 N N . LYS A 1 746 ? -12.899 37.403 29.469 1.00 83.94 746 LYS A N 1
ATOM 6306 C CA . LYS A 1 746 ? -11.725 38.264 29.727 1.00 83.94 746 LYS A CA 1
ATOM 6307 C C . LYS A 1 746 ? -10.649 38.094 28.653 1.00 83.94 746 LYS A C 1
ATOM 6309 O O . LYS A 1 746 ? -10.044 39.068 28.203 1.00 83.94 746 LYS A O 1
ATOM 6314 N N . LEU A 1 747 ? -10.403 36.854 28.237 1.00 82.31 747 LEU A N 1
ATOM 6315 C CA . LEU A 1 747 ? -9.425 36.527 27.205 1.00 82.31 747 LEU A CA 1
ATOM 6316 C C . LEU A 1 747 ? -9.891 37.034 25.822 1.00 82.31 747 LEU A C 1
ATOM 6318 O O . LEU A 1 747 ? -9.103 37.594 25.059 1.00 82.31 747 LEU A O 1
ATOM 6322 N N . PHE A 1 748 ? -11.187 36.941 25.519 1.00 83.94 748 PHE A N 1
ATOM 6323 C CA . PHE A 1 748 ? -11.765 37.492 24.296 1.00 83.94 748 PHE A CA 1
ATOM 6324 C C . PHE A 1 748 ? -11.680 39.029 24.241 1.00 83.94 748 PHE A C 1
ATOM 6326 O O . PHE A 1 748 ? -11.328 39.578 23.197 1.00 83.94 748 PHE A O 1
ATOM 6333 N N . GLU A 1 749 ? -11.934 39.742 25.344 1.00 83.19 749 GLU A N 1
ATOM 6334 C CA . GLU A 1 749 ? -11.795 41.210 25.413 1.00 83.19 749 GLU A CA 1
ATOM 6335 C C . GLU A 1 749 ? -10.363 41.678 25.113 1.00 83.19 749 GLU A C 1
ATOM 6337 O O . GLU A 1 749 ? -10.142 42.660 24.387 1.00 83.19 749 GLU A O 1
ATOM 6342 N N . LYS A 1 750 ? -9.375 40.942 25.630 1.00 80.81 750 LYS A N 1
ATOM 6343 C CA . LYS A 1 750 ? -7.951 41.164 25.350 1.00 80.81 750 LYS A CA 1
ATOM 6344 C C . LYS A 1 750 ? -7.612 40.906 23.877 1.00 80.81 750 LYS A C 1
ATOM 6346 O O . LYS A 1 750 ? -6.917 41.721 23.254 1.00 80.81 750 LYS A O 1
ATOM 6351 N N . LEU A 1 751 ? -8.146 39.830 23.287 1.00 80.88 751 LEU A N 1
ATOM 6352 C CA . LEU A 1 751 ? -8.002 39.555 21.854 1.00 80.88 751 LEU A CA 1
ATOM 6353 C C . LEU A 1 751 ? -8.600 40.683 21.013 1.00 80.88 751 LEU A C 1
ATOM 6355 O O . LEU A 1 751 ? -7.916 41.224 20.149 1.00 80.88 751 LEU A O 1
ATOM 6359 N N . ASP A 1 752 ? -9.850 41.069 21.275 1.00 78.56 752 ASP A N 1
ATOM 6360 C CA . ASP A 1 752 ? -10.572 42.105 20.528 1.00 78.56 752 ASP A CA 1
ATOM 6361 C C . ASP A 1 752 ? -9.825 43.450 20.574 1.00 78.56 752 ASP A C 1
ATOM 6363 O O . ASP A 1 752 ? -9.690 44.130 19.553 1.00 78.56 752 ASP A O 1
ATOM 6367 N N . SER A 1 753 ? -9.240 43.793 21.726 1.00 81.31 753 SER A N 1
ATOM 6368 C CA . SER A 1 753 ? -8.363 44.962 21.882 1.00 81.31 753 SER A CA 1
ATOM 6369 C C . SER A 1 753 ? -7.106 44.866 21.006 1.00 81.31 753 SER A C 1
ATOM 6371 O O . SER A 1 753 ? -6.758 45.813 20.296 1.00 81.31 753 SER A O 1
ATOM 6373 N N . SER A 1 754 ? -6.460 43.698 20.974 1.00 79.06 754 SER A N 1
ATOM 6374 C CA . SER A 1 754 ? -5.287 43.439 20.126 1.00 79.06 754 SER A CA 1
ATOM 6375 C C . SER A 1 754 ? -5.619 43.485 18.628 1.00 79.06 754 SER A C 1
ATOM 6377 O O . SER A 1 754 ? -4.851 44.043 17.840 1.00 79.06 754 SER A O 1
ATOM 6379 N N . ILE A 1 755 ? -6.787 42.972 18.221 1.00 78.75 755 ILE A N 1
ATOM 6380 C CA . ILE A 1 755 ? -7.287 43.068 16.839 1.00 78.75 755 ILE A CA 1
ATOM 6381 C C . ILE A 1 755 ? -7.498 44.522 16.455 1.00 78.75 755 ILE A C 1
ATOM 6383 O O . ILE A 1 755 ? -7.033 44.934 15.396 1.00 78.75 755 ILE A O 1
ATOM 6387 N N . LYS A 1 756 ? -8.186 45.304 17.295 1.00 77.88 756 LYS A N 1
ATOM 6388 C CA . LYS A 1 756 ? -8.446 46.730 17.044 1.00 77.88 756 LYS A CA 1
ATOM 6389 C C . LYS A 1 756 ? -7.151 47.519 16.846 1.00 77.88 756 LYS A C 1
ATOM 6391 O O . LYS A 1 756 ? -7.093 48.349 15.944 1.00 77.88 756 LYS A O 1
ATOM 6396 N N . ASN A 1 757 ? -6.107 47.209 17.615 1.00 76.88 757 ASN A N 1
ATOM 6397 C CA . ASN A 1 757 ? -4.791 47.836 17.467 1.00 76.88 757 ASN A CA 1
ATOM 6398 C C . ASN A 1 757 ? -4.075 47.423 16.168 1.00 76.88 757 ASN A C 1
ATOM 6400 O O . ASN A 1 757 ? -3.425 48.250 15.525 1.00 76.88 757 ASN A O 1
ATOM 6404 N N . ARG A 1 758 ? -4.183 46.149 15.763 1.00 75.38 758 ARG A N 1
ATOM 6405 C CA . ARG A 1 758 ? -3.474 45.597 14.593 1.00 75.38 758 ARG A CA 1
ATOM 6406 C C . ARG A 1 758 ? -4.187 45.876 13.265 1.00 75.38 758 ARG A C 1
ATOM 6408 O O . ARG A 1 758 ? -3.527 46.087 12.247 1.00 75.38 758 ARG A O 1
ATOM 6415 N N . ALA A 1 759 ? -5.517 45.910 13.265 1.00 72.19 759 ALA A N 1
ATOM 6416 C CA . ALA A 1 759 ? -6.359 46.221 12.113 1.00 72.19 759 ALA A CA 1
ATOM 6417 C C . ALA A 1 759 ? -6.404 47.741 11.874 1.00 72.19 759 ALA A C 1
ATOM 6419 O O . ALA A 1 759 ? -7.413 48.407 12.122 1.00 72.19 759 ALA A O 1
ATOM 6420 N N . LYS A 1 760 ? -5.284 48.304 11.399 1.00 63.53 760 LYS A N 1
ATOM 6421 C CA . LYS A 1 760 ? -5.174 49.729 11.046 1.00 63.53 760 LYS A CA 1
ATOM 6422 C C . LYS A 1 760 ? -6.330 50.132 10.117 1.00 63.53 760 LYS A C 1
ATOM 6424 O O . LYS A 1 760 ? -6.482 49.575 9.034 1.00 63.53 760 LYS A O 1
ATOM 6429 N N . GLY A 1 761 ? -7.149 51.096 10.544 1.00 66.25 761 GLY A N 1
ATOM 6430 C CA . GLY A 1 761 ? -8.242 51.652 9.734 1.00 66.25 761 GLY A CA 1
ATOM 6431 C C . GLY A 1 761 ? -9.524 50.811 9.652 1.00 66.25 761 GLY A C 1
ATOM 6432 O O . GLY A 1 761 ? -10.339 51.078 8.773 1.00 66.25 761 GLY A O 1
ATOM 6433 N N . LEU A 1 762 ? -9.727 49.827 10.543 1.00 71.06 762 LEU A N 1
ATOM 6434 C CA . LEU A 1 762 ? -10.905 48.938 10.543 1.00 71.06 762 LEU A CA 1
ATOM 6435 C C . LEU A 1 762 ? -11.052 48.113 9.249 1.00 71.06 762 LEU A C 1
ATOM 6437 O O . LEU A 1 762 ? -12.168 47.812 8.833 1.00 71.06 762 LEU A O 1
ATOM 6441 N N . ILE A 1 763 ? -9.946 47.741 8.605 1.00 74.19 763 ILE A N 1
ATOM 6442 C CA . ILE A 1 763 ? -9.953 46.918 7.384 1.00 74.19 763 ILE A CA 1
ATOM 6443 C C . ILE A 1 763 ? -9.948 45.422 7.750 1.00 74.19 763 ILE A C 1
ATOM 6445 O O . ILE A 1 763 ? -9.257 45.015 8.684 1.00 74.19 763 ILE A O 1
ATOM 6449 N N . ILE A 1 764 ? -10.723 44.600 7.031 1.00 76.50 764 ILE A N 1
ATOM 6450 C CA . ILE A 1 764 ? -10.807 43.144 7.248 1.00 76.50 764 ILE A CA 1
ATOM 6451 C C . ILE A 1 764 ? -9.505 42.429 6.850 1.00 76.50 764 ILE A C 1
ATOM 6453 O O . ILE A 1 764 ? -8.889 42.734 5.832 1.00 76.50 764 ILE A O 1
ATOM 6457 N N . ALA A 1 765 ? -9.129 41.432 7.655 1.00 75.88 765 ALA A N 1
ATOM 6458 C CA . ALA A 1 765 ? -8.077 40.448 7.400 1.00 75.88 765 ALA A CA 1
ATOM 6459 C C . ALA A 1 765 ? -8.545 39.057 7.896 1.00 75.88 765 ALA A C 1
ATOM 6461 O O . ALA A 1 765 ? -9.506 38.995 8.669 1.00 75.88 765 ALA A O 1
ATOM 6462 N N . PRO A 1 766 ? -7.890 37.939 7.521 1.00 71.25 766 PRO A N 1
ATOM 6463 C CA . PRO A 1 766 ? -8.360 36.590 7.862 1.00 71.25 766 PRO A CA 1
ATOM 6464 C C . PRO A 1 766 ? -8.572 36.365 9.368 1.00 71.25 766 PRO A C 1
ATOM 6466 O O . PRO A 1 766 ? -9.621 35.878 9.784 1.00 71.25 766 PRO A O 1
ATOM 6469 N N . PHE A 1 767 ? -7.631 36.816 10.204 1.00 72.19 767 PHE A N 1
ATOM 6470 C CA . PHE A 1 767 ? -7.724 36.687 11.665 1.00 72.19 767 PHE A CA 1
ATOM 6471 C C . PHE A 1 767 ? -8.888 37.493 12.276 1.00 72.19 767 PHE A C 1
ATOM 6473 O O . PHE A 1 767 ? -9.439 37.106 13.305 1.00 72.19 767 PHE A O 1
ATOM 6480 N N . VAL A 1 768 ? -9.300 38.594 11.631 1.00 81.56 768 VAL A N 1
ATOM 6481 C CA . VAL A 1 768 ? -10.432 39.428 12.072 1.00 81.56 768 VAL A CA 1
ATOM 6482 C C . VAL A 1 768 ? -11.741 38.656 11.930 1.00 81.56 768 VAL A C 1
ATOM 6484 O O . VAL A 1 768 ? -12.566 38.682 12.840 1.00 81.56 768 VAL A O 1
ATOM 6487 N N . LEU A 1 769 ? -11.928 37.947 10.812 1.00 77.50 769 LEU A N 1
ATOM 6488 C CA . LEU A 1 769 ? -13.135 37.154 10.555 1.00 77.50 769 LEU A CA 1
ATOM 6489 C C . LEU A 1 769 ? -13.308 36.040 11.592 1.00 77.50 769 LEU A C 1
ATOM 6491 O O . LEU A 1 769 ? -14.394 35.899 12.151 1.00 77.50 769 LEU A O 1
ATOM 6495 N N . ASN A 1 770 ? -12.234 35.313 11.910 1.00 75.31 770 ASN A N 1
ATOM 6496 C CA . ASN A 1 770 ? -12.255 34.251 12.920 1.00 75.31 770 ASN A CA 1
ATOM 6497 C C . ASN A 1 770 ? -12.649 34.776 14.308 1.00 75.31 770 ASN A C 1
ATOM 6499 O O . ASN A 1 770 ? -13.474 34.178 14.999 1.00 75.31 770 ASN A O 1
ATOM 6503 N N . ALA A 1 771 ? -12.122 35.934 14.703 1.00 78.56 771 ALA A N 1
ATOM 6504 C CA . ALA A 1 771 ? -12.495 36.553 15.968 1.00 78.56 771 ALA A CA 1
ATOM 6505 C C . ALA A 1 771 ? -13.933 37.097 15.976 1.00 78.56 771 ALA A C 1
ATOM 6507 O O . ALA A 1 771 ? -14.618 37.042 16.995 1.00 78.56 771 ALA A O 1
ATOM 6508 N N . GLN A 1 772 ? -14.428 37.598 14.842 1.00 85.06 772 GLN A N 1
ATOM 6509 C CA . GLN A 1 772 ? -15.830 37.995 14.725 1.00 85.06 772 GLN A CA 1
ATOM 6510 C C . GLN A 1 772 ? -16.781 36.790 14.813 1.00 85.06 772 GLN A C 1
ATOM 6512 O O . GLN A 1 772 ? -17.840 36.905 15.428 1.00 85.06 772 GLN A O 1
ATOM 6517 N N . ILE A 1 773 ? -16.396 35.626 14.279 1.00 81.75 773 ILE A N 1
ATOM 6518 C CA . ILE A 1 773 ? -17.131 34.369 14.486 1.00 81.75 773 ILE A CA 1
ATOM 6519 C C . ILE A 1 773 ? -17.164 34.022 15.980 1.00 81.75 773 ILE A C 1
ATOM 6521 O O . ILE A 1 773 ? -18.246 33.802 16.522 1.00 81.75 773 ILE A O 1
ATOM 6525 N N . LEU A 1 774 ? -16.017 34.063 16.667 1.00 79.50 774 LEU A N 1
ATOM 6526 C CA . LEU A 1 774 ? -15.938 33.853 18.120 1.00 79.50 774 LEU A CA 1
ATOM 6527 C C . LEU A 1 774 ? -16.871 34.785 18.906 1.00 79.50 774 LEU A C 1
ATOM 6529 O O . LEU A 1 774 ? -17.530 34.348 19.845 1.00 79.50 774 LEU A O 1
ATOM 6533 N N . LYS A 1 775 ? -17.003 36.046 18.482 1.00 85.19 775 LYS A N 1
ATOM 6534 C CA . LYS A 1 775 ? -17.936 37.005 19.088 1.00 85.19 775 LYS A CA 1
ATOM 6535 C C . LYS A 1 775 ? -19.398 36.578 18.965 1.00 85.19 775 LYS A C 1
ATOM 6537 O O . LYS A 1 775 ? -20.154 36.694 19.924 1.00 85.19 775 LYS A O 1
ATOM 6542 N N . LEU A 1 776 ? -19.814 36.108 17.788 1.00 86.94 776 LEU A N 1
ATOM 6543 C CA . LEU A 1 776 ? -21.178 35.605 17.575 1.00 86.94 776 LEU A CA 1
ATOM 6544 C C . LEU A 1 776 ? -21.468 34.411 18.482 1.00 86.94 776 LEU A C 1
ATOM 6546 O O . LEU A 1 776 ? -22.525 34.315 19.098 1.00 86.94 776 LEU A O 1
ATOM 6550 N N . TYR A 1 777 ? -20.496 33.525 18.581 1.00 81.06 777 TYR A N 1
ATOM 6551 C CA . TYR A 1 777 ? -20.532 32.368 19.444 1.00 81.06 777 TYR A CA 1
ATOM 6552 C C . TYR A 1 777 ? -20.619 32.763 20.937 1.00 81.06 777 TYR A C 1
ATOM 6554 O O . TYR A 1 777 ? -21.528 32.295 21.622 1.00 81.06 777 TYR A O 1
ATOM 6562 N N . SER A 1 778 ? -19.820 33.732 21.409 1.00 83.12 778 SER A N 1
ATOM 6563 C CA . SER A 1 778 ? -19.953 34.351 22.746 1.00 83.12 778 SER A CA 1
ATOM 6564 C C . SER A 1 778 ? -21.377 34.855 23.013 1.00 83.12 778 SER A C 1
ATOM 6566 O O . SER A 1 778 ? -21.999 34.480 24.009 1.00 83.12 778 SER A O 1
ATOM 6568 N N . LEU A 1 779 ? -21.962 35.610 22.077 1.00 85.44 779 LEU A N 1
ATOM 6569 C CA . LEU A 1 779 ? -23.341 36.097 22.197 1.00 85.44 779 LEU A CA 1
ATOM 6570 C C . LEU A 1 779 ? -24.371 34.958 22.268 1.00 85.44 779 LEU A C 1
ATOM 6572 O O . LEU A 1 779 ? -25.323 35.036 23.046 1.00 85.44 779 LEU A O 1
ATOM 6576 N N . PHE A 1 780 ? -24.187 33.902 21.473 1.00 84.31 780 PHE A N 1
ATOM 6577 C CA . PHE A 1 780 ? -25.030 32.707 21.502 1.00 84.31 780 PHE A CA 1
ATOM 6578 C C . PHE A 1 780 ? -24.985 32.009 22.866 1.00 84.31 780 PHE A C 1
ATOM 6580 O O . PHE A 1 780 ? -26.031 31.640 23.403 1.00 84.31 780 PHE A O 1
ATOM 6587 N N . TRP A 1 781 ? -23.792 31.840 23.437 1.00 75.56 781 TRP A N 1
ATOM 6588 C CA . TRP A 1 781 ? -23.604 31.156 24.717 1.00 75.56 781 TRP A CA 1
ATOM 6589 C C . TRP A 1 781 ? -24.147 31.949 25.903 1.00 75.56 781 TRP A C 1
ATOM 6591 O O . TRP A 1 781 ? -24.805 31.367 26.762 1.00 75.56 781 TRP A O 1
ATOM 6601 N N . HIS A 1 782 ? -23.994 33.275 25.894 1.00 80.56 782 HIS A N 1
ATOM 6602 C CA . HIS A 1 782 ? -24.632 34.179 26.863 1.00 80.56 782 HIS A CA 1
ATOM 6603 C C . HIS A 1 782 ? -26.151 34.306 26.683 1.00 80.56 782 HIS A C 1
ATOM 6605 O O . HIS A 1 782 ? -26.799 35.105 27.356 1.00 80.56 782 HIS A O 1
ATOM 6611 N N . ASN A 1 783 ? -26.739 33.536 25.760 1.00 80.88 783 ASN A N 1
ATOM 6612 C CA . ASN A 1 783 ? -28.155 33.582 25.412 1.00 80.88 783 ASN A CA 1
ATOM 6613 C C . ASN A 1 783 ? -28.617 35.003 25.006 1.00 80.88 783 ASN A C 1
ATOM 6615 O O . ASN A 1 783 ? -29.792 35.353 25.137 1.00 80.88 783 ASN A O 1
ATOM 6619 N N . ASN A 1 784 ? -27.699 35.831 24.485 1.00 85.50 784 ASN A N 1
ATOM 6620 C CA . ASN A 1 784 ? -27.949 37.218 24.103 1.00 85.50 784 ASN A CA 1
ATOM 6621 C C . ASN A 1 784 ? -28.538 37.292 22.687 1.00 85.50 784 ASN A C 1
ATOM 6623 O O . ASN A 1 784 ? -27.881 37.653 21.705 1.00 85.50 784 ASN A O 1
ATOM 6627 N N . GLN A 1 785 ? -29.820 36.942 22.593 1.00 84.75 785 GLN A N 1
ATOM 6628 C CA . GLN A 1 785 ? -30.556 36.897 21.331 1.00 84.75 785 GLN A CA 1
ATOM 6629 C C . GLN A 1 785 ? -30.568 38.257 20.612 1.00 84.75 785 GLN A C 1
ATOM 6631 O O . GLN A 1 785 ? -30.428 38.306 19.389 1.00 84.75 785 GLN A O 1
ATOM 6636 N N . MET A 1 786 ? -30.727 39.356 21.358 1.00 85.00 786 MET A N 1
ATOM 6637 C CA . MET A 1 786 ? -30.746 40.709 20.789 1.00 85.00 786 MET A CA 1
ATOM 6638 C C . MET A 1 786 ? -29.378 41.102 20.236 1.00 85.00 786 MET A C 1
ATOM 6640 O O . MET A 1 786 ? -29.299 41.585 19.110 1.00 85.00 786 MET A O 1
ATOM 6644 N N . GLY A 1 787 ? -28.300 40.790 20.957 1.00 87.25 787 GLY A N 1
ATOM 6645 C CA . GLY A 1 787 ? -26.936 41.022 20.490 1.00 87.25 787 GLY A CA 1
ATOM 6646 C C . GLY A 1 787 ? -26.633 40.300 19.177 1.00 87.25 787 GLY A C 1
ATOM 6647 O O . GLY A 1 787 ? -26.034 40.889 18.283 1.00 87.25 787 GLY A O 1
ATOM 6648 N N . LEU A 1 788 ? -27.100 39.057 19.010 1.00 87.69 788 LEU A N 1
ATOM 6649 C CA . LEU A 1 788 ? -26.979 38.342 17.734 1.00 87.69 788 LEU A CA 1
ATOM 6650 C C . LEU A 1 788 ? -27.826 38.957 16.616 1.00 87.69 788 LEU A C 1
ATOM 6652 O O . LEU A 1 788 ? -27.372 39.008 15.476 1.00 87.69 788 LEU A O 1
ATOM 6656 N N . LEU A 1 789 ? -29.051 39.402 16.910 1.00 85.88 789 LEU A N 1
ATOM 6657 C CA . LEU A 1 789 ? -29.930 40.038 15.922 1.00 85.88 789 LEU A CA 1
ATOM 6658 C C . LEU A 1 789 ? -29.351 41.362 15.409 1.00 85.88 789 LEU A C 1
ATOM 6660 O O . LEU A 1 789 ? -29.408 41.638 14.210 1.00 85.88 789 LEU A O 1
ATOM 6664 N N . GLU A 1 790 ? -28.786 42.163 16.309 1.00 87.81 790 GLU A N 1
ATOM 6665 C CA . GLU A 1 790 ? -28.263 43.501 16.021 1.00 87.81 790 GLU A CA 1
ATOM 6666 C C . GLU A 1 790 ? -26.809 43.492 15.541 1.00 87.81 790 GLU A C 1
ATOM 6668 O O . GLU A 1 790 ? -26.316 44.510 15.047 1.00 87.81 790 GLU A O 1
ATOM 6673 N N . TYR A 1 791 ? -26.124 42.347 15.633 1.00 89.44 791 TYR A N 1
ATOM 6674 C CA . TYR A 1 791 ? -24.717 42.235 15.281 1.00 89.44 791 TYR A CA 1
ATOM 6675 C C . TYR A 1 791 ? -24.441 42.692 13.842 1.00 89.44 791 TYR A C 1
ATOM 6677 O O . TYR A 1 791 ? -25.006 42.166 12.874 1.00 89.44 791 TYR A O 1
ATOM 6685 N N . LYS A 1 792 ? -23.498 43.628 13.709 1.00 83.62 792 LYS A N 1
ATOM 6686 C CA . LYS A 1 792 ? -22.887 44.063 12.450 1.00 83.62 792 LYS A CA 1
ATOM 6687 C C . LYS A 1 792 ? -21.371 44.074 12.622 1.00 83.62 792 LYS A C 1
ATOM 6689 O O . LYS A 1 792 ? -20.878 44.566 13.635 1.00 83.62 792 LYS A O 1
ATOM 6694 N N . SER A 1 793 ? -20.643 43.558 11.629 1.00 82.56 793 SER A N 1
ATOM 6695 C CA . SER A 1 793 ? -19.179 43.626 11.642 1.00 82.56 793 SER A CA 1
ATOM 6696 C C . SER A 1 793 ? -18.734 45.096 11.618 1.00 82.56 793 SER A C 1
ATOM 6698 O O . SER A 1 793 ? -19.178 45.838 10.738 1.00 82.56 793 SER A O 1
ATOM 6700 N N . PRO A 1 794 ? -17.871 45.538 12.551 1.00 80.56 794 PRO A N 1
ATOM 6701 C CA . PRO A 1 794 ? -17.358 46.906 12.562 1.00 80.56 794 PRO A CA 1
ATOM 6702 C C . PRO A 1 794 ? -16.249 47.136 11.518 1.00 80.56 794 PRO A C 1
ATOM 6704 O O . PRO A 1 794 ? -15.811 48.271 11.337 1.00 80.56 794 PRO A O 1
ATOM 6707 N N . TYR A 1 795 ? -15.796 46.080 10.836 1.00 82.69 795 TYR A N 1
ATOM 6708 C CA . TYR A 1 795 ? -14.699 46.126 9.873 1.00 82.69 795 TYR A CA 1
ATOM 6709 C C . TYR A 1 795 ? -15.213 46.213 8.433 1.00 82.69 795 TYR A C 1
ATOM 6711 O O . TYR A 1 795 ? -16.207 45.582 8.070 1.00 82.69 795 TYR A O 1
ATOM 6719 N N . LYS A 1 796 ? -14.513 46.989 7.606 1.00 81.06 796 LYS A N 1
ATOM 6720 C CA . LYS A 1 796 ? -14.811 47.212 6.191 1.00 81.06 796 LYS A CA 1
ATOM 6721 C C . LYS A 1 796 ? -13.886 46.369 5.313 1.00 81.06 796 LYS A C 1
ATOM 6723 O O . LYS A 1 796 ? -12.709 46.205 5.619 1.00 81.06 796 LYS A O 1
ATOM 6728 N N . ASP A 1 797 ? -14.408 45.885 4.193 1.00 81.31 797 ASP A N 1
ATOM 6729 C CA . ASP A 1 797 ? -13.630 45.251 3.123 1.00 81.31 797 ASP A CA 1
ATOM 6730 C C . ASP A 1 797 ? -13.718 46.125 1.861 1.00 81.31 797 ASP A C 1
ATOM 6732 O O . ASP A 1 797 ? -14.576 45.890 1.009 1.00 81.31 797 ASP A O 1
ATOM 6736 N N . PRO A 1 798 ? -12.919 47.205 1.777 1.00 76.44 798 PRO A N 1
ATOM 6737 C CA . PRO A 1 798 ? -13.018 48.173 0.685 1.00 76.44 798 PRO A CA 1
ATOM 6738 C C . PRO A 1 798 ? -12.675 47.570 -0.685 1.00 76.44 798 PRO A C 1
ATOM 6740 O O . PRO A 1 798 ? -13.223 48.017 -1.687 1.00 76.44 798 PRO A O 1
ATOM 6743 N N . ASP A 1 799 ? -11.831 46.534 -0.719 1.00 77.31 799 ASP A N 1
ATOM 6744 C CA . ASP A 1 799 ? -11.367 45.890 -1.953 1.00 77.31 799 ASP A CA 1
ATOM 6745 C C . ASP A 1 799 ? -12.218 44.670 -2.354 1.00 77.31 799 ASP A C 1
ATOM 6747 O O . ASP A 1 799 ? -11.972 44.055 -3.391 1.00 77.31 799 ASP A O 1
ATOM 6751 N N . GLY A 1 800 ? -13.187 44.271 -1.521 1.00 79.94 800 GLY A N 1
ATOM 6752 C CA . GLY A 1 800 ? -14.006 43.075 -1.738 1.00 79.94 800 GLY A CA 1
ATOM 6753 C C . GLY A 1 800 ? -13.240 41.747 -1.643 1.00 79.94 800 GLY A C 1
ATOM 6754 O O . GLY A 1 800 ? -13.771 40.718 -2.066 1.00 79.94 800 GLY A O 1
ATOM 6755 N N . ARG A 1 801 ? -12.010 41.744 -1.104 1.00 77.25 801 ARG A N 1
ATOM 6756 C CA . ARG A 1 801 ? -11.134 40.555 -1.035 1.00 77.25 801 ARG A CA 1
ATOM 6757 C C . ARG A 1 801 ? -11.667 39.462 -0.107 1.00 77.25 801 ARG A C 1
ATOM 6759 O O . ARG A 1 801 ? -11.284 38.307 -0.250 1.00 77.25 801 ARG A O 1
ATOM 6766 N N . TYR A 1 802 ? -12.533 39.814 0.839 1.00 78.06 802 TYR A N 1
ATOM 6767 C CA . TYR A 1 802 ? -13.068 38.942 1.886 1.00 78.06 802 TYR A CA 1
ATOM 6768 C C . TYR A 1 802 ? -14.596 38.830 1.840 1.00 78.06 802 TYR A C 1
ATOM 6770 O O . TYR A 1 802 ? -15.229 38.466 2.837 1.00 78.06 802 TYR A O 1
ATOM 6778 N N . LYS A 1 803 ? -15.200 39.113 0.680 1.00 78.12 803 LYS A N 1
ATOM 6779 C CA . LYS A 1 803 ? -16.648 39.031 0.449 1.00 78.12 803 LYS A CA 1
ATOM 6780 C C . LYS A 1 803 ? -17.252 37.700 0.918 1.00 78.12 803 LYS A C 1
ATOM 6782 O O . LYS A 1 803 ? -18.273 37.708 1.604 1.00 78.12 803 LYS A O 1
ATOM 6787 N N . ASP A 1 804 ? -16.601 36.577 0.625 1.00 72.62 804 ASP A N 1
ATOM 6788 C CA . ASP A 1 804 ? -17.094 35.240 0.993 1.00 72.62 804 ASP A CA 1
ATOM 6789 C C . ASP A 1 804 ? -16.960 34.961 2.500 1.00 72.62 804 ASP A C 1
ATOM 6791 O O . ASP A 1 804 ? -17.830 34.340 3.118 1.00 72.62 804 ASP A O 1
ATOM 6795 N N . GLY A 1 805 ? -15.919 35.507 3.135 1.00 74.75 805 GLY A N 1
ATOM 6796 C CA . GLY A 1 805 ? -15.744 35.469 4.588 1.00 74.75 805 GLY A CA 1
ATOM 6797 C C . GLY A 1 805 ? -16.822 36.263 5.331 1.00 74.75 805 GLY A C 1
ATOM 6798 O O . GLY A 1 805 ? -17.329 35.820 6.360 1.00 74.75 805 GLY A O 1
ATOM 6799 N N . LEU A 1 806 ? -17.243 37.402 4.776 1.00 79.75 806 LEU A N 1
ATOM 6800 C CA . LEU A 1 806 ? -18.362 38.191 5.297 1.00 79.75 806 LEU A CA 1
ATOM 6801 C C . LEU A 1 806 ? -19.712 37.480 5.139 1.00 79.75 806 LEU A C 1
ATOM 6803 O O . LEU A 1 806 ? -20.525 37.508 6.063 1.00 79.75 806 LEU A O 1
ATOM 6807 N N . ILE A 1 807 ? -19.941 36.812 4.003 1.00 79.62 807 ILE A N 1
ATOM 6808 C CA . ILE A 1 807 ? -21.124 35.961 3.802 1.00 79.62 807 ILE A CA 1
ATOM 6809 C C . ILE A 1 807 ? -21.124 34.815 4.819 1.00 79.62 807 ILE A C 1
ATOM 6811 O O . ILE A 1 807 ? -22.153 34.536 5.433 1.00 79.62 807 ILE A O 1
ATOM 6815 N N . SER A 1 808 ? -19.969 34.188 5.052 1.00 78.81 808 SER A N 1
ATOM 6816 C CA . SER A 1 808 ? -19.813 33.120 6.045 1.00 78.81 808 SER A CA 1
ATOM 6817 C C . SER A 1 808 ? -20.108 33.604 7.466 1.00 78.81 808 SER A C 1
ATOM 6819 O O . SER A 1 808 ? -20.826 32.929 8.197 1.00 78.81 808 SER A O 1
ATOM 6821 N N . LEU A 1 809 ? -19.640 34.797 7.839 1.00 84.06 809 LEU A N 1
ATOM 6822 C CA . LEU A 1 809 ? -19.941 35.416 9.131 1.00 84.06 809 LEU A CA 1
ATOM 6823 C C . LEU A 1 809 ? -21.448 35.694 9.300 1.00 84.06 809 LEU A C 1
ATOM 6825 O O . LEU A 1 809 ? -22.022 35.442 10.360 1.00 84.06 809 LEU A O 1
ATOM 6829 N N . GLU A 1 810 ? -22.112 36.188 8.251 1.00 85.81 810 GLU A N 1
ATOM 6830 C CA . GLU A 1 810 ? -23.560 36.418 8.258 1.00 85.81 810 GLU A CA 1
ATOM 6831 C C . GLU A 1 810 ? -24.355 35.101 8.346 1.00 85.81 810 GLU A C 1
ATOM 6833 O O . GLU A 1 810 ? -25.338 35.018 9.091 1.00 85.81 810 GLU A O 1
ATOM 6838 N N . ASN A 1 811 ? -23.907 34.059 7.644 1.00 86.00 811 ASN A N 1
ATOM 6839 C CA . ASN A 1 811 ? -24.482 32.718 7.716 1.00 86.00 811 ASN A CA 1
ATOM 6840 C C . ASN A 1 811 ? -24.327 32.100 9.105 1.00 86.00 811 ASN A C 1
ATOM 6842 O O . ASN A 1 811 ? -25.301 31.562 9.626 1.00 86.00 811 ASN A O 1
ATOM 6846 N N . GLU A 1 812 ? -23.152 32.220 9.727 1.00 86.00 812 GLU A N 1
ATOM 6847 C CA . GLU A 1 812 ? -22.899 31.720 11.081 1.00 86.00 812 GLU A CA 1
ATOM 6848 C C . GLU A 1 812 ? -23.804 32.431 12.101 1.00 86.00 812 GLU A C 1
ATOM 6850 O O . GLU A 1 812 ? -24.434 31.784 12.937 1.00 86.00 812 GLU A O 1
ATOM 6855 N N . ARG A 1 813 ? -24.003 33.751 11.972 1.00 89.44 813 ARG A N 1
ATOM 6856 C CA . ARG A 1 813 ? -24.968 34.498 12.800 1.00 89.44 813 ARG A CA 1
ATOM 6857 C C . ARG A 1 813 ? -26.381 33.917 12.690 1.00 89.44 813 ARG A C 1
ATOM 6859 O O . ARG A 1 813 ? -27.034 33.680 13.706 1.00 89.44 813 ARG A O 1
ATOM 6866 N N . TYR A 1 814 ? -26.871 33.689 11.469 1.00 88.12 814 TYR A N 1
ATOM 6867 C CA . TYR A 1 814 ? -28.208 33.123 11.254 1.00 88.12 814 TYR A CA 1
ATOM 6868 C C . TYR A 1 814 ? -28.309 31.655 11.674 1.00 88.12 814 TYR A C 1
ATOM 6870 O O . TYR A 1 814 ? -29.357 31.241 12.173 1.00 88.12 814 TYR A O 1
ATOM 6878 N N . PHE A 1 815 ? -27.232 30.886 11.532 1.00 87.81 815 PHE A N 1
ATOM 6879 C CA . PHE A 1 815 ? -27.115 29.525 12.041 1.00 87.81 815 PHE A CA 1
ATOM 6880 C C . PHE A 1 815 ? -27.288 29.494 13.567 1.00 87.81 815 PHE A C 1
ATOM 6882 O O . PHE A 1 815 ? -28.170 28.794 14.071 1.00 87.81 815 PHE A O 1
ATOM 6889 N N . LEU A 1 816 ? -26.542 30.322 14.305 1.00 86.94 816 LEU A N 1
ATOM 6890 C CA . LEU A 1 816 ? -26.633 30.409 15.766 1.00 86.94 816 LEU A CA 1
ATOM 6891 C C . LEU A 1 816 ? -27.994 30.934 16.239 1.00 86.94 816 LEU A C 1
ATOM 6893 O O . LEU A 1 816 ? -28.596 30.345 17.138 1.00 86.94 816 LEU A O 1
ATOM 6897 N N . LEU A 1 817 ? -28.542 31.968 15.591 1.00 88.00 817 LEU A N 1
ATOM 6898 C CA . LEU A 1 817 ? -29.899 32.455 15.873 1.00 88.00 817 LEU A CA 1
ATOM 6899 C C . LEU A 1 817 ? -30.948 31.356 15.686 1.00 88.00 817 LEU A C 1
ATOM 6901 O O . LEU A 1 817 ? -31.819 31.180 16.536 1.00 88.00 817 LEU A O 1
ATOM 6905 N N . THR A 1 818 ? -30.853 30.592 14.596 1.00 87.75 818 THR A N 1
ATOM 6906 C CA . THR A 1 818 ? -31.755 29.464 14.325 1.00 87.75 818 THR A CA 1
ATOM 6907 C C . THR A 1 818 ? -31.672 28.433 15.450 1.00 87.75 818 THR A C 1
ATOM 6909 O O . THR A 1 818 ? -32.708 28.032 15.981 1.00 87.75 818 THR A O 1
ATOM 6912 N N . ARG A 1 819 ? -30.459 28.073 15.895 1.00 85.31 819 ARG A N 1
ATOM 6913 C CA . ARG A 1 819 ? -30.259 27.156 17.030 1.00 85.31 819 ARG A CA 1
ATOM 6914 C C . ARG A 1 819 ? -30.833 27.695 18.344 1.00 85.31 819 ARG A C 1
ATOM 6916 O O . ARG A 1 819 ? -31.386 26.910 19.110 1.00 85.31 819 ARG A O 1
ATOM 6923 N N . MET A 1 820 ? -30.746 29.000 18.619 1.00 85.56 820 MET A N 1
ATOM 6924 C CA . MET A 1 820 ? -31.367 29.590 19.819 1.00 85.56 820 MET A CA 1
ATOM 6925 C C . MET A 1 820 ? -32.885 29.503 19.774 1.00 85.56 820 MET A C 1
ATOM 6927 O O . MET A 1 820 ? -33.508 29.106 20.755 1.00 85.56 820 MET A O 1
ATOM 6931 N N . TYR A 1 821 ? -33.490 29.841 18.634 1.00 86.19 821 TYR A N 1
ATOM 6932 C CA . TYR A 1 821 ? -34.937 29.739 18.477 1.00 86.19 821 TYR A CA 1
ATOM 6933 C C . TYR A 1 821 ? -35.420 28.295 18.645 1.00 86.19 821 TYR A C 1
ATOM 6935 O O . TYR A 1 821 ? -36.421 28.082 19.325 1.00 86.19 821 TYR A O 1
ATOM 6943 N N . MET A 1 822 ? -34.673 27.308 18.138 1.00 81.62 822 MET A N 1
ATOM 6944 C CA . MET A 1 822 ? -34.955 25.888 18.386 1.00 81.62 822 MET A CA 1
ATOM 6945 C C . MET A 1 822 ? -34.871 25.524 19.871 1.00 81.62 822 MET A C 1
ATOM 6947 O O . MET A 1 822 ? -35.801 24.917 20.395 1.00 81.62 822 MET A O 1
ATOM 6951 N N . LYS A 1 823 ? -33.797 25.929 20.570 1.00 79.00 823 LYS A N 1
ATOM 6952 C CA . LYS A 1 823 ? -33.650 25.698 22.021 1.00 79.00 823 LYS A CA 1
ATOM 6953 C C . LYS A 1 823 ? -34.809 26.300 22.822 1.00 79.00 823 LYS A C 1
ATOM 6955 O O . LYS A 1 823 ? -35.231 25.716 23.812 1.00 79.00 823 LYS A O 1
ATOM 6960 N N . ASN A 1 824 ? -35.343 27.429 22.361 1.00 80.50 824 ASN A N 1
ATOM 6961 C CA . ASN A 1 824 ? -36.452 28.141 22.993 1.00 80.50 824 ASN A CA 1
ATOM 6962 C C . ASN A 1 824 ? -37.843 27.688 22.494 1.00 80.50 824 ASN A C 1
ATOM 6964 O O . ASN A 1 824 ? -38.835 28.348 22.799 1.00 80.50 824 ASN A O 1
ATOM 6968 N N . GLY A 1 825 ? -37.939 26.614 21.696 1.00 76.56 825 GLY A N 1
ATOM 6969 C CA . GLY A 1 825 ? -39.205 26.076 21.172 1.00 76.56 825 GLY A CA 1
ATOM 6970 C C . GLY A 1 825 ? -39.904 26.940 20.109 1.00 76.56 825 GLY A C 1
ATOM 6971 O O . GLY A 1 825 ? -41.047 26.673 19.739 1.00 76.56 825 GLY A O 1
ATOM 6972 N N . LYS A 1 826 ? -39.235 27.977 19.595 1.00 83.31 826 LYS A N 1
ATOM 6973 C CA . LYS A 1 826 ? -39.746 28.953 18.616 1.00 83.31 826 LYS A CA 1
ATOM 6974 C C . LYS A 1 826 ? -39.469 28.493 17.180 1.00 83.31 826 LYS A C 1
ATOM 6976 O O . LYS A 1 826 ? -38.623 29.032 16.464 1.00 83.31 826 LYS A O 1
ATOM 6981 N N . ASN A 1 827 ? -40.155 27.427 16.772 1.00 80.50 827 ASN A N 1
ATOM 6982 C CA . ASN A 1 827 ? -39.865 26.711 15.523 1.00 80.50 827 ASN A CA 1
ATOM 6983 C C . ASN A 1 827 ? -40.141 27.541 14.252 1.00 80.50 827 ASN A C 1
ATOM 6985 O O . ASN A 1 827 ? -39.438 27.389 13.251 1.00 80.50 827 ASN A O 1
ATOM 6989 N N . GLU A 1 828 ? -41.130 28.438 14.271 1.00 80.19 828 GLU A N 1
ATOM 6990 C CA . GLU A 1 828 ? -41.455 29.284 13.112 1.00 80.19 828 GLU A CA 1
ATOM 6991 C C . GLU A 1 828 ? -40.377 30.348 12.866 1.00 80.19 828 GLU A C 1
ATOM 6993 O O . GLU A 1 828 ? -39.999 30.635 11.728 1.00 80.19 828 GLU A O 1
ATOM 6998 N N . GLU A 1 829 ? -39.828 30.910 13.937 1.00 82.56 829 GLU A N 1
ATOM 6999 C CA . GLU A 1 829 ? -38.726 31.861 13.907 1.00 82.56 829 GLU A CA 1
ATOM 7000 C C . GLU A 1 829 ? -37.425 31.191 13.469 1.00 82.56 829 GLU A C 1
ATOM 7002 O O . GLU A 1 829 ? -36.680 31.774 12.676 1.00 82.56 829 GLU A O 1
ATOM 7007 N N . ALA A 1 830 ? -37.173 29.955 13.912 1.00 83.75 830 ALA A N 1
ATOM 7008 C CA . ALA A 1 830 ? -36.052 29.153 13.429 1.00 83.75 830 ALA A CA 1
ATOM 7009 C C . ALA A 1 830 ? -36.119 28.983 11.898 1.00 83.75 830 ALA A C 1
ATOM 7011 O O . ALA A 1 830 ? -35.149 29.263 11.195 1.00 83.75 830 ALA A O 1
ATOM 7012 N N . GLN A 1 831 ? -37.293 28.656 11.348 1.00 80.62 831 GLN A N 1
ATOM 7013 C CA . GLN A 1 831 ? -37.484 28.550 9.896 1.00 80.62 831 GLN A CA 1
ATOM 7014 C C . GLN A 1 831 ? -37.325 29.872 9.147 1.00 80.62 831 GLN A C 1
ATOM 7016 O O . GLN A 1 831 ? -36.780 29.904 8.042 1.00 80.62 831 GLN A O 1
ATOM 7021 N N . LYS A 1 832 ? -37.806 30.979 9.715 1.00 85.00 832 LYS A N 1
ATOM 7022 C CA . LYS A 1 832 ? -37.626 32.302 9.102 1.00 85.00 832 LYS A CA 1
ATOM 7023 C C . LYS A 1 832 ? -36.148 32.684 9.024 1.00 85.00 832 LYS A C 1
ATOM 7025 O O . LYS A 1 832 ? -35.746 33.301 8.042 1.00 85.00 832 LYS A O 1
ATOM 7030 N N . ASN A 1 833 ? -35.348 32.334 10.032 1.00 84.69 833 ASN A N 1
ATOM 7031 C CA . ASN A 1 833 ? -33.923 32.667 10.064 1.00 84.69 833 ASN A CA 1
ATOM 7032 C C . ASN A 1 833 ? -33.072 31.724 9.212 1.00 84.69 833 ASN A C 1
ATOM 7034 O O . ASN A 1 833 ? -32.178 32.205 8.523 1.00 84.69 833 ASN A O 1
ATOM 7038 N N . VAL A 1 834 ? -33.393 30.428 9.158 1.00 84.44 834 VAL A N 1
ATOM 7039 C CA . VAL A 1 834 ? -32.635 29.481 8.326 1.00 84.44 834 VAL A CA 1
ATOM 7040 C C . VAL A 1 834 ? -32.721 29.822 6.833 1.00 84.44 834 VAL A C 1
ATOM 7042 O O . VAL A 1 834 ? -31.746 29.666 6.107 1.00 84.44 834 VAL A O 1
ATOM 7045 N N . LYS A 1 835 ? -33.846 30.399 6.379 1.00 82.56 835 LYS A N 1
ATOM 7046 C CA . LYS A 1 835 ? -34.027 30.904 5.003 1.00 82.56 835 LYS A CA 1
ATOM 7047 C C . LYS A 1 835 ? -33.174 32.133 4.665 1.00 82.56 835 LYS A C 1
ATOM 7049 O O . LYS A 1 835 ? -33.069 32.483 3.495 1.00 82.56 835 LYS A O 1
ATOM 7054 N N . LYS A 1 836 ? -32.608 32.818 5.666 1.00 84.12 836 LYS A N 1
ATOM 7055 C CA . LYS A 1 836 ? -31.732 33.986 5.465 1.00 84.12 836 LYS A CA 1
ATOM 7056 C C . LYS A 1 836 ? -30.270 33.601 5.251 1.00 84.12 836 LYS A C 1
ATOM 7058 O O . LYS A 1 836 ? -29.485 34.463 4.868 1.00 84.12 836 LYS A O 1
ATOM 7063 N N . ILE A 1 837 ? -29.913 32.337 5.481 1.00 84.31 837 ILE A N 1
ATOM 7064 C CA . ILE A 1 837 ? -28.590 31.800 5.169 1.00 84.31 837 ILE A CA 1
ATOM 7065 C C . ILE A 1 837 ? -28.405 31.841 3.643 1.00 84.31 837 ILE A C 1
ATOM 7067 O O . ILE A 1 837 ? -29.194 31.269 2.892 1.00 84.31 837 ILE A O 1
ATOM 7071 N N . ARG A 1 838 ? -27.366 32.540 3.182 1.00 77.00 838 ARG A N 1
ATOM 7072 C CA . ARG A 1 838 ? -27.030 32.729 1.768 1.00 77.00 838 ARG A CA 1
ATOM 7073 C C . ARG A 1 838 ? -25.939 31.749 1.367 1.00 77.00 838 ARG A C 1
ATOM 7075 O O . ARG A 1 838 ? -24.800 31.877 1.803 1.00 77.00 838 ARG A O 1
ATOM 7082 N N . CYS A 1 839 ? -26.255 30.799 0.499 1.00 67.12 839 CYS A N 1
ATOM 7083 C CA . CYS A 1 839 ? -25.278 29.833 0.008 1.00 67.12 839 CYS A CA 1
ATOM 7084 C C . CYS A 1 839 ? -25.235 29.859 -1.523 1.00 67.12 839 CYS A C 1
ATOM 7086 O O . CYS A 1 839 ? -26.254 29.598 -2.155 1.00 67.12 839 CYS A O 1
ATOM 7088 N N . GLN A 1 840 ? -24.072 30.146 -2.115 1.00 60.34 840 GLN A N 1
ATOM 7089 C CA . GLN A 1 840 ? -23.848 29.942 -3.552 1.00 60.34 840 GLN A CA 1
ATOM 7090 C C . GLN A 1 840 ? -23.573 28.455 -3.844 1.00 60.34 840 GLN A C 1
ATOM 7092 O O . GLN A 1 840 ? -23.188 27.695 -2.952 1.00 60.34 840 GLN A O 1
ATOM 7097 N N . ASP A 1 841 ? -23.806 28.010 -5.082 1.00 50.56 841 ASP A N 1
ATOM 7098 C CA . ASP A 1 841 ? -23.737 26.586 -5.443 1.00 50.56 841 ASP A CA 1
ATOM 7099 C C . ASP A 1 841 ? -22.328 25.994 -5.521 1.00 50.56 841 ASP A C 1
ATOM 7101 O O . ASP A 1 841 ? -22.174 24.781 -5.388 1.00 50.56 841 ASP A O 1
ATOM 7105 N N . SER A 1 842 ? -21.297 26.831 -5.622 1.00 49.16 842 SER A N 1
ATOM 7106 C CA . SER A 1 842 ? -19.902 26.408 -5.769 1.00 49.16 842 SER A CA 1
ATOM 7107 C C . SER A 1 842 ? -19.092 26.357 -4.467 1.00 49.16 842 SER A C 1
ATOM 7109 O O . SER A 1 842 ? -17.973 25.847 -4.489 1.00 49.16 842 SER A O 1
ATOM 7111 N N . ASP A 1 843 ? -19.612 26.857 -3.342 1.00 57.66 843 ASP A N 1
ATOM 7112 C CA . ASP A 1 843 ? -18.754 27.247 -2.217 1.00 57.66 843 ASP A CA 1
ATOM 7113 C C . ASP A 1 843 ? -18.581 26.159 -1.133 1.00 57.66 843 ASP A C 1
ATOM 7115 O O . ASP A 1 843 ? -19.550 25.624 -0.584 1.00 57.66 843 ASP A O 1
ATOM 7119 N N . TYR A 1 844 ? -17.323 25.830 -0.819 1.00 56.81 844 TYR A N 1
ATOM 7120 C CA . TYR A 1 844 ? -16.900 24.753 0.093 1.00 56.81 844 TYR A CA 1
ATOM 7121 C C . TYR A 1 844 ? -17.413 24.967 1.526 1.00 56.81 844 TYR A C 1
ATOM 7123 O O . TYR A 1 844 ? -17.921 24.040 2.159 1.00 56.81 844 TYR A O 1
ATOM 7131 N N . PHE A 1 845 ? -17.367 26.212 2.009 1.00 57.28 845 PHE A N 1
ATOM 7132 C CA . PHE A 1 845 ? -17.811 26.586 3.356 1.00 57.28 845 PHE A CA 1
ATOM 7133 C C . PHE A 1 845 ? -19.340 26.612 3.503 1.00 57.28 845 PHE A C 1
ATOM 7135 O O . PHE A 1 845 ? -19.864 26.615 4.618 1.00 57.28 845 PHE A O 1
ATOM 7142 N N . ALA A 1 846 ? -20.082 26.572 2.392 1.00 67.69 846 ALA A N 1
ATOM 7143 C CA . ALA A 1 846 ? -21.537 26.637 2.402 1.00 67.69 846 ALA A CA 1
ATOM 7144 C C . ALA A 1 846 ? -22.220 25.284 2.680 1.00 67.69 846 ALA A C 1
ATOM 7146 O O . ALA A 1 846 ? -23.406 25.258 3.017 1.00 67.69 846 ALA A O 1
ATOM 7147 N N . LEU A 1 847 ? -21.503 24.156 2.571 1.00 71.81 847 LEU A N 1
ATOM 7148 C CA . LEU A 1 847 ? -22.090 22.814 2.691 1.00 71.81 847 LEU A CA 1
ATOM 7149 C C . LEU A 1 847 ? -22.663 22.530 4.086 1.00 71.81 847 LEU A C 1
ATOM 7151 O O . LEU A 1 847 ? -23.768 21.992 4.174 1.00 71.81 847 LEU A O 1
ATOM 7155 N N . LYS A 1 848 ? -21.980 22.942 5.167 1.00 76.81 848 LYS A N 1
ATOM 7156 C CA . LYS A 1 848 ? -22.491 22.823 6.549 1.00 76.81 848 LYS A CA 1
ATOM 7157 C C . LYS A 1 848 ? -23.845 23.521 6.685 1.00 76.81 848 LYS A C 1
ATOM 7159 O O . LYS A 1 848 ? -24.807 22.924 7.164 1.00 76.81 848 LYS A O 1
ATOM 7164 N N . TYR A 1 849 ? -23.937 24.765 6.216 1.00 81.31 849 TYR A N 1
ATOM 7165 C CA . TYR A 1 849 ? -25.153 25.563 6.348 1.00 81.31 849 TYR A CA 1
ATOM 7166 C C . TYR A 1 849 ? -26.282 25.075 5.436 1.00 81.31 849 TYR A C 1
ATOM 7168 O O . TYR A 1 849 ? -27.425 25.034 5.881 1.00 81.31 849 TYR A O 1
ATOM 7176 N N . LYS A 1 850 ? -25.981 24.637 4.202 1.00 79.38 850 LYS A N 1
ATOM 7177 C CA . LYS A 1 850 ? -26.965 24.000 3.304 1.00 79.38 850 LYS A CA 1
ATOM 7178 C C . LYS A 1 850 ? -27.535 22.720 3.916 1.00 79.38 850 LYS A C 1
ATOM 7180 O O . LYS A 1 850 ? -28.747 22.521 3.911 1.00 79.38 850 LYS A O 1
ATOM 7185 N N . SER A 1 851 ? -26.665 21.887 4.487 1.00 82.56 851 SER A N 1
ATOM 7186 C CA . SER A 1 851 ? -27.046 20.638 5.155 1.00 82.56 851 SER A CA 1
ATOM 7187 C C . SER A 1 851 ? -27.931 20.902 6.372 1.00 82.56 851 SER A C 1
ATOM 7189 O O . SER A 1 851 ? -28.984 20.285 6.520 1.00 82.56 851 SER A O 1
ATOM 7191 N N . PHE A 1 852 ? -27.555 21.883 7.198 1.00 83.44 852 PHE A N 1
ATOM 7192 C CA . PHE A 1 852 ? -28.358 22.311 8.339 1.00 83.44 852 PHE A CA 1
ATOM 7193 C C . PHE A 1 852 ? -29.704 22.913 7.913 1.00 83.44 852 PHE A C 1
ATOM 7195 O O . PHE A 1 852 ? -30.738 22.580 8.485 1.00 83.44 852 PHE A O 1
ATOM 7202 N N . ALA A 1 853 ? -29.730 23.756 6.879 1.00 82.38 853 ALA A N 1
ATOM 7203 C CA . ALA A 1 853 ? -30.965 24.336 6.361 1.00 82.38 853 ALA A CA 1
ATOM 7204 C C . ALA A 1 853 ? -31.934 23.266 5.847 1.00 82.38 853 ALA A C 1
ATOM 7206 O O . ALA A 1 853 ? -33.128 23.320 6.157 1.00 82.38 853 ALA A O 1
ATOM 7207 N N . LEU A 1 854 ? -31.417 22.261 5.131 1.00 82.12 854 LEU A N 1
ATOM 7208 C CA . LEU A 1 854 ? -32.198 21.111 4.694 1.00 82.12 854 LEU A CA 1
ATOM 7209 C C . LEU A 1 854 ? -32.743 20.334 5.899 1.00 82.12 854 LEU A C 1
ATOM 7211 O O . LEU A 1 854 ? -33.947 20.094 5.962 1.00 82.12 854 LEU A O 1
ATOM 7215 N N . TYR A 1 855 ? -31.903 20.029 6.889 1.00 84.56 855 TYR A N 1
ATOM 7216 C CA . TYR A 1 855 ? -32.319 19.373 8.131 1.00 84.56 855 TYR A CA 1
ATOM 7217 C C . TYR A 1 855 ? -33.479 20.115 8.820 1.00 84.56 855 TYR A C 1
ATOM 7219 O O . TYR A 1 855 ? -34.546 19.540 9.039 1.00 84.56 855 TYR A O 1
ATOM 7227 N N . ILE A 1 856 ? -33.351 21.425 9.051 1.00 80.56 856 ILE A N 1
ATOM 7228 C CA . ILE A 1 856 ? -34.421 22.230 9.665 1.00 80.56 856 ILE A CA 1
ATOM 7229 C C . ILE A 1 856 ? -35.694 22.244 8.812 1.00 80.56 856 ILE A C 1
ATOM 7231 O O . ILE A 1 856 ? -36.805 22.183 9.349 1.00 80.56 856 ILE A O 1
ATOM 7235 N N . SER A 1 857 ? -35.556 22.287 7.486 1.00 78.50 857 SER A N 1
ATOM 7236 C CA . SER A 1 857 ? -36.705 22.254 6.578 1.00 78.50 857 SER A CA 1
ATOM 7237 C C . SER A 1 857 ? -37.472 20.925 6.635 1.00 78.50 857 SER A C 1
ATOM 7239 O O . SER A 1 857 ? -38.699 20.928 6.533 1.00 78.50 857 SER A O 1
ATOM 7241 N N . VAL A 1 858 ? -36.789 19.801 6.871 1.00 78.94 858 VAL A N 1
ATOM 7242 C CA . VAL A 1 858 ? -37.396 18.462 6.961 1.00 78.94 858 VAL A CA 1
ATOM 7243 C C . VAL A 1 858 ? -38.132 18.260 8.285 1.00 78.94 858 VAL A C 1
ATOM 7245 O O . VAL A 1 858 ? -39.249 17.733 8.297 1.00 78.94 858 VAL A O 1
ATOM 7248 N N . PHE A 1 859 ? -37.529 18.679 9.398 1.00 72.56 859 PHE A N 1
ATOM 7249 C CA . PHE A 1 859 ? -38.055 18.391 10.735 1.00 72.56 859 PHE A CA 1
ATOM 7250 C C . PHE A 1 859 ? -39.185 19.328 11.166 1.00 72.56 859 PHE A C 1
ATOM 7252 O O . PHE A 1 859 ? -40.108 18.885 11.844 1.00 72.56 859 PHE A O 1
ATOM 7259 N N . TYR A 1 860 ? -39.163 20.593 10.737 1.00 71.25 860 TYR A N 1
ATOM 7260 C CA . TYR A 1 860 ? -40.089 21.605 11.258 1.00 71.25 860 TYR A CA 1
ATOM 7261 C C . TYR A 1 860 ? -41.143 22.091 10.249 1.00 71.25 860 TYR A C 1
ATOM 7263 O O . TYR A 1 860 ? -41.952 22.958 10.584 1.00 71.25 860 TYR A O 1
ATOM 7271 N N . SER A 1 861 ? -41.146 21.614 8.997 1.00 65.06 861 SER A N 1
ATOM 7272 C CA . SER A 1 861 ? -42.139 22.038 7.993 1.00 65.06 861 SER A CA 1
ATOM 7273 C C . SER A 1 861 ? -43.556 21.577 8.365 1.00 65.06 861 SER A C 1
ATOM 7275 O O . SER A 1 861 ? -43.793 20.399 8.613 1.00 65.06 861 SER A O 1
ATOM 7277 N N . LYS A 1 862 ? -44.510 22.524 8.403 1.00 56.97 862 LYS A N 1
ATOM 7278 C CA . LYS A 1 862 ? -45.925 22.274 8.750 1.00 56.97 862 LYS A CA 1
ATOM 7279 C C . LYS A 1 862 ? -46.798 21.791 7.575 1.00 56.97 862 LYS A C 1
ATOM 7281 O O . LYS A 1 862 ? -47.902 21.328 7.820 1.00 56.97 862 LYS A O 1
ATOM 7286 N N . ASN A 1 863 ? -46.322 21.871 6.327 1.00 55.41 863 ASN A N 1
ATOM 7287 C CA . ASN A 1 863 ? -47.091 21.517 5.122 1.00 55.41 863 ASN A CA 1
ATOM 7288 C C . ASN A 1 863 ? -46.441 20.355 4.358 1.00 55.41 863 ASN A C 1
ATOM 7290 O O . ASN A 1 863 ? -45.224 20.192 4.406 1.00 55.41 863 ASN A O 1
ATOM 7294 N N . SER A 1 864 ? -47.256 19.590 3.624 1.00 54.50 864 SER A N 1
ATOM 7295 C CA . SER A 1 864 ? -46.868 18.490 2.730 1.00 54.50 864 SER A CA 1
ATOM 7296 C C . SER A 1 864 ? -45.865 18.946 1.660 1.00 54.50 864 SER A C 1
ATOM 7298 O O . SER A 1 864 ? -46.233 19.315 0.544 1.00 54.50 864 SER A O 1
ATOM 7300 N N . CYS A 1 865 ? -44.581 18.967 2.009 1.00 62.47 865 CYS A N 1
ATOM 7301 C CA . CYS A 1 865 ? -43.496 19.135 1.056 1.00 62.47 865 CYS A CA 1
ATOM 7302 C C . CYS A 1 865 ? -43.409 17.895 0.159 1.00 62.47 865 CYS A C 1
ATOM 7304 O O . CYS A 1 865 ? -43.718 16.783 0.586 1.00 62.47 865 CYS A O 1
ATOM 7306 N N . ASN A 1 866 ? -42.939 18.068 -1.078 1.00 75.94 866 ASN A N 1
ATOM 7307 C CA . ASN A 1 866 ? -42.586 16.937 -1.927 1.00 75.94 866 ASN A CA 1
ATOM 7308 C C . ASN A 1 866 ? -41.333 16.253 -1.346 1.00 75.94 866 ASN A C 1
ATOM 7310 O O . ASN A 1 866 ? -40.205 16.625 -1.668 1.00 75.94 866 ASN A O 1
ATOM 7314 N N . TYR A 1 867 ? -41.532 15.284 -0.445 1.00 82.19 867 TYR A N 1
ATOM 7315 C CA . TYR A 1 867 ? -40.446 14.578 0.239 1.00 82.19 867 TYR A CA 1
ATOM 7316 C C . TYR A 1 867 ? -39.500 13.873 -0.737 1.00 82.19 867 TYR A C 1
ATOM 7318 O O . TYR A 1 867 ? -38.307 13.784 -0.459 1.00 82.19 867 TYR A O 1
ATOM 7326 N N . ALA A 1 868 ? -39.993 13.446 -1.904 1.00 80.88 868 ALA A N 1
ATOM 7327 C CA . ALA A 1 868 ? -39.158 12.849 -2.941 1.00 80.88 868 ALA A CA 1
ATOM 7328 C C . ALA A 1 868 ? -38.171 13.862 -3.546 1.00 80.88 868 ALA A C 1
ATOM 7330 O O . ALA A 1 868 ? -37.025 13.514 -3.821 1.00 80.88 868 ALA A O 1
ATOM 7331 N N . GLU A 1 869 ? -38.581 15.120 -3.713 1.00 84.00 869 GLU A N 1
ATOM 7332 C CA . GLU A 1 869 ? -37.702 16.178 -4.222 1.00 84.00 869 GLU A CA 1
ATOM 7333 C C . GLU A 1 869 ? -36.646 16.584 -3.186 1.00 84.00 869 GLU A C 1
ATOM 7335 O O . GLU A 1 869 ? -35.465 16.705 -3.509 1.00 84.00 869 GLU A O 1
ATOM 7340 N N . LEU A 1 870 ? -37.037 16.698 -1.913 1.00 84.81 870 LEU A N 1
ATOM 7341 C CA . LEU A 1 870 ? -36.092 16.949 -0.820 1.00 84.81 870 LEU A CA 1
ATOM 7342 C C . LEU A 1 870 ? -35.106 15.789 -0.631 1.00 84.81 870 LEU A C 1
ATOM 7344 O O . LEU A 1 870 ? -33.937 16.027 -0.334 1.00 84.81 870 LEU A O 1
ATOM 7348 N N . LEU A 1 871 ? -35.546 14.544 -0.845 1.00 87.00 871 LEU A N 1
ATOM 7349 C CA . LEU A 1 871 ? -34.675 13.371 -0.803 1.00 87.00 871 LEU A CA 1
ATOM 7350 C C . LEU A 1 871 ? -33.644 13.403 -1.936 1.00 87.00 871 LEU A C 1
ATOM 7352 O O . LEU A 1 871 ? -32.465 13.196 -1.668 1.00 87.00 871 LEU A O 1
ATOM 7356 N N . LYS A 1 872 ? -34.043 13.758 -3.168 1.00 86.94 872 LYS A N 1
ATOM 7357 C CA . LYS A 1 872 ? -33.098 13.957 -4.283 1.00 86.94 872 LYS A CA 1
ATOM 7358 C C . LYS A 1 872 ? -32.069 15.043 -3.977 1.00 86.94 872 LYS A C 1
ATOM 7360 O O . LYS A 1 872 ? -30.878 14.850 -4.224 1.00 86.94 872 LYS A O 1
ATOM 7365 N N . GLN A 1 873 ? -32.512 16.170 -3.419 1.00 86.25 873 GLN A N 1
ATOM 7366 C CA . GLN A 1 873 ? -31.610 17.242 -2.995 1.00 86.25 873 GLN A CA 1
ATOM 7367 C C . GLN A 1 873 ? -30.637 16.739 -1.920 1.00 86.25 873 GLN A C 1
ATOM 7369 O O . GLN A 1 873 ? -29.430 16.958 -2.040 1.00 86.25 873 GLN A O 1
ATOM 7374 N N . CYS A 1 874 ? -31.131 15.991 -0.930 1.00 87.56 874 CYS A N 1
ATOM 7375 C CA . CYS A 1 874 ? -30.318 15.378 0.118 1.00 87.56 874 CYS A CA 1
ATOM 7376 C C . CYS A 1 874 ? -29.269 14.414 -0.454 1.00 87.56 874 CYS A C 1
ATOM 7378 O O . CYS A 1 874 ? -28.088 14.539 -0.143 1.00 87.56 874 CYS A O 1
ATOM 7380 N N . ASP A 1 875 ? -29.671 13.509 -1.350 1.00 87.81 875 ASP A N 1
ATOM 7381 C CA . ASP A 1 875 ? -28.776 12.550 -2.002 1.00 87.81 875 ASP A CA 1
ATOM 7382 C C . ASP A 1 875 ? -27.698 13.240 -2.839 1.00 87.81 875 ASP A C 1
ATOM 7384 O O . ASP A 1 875 ? -26.528 12.848 -2.796 1.00 87.81 875 ASP A O 1
ATOM 7388 N N . SER A 1 876 ? -28.062 14.305 -3.561 1.00 86.94 876 SER A N 1
ATOM 7389 C CA . SER A 1 876 ? -27.089 15.081 -4.331 1.00 86.94 876 SER A CA 1
ATOM 7390 C C . SER A 1 876 ? -26.037 15.727 -3.423 1.00 86.94 876 SER A C 1
ATOM 7392 O O . SER A 1 876 ? -24.844 15.661 -3.724 1.00 86.94 876 SER A O 1
ATOM 7394 N N . LEU A 1 877 ? -26.458 16.270 -2.272 1.00 84.25 877 LEU A N 1
ATOM 7395 C CA . LEU A 1 877 ? -25.566 16.882 -1.290 1.00 84.25 877 LEU A CA 1
ATOM 7396 C C . LEU A 1 877 ? -24.693 15.841 -0.585 1.00 84.25 877 LEU A C 1
ATOM 7398 O O . LEU A 1 877 ? -23.506 16.097 -0.394 1.00 84.25 877 LEU A O 1
ATOM 7402 N N . ILE A 1 878 ? -25.227 14.660 -0.253 1.00 85.19 878 ILE A N 1
ATOM 7403 C CA . ILE A 1 878 ? -24.438 13.551 0.314 1.00 85.19 878 ILE A CA 1
ATOM 7404 C C . ILE A 1 878 ? -23.338 13.135 -0.665 1.00 85.19 878 ILE A C 1
ATOM 7406 O O . ILE A 1 878 ? -22.185 13.006 -0.259 1.00 85.19 878 ILE A O 1
ATOM 7410 N N . ARG A 1 879 ? -23.659 12.974 -1.957 1.00 83.50 879 ARG A N 1
ATOM 7411 C CA . ARG A 1 879 ? -22.671 12.609 -2.985 1.00 83.50 879 ARG A CA 1
ATOM 7412 C C . ARG A 1 879 ? -21.578 13.666 -3.123 1.00 83.50 879 ARG A C 1
ATOM 7414 O O . ARG A 1 879 ? -20.400 13.326 -3.122 1.00 83.50 879 ARG A O 1
ATOM 7421 N N . VAL A 1 880 ? -21.957 14.943 -3.219 1.00 80.19 880 VAL A N 1
ATOM 7422 C CA . VAL A 1 880 ? -20.996 16.056 -3.316 1.00 80.19 880 VAL A CA 1
ATOM 7423 C C . VAL A 1 880 ? -20.101 16.114 -2.077 1.00 80.19 880 VAL A C 1
ATOM 7425 O O . VAL A 1 880 ? -18.894 16.295 -2.213 1.00 80.19 880 VAL A O 1
ATOM 7428 N N . THR A 1 881 ? -20.669 15.914 -0.886 1.00 73.69 881 THR A N 1
ATOM 7429 C CA . THR A 1 881 ? -19.928 15.956 0.381 1.00 73.69 881 THR A CA 1
ATOM 7430 C C . THR A 1 881 ? -18.950 14.781 0.488 1.00 73.69 881 THR A C 1
ATOM 7432 O O . THR A 1 881 ? -17.789 15.003 0.815 1.00 73.69 881 THR A O 1
ATOM 7435 N N . LYS A 1 882 ? -19.365 13.553 0.133 1.00 76.50 882 LYS A N 1
ATOM 7436 C CA . LYS A 1 882 ? -18.493 12.362 0.129 1.00 76.50 882 LYS A CA 1
ATOM 7437 C C . LYS A 1 882 ? -17.355 12.454 -0.890 1.00 76.50 882 LYS A C 1
ATOM 7439 O O . LYS A 1 882 ? -16.213 12.189 -0.531 1.00 76.50 882 LYS A O 1
ATOM 7444 N N . ASN A 1 883 ? -17.643 12.869 -2.127 1.00 71.81 883 ASN A N 1
ATOM 7445 C CA . ASN A 1 883 ? -16.609 13.021 -3.158 1.00 71.81 883 ASN A CA 1
ATOM 7446 C C . ASN A 1 883 ? -15.549 14.040 -2.725 1.00 71.81 883 ASN A C 1
ATOM 7448 O O . ASN A 1 883 ? -14.357 13.773 -2.820 1.00 71.81 883 ASN A O 1
ATOM 7452 N N . LYS A 1 884 ? -15.984 15.179 -2.173 1.00 65.81 884 LYS A N 1
ATOM 7453 C CA . LYS A 1 884 ? -15.063 16.221 -1.709 1.00 65.81 884 LYS A CA 1
ATOM 7454 C C . LYS A 1 884 ? -14.320 15.844 -0.420 1.00 65.81 884 LYS A C 1
ATOM 7456 O O . LYS A 1 884 ? -13.202 16.307 -0.234 1.00 65.81 884 LYS A O 1
ATOM 7461 N N . MET A 1 885 ? -14.888 14.991 0.445 1.00 61.41 885 MET A N 1
ATOM 7462 C CA . MET A 1 885 ? -14.190 14.443 1.626 1.00 61.41 885 MET A CA 1
ATOM 7463 C C . MET A 1 885 ? -13.007 13.552 1.233 1.00 61.41 885 MET A C 1
ATOM 7465 O O . MET A 1 885 ? -12.003 13.544 1.939 1.00 61.41 885 MET A O 1
ATOM 7469 N N . GLY A 1 886 ? -13.099 12.847 0.098 1.00 53.22 886 GLY A N 1
ATOM 7470 C CA . GLY A 1 886 ? -11.986 12.067 -0.453 1.00 53.22 886 GLY A CA 1
ATOM 7471 C C . GLY A 1 886 ? -10.818 12.923 -0.960 1.00 53.22 886 GLY A C 1
ATOM 7472 O O . GLY A 1 886 ? -9.682 12.466 -0.940 1.00 53.22 886 GLY A O 1
ATOM 7473 N N . GLU A 1 887 ? -11.086 14.166 -1.373 1.00 46.88 887 GLU A N 1
ATOM 7474 C CA . GLU A 1 887 ? -10.090 15.099 -1.925 1.00 46.88 887 GLU A CA 1
ATOM 7475 C C . GLU A 1 887 ? -9.526 16.080 -0.882 1.00 46.88 887 GLU A C 1
ATOM 7477 O O . GLU A 1 887 ? -8.433 16.609 -1.064 1.00 46.88 887 GLU A O 1
ATOM 7482 N N . ASN A 1 888 ? -10.256 16.358 0.206 1.00 39.16 888 ASN A N 1
ATOM 7483 C CA . ASN A 1 888 ? -9.861 17.347 1.210 1.00 39.16 888 ASN A CA 1
ATOM 7484 C C . ASN A 1 888 ? -10.348 16.942 2.612 1.00 39.16 888 ASN A C 1
ATOM 7486 O O . ASN A 1 888 ? -11.531 17.041 2.941 1.00 39.16 888 ASN A O 1
ATOM 7490 N N . LYS A 1 889 ? -9.420 16.534 3.484 1.00 42.09 889 LYS A N 1
ATOM 7491 C CA . LYS A 1 889 ? -9.720 15.989 4.822 1.00 42.09 889 LYS A CA 1
ATOM 7492 C C . LYS A 1 889 ? -10.134 17.039 5.879 1.00 42.09 889 LYS A C 1
ATOM 7494 O O . LYS A 1 889 ? -10.281 16.707 7.049 1.00 42.09 889 LYS A O 1
ATOM 7499 N N . LYS A 1 890 ? -10.351 18.304 5.486 1.00 39.06 890 LYS A N 1
ATOM 7500 C CA . LYS A 1 890 ? -10.812 19.410 6.360 1.00 39.06 890 LYS A CA 1
ATOM 7501 C C . LYS A 1 890 ? -12.340 19.587 6.414 1.00 39.06 890 LYS A C 1
ATOM 7503 O O . LYS A 1 890 ? -12.815 20.554 7.011 1.00 39.06 890 LYS A O 1
ATOM 7508 N N . ILE A 1 891 ? -13.130 18.728 5.766 1.00 48.72 891 ILE A N 1
ATOM 7509 C CA . ILE A 1 891 ? -14.597 18.858 5.771 1.00 48.72 891 ILE A CA 1
ATOM 7510 C C . ILE A 1 891 ? -15.144 18.432 7.136 1.00 48.72 891 ILE A C 1
ATOM 7512 O O . ILE A 1 891 ? -14.826 17.352 7.624 1.00 48.72 891 ILE A O 1
ATOM 7516 N N . SER A 1 892 ? -15.994 19.264 7.749 1.00 51.91 892 SER A N 1
ATOM 7517 C CA . SER A 1 892 ? -16.573 18.933 9.053 1.00 51.91 892 SER A CA 1
ATOM 7518 C C . SER A 1 892 ? -17.571 17.772 8.950 1.00 51.91 892 SER A C 1
ATOM 7520 O O . SER A 1 892 ? -18.491 17.775 8.125 1.00 51.91 892 SER A O 1
ATOM 7522 N N . TYR A 1 893 ? -17.415 16.790 9.842 1.00 61.44 893 TYR A N 1
ATOM 7523 C CA . TYR A 1 893 ? -18.335 15.660 10.018 1.00 61.44 893 TYR A CA 1
ATOM 7524 C C . TYR A 1 893 ? -19.784 16.103 10.312 1.00 61.44 893 TYR A C 1
ATOM 7526 O O . TYR A 1 893 ? -20.728 15.371 10.007 1.00 61.44 893 TYR A O 1
ATOM 7534 N N . GLU A 1 894 ? -19.978 17.320 10.836 1.00 65.94 894 GLU A N 1
ATOM 7535 C CA . GLU A 1 894 ? -21.296 17.878 11.173 1.00 65.94 894 GLU A CA 1
ATOM 7536 C C . GLU A 1 894 ? -22.215 18.048 9.951 1.00 65.94 894 GLU A C 1
ATOM 7538 O O . GLU A 1 894 ? -23.417 17.810 10.045 1.00 65.94 894 GLU A O 1
ATOM 7543 N N . GLY A 1 895 ? -21.685 18.448 8.787 1.00 75.75 895 GLY A N 1
ATOM 7544 C CA . GLY A 1 895 ? -22.509 18.640 7.585 1.00 75.75 895 GLY A CA 1
ATOM 7545 C C . GLY A 1 895 ? -23.145 17.331 7.111 1.00 75.75 895 GLY A C 1
ATOM 7546 O O . GLY A 1 895 ? -24.349 17.263 6.862 1.00 75.75 895 GLY A O 1
ATOM 7547 N N . LEU A 1 896 ? -22.341 16.267 7.062 1.00 81.44 896 LEU A N 1
ATOM 7548 C CA . LEU A 1 896 ? -22.787 14.932 6.668 1.00 81.44 896 LEU A CA 1
ATOM 7549 C C . LEU A 1 896 ? -23.776 14.339 7.680 1.00 81.44 896 LEU A C 1
ATOM 7551 O O . LEU A 1 896 ? -24.762 13.721 7.283 1.00 81.44 896 LEU A O 1
ATOM 7555 N N . GLN A 1 897 ? -23.558 14.596 8.971 1.00 84.12 897 GLN A N 1
ATOM 7556 C CA . GLN A 1 897 ? -24.467 14.205 10.045 1.00 84.12 897 GLN A CA 1
ATOM 7557 C C . GLN A 1 897 ? -25.875 14.785 9.835 1.00 84.12 897 GLN A C 1
ATOM 7559 O O . GLN A 1 897 ? -26.847 14.031 9.819 1.00 84.12 897 GLN A O 1
ATOM 7564 N N . TYR A 1 898 ? -25.997 16.097 9.585 1.00 85.75 898 TYR A N 1
ATOM 7565 C CA . TYR A 1 898 ? -27.298 16.722 9.306 1.00 85.75 898 TYR A CA 1
ATOM 7566 C C . TYR A 1 898 ? -27.983 16.126 8.068 1.00 85.75 898 TYR A C 1
ATOM 7568 O O . TYR A 1 898 ? -29.202 15.944 8.073 1.00 85.75 898 TYR A O 1
ATOM 7576 N N . LEU A 1 899 ? -27.220 15.789 7.021 1.00 87.38 899 LEU A N 1
ATOM 7577 C CA . LEU A 1 899 ? -27.762 15.144 5.821 1.00 87.38 899 LEU A CA 1
ATOM 7578 C C . LEU A 1 899 ? -28.260 13.725 6.104 1.00 87.38 899 LEU A C 1
ATOM 7580 O O . LEU A 1 899 ? -29.333 13.358 5.636 1.00 87.38 899 LEU A O 1
ATOM 7584 N N . TYR A 1 900 ? -27.527 12.932 6.886 1.00 90.31 900 TYR A N 1
ATOM 7585 C CA . TYR A 1 900 ? -27.967 11.592 7.274 1.00 90.31 900 TYR A CA 1
ATOM 7586 C C . TYR A 1 900 ? -29.240 11.632 8.112 1.00 90.31 900 TYR A C 1
ATOM 7588 O O . TYR A 1 900 ? -30.153 10.845 7.860 1.00 90.31 900 TYR A O 1
ATOM 7596 N N . TYR A 1 901 ? -29.345 12.586 9.038 1.00 89.25 901 TYR A N 1
ATOM 7597 C CA . TYR A 1 901 ? -30.542 12.755 9.863 1.00 89.25 901 TYR A CA 1
ATOM 7598 C C . TYR A 1 901 ? -31.731 13.182 9.000 1.00 89.25 901 TYR A C 1
ATOM 7600 O O . TYR A 1 901 ? -32.802 12.582 9.064 1.00 89.25 901 TYR A O 1
ATOM 7608 N N . ALA A 1 902 ? -31.522 14.158 8.110 1.00 88.38 902 ALA A N 1
ATOM 7609 C CA . ALA A 1 902 ? -32.538 14.595 7.160 1.00 88.38 902 ALA A CA 1
ATOM 7610 C C . ALA A 1 902 ? -33.004 13.447 6.251 1.00 88.38 902 ALA A C 1
ATOM 7612 O O . ALA A 1 902 ? -34.205 13.267 6.066 1.00 88.38 902 ALA A O 1
ATOM 7613 N N . LYS A 1 903 ? -32.078 12.643 5.713 1.00 91.00 903 LYS A N 1
ATOM 7614 C CA . LYS A 1 903 ? -32.391 11.502 4.845 1.00 91.00 903 LYS A CA 1
ATOM 7615 C C . LYS A 1 903 ? -33.157 10.406 5.579 1.00 91.00 903 LYS A C 1
ATOM 7617 O O . LYS A 1 903 ? -34.146 9.918 5.036 1.00 91.00 903 LYS A O 1
ATOM 7622 N N . ALA A 1 904 ? -32.740 10.044 6.794 1.00 89.31 904 ALA A N 1
ATOM 7623 C CA . ALA A 1 904 ? -33.431 9.042 7.604 1.00 89.31 904 ALA A CA 1
ATOM 7624 C C . ALA A 1 904 ? -34.888 9.454 7.867 1.00 89.31 904 ALA A C 1
ATOM 7626 O O . ALA A 1 904 ? -35.808 8.685 7.593 1.00 89.31 904 ALA A O 1
ATOM 7627 N N . SER A 1 905 ? -35.112 10.703 8.281 1.00 86.81 905 SER A N 1
ATOM 7628 C CA . SER A 1 905 ? -36.462 11.230 8.501 1.00 86.81 905 SER A CA 1
ATOM 7629 C C . SER A 1 905 ? -37.270 11.433 7.221 1.00 86.81 905 SER A C 1
ATOM 7631 O O . SER A 1 905 ? -38.485 11.262 7.237 1.00 86.81 905 SER A O 1
ATOM 7633 N N . LEU A 1 906 ? -36.641 11.780 6.093 1.00 88.31 906 LEU A N 1
ATOM 7634 C CA . LEU A 1 906 ? -37.328 11.841 4.799 1.00 88.31 906 LEU A CA 1
ATOM 7635 C C . LEU A 1 906 ? -37.813 10.455 4.367 1.00 88.31 906 LEU A C 1
ATOM 7637 O O . LEU A 1 906 ? -38.965 10.321 3.970 1.00 88.31 906 LEU A O 1
ATOM 7641 N N . LEU A 1 907 ? -36.967 9.428 4.472 1.00 88.00 907 LEU A N 1
ATOM 7642 C CA . LEU A 1 907 ? -37.327 8.050 4.129 1.00 88.00 907 LEU A CA 1
ATOM 7643 C C . LEU A 1 907 ? -38.409 7.485 5.061 1.00 88.00 907 LEU A C 1
ATOM 7645 O O . LEU A 1 907 ? -39.330 6.825 4.581 1.00 88.00 907 LEU A O 1
ATOM 7649 N N . GLU A 1 908 ? -38.352 7.804 6.358 1.00 86.88 908 GLU A N 1
ATOM 7650 C CA . GLU A 1 908 ? -39.417 7.487 7.319 1.00 86.88 908 GLU A CA 1
ATOM 7651 C C . GLU A 1 908 ? -40.746 8.143 6.912 1.00 86.88 908 GLU A C 1
ATOM 7653 O O . GLU A 1 908 ? -41.760 7.456 6.806 1.00 86.88 908 GLU A O 1
ATOM 7658 N N . LYS A 1 909 ? -40.744 9.451 6.607 1.00 84.50 909 LYS A N 1
ATOM 7659 C CA . LYS A 1 909 ? -41.945 10.189 6.168 1.00 84.50 909 LYS A CA 1
ATOM 7660 C C . LYS A 1 909 ? -42.498 9.705 4.823 1.00 84.50 909 LYS A C 1
ATOM 7662 O O . LYS A 1 909 ? -43.701 9.802 4.597 1.00 84.50 909 LYS A O 1
ATOM 7667 N N . ILE A 1 910 ? -41.642 9.199 3.933 1.00 85.75 910 ILE A N 1
ATOM 7668 C CA . ILE A 1 910 ? -42.038 8.561 2.664 1.00 85.75 910 ILE A CA 1
ATOM 7669 C C . ILE A 1 910 ? -42.630 7.160 2.906 1.00 85.75 910 ILE A C 1
ATOM 7671 O O . ILE A 1 910 ? -43.418 6.683 2.092 1.00 85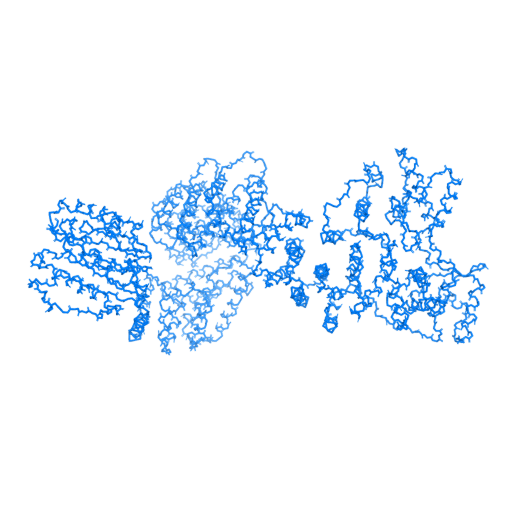.75 910 ILE A O 1
ATOM 7675 N N . GLY A 1 911 ? -42.289 6.511 4.024 1.00 81.44 911 GLY A N 1
ATOM 7676 C CA . GLY A 1 911 ? -42.770 5.177 4.392 1.00 81.44 911 GLY A CA 1
ATOM 7677 C C . GLY A 1 911 ? -41.995 4.017 3.752 1.00 81.44 911 GLY A C 1
ATOM 7678 O O . GLY A 1 911 ? -42.469 2.879 3.780 1.00 81.44 911 GLY A O 1
ATOM 7679 N N . ASP A 1 912 ? -40.814 4.278 3.182 1.00 86.06 912 ASP A N 1
ATOM 7680 C CA . ASP A 1 912 ? -39.957 3.268 2.544 1.00 86.06 912 ASP A CA 1
ATOM 7681 C C . ASP A 1 912 ? -38.985 2.660 3.572 1.00 86.06 912 ASP A C 1
ATOM 7683 O O . ASP A 1 912 ? -37.796 2.991 3.623 1.00 86.06 912 ASP A O 1
ATOM 7687 N N . CYS A 1 913 ? -39.518 1.799 4.448 1.00 86.44 913 CYS A N 1
ATOM 7688 C CA . CYS A 1 913 ? -38.738 1.221 5.548 1.00 86.44 913 CYS A CA 1
ATOM 7689 C C . CYS A 1 913 ? -37.567 0.351 5.070 1.00 86.44 913 CYS A C 1
ATOM 7691 O O . CYS A 1 913 ? -36.552 0.288 5.760 1.00 86.44 913 CYS A O 1
ATOM 7693 N N . ASP A 1 914 ? -37.666 -0.292 3.902 1.00 86.00 914 ASP A N 1
ATOM 7694 C CA . ASP A 1 914 ? -36.583 -1.134 3.386 1.00 86.00 914 ASP A CA 1
ATOM 7695 C C . ASP A 1 914 ? -35.400 -0.287 2.918 1.00 86.00 914 ASP A C 1
ATOM 7697 O O . ASP A 1 914 ? -34.265 -0.561 3.311 1.00 86.00 914 ASP A O 1
ATOM 7701 N N . LYS A 1 915 ? -35.643 0.798 2.166 1.00 89.50 915 LYS A N 1
ATOM 7702 C CA . LYS A 1 915 ? -34.567 1.740 1.822 1.00 89.50 915 LYS A CA 1
ATOM 7703 C C . LYS A 1 915 ? -34.002 2.440 3.050 1.00 89.50 915 LYS A C 1
ATOM 7705 O O . LYS A 1 915 ? -32.801 2.697 3.091 1.00 89.50 915 LYS A O 1
ATOM 7710 N N . LEU A 1 916 ? -34.835 2.740 4.046 1.00 91.75 916 LEU A N 1
ATOM 7711 C CA . LEU A 1 916 ? -34.380 3.317 5.310 1.00 91.75 916 LEU A CA 1
ATOM 7712 C C . LEU A 1 916 ? -33.451 2.360 6.068 1.00 91.75 916 LEU A C 1
ATOM 7714 O O . LEU A 1 916 ? -32.387 2.775 6.520 1.00 91.75 916 LEU A O 1
ATOM 7718 N N . TYR A 1 917 ? -33.809 1.079 6.161 1.00 89.94 917 TYR A N 1
ATOM 7719 C CA . TYR A 1 917 ? -32.992 0.079 6.846 1.00 89.94 917 TYR A CA 1
ATOM 7720 C C . TYR A 1 917 ? -31.707 -0.258 6.076 1.00 89.94 917 TYR A C 1
ATOM 7722 O O . TYR A 1 917 ? -30.636 -0.374 6.670 1.00 89.94 917 TYR A O 1
ATOM 7730 N N . GLN A 1 918 ? -31.769 -0.333 4.742 1.00 90.88 918 GLN A N 1
ATOM 7731 C CA . GLN A 1 918 ? -30.574 -0.440 3.896 1.00 90.88 918 GLN A CA 1
ATOM 7732 C C . GLN A 1 918 ? -29.649 0.764 4.077 1.00 90.88 918 GLN A C 1
ATOM 7734 O O . GLN A 1 918 ? -28.437 0.600 4.200 1.00 90.88 918 GLN A O 1
ATOM 7739 N N . PHE A 1 919 ? -30.217 1.972 4.126 1.00 92.38 919 PHE A N 1
ATOM 7740 C CA . PHE A 1 919 ? -29.450 3.183 4.368 1.00 92.38 919 PHE A CA 1
ATOM 7741 C C . PHE A 1 919 ? -28.783 3.154 5.747 1.00 92.38 919 PHE A C 1
ATOM 7743 O O . PHE A 1 919 ? -27.583 3.401 5.812 1.00 92.38 919 PHE A O 1
ATOM 7750 N N . TYR A 1 920 ? -29.506 2.770 6.804 1.00 91.56 920 TYR A N 1
ATOM 7751 C CA . TYR A 1 920 ? -28.945 2.574 8.145 1.00 91.56 920 TYR A CA 1
ATOM 7752 C C . TYR A 1 920 ? -27.737 1.629 8.118 1.00 91.56 920 TYR A C 1
ATOM 7754 O O . TYR A 1 920 ? -26.657 2.018 8.535 1.00 91.56 920 TYR A O 1
ATOM 7762 N N . ASN A 1 921 ? -27.863 0.448 7.507 1.00 87.38 921 ASN A N 1
ATOM 7763 C CA . ASN A 1 921 ? -26.761 -0.520 7.431 1.00 87.38 921 ASN A CA 1
ATOM 7764 C C . ASN A 1 921 ? -25.578 -0.066 6.550 1.00 87.38 921 ASN A C 1
ATOM 7766 O O . ASN A 1 921 ? -24.492 -0.629 6.651 1.00 87.38 921 ASN A O 1
ATOM 7770 N N . SER A 1 922 ? -25.778 0.918 5.666 1.00 86.00 922 SER A N 1
ATOM 7771 C CA . SER A 1 922 ? -24.725 1.469 4.796 1.00 86.00 922 SER A CA 1
ATOM 7772 C C . SER A 1 922 ? -23.909 2.600 5.436 1.00 86.00 922 SER A C 1
ATOM 7774 O O . SER A 1 922 ? -22.928 3.060 4.846 1.00 86.00 922 SER A O 1
ATOM 7776 N N . VAL A 1 923 ? -24.342 3.099 6.596 1.00 83.75 923 VAL A N 1
ATOM 7777 C CA . VAL A 1 923 ? -23.712 4.210 7.318 1.00 83.75 923 VAL A CA 1
ATOM 7778 C C . VAL A 1 923 ? -22.749 3.659 8.380 1.00 83.75 923 VAL A C 1
ATOM 7780 O O . VAL A 1 923 ? -22.902 2.544 8.867 1.00 83.75 923 VAL A O 1
ATOM 7783 N N . GLU A 1 924 ? -21.701 4.421 8.702 1.00 76.50 924 GLU A N 1
ATOM 7784 C CA . GLU A 1 924 ? -20.707 4.041 9.712 1.00 76.50 924 GLU A CA 1
ATOM 7785 C C . GLU A 1 924 ? -21.319 3.912 11.124 1.00 76.50 924 GLU A C 1
ATOM 7787 O O . GLU A 1 924 ? -22.217 4.663 11.517 1.00 76.50 924 GLU A O 1
ATOM 7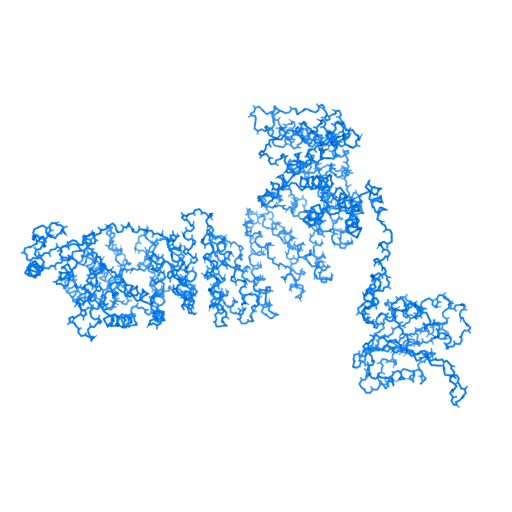792 N N . ASN A 1 925 ? -20.775 2.987 11.927 1.00 73.56 925 ASN A N 1
ATOM 7793 C CA . ASN A 1 925 ? -21.316 2.615 13.244 1.00 73.56 925 ASN A CA 1
ATOM 7794 C C . ASN A 1 925 ? -21.376 3.766 14.268 1.00 73.56 925 ASN A C 1
ATOM 7796 O O . ASN A 1 925 ? -22.189 3.731 15.191 1.00 73.56 925 ASN A O 1
ATOM 7800 N N . ASN A 1 926 ? -20.536 4.793 14.127 1.00 74.31 926 ASN A N 1
ATOM 7801 C CA . ASN A 1 926 ? -20.520 5.979 14.993 1.00 74.31 926 ASN A CA 1
ATOM 7802 C C . ASN A 1 926 ? -21.874 6.721 15.000 1.00 74.31 926 ASN A C 1
ATOM 7804 O O . ASN A 1 926 ? -22.317 7.179 16.058 1.00 74.31 926 ASN A O 1
ATOM 7808 N N . TYR A 1 927 ? -22.579 6.780 13.866 1.00 79.12 927 TYR A N 1
ATOM 7809 C CA . TYR A 1 927 ? -23.882 7.445 13.763 1.00 79.12 927 TYR A CA 1
ATOM 7810 C C . TYR A 1 927 ? -25.031 6.627 14.364 1.00 79.12 927 TYR A C 1
ATOM 7812 O O . TYR A 1 927 ? -26.028 7.210 14.791 1.00 79.12 927 TYR A O 1
ATOM 7820 N N . HIS A 1 928 ? -24.892 5.300 14.456 1.00 81.44 928 HIS A N 1
ATOM 7821 C CA . HIS A 1 928 ? -25.934 4.398 14.978 1.00 81.44 928 HIS A CA 1
ATOM 7822 C C . HIS A 1 928 ? -26.254 4.654 16.451 1.00 81.44 928 HIS A C 1
ATOM 7824 O O . HIS A 1 928 ? -27.350 4.348 16.912 1.00 81.44 928 HIS A O 1
ATOM 7830 N N . THR A 1 929 ? -25.309 5.260 17.170 1.00 81.62 929 THR A N 1
ATOM 7831 C CA . THR A 1 929 ? -25.465 5.617 18.580 1.00 81.62 929 THR A CA 1
ATOM 7832 C C . THR A 1 929 ? -26.357 6.834 18.814 1.00 81.62 929 THR A C 1
ATOM 7834 O O . THR A 1 929 ? -26.796 7.053 19.942 1.00 81.62 929 THR A O 1
ATOM 7837 N N . LYS A 1 930 ? -26.636 7.631 17.774 1.00 83.44 930 LYS A N 1
ATOM 7838 C CA . LYS A 1 930 ? -27.342 8.912 17.885 1.00 83.44 930 LYS A CA 1
ATOM 7839 C C . LYS A 1 930 ? -28.848 8.733 17.699 1.00 83.44 930 LYS A C 1
ATOM 7841 O O . LYS A 1 930 ? -29.294 8.197 16.682 1.00 83.44 930 LYS A O 1
ATOM 7846 N N . LEU A 1 931 ? -29.626 9.237 18.660 1.00 83.31 931 LEU A N 1
ATOM 7847 C CA . LEU A 1 931 ? -31.080 9.068 18.698 1.00 83.31 931 LEU A CA 1
ATOM 7848 C C . LEU A 1 931 ? -31.765 9.631 17.441 1.00 83.31 931 LEU A C 1
ATOM 7850 O O . LEU A 1 931 ? -32.569 8.925 16.842 1.00 83.31 931 LEU A O 1
ATOM 7854 N N . ASP A 1 932 ? -31.396 10.832 16.985 1.00 82.81 932 ASP A N 1
ATOM 7855 C CA . ASP A 1 932 ? -31.992 11.487 15.804 1.00 82.81 932 ASP A CA 1
ATOM 7856 C C . ASP A 1 932 ? -31.855 10.681 14.498 1.00 82.81 932 ASP A C 1
ATOM 7858 O O . ASP A 1 932 ? -32.679 10.815 13.593 1.00 82.81 932 ASP A O 1
ATOM 7862 N N . PHE A 1 933 ? -30.837 9.820 14.395 1.00 88.12 933 PHE A N 1
ATOM 7863 C CA . PHE A 1 933 ? -30.636 8.948 13.235 1.00 88.12 933 PHE A CA 1
ATOM 7864 C C . PHE A 1 933 ? -31.341 7.602 13.382 1.00 88.12 933 PHE A C 1
ATOM 7866 O O . PHE A 1 933 ? -32.008 7.136 12.459 1.00 88.12 933 PHE A O 1
ATOM 7873 N N . ALA A 1 934 ? -31.186 6.969 14.545 1.00 88.62 934 ALA A N 1
ATOM 7874 C CA . ALA A 1 934 ? -31.674 5.618 14.793 1.00 88.62 934 ALA A CA 1
ATOM 7875 C C . ALA A 1 934 ? -33.186 5.571 15.069 1.00 88.62 934 ALA A C 1
ATOM 7877 O O . ALA A 1 934 ? -33.846 4.594 14.717 1.00 88.62 934 ALA A O 1
ATOM 7878 N N . LYS A 1 935 ? -33.763 6.627 15.659 1.00 89.31 935 LYS A N 1
ATOM 7879 C CA . LYS A 1 935 ? -35.190 6.689 16.003 1.00 89.31 935 LYS A CA 1
ATOM 7880 C C . LYS A 1 935 ? -36.110 6.558 14.779 1.00 89.31 935 LYS A C 1
ATOM 7882 O O . LYS A 1 935 ? -37.020 5.730 14.866 1.00 89.31 935 LYS A O 1
ATOM 7887 N N . PRO A 1 936 ? -35.908 7.284 13.658 1.00 89.19 936 PRO A N 1
ATOM 7888 C CA . PRO A 1 936 ? -36.695 7.078 12.439 1.00 89.19 936 PRO A CA 1
ATOM 7889 C C . PRO A 1 936 ? -36.690 5.622 11.961 1.00 89.19 936 PRO A C 1
ATOM 7891 O O . PRO A 1 936 ? -37.722 5.073 11.581 1.00 89.19 936 PRO A O 1
ATOM 7894 N N . VAL A 1 937 ? -35.527 4.967 12.034 1.00 90.44 937 VAL A N 1
ATOM 7895 C CA . VAL A 1 937 ? -35.337 3.573 11.609 1.00 90.44 937 VAL A CA 1
ATOM 7896 C C . VAL A 1 937 ? -36.104 2.626 12.529 1.00 90.44 937 VAL A C 1
ATOM 7898 O O . VAL A 1 937 ? -36.921 1.838 12.055 1.00 90.44 937 VAL A O 1
ATOM 7901 N N . ALA A 1 938 ? -35.899 2.739 13.843 1.00 88.81 938 ALA A N 1
ATOM 7902 C CA . ALA A 1 938 ? -36.590 1.923 14.837 1.00 88.81 938 ALA A CA 1
ATOM 7903 C C . ALA A 1 938 ? -38.114 2.096 14.757 1.00 88.81 938 ALA A C 1
ATOM 7905 O O . ALA A 1 938 ? -38.847 1.112 14.766 1.00 88.81 938 ALA A O 1
ATOM 7906 N N . THR A 1 939 ? -38.591 3.333 14.598 1.00 89.00 939 THR A N 1
ATOM 7907 C CA . THR A 1 939 ? -40.024 3.646 14.484 1.00 89.00 939 THR A CA 1
ATOM 7908 C C . THR A 1 939 ? -40.630 3.032 13.218 1.00 89.00 939 THR A C 1
ATOM 7910 O O . THR A 1 939 ? -41.684 2.401 13.286 1.00 89.00 939 THR A O 1
ATOM 7913 N N . CYS A 1 940 ? -39.952 3.133 12.067 1.00 88.88 940 CYS A N 1
ATOM 7914 C CA . CYS A 1 940 ? -40.403 2.503 10.818 1.00 88.88 940 CYS A CA 1
ATOM 7915 C C . CYS A 1 940 ? -40.475 0.973 10.945 1.00 88.88 940 CYS A C 1
ATOM 7917 O O . CYS A 1 940 ? -41.451 0.359 10.515 1.00 88.88 940 CYS A O 1
ATOM 7919 N N . LEU A 1 941 ? -39.462 0.355 11.566 1.00 88.06 941 LEU A N 1
ATOM 7920 C CA . LEU A 1 941 ? -39.404 -1.092 11.784 1.00 88.06 941 LEU A CA 1
ATOM 7921 C C . LEU A 1 941 ? -40.526 -1.575 12.712 1.00 88.06 941 LEU A C 1
ATOM 7923 O O . LEU A 1 941 ? -41.184 -2.564 12.386 1.00 88.06 941 LEU A O 1
ATOM 7927 N N . LEU A 1 942 ? -40.804 -0.852 13.802 1.00 86.25 942 LEU A N 1
ATOM 7928 C CA . LEU A 1 942 ? -41.938 -1.135 14.691 1.00 86.25 942 LEU A CA 1
ATOM 7929 C C . LEU A 1 942 ? -43.273 -1.031 13.950 1.00 86.25 942 LEU A C 1
ATOM 7931 O O . LEU A 1 942 ? -44.090 -1.946 14.023 1.00 86.25 942 LEU A O 1
ATOM 7935 N N . ASN A 1 943 ? -43.466 0.020 13.149 1.00 85.00 943 ASN A N 1
ATOM 7936 C CA . ASN A 1 943 ? -44.680 0.197 12.345 1.00 85.00 943 ASN A CA 1
ATOM 7937 C C . ASN A 1 943 ? -44.886 -0.917 11.299 1.00 85.00 943 ASN A C 1
ATOM 7939 O O . ASN A 1 943 ? -46.009 -1.138 10.849 1.00 85.00 943 ASN A O 1
ATOM 7943 N N . LYS A 1 944 ? -43.819 -1.621 10.898 1.00 85.75 944 LYS A N 1
ATOM 7944 C CA . LYS A 1 944 ? -43.859 -2.782 9.990 1.00 85.75 944 LYS A CA 1
ATOM 7945 C C . LYS A 1 944 ? -43.887 -4.133 10.717 1.00 85.75 944 LYS A C 1
ATOM 7947 O O . LYS A 1 944 ? -43.844 -5.160 10.047 1.00 85.75 944 LYS A O 1
ATOM 7952 N N . GLY A 1 945 ? -43.932 -4.152 12.051 1.00 80.69 945 GLY A N 1
ATOM 7953 C CA . GLY A 1 945 ? -43.903 -5.378 12.855 1.00 80.69 945 GLY A CA 1
ATOM 7954 C C . GLY A 1 945 ? -42.539 -6.082 12.895 1.00 80.69 945 GLY A C 1
ATOM 7955 O O . GLY A 1 945 ? -42.453 -7.235 13.306 1.00 80.69 945 GLY A O 1
ATOM 7956 N N . ARG A 1 946 ? -41.451 -5.416 12.483 1.00 85.62 946 ARG A N 1
ATOM 7957 C CA . ARG A 1 946 ? -40.073 -5.947 12.521 1.00 85.62 946 ARG A CA 1
ATOM 7958 C C . ARG A 1 946 ? -39.428 -5.679 13.886 1.00 85.62 946 ARG A C 1
ATOM 7960 O O . ARG A 1 946 ? -38.371 -5.053 13.985 1.00 85.62 946 ARG A O 1
ATOM 7967 N N . ASN A 1 947 ? -40.068 -6.160 14.951 1.00 81.56 947 ASN A N 1
ATOM 7968 C CA . ASN A 1 947 ? -39.730 -5.830 16.344 1.00 81.56 947 ASN A CA 1
ATOM 7969 C C . ASN A 1 947 ? -38.292 -6.219 16.732 1.00 81.56 947 ASN A C 1
ATOM 7971 O O . ASN A 1 947 ? -37.617 -5.475 17.439 1.00 81.56 947 ASN A O 1
ATOM 7975 N N . ILE A 1 948 ? -37.789 -7.346 16.216 1.00 76.12 948 ILE A N 1
ATOM 7976 C CA . ILE A 1 948 ? -36.425 -7.837 16.490 1.00 76.12 948 ILE A CA 1
ATOM 7977 C C . ILE A 1 948 ? -35.366 -6.859 15.970 1.00 76.12 948 ILE A C 1
ATOM 7979 O O . ILE A 1 948 ? -34.370 -6.579 16.637 1.00 76.12 948 ILE A O 1
ATOM 7983 N N . GLU A 1 949 ? -35.560 -6.339 14.764 1.00 82.88 949 GLU A N 1
ATOM 7984 C CA . GLU A 1 949 ? -34.620 -5.399 14.159 1.00 82.88 949 GLU A CA 1
ATOM 7985 C C . GLU A 1 949 ? -34.733 -4.021 14.800 1.00 82.88 949 GLU A C 1
ATOM 7987 O O . GLU A 1 949 ? -33.709 -3.400 15.076 1.00 82.88 949 GLU A O 1
ATOM 7992 N N . ALA A 1 950 ? -35.955 -3.584 15.122 1.00 84.94 950 ALA A N 1
ATOM 7993 C CA . ALA A 1 950 ? -36.171 -2.371 15.899 1.00 84.94 950 ALA A CA 1
ATOM 7994 C C . ALA A 1 950 ? -35.438 -2.433 17.247 1.00 84.94 950 ALA A C 1
ATOM 7996 O O . ALA A 1 950 ? -34.779 -1.472 17.628 1.00 84.94 950 ALA A O 1
ATOM 7997 N N . PHE A 1 951 ? -35.467 -3.581 17.930 1.00 80.25 951 PHE A N 1
ATOM 7998 C CA . PHE A 1 951 ? -34.737 -3.793 19.180 1.00 80.25 951 PHE A CA 1
ATOM 7999 C C . PHE A 1 951 ? -33.218 -3.687 19.006 1.00 80.25 951 PHE A C 1
ATOM 8001 O O . PHE A 1 951 ? -32.553 -3.034 19.811 1.00 80.25 951 PHE A O 1
ATOM 8008 N N . LYS A 1 952 ? -32.658 -4.272 17.937 1.00 83.12 952 LYS A N 1
ATOM 8009 C CA . LYS A 1 952 ? -31.225 -4.133 17.618 1.00 83.12 952 LYS A CA 1
ATOM 8010 C C . LYS A 1 952 ? -30.838 -2.670 17.399 1.00 83.12 952 LYS A C 1
ATOM 8012 O O . LYS A 1 952 ? -29.841 -2.222 17.958 1.00 83.12 952 LYS A O 1
ATOM 8017 N N . VAL A 1 953 ? -31.643 -1.934 16.631 1.00 87.06 953 VAL A N 1
ATOM 8018 C CA . VAL A 1 953 ? -31.425 -0.504 16.374 1.00 87.06 953 VAL A CA 1
ATOM 8019 C C . VAL A 1 953 ? -31.534 0.302 17.670 1.00 87.06 953 VAL A C 1
ATOM 8021 O O . VAL A 1 953 ? -30.664 1.123 17.939 1.00 87.06 953 VAL A O 1
ATOM 8024 N N . CYS A 1 954 ? -32.538 0.035 18.512 1.00 85.81 954 CYS A N 1
ATOM 8025 C CA . CYS A 1 954 ? -32.709 0.704 19.803 1.00 85.81 954 CYS A CA 1
ATOM 8026 C C . CYS A 1 954 ? -31.523 0.473 20.747 1.00 85.81 954 CYS A C 1
ATOM 8028 O O . CYS A 1 954 ? -31.038 1.424 21.347 1.00 85.81 954 CYS A O 1
ATOM 8030 N N . ASN A 1 955 ? -31.006 -0.753 20.852 1.00 81.12 955 ASN A N 1
ATOM 8031 C CA . ASN A 1 955 ? -29.877 -1.052 21.741 1.00 81.12 955 ASN A CA 1
ATOM 8032 C C . ASN A 1 955 ? -28.546 -0.445 21.285 1.00 81.12 955 ASN A C 1
ATOM 8034 O O . ASN A 1 955 ? -27.619 -0.347 22.087 1.00 81.12 955 ASN A O 1
ATOM 8038 N N . ALA A 1 956 ? -28.433 -0.040 20.019 1.00 82.31 956 ALA A N 1
ATOM 8039 C CA . ALA A 1 956 ? -27.263 0.687 19.544 1.00 82.31 956 ALA A CA 1
ATOM 8040 C C . ALA A 1 956 ? -27.228 2.138 20.063 1.00 82.31 956 ALA A C 1
ATOM 8042 O O . ALA A 1 956 ? -26.155 2.743 20.093 1.00 82.31 956 ALA A O 1
ATOM 8043 N N . ILE A 1 957 ? -28.372 2.694 20.485 1.00 84.44 957 ILE A N 1
ATOM 8044 C CA . ILE A 1 957 ? -28.517 4.093 20.898 1.00 84.44 957 ILE A CA 1
ATOM 8045 C C . ILE A 1 957 ? -27.846 4.326 22.255 1.00 84.44 957 ILE A C 1
ATOM 8047 O O . ILE A 1 957 ? -28.077 3.598 23.219 1.00 84.44 957 ILE A O 1
ATOM 8051 N N . ARG A 1 958 ? -27.062 5.404 22.351 1.00 79.19 958 ARG A N 1
ATOM 8052 C CA . ARG A 1 958 ? -26.513 5.924 23.610 1.00 79.19 958 ARG A CA 1
ATOM 8053 C C . ARG A 1 958 ? -27.165 7.279 23.901 1.00 79.19 958 ARG A C 1
ATOM 8055 O O . ARG A 1 958 ? -26.655 8.295 23.428 1.00 79.19 958 ARG A O 1
ATOM 8062 N N . PRO A 1 959 ? -28.317 7.311 24.596 1.00 75.12 959 PRO A N 1
ATOM 8063 C CA . PRO A 1 959 ? -29.058 8.550 24.800 1.00 75.12 959 PRO A CA 1
ATOM 8064 C C . PRO A 1 959 ? -28.311 9.481 25.760 1.00 75.12 959 PRO A C 1
ATOM 8066 O O . PRO A 1 959 ? -27.808 9.040 26.792 1.00 75.12 959 PRO A O 1
ATOM 8069 N N . SER A 1 960 ? -28.282 10.779 25.457 1.00 69.25 960 SER A N 1
ATOM 8070 C CA . SER A 1 960 ? -27.890 11.792 26.442 1.00 69.25 960 SER A CA 1
ATOM 8071 C C . SER A 1 960 ? -28.961 11.954 27.529 1.00 69.25 960 SER A C 1
ATOM 8073 O O . SER A 1 960 ? -30.117 11.558 27.355 1.00 69.25 960 SER A O 1
ATOM 8075 N N . GLU A 1 961 ? -28.625 12.607 28.646 1.00 63.53 961 GLU A N 1
ATOM 8076 C CA . GLU A 1 961 ? -29.569 12.785 29.763 1.00 63.53 961 GLU A CA 1
ATOM 8077 C C . GLU A 1 961 ? -30.836 13.569 29.358 1.00 63.53 961 GLU A C 1
ATOM 8079 O O . GLU A 1 961 ? -31.918 13.342 29.897 1.00 63.53 961 GLU A O 1
ATOM 8084 N N . LYS A 1 962 ? -30.736 14.432 28.335 1.00 66.62 962 LYS A N 1
ATOM 8085 C CA . LYS A 1 962 ? -31.880 15.162 27.755 1.00 66.62 962 LYS A CA 1
ATOM 8086 C C . LYS A 1 962 ? -32.770 14.283 26.868 1.00 66.62 962 LYS A C 1
ATOM 8088 O O . LYS A 1 962 ? -33.963 14.544 26.757 1.00 66.62 962 LYS A O 1
ATOM 8093 N N . GLU A 1 963 ? -32.203 13.245 26.262 1.00 72.88 963 GLU A N 1
ATOM 8094 C CA . GLU A 1 963 ? -32.862 12.339 25.309 1.00 72.88 963 GLU A CA 1
ATOM 8095 C C . GLU A 1 963 ? -33.421 11.075 25.977 1.00 72.88 963 GLU A C 1
ATOM 8097 O O . GLU A 1 963 ? -34.262 10.380 25.409 1.00 72.88 963 GLU A O 1
ATOM 8102 N N . LYS A 1 964 ? -32.991 10.783 27.207 1.00 76.81 964 LYS A N 1
ATOM 8103 C CA . LYS A 1 964 ? -33.355 9.589 27.982 1.00 76.81 964 LYS A CA 1
ATOM 8104 C C . LYS A 1 964 ? -34.859 9.342 28.038 1.00 76.81 964 LYS A C 1
ATOM 8106 O O . LYS A 1 964 ? -35.315 8.232 27.801 1.00 76.81 964 LYS A O 1
ATOM 8111 N N . THR A 1 965 ? -35.650 10.389 28.268 1.00 80.06 965 THR A N 1
ATOM 8112 C CA . THR A 1 965 ? -37.119 10.281 28.318 1.00 80.06 965 THR A CA 1
ATOM 8113 C C . THR A 1 965 ? -37.715 9.823 26.984 1.00 80.06 965 THR A C 1
ATOM 8115 O O . THR A 1 965 ? -38.702 9.091 26.955 1.00 80.06 965 THR A O 1
ATOM 8118 N N . GLU A 1 966 ? -37.140 10.267 25.871 1.00 80.75 966 GLU A N 1
ATOM 8119 C CA . GLU A 1 966 ? -37.600 9.940 24.524 1.00 80.75 966 GLU A CA 1
ATOM 8120 C C . GLU A 1 966 ? -37.148 8.542 24.095 1.00 80.75 966 GLU A C 1
ATOM 8122 O O . GLU A 1 966 ? -37.951 7.768 23.572 1.00 80.75 966 GLU A O 1
ATOM 8127 N N . TYR A 1 967 ? -35.905 8.182 24.411 1.00 86.81 967 TYR A N 1
ATOM 8128 C CA . TYR A 1 967 ? -35.390 6.827 24.246 1.00 86.81 967 TYR A CA 1
ATOM 8129 C C . TYR A 1 967 ? -36.206 5.797 25.041 1.00 86.81 967 TYR A C 1
ATOM 8131 O O . TYR A 1 967 ? -36.624 4.784 24.487 1.00 86.81 967 TYR A O 1
ATOM 8139 N N . GLU A 1 968 ? -36.515 6.071 26.312 1.00 82.19 968 GLU A N 1
ATOM 8140 C CA . GLU A 1 968 ? -37.317 5.168 27.147 1.00 82.19 968 GLU A CA 1
ATOM 8141 C C . GLU A 1 968 ? -38.737 4.971 26.596 1.00 82.19 968 GLU A C 1
ATOM 8143 O O . GLU A 1 968 ? -39.298 3.881 26.696 1.00 82.19 968 GLU A O 1
ATOM 8148 N N . LYS A 1 969 ? -39.327 5.993 25.960 1.00 85.69 969 LYS A N 1
ATOM 8149 C CA . LYS A 1 969 ? -40.612 5.844 25.256 1.00 85.69 969 LYS A CA 1
ATOM 8150 C C . LYS A 1 969 ? -40.495 4.909 24.050 1.00 85.69 969 LYS A C 1
ATOM 8152 O O . LYS A 1 969 ? -41.344 4.037 23.895 1.00 85.69 969 LYS A O 1
ATOM 8157 N N . LEU A 1 970 ? -39.447 5.064 23.238 1.00 84.12 970 LEU A N 1
ATOM 8158 C CA . LEU A 1 970 ? -39.175 4.204 22.079 1.00 84.12 970 LEU A CA 1
ATOM 8159 C C . LEU A 1 970 ? -38.889 2.751 22.499 1.00 84.12 970 LEU A C 1
ATOM 8161 O O . LEU A 1 970 ? -39.367 1.804 21.877 1.00 84.12 970 LEU A O 1
ATOM 8165 N N . LYS A 1 971 ? -38.150 2.554 23.591 1.00 81.38 971 LYS A N 1
ATOM 8166 C CA . LYS A 1 971 ? -37.858 1.221 24.124 1.00 81.38 971 LYS A CA 1
ATOM 8167 C C . LYS A 1 971 ? -39.115 0.531 24.657 1.00 81.38 971 LYS A C 1
ATOM 8169 O O . LYS A 1 971 ? -39.325 -0.645 24.382 1.00 81.38 971 LYS A O 1
ATOM 8174 N N . LYS A 1 972 ? -39.993 1.269 25.345 1.00 81.25 972 LYS A N 1
ATOM 8175 C CA . LYS A 1 972 ? -41.284 0.755 25.840 1.00 81.25 972 LYS A CA 1
ATOM 8176 C C . LYS A 1 972 ? -42.273 0.371 24.738 1.00 81.25 972 LYS A C 1
ATOM 8178 O O . LYS A 1 972 ? -43.197 -0.381 25.019 1.00 81.25 972 LYS A O 1
ATOM 8183 N N . SER A 1 973 ? -42.105 0.867 23.509 1.00 81.38 973 SER A N 1
ATOM 8184 C CA . SER A 1 973 ? -42.940 0.450 22.372 1.00 81.38 973 SER A CA 1
ATOM 8185 C C . SER A 1 973 ? -42.577 -0.922 21.784 1.00 81.38 973 SER A C 1
ATOM 8187 O O . SER A 1 973 ? -43.258 -1.374 20.868 1.00 81.38 973 SER A O 1
ATOM 8189 N N . ILE A 1 974 ? -41.544 -1.597 22.302 1.00 79.44 974 ILE A N 1
ATOM 8190 C CA . ILE A 1 974 ? -41.166 -2.957 21.894 1.00 79.44 974 ILE A CA 1
ATOM 8191 C C . ILE A 1 974 ? -41.944 -3.978 22.753 1.00 79.44 974 ILE A C 1
ATOM 8193 O O . ILE A 1 974 ? -41.869 -3.895 23.981 1.00 79.44 974 ILE A O 1
ATOM 8197 N N . PRO A 1 975 ? -42.682 -4.940 22.164 1.00 73.69 975 PRO A N 1
ATOM 8198 C CA . PRO A 1 975 ? -43.437 -5.939 22.927 1.00 73.69 975 PRO A CA 1
ATOM 8199 C C . PRO A 1 975 ? -42.541 -6.866 23.769 1.00 73.69 975 PRO A C 1
ATOM 8201 O O . PRO A 1 975 ? -41.568 -7.426 23.267 1.00 73.69 975 PRO A O 1
ATOM 8204 N N . ALA A 1 976 ? -42.903 -7.089 25.038 1.00 63.50 976 ALA A N 1
ATOM 8205 C CA . ALA A 1 976 ? -42.140 -7.934 25.970 1.00 63.50 976 ALA A CA 1
ATOM 8206 C C . ALA A 1 976 ? -42.168 -9.439 25.619 1.00 63.50 976 ALA A C 1
ATOM 8208 O O . ALA A 1 976 ? -41.238 -10.175 25.948 1.00 63.50 976 ALA A O 1
ATOM 8209 N N . GLU A 1 977 ? -43.217 -9.909 24.938 1.00 66.19 977 GLU A N 1
ATOM 8210 C CA . GLU A 1 977 ? -43.390 -11.318 24.539 1.00 66.19 977 GLU A CA 1
ATOM 8211 C C . GLU A 1 977 ? -42.314 -11.783 23.538 1.00 66.19 977 GLU A C 1
ATOM 8213 O O . GLU A 1 977 ? -41.823 -12.916 23.618 1.00 66.19 977 GLU A O 1
ATOM 8218 N N . ASP A 1 978 ? -41.876 -10.882 22.655 1.00 61.62 978 ASP A N 1
ATOM 8219 C CA . ASP A 1 978 ? -40.808 -11.135 21.681 1.00 61.62 978 ASP A CA 1
ATOM 8220 C C . ASP A 1 978 ? -39.428 -11.212 22.362 1.00 61.62 978 ASP A C 1
ATOM 8222 O O . ASP A 1 978 ? -38.572 -12.019 21.982 1.00 61.62 978 ASP A O 1
ATOM 8226 N N . GLU A 1 979 ? -39.210 -10.414 23.413 1.00 61.19 979 GLU A N 1
ATOM 8227 C CA . GLU A 1 979 ? -37.974 -10.429 24.203 1.00 61.19 979 GLU A CA 1
ATOM 8228 C C . GLU A 1 979 ? -37.843 -11.723 25.020 1.00 61.19 979 GLU A C 1
ATOM 8230 O O . GLU A 1 979 ? -36.789 -12.367 24.996 1.00 61.19 979 GLU A O 1
ATOM 8235 N N . ILE A 1 980 ? -38.927 -12.153 25.673 1.00 68.25 980 ILE A N 1
ATOM 8236 C CA . ILE A 1 980 ? -38.978 -13.403 26.445 1.00 68.25 980 ILE A CA 1
ATOM 8237 C C . ILE A 1 980 ? -38.726 -14.614 25.536 1.00 68.25 980 ILE A C 1
ATOM 8239 O O . ILE A 1 980 ? -37.928 -15.487 25.881 1.00 68.25 980 ILE A O 1
ATOM 8243 N N . SER A 1 981 ? -39.341 -14.650 24.351 1.00 67.81 981 SER A N 1
ATOM 8244 C CA . SER A 1 981 ? -39.167 -15.746 23.386 1.00 67.81 981 SER A CA 1
ATOM 8245 C C . SER A 1 981 ? -37.721 -15.868 22.893 1.00 67.81 981 SER A C 1
ATOM 8247 O O . SER A 1 981 ? -37.192 -16.978 22.759 1.00 67.81 981 SER A O 1
ATOM 8249 N N . ARG A 1 982 ? -37.038 -14.735 22.682 1.00 67.94 982 ARG A N 1
ATOM 8250 C CA . ARG A 1 982 ? -35.614 -14.713 22.326 1.00 67.94 982 ARG A CA 1
ATOM 8251 C C . ARG A 1 982 ? -34.734 -15.193 23.477 1.00 67.94 982 ARG A C 1
ATOM 8253 O O . ARG A 1 982 ? -33.875 -16.034 23.247 1.00 67.94 982 ARG A O 1
ATOM 8260 N N . LEU A 1 983 ? -34.945 -14.694 24.697 1.00 73.19 983 LEU A N 1
ATOM 8261 C CA . LEU A 1 983 ? -34.160 -15.104 25.870 1.00 73.19 983 LEU A CA 1
ATOM 8262 C C . LEU A 1 983 ? -34.313 -16.603 26.156 1.00 73.19 983 LEU A C 1
ATOM 8264 O O . LEU A 1 983 ? -33.323 -17.282 26.417 1.00 73.19 983 LEU A O 1
ATOM 8268 N N . ALA A 1 984 ? -35.530 -17.135 26.024 1.00 75.75 984 ALA A N 1
ATOM 8269 C CA . ALA A 1 984 ? -35.784 -18.567 26.129 1.00 75.75 984 ALA A CA 1
ATOM 8270 C C . ALA A 1 984 ? -35.061 -19.368 25.031 1.00 75.75 984 ALA A C 1
ATOM 8272 O O . ALA A 1 984 ? -34.533 -20.443 25.307 1.00 75.75 984 ALA A O 1
ATOM 8273 N N . SER A 1 985 ? -35.001 -18.845 23.802 1.00 74.00 985 SER A N 1
ATOM 8274 C CA . SER A 1 985 ? -34.274 -19.478 22.692 1.00 74.00 985 SER A CA 1
ATOM 8275 C C . SER A 1 985 ? -32.759 -19.453 22.909 1.00 74.00 985 SER A C 1
ATOM 8277 O O . SER A 1 985 ? -32.114 -20.484 22.767 1.00 74.00 985 SER A O 1
ATOM 8279 N N . SER A 1 986 ? -32.197 -18.328 23.360 1.00 76.12 986 SER A N 1
ATOM 8280 C CA . SER A 1 986 ? -30.775 -18.232 23.711 1.00 76.12 986 SER A CA 1
ATOM 8281 C C . SER A 1 986 ? -30.403 -19.150 24.880 1.00 76.12 986 SER A C 1
ATOM 8283 O O . SER A 1 986 ? -29.341 -19.761 24.865 1.00 76.12 986 SER A O 1
ATOM 8285 N N . TYR A 1 987 ? -31.280 -19.316 25.875 1.00 81.06 987 TYR A N 1
ATOM 8286 C CA . TYR A 1 987 ? -31.055 -20.296 26.941 1.00 81.06 987 TYR A CA 1
ATOM 8287 C C . TYR A 1 987 ? -31.093 -21.742 26.416 1.00 81.06 987 TYR A C 1
ATOM 8289 O O . TYR A 1 987 ? -30.281 -22.562 26.840 1.00 81.06 987 TYR A O 1
ATOM 8297 N N . ARG A 1 988 ? -31.970 -22.051 25.445 1.00 82.31 988 ARG A N 1
ATOM 8298 C CA . ARG A 1 988 ? -31.965 -23.355 24.753 1.00 82.31 988 ARG A CA 1
ATOM 8299 C C . ARG A 1 988 ? -30.663 -23.604 23.995 1.00 82.31 988 ARG A C 1
ATOM 8301 O O . ARG A 1 988 ? -30.131 -24.703 24.062 1.00 82.31 988 ARG A O 1
ATOM 8308 N N . GLU A 1 989 ? -30.138 -22.595 23.309 1.00 84.25 989 GLU A N 1
ATOM 8309 C CA . GLU A 1 989 ? -28.850 -22.701 22.613 1.00 84.25 989 GLU A CA 1
ATOM 8310 C C . GLU A 1 989 ? -27.711 -23.033 23.588 1.00 84.25 989 GLU A C 1
ATOM 8312 O O . GLU A 1 989 ? -26.889 -23.892 23.285 1.00 84.25 989 GLU A O 1
ATOM 8317 N N . ILE A 1 990 ? -27.713 -22.433 24.786 1.00 82.00 990 ILE A N 1
ATOM 8318 C CA . ILE A 1 990 ? -26.724 -22.713 25.838 1.00 82.00 990 ILE A CA 1
ATOM 8319 C C . ILE A 1 990 ? -26.792 -24.173 26.304 1.00 82.00 990 ILE A C 1
ATOM 8321 O O . ILE A 1 990 ? -25.762 -24.836 26.371 1.00 82.00 990 ILE A O 1
ATOM 8325 N N . ILE A 1 991 ? -27.981 -24.702 26.607 1.00 83.88 991 ILE A N 1
ATOM 8326 C CA . ILE A 1 991 ? -28.118 -26.098 27.069 1.00 83.88 991 ILE A CA 1
ATOM 8327 C C . ILE A 1 991 ? -27.849 -27.127 25.957 1.00 83.88 991 ILE A C 1
ATOM 8329 O O . ILE A 1 991 ? -27.542 -28.277 26.263 1.00 83.88 991 ILE A O 1
ATOM 8333 N N . CYS A 1 992 ? -27.940 -26.727 24.683 1.00 82.81 992 CYS A N 1
ATOM 8334 C CA . CYS A 1 992 ? -27.569 -27.556 23.534 1.00 82.81 992 CYS A CA 1
ATOM 8335 C C . CYS A 1 992 ? -26.050 -27.664 23.317 1.00 82.81 992 CYS A C 1
ATOM 8337 O O . CYS A 1 992 ? -25.625 -28.491 22.511 1.00 82.81 992 CYS A O 1
ATOM 8339 N N . LEU A 1 993 ? -25.235 -26.862 24.009 1.00 85.38 993 LEU A N 1
ATOM 8340 C CA . LEU A 1 993 ? -23.782 -27.037 24.017 1.00 85.38 993 LEU A CA 1
ATOM 8341 C C . LEU A 1 993 ? -23.391 -28.357 24.708 1.00 85.38 993 LEU A C 1
ATOM 8343 O O . LEU A 1 993 ? -24.136 -28.881 25.548 1.00 85.38 993 LEU A O 1
ATOM 8347 N N . SER A 1 994 ? -22.200 -28.868 24.375 1.00 86.06 994 SER A N 1
ATOM 8348 C CA . SER A 1 994 ? -21.572 -29.994 25.084 1.00 86.06 994 SER A CA 1
ATOM 8349 C C . SER A 1 994 ? -21.439 -29.667 26.577 1.00 86.06 994 SER A C 1
ATOM 8351 O O . SER A 1 994 ? -21.286 -28.494 26.938 1.00 86.06 994 SER A O 1
ATOM 8353 N N . LYS A 1 995 ? -21.484 -30.667 27.468 1.00 83.38 995 LYS A N 1
ATOM 8354 C CA . LYS A 1 995 ? -21.315 -30.431 28.913 1.00 83.38 995 LYS A CA 1
ATOM 8355 C C . LYS A 1 995 ? -19.978 -29.728 29.208 1.00 83.38 995 LYS A C 1
ATOM 8357 O O . LYS A 1 995 ? -19.922 -28.898 30.104 1.00 83.38 995 LYS A O 1
ATOM 8362 N N . GLU A 1 996 ? -18.942 -29.948 28.401 1.00 83.56 996 GLU A N 1
ATOM 8363 C CA . GLU A 1 996 ? -17.651 -29.240 28.472 1.00 83.56 996 GLU A CA 1
ATOM 8364 C C . GLU A 1 996 ? -17.670 -27.765 28.056 1.00 83.56 996 GLU A C 1
ATOM 8366 O O . GLU A 1 996 ? -16.803 -27.001 28.474 1.00 83.56 996 GLU A O 1
ATOM 8371 N N . ASP A 1 997 ? -18.619 -27.327 27.235 1.00 85.19 997 ASP A N 1
ATOM 8372 C CA . ASP A 1 997 ? -18.651 -25.946 26.743 1.00 85.19 997 ASP A CA 1
ATOM 8373 C C . ASP A 1 997 ? -19.662 -25.070 27.494 1.00 85.19 997 ASP A C 1
ATOM 8375 O O . ASP A 1 997 ? -19.555 -23.841 27.486 1.00 85.19 997 ASP A O 1
ATOM 8379 N N . ARG A 1 998 ? -20.621 -25.674 28.207 1.00 87.12 998 ARG A N 1
ATOM 8380 C CA . ARG A 1 998 ? -21.708 -24.952 28.897 1.00 87.12 998 ARG A CA 1
ATOM 8381 C C . ARG A 1 998 ? -21.241 -23.962 29.955 1.00 87.12 998 ARG A C 1
ATOM 8383 O O . ARG A 1 998 ? -21.878 -22.931 30.143 1.00 87.12 998 ARG A O 1
ATOM 8390 N N . PHE A 1 999 ? -20.152 -24.238 30.667 1.00 84.44 999 PHE A N 1
ATOM 8391 C CA . PHE A 1 999 ? -19.651 -23.292 31.670 1.00 84.44 999 PHE A CA 1
ATOM 8392 C C . PHE A 1 999 ? -18.880 -22.117 31.039 1.00 84.44 999 PHE A C 1
ATOM 8394 O O . PHE A 1 999 ? -18.742 -21.073 31.674 1.00 84.44 999 PHE A O 1
ATOM 8401 N N . LYS A 1 1000 ? -18.439 -22.242 29.776 1.00 86.06 1000 LYS A N 1
ATOM 8402 C CA . LYS A 1 1000 ? -17.667 -21.206 29.065 1.00 86.06 1000 LYS A CA 1
ATOM 8403 C C . LYS A 1 1000 ? -18.503 -19.981 28.698 1.00 86.06 1000 LYS A C 1
ATOM 8405 O O . LYS A 1 1000 ? -17.964 -18.889 28.538 1.00 86.06 1000 LYS A O 1
ATOM 8410 N N . VAL A 1 1001 ? -19.820 -20.161 28.581 1.00 82.62 1001 VAL A N 1
ATOM 8411 C CA . VAL A 1 1001 ? -20.775 -19.090 28.254 1.00 82.62 1001 VAL A CA 1
ATOM 8412 C C . VAL A 1 1001 ? -21.258 -18.308 29.477 1.00 82.62 1001 VAL A C 1
ATOM 8414 O O . VAL A 1 1001 ? -22.006 -17.340 29.330 1.00 82.62 1001 VAL A O 1
ATOM 8417 N N . LEU A 1 1002 ? -20.848 -18.704 30.686 1.00 79.88 1002 LEU A N 1
ATOM 8418 C CA . LEU A 1 1002 ? -21.171 -17.953 31.892 1.00 79.88 1002 LEU A CA 1
ATOM 8419 C C . LEU A 1 1002 ? -20.427 -16.608 31.895 1.00 79.88 1002 LEU A C 1
ATOM 8421 O O . LEU A 1 1002 ? -19.238 -16.556 31.576 1.00 79.88 1002 LEU A O 1
ATOM 8425 N N . PRO A 1 1003 ? -21.094 -15.508 32.283 1.00 75.38 1003 PRO A N 1
ATOM 8426 C CA . PRO A 1 1003 ? -20.421 -14.227 32.445 1.00 75.38 1003 PRO A CA 1
ATOM 8427 C C . PRO A 1 1003 ? -19.431 -14.278 33.619 1.00 75.38 1003 PRO A C 1
ATOM 8429 O O . PRO A 1 1003 ? -19.670 -14.969 34.610 1.00 75.38 1003 PRO A O 1
ATOM 8432 N N . ASP A 1 1004 ? -18.371 -13.466 33.556 1.00 73.69 1004 ASP A N 1
ATOM 8433 C CA . ASP A 1 1004 ? -17.271 -13.450 34.543 1.00 73.69 1004 ASP A CA 1
ATOM 8434 C C . ASP A 1 1004 ? -17.738 -13.174 35.981 1.00 73.69 1004 ASP A C 1
ATOM 8436 O O . ASP A 1 1004 ? -17.097 -13.576 36.951 1.00 73.69 1004 ASP A O 1
ATOM 8440 N N . VAL A 1 1005 ? -18.880 -12.497 36.128 1.00 70.25 1005 VAL A N 1
ATOM 8441 C CA . VAL A 1 1005 ? -19.524 -12.226 37.423 1.00 70.25 1005 VAL A CA 1
ATOM 8442 C C . VAL A 1 1005 ? -20.044 -13.511 38.080 1.00 70.25 1005 VAL A C 1
ATOM 8444 O O . VAL A 1 1005 ? -20.119 -13.586 39.303 1.00 70.25 1005 VAL A O 1
ATOM 8447 N N . VAL A 1 1006 ? -20.405 -14.516 37.278 1.00 69.12 1006 VAL A N 1
ATOM 8448 C CA . VAL A 1 1006 ? -20.926 -15.813 37.732 1.00 69.12 1006 VAL A CA 1
ATOM 8449 C C . VAL A 1 1006 ? -19.803 -16.841 37.850 1.00 69.12 1006 VAL A C 1
ATOM 8451 O O . VAL A 1 1006 ? -19.762 -17.570 38.836 1.00 69.12 1006 VAL A O 1
ATOM 8454 N N . CYS A 1 1007 ? -18.886 -16.893 36.879 1.00 71.75 1007 CYS A N 1
ATOM 8455 C CA . CYS A 1 1007 ? -17.705 -17.748 36.946 1.00 71.75 1007 CYS A CA 1
ATOM 8456 C C . CYS A 1 1007 ? -16.511 -17.096 36.239 1.00 71.75 1007 CYS A C 1
ATOM 8458 O O . CYS A 1 1007 ? -16.520 -16.917 35.025 1.00 71.75 1007 CYS A O 1
ATOM 8460 N N . LYS A 1 1008 ? -15.451 -16.791 36.996 1.00 74.94 1008 LYS A N 1
ATOM 8461 C CA . LYS A 1 1008 ? -14.195 -16.250 36.445 1.00 74.94 1008 LYS A CA 1
ATOM 8462 C C . LYS A 1 1008 ? -13.315 -17.316 35.784 1.00 74.94 1008 LYS A C 1
ATOM 8464 O O . LYS A 1 1008 ? -12.449 -16.986 34.984 1.00 74.94 1008 LYS A O 1
ATOM 8469 N N . HIS A 1 1009 ? -13.523 -18.590 36.115 1.00 78.00 1009 HIS A N 1
ATOM 8470 C CA . HIS A 1 1009 ? -12.658 -19.704 35.716 1.00 78.00 1009 HIS A CA 1
ATOM 8471 C C . HIS A 1 1009 ? -13.265 -20.509 34.561 1.00 78.00 1009 HIS A C 1
ATOM 8473 O O . HIS A 1 1009 ? -13.466 -21.716 34.658 1.00 78.00 1009 HIS A O 1
ATOM 8479 N N . ARG A 1 1010 ? -13.569 -19.814 33.461 1.00 75.94 1010 ARG A N 1
ATOM 8480 C CA . ARG A 1 1010 ? -14.291 -20.353 32.297 1.00 75.94 1010 ARG A CA 1
ATOM 8481 C C . ARG A 1 1010 ? -13.434 -21.134 31.292 1.00 75.94 1010 ARG A C 1
ATOM 8483 O O . ARG A 1 1010 ? -13.941 -21.560 30.266 1.00 75.94 1010 ARG A O 1
ATOM 8490 N N . GLU A 1 1011 ? -12.143 -21.301 31.557 1.00 78.12 1011 GLU A N 1
ATOM 8491 C CA . GLU A 1 1011 ? -11.192 -21.891 30.600 1.00 78.12 1011 GLU A CA 1
ATOM 8492 C C . GLU A 1 1011 ? -10.828 -23.348 30.919 1.00 78.12 1011 GLU A C 1
ATOM 8494 O O . GLU A 1 1011 ? -10.436 -24.091 30.023 1.00 78.12 1011 GLU A O 1
ATOM 8499 N N . ASN A 1 1012 ? -10.979 -23.778 32.176 1.00 82.38 1012 ASN A N 1
ATOM 8500 C CA . ASN A 1 1012 ? -10.565 -25.099 32.647 1.00 82.38 1012 ASN A CA 1
ATOM 8501 C C . ASN A 1 1012 ? -11.655 -25.712 33.545 1.00 82.38 1012 ASN A C 1
ATOM 8503 O O . ASN A 1 1012 ? -12.104 -25.078 34.502 1.00 82.38 1012 ASN A O 1
ATOM 8507 N N . VAL A 1 1013 ? -12.058 -26.953 33.248 1.00 83.38 1013 VAL A N 1
ATOM 8508 C CA . VAL A 1 1013 ? -13.112 -27.671 33.989 1.00 83.38 1013 VAL A CA 1
ATOM 8509 C C . VAL A 1 1013 ? -12.725 -27.923 35.444 1.00 83.38 1013 VAL A C 1
ATOM 8511 O O . VAL A 1 1013 ? -13.553 -27.716 36.327 1.00 83.38 1013 VAL A O 1
ATOM 8514 N N . GLY A 1 1014 ? -11.476 -28.299 35.723 1.00 82.94 1014 GLY A N 1
ATOM 8515 C CA . GLY A 1 1014 ? -10.967 -28.463 37.086 1.00 82.94 1014 GLY A CA 1
ATOM 8516 C C . GLY A 1 1014 ? -11.115 -27.177 37.893 1.00 82.94 1014 GLY A C 1
ATOM 8517 O O . GLY A 1 1014 ? -11.722 -27.179 38.961 1.00 82.94 1014 GLY A O 1
ATOM 8518 N N . SER A 1 1015 ? -10.673 -26.043 37.350 1.00 84.88 1015 SER A N 1
ATOM 8519 C CA . SER A 1 1015 ? -10.837 -24.738 38.002 1.00 84.88 1015 SER A CA 1
ATOM 8520 C C . SER A 1 1015 ? -12.308 -24.347 38.202 1.00 84.88 1015 SER A C 1
ATOM 8522 O O . SER A 1 1015 ? -12.659 -23.849 39.273 1.00 84.88 1015 SER A O 1
ATOM 8524 N N . PHE A 1 1016 ? -13.180 -24.600 37.220 1.00 88.12 1016 PHE A N 1
ATOM 8525 C CA . PHE A 1 1016 ? -14.626 -24.382 37.344 1.00 88.12 1016 PHE A CA 1
ATOM 8526 C C . PHE A 1 1016 ? -15.242 -25.217 38.477 1.00 88.12 1016 PHE A C 1
ATOM 8528 O O . PHE A 1 1016 ? -15.983 -24.692 39.314 1.00 88.12 1016 PHE A O 1
ATOM 8535 N N . VAL A 1 1017 ? -14.907 -26.506 38.539 1.00 86.81 1017 VAL A N 1
ATOM 8536 C CA . VAL A 1 1017 ? -15.418 -27.443 39.544 1.00 86.81 1017 VAL A CA 1
ATOM 8537 C C . VAL A 1 1017 ? -14.947 -27.054 40.944 1.00 86.81 1017 VAL A C 1
ATOM 8539 O O . VAL A 1 1017 ? -15.766 -26.955 41.859 1.00 86.81 1017 VAL A O 1
ATOM 8542 N N . ILE A 1 1018 ? -13.661 -26.740 41.114 1.00 88.69 1018 ILE A N 1
ATOM 8543 C CA . ILE A 1 1018 ? -13.113 -26.300 42.405 1.00 88.69 1018 ILE A CA 1
ATOM 8544 C C . ILE A 1 1018 ? -13.748 -24.986 42.858 1.00 88.69 1018 ILE A C 1
ATOM 8546 O O . ILE A 1 1018 ? -14.122 -24.865 44.024 1.00 88.69 1018 ILE A O 1
ATOM 8550 N N . HIS A 1 1019 ? -13.948 -24.028 41.950 1.00 87.69 1019 HIS A N 1
ATOM 8551 C CA . HIS A 1 1019 ? -14.635 -22.780 42.277 1.00 87.69 1019 HIS A CA 1
ATOM 8552 C C . HIS A 1 1019 ? -16.094 -23.013 42.699 1.00 87.69 1019 HIS A C 1
ATOM 8554 O O . HIS A 1 1019 ? -16.567 -22.409 43.662 1.00 87.69 1019 HIS A O 1
ATOM 8560 N N . SER A 1 1020 ? -16.793 -23.926 42.022 1.00 86.81 1020 SER A N 1
ATOM 8561 C CA . SER A 1 1020 ? -18.178 -24.287 42.343 1.00 86.81 1020 SER A CA 1
ATOM 8562 C C . SER A 1 1020 ? -18.286 -24.914 43.736 1.00 86.81 1020 SER A C 1
ATOM 8564 O O . SER A 1 1020 ? -19.148 -24.537 44.532 1.00 86.81 1020 SER A O 1
ATOM 8566 N N . ILE A 1 1021 ? -17.369 -25.822 44.075 1.00 87.69 1021 ILE A N 1
ATOM 8567 C CA . ILE A 1 1021 ? -17.303 -26.464 45.395 1.00 87.69 1021 ILE A CA 1
ATOM 8568 C C . ILE A 1 1021 ? -16.945 -25.452 46.472 1.00 87.69 1021 ILE A C 1
ATOM 8570 O O . ILE A 1 1021 ? -17.590 -25.419 47.518 1.00 87.69 1021 ILE A O 1
ATOM 8574 N N . TYR A 1 1022 ? -15.954 -24.601 46.211 1.00 87.81 1022 TYR A N 1
ATOM 8575 C CA . TYR A 1 1022 ? -15.572 -23.524 47.110 1.00 87.81 1022 TYR A CA 1
ATOM 8576 C C . TYR A 1 1022 ? -16.766 -22.616 47.429 1.00 87.81 1022 TYR A C 1
ATOM 8578 O O . TYR A 1 1022 ? -17.053 -22.372 48.601 1.00 87.81 1022 TYR A O 1
ATOM 8586 N N . PHE A 1 1023 ? -17.513 -22.184 46.407 1.00 86.25 1023 PHE A N 1
ATOM 8587 C CA . PHE A 1 1023 ? -18.717 -21.375 46.584 1.00 86.25 1023 PHE A CA 1
ATOM 8588 C C . PHE A 1 1023 ? -19.757 -22.089 47.459 1.00 86.25 1023 PHE A C 1
ATOM 8590 O O . PHE A 1 1023 ? -20.311 -21.483 48.378 1.00 86.25 1023 PHE A O 1
ATOM 8597 N N . CYS A 1 1024 ? -19.989 -23.387 47.237 1.00 86.75 1024 CYS A N 1
ATOM 8598 C CA . CYS A 1 1024 ? -20.908 -24.185 48.053 1.00 86.75 1024 CYS A CA 1
ATOM 8599 C C . CYS A 1 1024 ? -20.441 -24.290 49.514 1.00 86.75 1024 CYS A C 1
ATOM 8601 O O . CYS A 1 1024 ? -21.217 -24.033 50.438 1.00 86.75 1024 CYS A O 1
ATOM 8603 N N . LEU A 1 1025 ? -19.161 -24.600 49.733 1.00 86.94 1025 LEU A N 1
ATOM 8604 C CA . LEU A 1 1025 ? -18.552 -24.698 51.060 1.00 86.94 1025 LEU A CA 1
ATOM 8605 C C . LEU A 1 1025 ? -18.602 -23.369 51.812 1.00 86.94 1025 LEU A C 1
ATOM 8607 O O . LEU A 1 1025 ? -18.918 -23.353 52.997 1.00 86.94 1025 LEU A O 1
ATOM 8611 N N . GLU A 1 1026 ? -18.365 -22.244 51.139 1.00 86.00 1026 GLU A N 1
ATOM 8612 C CA . GLU A 1 1026 ? -18.472 -20.916 51.742 1.00 86.00 1026 GLU A CA 1
ATOM 8613 C C . GLU A 1 1026 ? -19.898 -20.651 52.261 1.00 86.00 1026 GLU A C 1
ATOM 8615 O O . GLU A 1 1026 ? -20.083 -20.147 53.374 1.00 86.00 1026 GLU A O 1
ATOM 8620 N N . LYS A 1 1027 ? -20.933 -21.032 51.494 1.00 84.75 1027 LYS A N 1
ATOM 8621 C CA . LYS A 1 1027 ? -22.336 -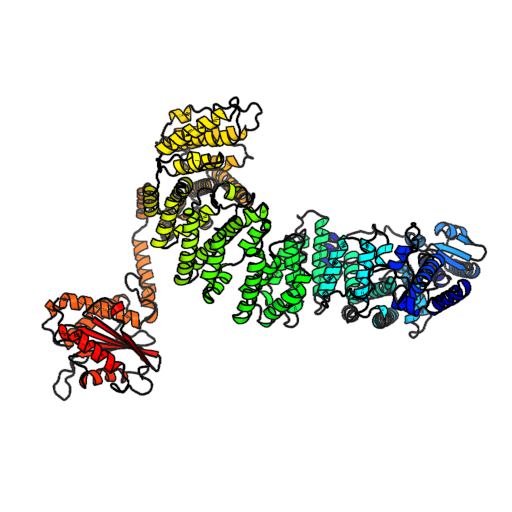20.916 51.933 1.00 84.75 1027 LYS A CA 1
ATOM 8622 C C . LYS A 1 1027 ? -22.641 -21.816 53.127 1.00 84.75 1027 LYS A C 1
ATOM 8624 O O . LYS A 1 1027 ? -23.326 -21.368 54.050 1.00 84.75 1027 LYS A O 1
ATOM 8629 N N . ILE A 1 1028 ? -22.118 -23.041 53.127 1.00 83.12 1028 ILE A N 1
ATOM 8630 C CA . ILE A 1 1028 ? -22.278 -23.997 54.230 1.00 83.12 1028 ILE A CA 1
ATOM 8631 C C . ILE A 1 1028 ? -21.584 -23.476 55.494 1.00 83.12 1028 ILE A C 1
ATOM 8633 O O . ILE A 1 1028 ? -22.207 -23.429 56.555 1.00 83.12 1028 ILE A O 1
ATOM 8637 N N . LEU A 1 1029 ? -20.345 -22.987 55.383 1.00 82.06 1029 LEU A N 1
ATOM 8638 C CA . LEU A 1 1029 ? -19.579 -22.424 56.497 1.00 82.06 1029 LEU A CA 1
ATOM 8639 C C . LEU A 1 1029 ? -20.286 -21.221 57.134 1.00 82.06 1029 LEU A C 1
ATOM 8641 O O . LEU A 1 1029 ? -20.394 -21.148 58.356 1.00 82.06 1029 LEU A O 1
ATOM 8645 N N . ARG A 1 1030 ? -20.890 -20.328 56.337 1.00 81.88 1030 ARG A N 1
ATOM 8646 C CA . ARG A 1 1030 ? -21.708 -19.210 56.858 1.00 81.88 1030 ARG A CA 1
ATOM 8647 C C . ARG A 1 1030 ? -22.912 -19.665 57.695 1.00 81.88 1030 ARG A C 1
ATOM 8649 O O . ARG A 1 1030 ? -23.475 -18.868 58.445 1.00 81.88 1030 ARG A O 1
ATOM 8656 N N . LYS A 1 1031 ? -23.348 -20.920 57.556 1.00 81.06 1031 LYS A N 1
ATOM 8657 C CA . LYS A 1 1031 ? -24.467 -21.520 58.302 1.00 81.06 1031 LYS A CA 1
ATOM 8658 C C . LYS A 1 1031 ? -24.019 -22.608 59.278 1.00 81.06 1031 LYS A C 1
ATOM 8660 O O . LYS A 1 1031 ? -24.865 -23.197 59.951 1.00 81.06 1031 LYS A O 1
ATOM 8665 N N . ILE A 1 1032 ? -22.711 -22.818 59.441 1.00 76.44 1032 ILE A N 1
ATOM 8666 C CA . ILE A 1 1032 ? -22.149 -23.964 60.164 1.00 76.44 1032 ILE A CA 1
ATOM 8667 C C . ILE A 1 1032 ? -22.609 -24.041 61.620 1.00 76.44 1032 ILE A C 1
ATOM 8669 O O . ILE A 1 1032 ? -22.899 -25.127 62.108 1.00 76.44 1032 ILE A O 1
ATOM 8673 N N . LYS A 1 1033 ? -22.807 -22.895 62.294 1.00 71.69 1033 LYS A N 1
ATOM 8674 C CA . LYS A 1 1033 ? -23.343 -22.834 63.669 1.00 71.69 1033 LYS A CA 1
ATOM 8675 C C . LYS A 1 1033 ? -24.727 -23.481 63.802 1.00 71.69 1033 LYS A C 1
ATOM 8677 O O . LYS A 1 1033 ? -25.013 -24.058 64.843 1.00 71.69 1033 LYS A O 1
ATOM 8682 N N . THR A 1 1034 ? -25.554 -23.413 62.755 1.00 70.06 1034 THR A N 1
ATOM 8683 C CA . THR A 1 1034 ? -26.883 -24.058 62.711 1.00 70.06 1034 THR A CA 1
ATOM 8684 C C . THR A 1 1034 ? -26.773 -25.554 62.389 1.00 70.06 1034 THR A C 1
ATOM 8686 O O . THR A 1 1034 ? -27.643 -26.332 62.756 1.00 70.06 1034 THR A O 1
ATOM 8689 N N . LEU A 1 1035 ? -25.681 -25.965 61.737 1.00 66.38 1035 LEU A N 1
ATOM 8690 C CA . LEU A 1 1035 ? -25.438 -27.319 61.229 1.00 66.38 1035 LEU A CA 1
ATOM 8691 C C . LEU A 1 1035 ? -24.606 -28.202 62.182 1.00 66.38 1035 LEU A C 1
ATOM 8693 O O . LEU A 1 1035 ? -24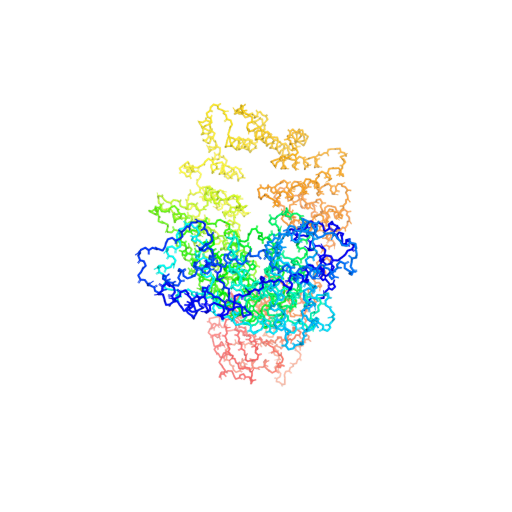.373 -29.368 61.874 1.00 66.38 1035 LEU A O 1
ATOM 8697 N N . LYS A 1 1036 ? -24.169 -27.673 63.340 1.00 58.66 1036 LYS A N 1
ATOM 8698 C CA . LYS A 1 1036 ? -23.214 -28.278 64.302 1.00 58.66 1036 LYS A CA 1
ATOM 8699 C C . LYS A 1 1036 ? -23.562 -29.680 64.850 1.00 58.66 1036 LYS A C 1
ATOM 8701 O O . LYS A 1 1036 ? -22.771 -30.227 65.609 1.00 58.66 1036 LYS A O 1
ATOM 8706 N N . LEU A 1 1037 ? -24.702 -30.268 64.487 1.00 57.12 1037 LEU A N 1
ATOM 8707 C CA . LEU A 1 1037 ? -25.191 -31.564 64.980 1.00 57.12 1037 LEU A CA 1
ATOM 8708 C C . LEU A 1 1037 ? -25.247 -32.669 63.909 1.00 57.12 1037 LEU A C 1
ATOM 8710 O O . LEU A 1 1037 ? -25.773 -33.745 64.182 1.00 57.12 1037 LEU A O 1
ATOM 8714 N N . LEU A 1 1038 ? -24.741 -32.426 62.697 1.00 61.66 1038 LEU A N 1
ATOM 8715 C CA . LEU A 1 1038 ? -24.811 -33.408 61.614 1.00 61.66 1038 LEU A CA 1
ATOM 8716 C C . LEU A 1 1038 ? -23.661 -34.439 61.684 1.00 61.66 1038 LEU A C 1
ATOM 8718 O O . LEU A 1 1038 ? -22.508 -34.038 61.868 1.00 61.66 1038 LEU A O 1
ATOM 8722 N N . PRO A 1 1039 ? -23.947 -35.746 61.515 1.00 60.75 1039 PRO A N 1
ATOM 8723 C CA . PRO A 1 1039 ? -22.945 -36.764 61.187 1.00 60.75 1039 PRO A CA 1
ATOM 8724 C C . PRO A 1 1039 ? -22.160 -36.417 59.910 1.00 60.75 1039 PRO A C 1
ATOM 8726 O O . PRO A 1 1039 ? -22.597 -35.576 59.127 1.00 60.75 1039 PRO A O 1
ATOM 8729 N N . GLU A 1 1040 ? -21.013 -37.067 59.705 1.00 55.12 1040 GLU A N 1
ATOM 8730 C CA . GLU A 1 1040 ? -20.128 -36.879 58.540 1.00 55.12 1040 GLU A CA 1
ATOM 8731 C C . GLU A 1 1040 ? -20.871 -37.028 57.203 1.00 55.12 1040 GLU A C 1
ATOM 8733 O O . GLU A 1 1040 ? -20.864 -36.093 56.406 1.00 55.12 1040 GLU A O 1
ATOM 8738 N N . ASP A 1 1041 ? -21.618 -38.120 57.034 1.00 58.44 1041 ASP A N 1
ATOM 8739 C CA . ASP A 1 1041 ? -22.403 -38.423 55.828 1.00 58.44 1041 ASP A CA 1
ATOM 8740 C C . ASP A 1 1041 ? -23.380 -37.284 55.477 1.00 58.44 1041 ASP A C 1
ATOM 8742 O O . ASP A 1 1041 ? -23.426 -36.790 54.352 1.00 58.44 1041 ASP A O 1
ATOM 8746 N N . ASN A 1 1042 ? -24.061 -36.737 56.488 1.00 68.88 1042 ASN A N 1
ATOM 8747 C CA . ASN A 1 1042 ? -25.010 -35.639 56.310 1.00 68.88 1042 ASN A CA 1
ATOM 8748 C C . ASN A 1 1042 ? -24.337 -34.308 55.914 1.00 68.88 1042 ASN A C 1
ATOM 8750 O O . ASN A 1 1042 ? -25.004 -33.408 55.397 1.00 68.88 1042 ASN A O 1
ATOM 8754 N N . LYS A 1 1043 ? -23.039 -34.127 56.200 1.00 72.00 1043 LYS A N 1
ATOM 8755 C CA . LYS A 1 1043 ? -22.275 -32.940 55.770 1.00 72.00 1043 LYS A CA 1
ATOM 8756 C C . LYS A 1 1043 ? -21.901 -33.050 54.301 1.00 72.00 1043 LYS A C 1
ATOM 8758 O O . LYS A 1 1043 ? -21.925 -32.044 53.591 1.00 72.00 1043 LYS A O 1
ATOM 8763 N N . THR A 1 1044 ? -21.578 -34.255 53.850 1.00 72.75 1044 THR A N 1
ATOM 8764 C CA . THR A 1 1044 ? -21.264 -34.512 52.451 1.00 72.75 1044 THR A CA 1
ATOM 8765 C C . THR A 1 1044 ? -22.515 -34.463 51.577 1.00 72.75 1044 THR A C 1
ATOM 8767 O O . THR A 1 1044 ? -22.484 -33.782 50.552 1.00 72.75 1044 THR A O 1
ATOM 8770 N N . ASP A 1 1045 ? -23.643 -35.009 52.042 1.00 73.81 1045 ASP A N 1
ATOM 8771 C CA . ASP A 1 1045 ? -24.957 -34.852 51.396 1.00 73.81 1045 ASP A CA 1
ATOM 8772 C C . ASP A 1 1045 ? -25.325 -33.373 51.204 1.00 73.81 1045 ASP A C 1
ATOM 8774 O O . ASP A 1 1045 ? -25.827 -32.961 50.159 1.00 73.81 1045 ASP A O 1
ATOM 8778 N N . LEU A 1 1046 ? -25.036 -32.528 52.200 1.00 78.56 1046 LEU A N 1
ATOM 8779 C CA . LEU A 1 1046 ? -25.315 -31.095 52.115 1.00 78.56 1046 LEU A CA 1
ATOM 8780 C C . LEU A 1 1046 ? -24.485 -30.407 51.020 1.00 78.56 1046 LEU A C 1
ATOM 8782 O O . LEU A 1 1046 ? -24.990 -29.517 50.329 1.00 78.56 1046 LEU A O 1
ATOM 8786 N N . ILE A 1 1047 ? -23.221 -30.807 50.855 1.00 79.75 1047 ILE A N 1
ATOM 8787 C CA . ILE A 1 1047 ? -22.352 -30.302 49.784 1.00 79.75 1047 ILE A CA 1
ATOM 8788 C C . ILE A 1 1047 ? -22.860 -30.787 48.431 1.00 79.75 1047 ILE A C 1
ATOM 8790 O O . ILE A 1 1047 ? -22.985 -29.963 47.526 1.00 79.75 1047 ILE A O 1
ATOM 8794 N N . GLN A 1 1048 ? -23.206 -32.071 48.309 1.00 77.88 1048 GLN A N 1
ATOM 8795 C CA . GLN A 1 1048 ? -23.751 -32.644 47.081 1.00 77.88 1048 GLN A CA 1
ATOM 8796 C C . GLN A 1 1048 ? -25.026 -31.907 46.651 1.00 77.88 1048 GLN A C 1
ATOM 8798 O O . GLN A 1 1048 ? -25.066 -31.364 45.551 1.00 77.88 1048 GLN A O 1
ATOM 8803 N N . ILE A 1 1049 ? -26.017 -31.770 47.540 1.00 79.50 1049 ILE A N 1
ATOM 8804 C CA . ILE A 1 1049 ? -27.284 -31.072 47.252 1.00 79.50 1049 ILE A CA 1
ATOM 8805 C C . ILE A 1 1049 ? -27.039 -29.620 46.819 1.00 79.50 1049 ILE A C 1
ATOM 8807 O O . ILE A 1 1049 ? -27.682 -29.115 45.896 1.00 79.50 1049 ILE A O 1
ATOM 8811 N N . THR A 1 1050 ? -26.114 -28.923 47.485 1.00 82.56 1050 THR A N 1
ATOM 8812 C CA . THR A 1 1050 ? -25.822 -27.515 47.175 1.00 82.56 1050 THR A CA 1
ATOM 8813 C C . THR A 1 1050 ? -25.120 -27.376 45.821 1.00 82.56 1050 THR A C 1
ATOM 8815 O O . THR A 1 1050 ? -25.458 -26.482 45.042 1.00 82.56 1050 THR A O 1
ATOM 8818 N N . LEU A 1 1051 ? -24.180 -28.276 45.522 1.00 83.81 1051 LEU A N 1
ATOM 8819 C CA . LEU A 1 1051 ? -23.458 -28.313 44.254 1.00 83.81 1051 LEU A CA 1
ATOM 8820 C C . LEU A 1 1051 ? -24.389 -28.685 43.093 1.00 83.81 1051 LEU A C 1
ATOM 8822 O O . LEU A 1 1051 ? -24.370 -28.028 42.055 1.00 83.81 1051 LEU A O 1
ATOM 8826 N N . GLU A 1 1052 ? -25.265 -29.667 43.290 1.00 80.06 1052 GLU A N 1
ATOM 8827 C CA . GLU A 1 1052 ? -26.300 -30.050 42.330 1.00 80.06 1052 GLU A CA 1
ATOM 8828 C C . GLU A 1 1052 ? -27.256 -28.903 42.026 1.00 80.06 1052 GLU A C 1
ATOM 8830 O O . GLU A 1 1052 ? -27.520 -28.611 40.863 1.00 80.06 1052 GLU A O 1
ATOM 8835 N N . ALA A 1 1053 ? -27.748 -28.206 43.053 1.00 79.44 1053 ALA A N 1
ATOM 8836 C CA . ALA A 1 1053 ? -28.639 -27.067 42.862 1.00 79.44 1053 ALA A CA 1
ATOM 8837 C C . ALA A 1 1053 ? -27.988 -25.961 42.013 1.00 79.44 1053 ALA A C 1
ATOM 8839 O O . ALA A 1 1053 ? -28.662 -25.336 41.191 1.00 79.44 1053 ALA A O 1
ATOM 8840 N N . TYR A 1 1054 ? -26.682 -25.742 42.183 1.00 82.06 1054 TYR A N 1
ATOM 8841 C CA . TYR A 1 1054 ? -25.916 -24.789 41.385 1.00 82.06 1054 TYR A CA 1
ATOM 8842 C C . TYR A 1 1054 ? -25.758 -25.265 39.931 1.00 82.06 1054 TYR A C 1
ATOM 8844 O O . TYR A 1 1054 ? -26.107 -24.541 38.994 1.00 82.06 1054 TYR A O 1
ATOM 8852 N N . LEU A 1 1055 ? -25.306 -26.505 39.731 1.00 83.25 1055 LEU A N 1
ATOM 8853 C CA . LEU A 1 1055 ? -24.978 -27.049 38.410 1.00 83.25 1055 LEU A CA 1
ATOM 8854 C C . LEU A 1 1055 ? -26.209 -27.419 37.566 1.00 83.25 1055 LEU A C 1
ATOM 8856 O O . LEU A 1 1055 ? -26.153 -27.367 36.336 1.00 83.25 1055 LEU A O 1
ATOM 8860 N N . LYS A 1 1056 ? -27.357 -27.705 38.189 1.00 80.94 1056 LYS A N 1
ATOM 8861 C CA . LYS A 1 1056 ? -28.609 -28.050 37.495 1.00 80.94 1056 LYS A CA 1
ATOM 8862 C C . LYS A 1 1056 ? -29.114 -26.940 36.573 1.00 80.94 1056 LYS A C 1
ATOM 8864 O O . LYS A 1 1056 ? -29.759 -27.220 35.568 1.00 80.94 1056 LYS A O 1
ATOM 8869 N N . THR A 1 1057 ? -28.770 -25.683 36.858 1.00 78.00 1057 THR A N 1
ATOM 8870 C CA . THR A 1 1057 ? -29.090 -24.536 35.986 1.00 78.00 1057 THR A CA 1
ATOM 8871 C C . THR A 1 1057 ? -28.406 -24.596 34.613 1.00 78.00 1057 THR A C 1
ATOM 8873 O O . THR A 1 1057 ? -28.840 -23.916 33.683 1.00 78.00 1057 THR A O 1
ATOM 8876 N N . LEU A 1 1058 ? -27.382 -25.441 34.469 1.00 80.38 1058 LEU A N 1
ATOM 8877 C CA . LEU A 1 1058 ? -26.649 -25.722 33.231 1.00 80.38 1058 LEU A CA 1
ATOM 8878 C C . LEU A 1 1058 ? -26.876 -27.159 32.736 1.00 80.38 1058 LEU A C 1
ATOM 8880 O O . LEU A 1 1058 ? -26.169 -27.638 31.849 1.00 80.38 1058 LEU A O 1
ATOM 8884 N N . ASN A 1 1059 ? -27.876 -27.846 33.292 1.00 81.62 1059 ASN A N 1
ATOM 8885 C CA . ASN A 1 1059 ? -28.262 -29.198 32.907 1.00 81.62 1059 ASN A CA 1
ATOM 8886 C C . ASN A 1 1059 ? -27.127 -30.238 33.046 1.00 81.62 1059 ASN A C 1
ATOM 8888 O O . ASN A 1 1059 ? -26.994 -31.133 32.209 1.00 81.62 1059 ASN A O 1
ATOM 8892 N N . TYR A 1 1060 ? -26.278 -30.100 34.071 1.00 81.50 1060 TYR A N 1
ATOM 8893 C CA . TYR A 1 1060 ? -25.425 -31.204 34.514 1.00 81.50 1060 TYR A CA 1
ATOM 8894 C C . TYR A 1 1060 ? -26.279 -32.169 35.345 1.00 81.50 1060 TYR A C 1
ATOM 8896 O O . TYR A 1 1060 ? -26.903 -31.759 36.326 1.00 81.50 1060 TYR A O 1
ATOM 8904 N N . GLU A 1 1061 ? -26.334 -33.429 34.922 1.00 66.69 1061 GLU A N 1
ATOM 8905 C CA . GLU A 1 1061 ? -27.081 -34.506 35.578 1.00 66.69 1061 GLU A CA 1
ATOM 8906 C C . GLU A 1 1061 ? -26.110 -35.457 36.287 1.00 66.69 1061 GLU A C 1
ATOM 8908 O O . GLU A 1 1061 ? -25.009 -35.705 35.790 1.00 66.69 1061 GLU A O 1
ATOM 8913 N N . ASN A 1 1062 ? -26.528 -36.000 37.432 1.00 62.19 1062 ASN A N 1
ATOM 8914 C CA . ASN A 1 1062 ? -25.805 -37.055 38.134 1.00 62.19 1062 ASN A CA 1
ATOM 8915 C C . ASN A 1 1062 ? -26.478 -38.394 37.864 1.00 62.19 1062 ASN A C 1
ATOM 8917 O O . ASN A 1 1062 ? -27.566 -38.660 38.367 1.00 62.19 1062 ASN A O 1
ATOM 8921 N N . ASP A 1 1063 ? -25.817 -39.255 37.097 1.00 51.84 1063 ASP A N 1
ATOM 8922 C CA . ASP A 1 1063 ? -26.399 -40.531 36.665 1.00 51.84 1063 ASP A CA 1
ATOM 8923 C C . ASP A 1 1063 ? -26.392 -41.626 37.750 1.00 51.84 1063 ASP A C 1
ATOM 8925 O O . ASP A 1 1063 ? -26.921 -42.719 37.533 1.00 51.84 1063 ASP A O 1
ATOM 8929 N N . LYS A 1 1064 ? -25.771 -41.390 38.915 1.00 55.06 1064 LYS A N 1
ATOM 8930 C CA . LYS A 1 1064 ? -25.546 -42.428 39.938 1.00 55.06 1064 LYS A CA 1
ATOM 8931 C C . LYS A 1 1064 ? -25.672 -41.907 41.369 1.00 55.06 1064 LYS A C 1
ATOM 8933 O O . LYS A 1 1064 ? -24.713 -41.954 42.131 1.00 55.06 1064 LYS A O 1
ATOM 8938 N N . ASP A 1 1065 ? -26.865 -41.474 41.755 1.00 52.62 1065 ASP A N 1
ATOM 8939 C CA . ASP A 1 1065 ? -27.204 -41.335 43.175 1.00 52.62 1065 ASP A CA 1
ATOM 8940 C C . ASP A 1 1065 ? -27.249 -42.739 43.806 1.00 52.62 1065 ASP A C 1
ATOM 8942 O O . ASP A 1 1065 ? -28.174 -43.519 43.553 1.00 52.62 1065 ASP A O 1
ATOM 8946 N N . GLN A 1 1066 ? -26.232 -43.124 44.584 1.00 50.84 1066 GLN A N 1
ATOM 8947 C CA . GLN A 1 1066 ? -26.308 -44.355 45.372 1.00 50.84 1066 GLN A CA 1
ATOM 8948 C C . GLN A 1 1066 ? -27.132 -44.095 46.645 1.00 50.84 1066 GLN A C 1
ATOM 8950 O O . GLN A 1 1066 ? -26.709 -43.327 47.509 1.00 50.84 1066 GLN A O 1
ATOM 8955 N N . PRO A 1 1067 ? -28.297 -44.742 46.836 1.00 51.91 1067 PRO A N 1
ATOM 8956 C CA . PRO A 1 1067 ? -29.026 -44.627 48.093 1.00 51.91 1067 PRO A CA 1
ATOM 8957 C C . PRO A 1 1067 ? -28.232 -45.288 49.234 1.00 51.91 1067 PRO A C 1
ATOM 8959 O O . PRO A 1 1067 ? -27.766 -46.417 49.090 1.00 51.91 1067 PRO A O 1
ATOM 8962 N N . HIS A 1 1068 ? -28.168 -44.631 50.398 1.00 52.53 1068 HIS A N 1
ATOM 8963 C CA . HIS A 1 1068 ? -27.453 -45.029 51.631 1.00 52.53 1068 HIS A CA 1
ATOM 8964 C C . HIS A 1 1068 ? -27.939 -46.344 52.311 1.00 52.53 1068 HIS A C 1
ATOM 8966 O O . HIS A 1 1068 ? -27.997 -46.455 53.535 1.00 52.53 1068 HIS A O 1
ATOM 8972 N N . ARG A 1 1069 ? -28.360 -47.376 51.567 1.00 42.97 1069 ARG A N 1
ATOM 8973 C CA . ARG A 1 1069 ? -29.031 -48.571 52.127 1.00 42.97 1069 ARG A CA 1
ATOM 8974 C C . ARG A 1 1069 ? -28.140 -49.808 52.318 1.00 42.97 1069 ARG A C 1
ATOM 8976 O O . ARG A 1 1069 ? -28.641 -50.827 52.788 1.00 42.97 1069 ARG A O 1
ATOM 8983 N N . GLY A 1 1070 ? -26.845 -49.749 52.004 1.00 42.00 1070 GLY A N 1
ATOM 8984 C CA . GLY A 1 1070 ? -25.918 -50.874 52.186 1.00 42.00 1070 GLY A CA 1
ATOM 8985 C C . GLY A 1 1070 ? -25.185 -50.845 53.531 1.00 42.00 1070 GLY A C 1
ATOM 8986 O O . GLY A 1 1070 ? -24.321 -50.002 53.746 1.00 42.00 1070 GLY A O 1
ATOM 8987 N N . LEU A 1 1071 ? -25.476 -51.788 54.434 1.00 39.16 1071 LEU A N 1
ATOM 8988 C CA . LEU A 1 1071 ? -24.611 -52.066 55.589 1.00 39.16 1071 LEU A CA 1
ATOM 8989 C C . LEU A 1 1071 ? -23.436 -52.941 55.140 1.00 39.16 1071 LEU A C 1
ATOM 8991 O O . LEU A 1 1071 ? -23.643 -53.979 54.510 1.00 39.16 1071 LEU A O 1
ATOM 8995 N N . SER A 1 1072 ? -22.208 -52.568 55.510 1.00 41.22 1072 SER A N 1
ATOM 8996 C CA . SER A 1 1072 ? -21.049 -53.449 55.328 1.00 41.22 1072 SER A CA 1
ATOM 8997 C C . SER A 1 1072 ? -21.202 -54.737 56.153 1.00 41.22 1072 SER A C 1
ATOM 8999 O O . SER A 1 1072 ? -21.904 -54.769 57.170 1.00 41.22 1072 SER A O 1
ATOM 9001 N N . SER A 1 1073 ? -20.473 -55.795 55.782 1.00 40.09 1073 SER A N 1
ATOM 9002 C CA . SER A 1 1073 ? -20.403 -57.076 56.515 1.00 40.09 1073 SER A CA 1
ATOM 9003 C C . SER A 1 1073 ? -19.994 -56.935 57.994 1.00 40.09 1073 SER A C 1
ATOM 9005 O O . SER A 1 1073 ? -20.183 -57.859 58.781 1.00 40.09 1073 SER A O 1
ATOM 9007 N N . SER A 1 1074 ? -19.496 -55.759 58.394 1.00 44.62 1074 SER A N 1
ATOM 9008 C CA . SER A 1 1074 ? -19.119 -55.400 59.765 1.00 44.62 1074 SER A CA 1
ATOM 9009 C C . SER A 1 1074 ? -20.189 -54.625 60.560 1.00 44.62 1074 SER A C 1
ATOM 9011 O O . SER A 1 1074 ? -19.910 -54.190 61.675 1.00 44.62 1074 SER A O 1
ATOM 9013 N N . LYS A 1 1075 ? -21.405 -54.432 60.017 1.00 40.59 1075 LYS A N 1
ATOM 9014 C CA . LYS A 1 1075 ? -22.484 -53.587 60.586 1.00 40.59 1075 LYS A CA 1
ATOM 9015 C C . LYS A 1 1075 ? -22.121 -52.101 60.773 1.00 40.59 1075 LYS A C 1
ATOM 9017 O O . LYS A 1 1075 ? -22.857 -51.380 61.443 1.00 40.59 1075 LYS A O 1
ATOM 9022 N N . LYS A 1 1076 ? -21.027 -51.621 60.175 1.00 45.69 1076 LYS A N 1
ATOM 9023 C CA . LYS A 1 1076 ? -20.723 -50.186 60.066 1.00 45.69 1076 LYS A CA 1
ATOM 9024 C C . LYS A 1 1076 ? -21.465 -49.590 58.867 1.00 45.69 1076 LYS A C 1
ATOM 9026 O O . LYS A 1 1076 ? -21.509 -50.237 57.813 1.00 45.69 1076 LYS A O 1
ATOM 9031 N N . GLN A 1 1077 ? -22.049 -48.401 59.053 1.00 47.16 1077 GLN A N 1
ATOM 9032 C CA . GLN A 1 1077 ? -22.620 -47.590 57.972 1.00 47.16 1077 GLN A CA 1
ATOM 9033 C C . GLN A 1 1077 ? -21.535 -47.338 56.916 1.00 47.16 1077 GLN A C 1
ATOM 9035 O O . GLN A 1 1077 ? -20.382 -47.093 57.274 1.00 47.16 1077 GLN A O 1
ATOM 9040 N N . ALA A 1 1078 ? -21.887 -47.482 55.638 1.00 42.66 1078 ALA A N 1
ATOM 9041 C CA . ALA A 1 1078 ? -21.018 -47.144 54.517 1.00 42.66 1078 ALA A CA 1
ATOM 9042 C C . ALA A 1 1078 ? -20.965 -45.614 54.385 1.00 42.66 1078 ALA A C 1
ATOM 9044 O O . ALA A 1 1078 ? -21.660 -45.041 53.557 1.00 42.66 1078 ALA A O 1
ATOM 9045 N N . GLY A 1 1079 ? -20.225 -44.964 55.281 1.00 48.62 1079 GLY A N 1
ATOM 9046 C CA . GLY A 1 1079 ? -19.966 -43.529 55.215 1.00 48.62 1079 GLY A CA 1
ATOM 9047 C C . GLY A 1 1079 ? -18.805 -43.264 54.271 1.00 48.62 1079 GLY A C 1
ATOM 9048 O O . GLY A 1 1079 ? -17.680 -43.108 54.732 1.00 48.62 1079 GLY A O 1
ATOM 9049 N N . GLU A 1 1080 ? -19.056 -43.324 52.962 1.00 52.84 1080 GLU A N 1
ATOM 9050 C CA . GLU A 1 1080 ? -18.092 -42.963 51.917 1.00 52.84 1080 GLU A CA 1
ATOM 9051 C C . GLU A 1 1080 ? -18.873 -42.409 50.713 1.00 52.84 1080 GLU A C 1
ATOM 9053 O O . GLU A 1 1080 ? -19.653 -43.128 50.088 1.00 52.84 1080 GLU A O 1
ATOM 9058 N N . LEU A 1 1081 ? -18.716 -41.119 50.409 1.00 53.88 1081 LEU A N 1
ATOM 9059 C CA . LEU A 1 1081 ? -19.350 -40.503 49.244 1.00 53.88 1081 LEU A CA 1
ATOM 9060 C C . LEU A 1 1081 ? -18.531 -40.812 47.987 1.00 53.88 1081 LEU A C 1
ATOM 9062 O O . LEU A 1 1081 ? -17.422 -40.302 47.845 1.00 53.88 1081 LEU A O 1
ATOM 9066 N N . ASP A 1 1082 ? -19.116 -41.583 47.070 1.00 59.47 1082 ASP A N 1
ATOM 9067 C CA . ASP A 1 1082 ? -18.562 -41.887 45.747 1.00 59.47 1082 ASP A CA 1
ATOM 9068 C C . ASP A 1 1082 ? -19.332 -41.091 44.678 1.00 59.47 1082 ASP A C 1
ATOM 9070 O O . ASP A 1 1082 ? -20.144 -41.631 43.920 1.00 59.47 1082 ASP A O 1
ATOM 9074 N N . PHE A 1 1083 ? -19.130 -39.772 44.651 1.00 70.00 1083 PHE A N 1
ATOM 9075 C CA . PHE A 1 1083 ? -19.856 -38.869 43.756 1.00 70.00 1083 PHE A CA 1
ATOM 9076 C C . PHE A 1 1083 ? -19.076 -38.604 42.459 1.00 70.00 1083 PHE A C 1
ATOM 9078 O O . PHE A 1 1083 ? -17.848 -38.487 42.472 1.00 70.00 1083 PHE A O 1
ATOM 9085 N N . VAL A 1 1084 ? -19.772 -38.520 41.317 1.00 74.31 1084 VAL A N 1
ATOM 9086 C CA . VAL A 1 1084 ? -19.151 -38.356 39.993 1.00 74.31 1084 VAL A CA 1
ATOM 9087 C C . VAL A 1 1084 ? -19.916 -37.331 39.155 1.00 74.31 1084 VAL A C 1
ATOM 9089 O O . VAL A 1 1084 ? -21.101 -37.521 38.901 1.00 74.31 1084 VAL A O 1
ATOM 9092 N N . LEU A 1 1085 ? -19.219 -36.296 38.673 1.00 79.00 1085 LEU A N 1
ATOM 9093 C CA . LEU A 1 1085 ? -19.740 -35.349 37.679 1.00 79.00 1085 LEU A CA 1
ATOM 9094 C C . LEU A 1 1085 ? -19.264 -35.738 36.283 1.00 79.00 1085 LEU A C 1
ATOM 9096 O O . LEU A 1 1085 ? -18.061 -35.882 36.065 1.00 79.00 1085 LEU A O 1
ATOM 9100 N N . ASP A 1 1086 ? -20.190 -35.866 35.340 1.00 77.12 1086 ASP A N 1
ATOM 9101 C CA . ASP A 1 1086 ? -19.893 -36.207 33.949 1.00 77.12 1086 ASP A CA 1
ATOM 9102 C C . ASP A 1 1086 ? -19.856 -34.962 33.045 1.00 77.12 1086 ASP A C 1
ATOM 9104 O O . ASP A 1 1086 ? -20.790 -34.155 33.040 1.00 77.12 1086 ASP A O 1
ATOM 9108 N N . PHE A 1 1087 ? -18.779 -34.833 32.267 1.00 79.69 1087 PHE A N 1
ATOM 9109 C CA . PHE A 1 1087 ? -18.533 -33.753 31.309 1.00 79.69 1087 PHE A CA 1
ATOM 9110 C C . PHE A 1 1087 ? -18.510 -34.257 29.851 1.00 79.69 1087 PHE A C 1
ATOM 9112 O O . PHE A 1 1087 ? -17.965 -33.598 28.982 1.00 79.69 1087 PHE A O 1
ATOM 9119 N N . ASP A 1 1088 ? -19.140 -35.394 29.553 1.00 75.06 1088 ASP A N 1
ATOM 9120 C CA . ASP A 1 1088 ? -19.157 -36.076 28.248 1.00 75.06 1088 ASP A CA 1
ATOM 9121 C C . ASP A 1 1088 ? -17.843 -36.807 27.909 1.00 75.06 1088 ASP A C 1
ATOM 9123 O O . ASP A 1 1088 ? -17.886 -38.014 27.665 1.00 75.06 1088 ASP A O 1
ATOM 9127 N N . THR A 1 1089 ? -16.675 -36.140 27.879 1.00 70.94 1089 THR A N 1
ATOM 9128 C CA . THR A 1 1089 ? -15.409 -36.825 27.509 1.00 70.94 1089 THR A CA 1
ATOM 9129 C C . THR A 1 1089 ? -14.601 -37.346 28.698 1.00 70.94 1089 THR A C 1
ATOM 9131 O O . THR A 1 1089 ? -13.755 -38.228 28.534 1.00 70.94 1089 THR A O 1
ATOM 9134 N N . TYR A 1 1090 ? -14.872 -36.854 29.905 1.00 72.75 1090 TYR A N 1
ATOM 9135 C CA . TYR A 1 1090 ? -14.310 -37.367 31.153 1.00 72.75 1090 TYR A CA 1
ATOM 9136 C C . TYR A 1 1090 ? -15.238 -37.073 32.329 1.00 72.75 1090 TYR A C 1
ATOM 9138 O O . TYR A 1 1090 ? -16.128 -36.227 32.265 1.00 72.75 1090 TYR A O 1
ATOM 9146 N N . SER A 1 1091 ? -14.991 -37.763 33.441 1.00 74.44 1091 SER A N 1
ATOM 9147 C CA . SER A 1 1091 ? -15.731 -37.567 34.684 1.00 74.44 1091 SER A CA 1
ATOM 9148 C C . SER A 1 1091 ? -14.824 -37.081 35.810 1.00 74.44 1091 SER A C 1
ATOM 9150 O O . SER A 1 1091 ? -13.702 -37.580 35.946 1.00 74.44 1091 SER A O 1
ATOM 9152 N N . VAL A 1 1092 ? -15.332 -36.186 36.652 1.00 80.19 1092 VAL A N 1
ATOM 9153 C CA . VAL A 1 1092 ? -14.680 -35.765 37.896 1.00 80.19 1092 VAL A CA 1
ATOM 9154 C C . VAL A 1 1092 ? -15.159 -36.646 39.036 1.00 80.19 1092 VAL A C 1
ATOM 9156 O O . VAL A 1 1092 ? -16.364 -36.801 39.219 1.00 80.19 1092 VAL A O 1
ATOM 9159 N N . VAL A 1 1093 ? -14.229 -37.214 39.802 1.00 78.56 1093 VAL A N 1
ATOM 9160 C CA . VAL A 1 1093 ? -14.554 -38.062 40.960 1.00 78.56 1093 VAL A CA 1
ATOM 9161 C C . VAL A 1 1093 ? -14.297 -37.320 42.248 1.00 78.56 1093 VAL A C 1
ATOM 9163 O O . VAL A 1 1093 ? -13.267 -36.661 42.394 1.00 78.56 1093 VAL A O 1
ATOM 9166 N N . PHE A 1 1094 ? -15.224 -37.488 43.177 1.00 79.50 1094 PHE A N 1
ATOM 9167 C CA . PHE A 1 1094 ? -15.156 -36.952 44.517 1.00 79.50 1094 PHE A CA 1
ATOM 9168 C C . PHE A 1 1094 ? -15.023 -38.088 45.509 1.00 79.50 1094 PHE A C 1
ATOM 9170 O O . PHE A 1 1094 ? -15.800 -39.037 45.472 1.00 79.50 1094 PHE A O 1
ATOM 9177 N N . GLU A 1 1095 ? -14.061 -37.943 46.405 1.00 81.56 1095 GLU A N 1
ATOM 9178 C CA . GLU A 1 1095 ? -13.920 -38.771 47.591 1.00 81.56 1095 GLU A CA 1
ATOM 9179 C C . GLU A 1 1095 ? -13.916 -37.833 48.801 1.00 81.56 1095 GLU A C 1
ATOM 9181 O O . GLU A 1 1095 ? -13.247 -36.796 48.798 1.00 81.56 1095 GLU A O 1
ATOM 9186 N N . ALA A 1 1096 ? -14.696 -38.161 49.826 1.00 78.00 1096 ALA A N 1
ATOM 9187 C CA . ALA A 1 1096 ? -14.796 -37.360 51.039 1.00 78.00 1096 ALA A CA 1
ATOM 9188 C C . ALA A 1 1096 ? -14.327 -38.162 52.253 1.00 78.00 1096 ALA A C 1
ATOM 9190 O O . ALA A 1 1096 ? -14.640 -39.343 52.376 1.00 78.00 1096 ALA A O 1
ATOM 9191 N N . VAL A 1 1097 ? -13.572 -37.525 53.149 1.00 78.12 1097 VAL A N 1
ATOM 9192 C CA . VAL A 1 1097 ? -13.064 -38.175 54.362 1.00 78.12 1097 VAL A CA 1
ATOM 9193 C C . VAL A 1 1097 ? -12.856 -37.177 55.495 1.00 78.12 1097 VAL A C 1
ATOM 9195 O O . VAL A 1 1097 ? -12.289 -36.092 55.327 1.00 78.12 1097 VAL A O 1
ATOM 9198 N N . ARG A 1 1098 ? -13.253 -37.562 56.704 1.00 76.56 1098 ARG A N 1
ATOM 9199 C CA . ARG A 1 1098 ? -12.870 -36.876 57.935 1.00 76.56 1098 ARG A CA 1
ATOM 9200 C C . ARG A 1 1098 ? -11.380 -37.029 58.211 1.00 76.56 1098 ARG A C 1
ATOM 9202 O O . ARG A 1 1098 ? -10.845 -38.128 58.352 1.00 76.56 1098 ARG A O 1
ATOM 9209 N N . CYS A 1 1099 ? -10.716 -35.893 58.357 1.00 74.62 1099 CYS A N 1
ATOM 9210 C CA . CYS A 1 1099 ? -9.282 -35.804 58.547 1.00 74.62 1099 CYS A CA 1
ATOM 9211 C C . CYS A 1 1099 ? -8.970 -35.019 59.824 1.00 74.62 1099 CYS A C 1
ATOM 9213 O O . CYS A 1 1099 ? -9.074 -33.795 59.860 1.00 74.62 1099 CYS A O 1
ATOM 9215 N N . ASP A 1 1100 ? -8.553 -35.730 60.871 1.00 68.31 1100 ASP A N 1
ATOM 9216 C CA . ASP A 1 1100 ? -7.966 -35.148 62.081 1.00 68.31 1100 ASP A CA 1
ATOM 9217 C C . ASP A 1 1100 ? -6.442 -35.000 61.957 1.00 68.31 1100 ASP A C 1
ATOM 9219 O O . ASP A 1 1100 ? -5.887 -34.014 62.417 1.00 68.31 1100 ASP A O 1
ATOM 9223 N N . SER A 1 1101 ? -5.778 -35.947 61.288 1.00 73.94 1101 SER A N 1
ATOM 9224 C CA . SER A 1 1101 ? -4.349 -35.971 60.975 1.00 73.94 1101 SER A CA 1
ATOM 9225 C C . SER A 1 1101 ? -4.067 -36.863 59.760 1.00 73.94 1101 SER A C 1
ATOM 9227 O O . SER A 1 1101 ? -4.892 -37.694 59.377 1.00 73.94 1101 SER A O 1
ATOM 9229 N N . PHE A 1 1102 ? -2.882 -36.741 59.149 1.00 77.44 1102 PHE A N 1
ATOM 9230 C CA . PHE A 1 1102 ? -2.489 -37.664 58.080 1.00 77.44 1102 PHE A CA 1
ATOM 9231 C C . PHE A 1 1102 ? -2.126 -39.040 58.658 1.00 77.44 1102 PHE A C 1
ATOM 9233 O O . PHE A 1 1102 ? -0.992 -39.275 59.096 1.00 77.44 1102 PHE A O 1
ATOM 9240 N N . ASN A 1 1103 ? -3.107 -39.940 58.644 1.00 81.00 1103 ASN A N 1
ATOM 9241 C CA . ASN A 1 1103 ? -3.039 -41.292 59.185 1.00 81.00 1103 ASN A CA 1
ATOM 9242 C C . ASN A 1 1103 ? -3.261 -42.358 58.088 1.00 81.00 1103 ASN A C 1
ATOM 9244 O O . ASN A 1 1103 ? -3.464 -42.054 56.909 1.00 81.00 1103 ASN A O 1
ATOM 9248 N N . GLN A 1 1104 ? -3.218 -43.638 58.471 1.00 78.12 1104 GLN A N 1
ATOM 9249 C CA . GLN A 1 1104 ? -3.402 -44.749 57.529 1.00 78.12 1104 GLN A CA 1
ATOM 9250 C C . GLN A 1 1104 ? -4.790 -44.741 56.861 1.00 78.12 1104 GLN A C 1
ATOM 9252 O O . GLN A 1 1104 ? -4.926 -45.284 55.768 1.00 78.12 1104 GLN A O 1
ATOM 9257 N N . ASN A 1 1105 ? -5.803 -44.129 57.485 1.00 77.19 1105 ASN A N 1
ATOM 9258 C CA . ASN A 1 1105 ? -7.146 -44.024 56.925 1.00 77.19 1105 ASN A CA 1
ATOM 9259 C C . ASN A 1 1105 ? -7.199 -42.985 55.796 1.00 77.19 1105 ASN A C 1
ATOM 9261 O O . ASN A 1 1105 ? -7.564 -43.321 54.676 1.00 77.19 1105 ASN A O 1
ATOM 9265 N N . VAL A 1 1106 ? -6.706 -41.766 56.039 1.00 81.00 1106 VAL A N 1
ATOM 9266 C CA . VAL A 1 1106 ? -6.608 -40.705 55.016 1.00 81.00 1106 VAL A CA 1
ATOM 9267 C C . VAL A 1 1106 ? -5.800 -41.183 53.804 1.00 81.00 1106 VAL A C 1
ATOM 9269 O O . VAL A 1 1106 ? -6.215 -40.993 52.663 1.00 81.00 1106 VAL A O 1
ATOM 9272 N N . ARG A 1 1107 ? -4.691 -41.904 54.037 1.00 83.56 1107 ARG A N 1
ATOM 9273 C CA . ARG A 1 1107 ? -3.903 -42.524 52.958 1.00 83.56 1107 ARG A CA 1
ATOM 9274 C C . ARG A 1 1107 ? -4.712 -43.536 52.136 1.00 83.56 1107 ARG A C 1
ATOM 9276 O O . ARG A 1 1107 ? -4.520 -43.602 50.926 1.00 83.56 1107 ARG A O 1
ATOM 9283 N N . LYS A 1 1108 ? -5.593 -44.325 52.762 1.00 81.75 1108 LYS A N 1
ATOM 9284 C CA . LYS A 1 1108 ? -6.460 -45.276 52.046 1.00 81.75 1108 LYS A CA 1
ATOM 9285 C C . LYS A 1 1108 ? -7.486 -44.558 51.172 1.00 81.75 1108 LYS A C 1
ATOM 9287 O O . LYS A 1 1108 ? -7.605 -44.934 50.013 1.00 81.75 1108 LYS A O 1
ATOM 9292 N N . HIS A 1 1109 ? -8.146 -43.515 51.677 1.00 80.62 1109 HIS A N 1
ATOM 9293 C CA . HIS A 1 1109 ? -9.115 -42.732 50.895 1.00 80.62 1109 HIS A CA 1
ATOM 9294 C C . HIS A 1 1109 ? -8.458 -42.024 49.703 1.00 80.62 1109 HIS A C 1
ATOM 9296 O O . HIS A 1 1109 ? -8.942 -42.125 48.581 1.00 80.62 1109 HIS A O 1
ATOM 9302 N N . ILE A 1 1110 ? -7.278 -41.421 49.899 1.00 84.31 1110 ILE A N 1
ATOM 9303 C CA . ILE A 1 1110 ? -6.518 -40.814 48.794 1.00 84.31 1110 ILE A CA 1
ATOM 9304 C C . ILE A 1 1110 ? -6.195 -41.837 47.698 1.00 84.31 1110 ILE A C 1
ATOM 9306 O O . ILE A 1 1110 ? -6.236 -41.496 46.522 1.00 84.31 1110 ILE A O 1
ATOM 9310 N N . LEU A 1 1111 ? -5.871 -43.083 48.059 1.00 84.06 1111 LEU A N 1
ATOM 9311 C CA . LEU A 1 1111 ? -5.562 -44.133 47.083 1.00 84.06 1111 LEU A CA 1
ATOM 9312 C C . LEU A 1 1111 ? -6.817 -44.766 46.463 1.00 84.06 1111 LEU A C 1
ATOM 9314 O O . LEU A 1 1111 ? -6.754 -45.233 45.327 1.00 84.06 1111 LEU A O 1
ATOM 9318 N N . LYS A 1 1112 ? -7.953 -44.749 47.171 1.00 82.19 1112 LYS A N 1
ATOM 9319 C CA . LYS A 1 1112 ? -9.229 -45.313 46.710 1.00 82.19 1112 LYS A CA 1
ATOM 9320 C C . LYS A 1 1112 ? -9.676 -44.699 45.382 1.00 82.19 1112 LYS A C 1
ATOM 9322 O O . LYS A 1 1112 ? -10.114 -45.434 44.499 1.00 82.19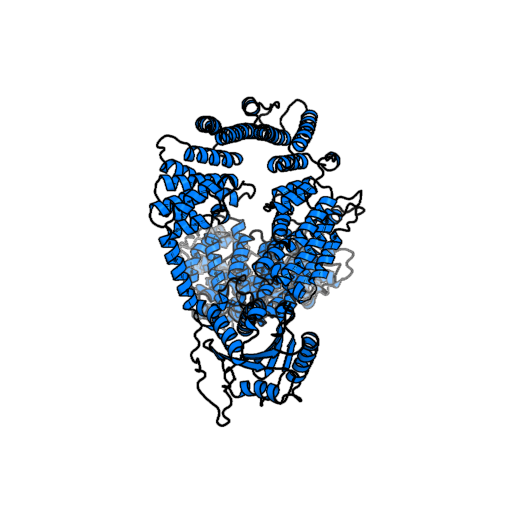 1112 LYS A O 1
ATOM 9327 N N . ILE A 1 1113 ? -9.476 -43.391 45.195 1.00 79.69 1113 ILE A N 1
ATOM 9328 C CA . ILE A 1 1113 ? -9.909 -42.680 43.983 1.00 79.69 1113 ILE A CA 1
ATOM 9329 C C . ILE A 1 1113 ? -9.219 -43.170 42.689 1.00 79.69 1113 ILE A C 1
ATOM 9331 O O . ILE A 1 1113 ? -9.774 -43.038 41.601 1.00 79.69 1113 ILE A O 1
ATOM 9335 N N . PHE A 1 1114 ? -8.046 -43.806 42.789 1.00 77.88 1114 PHE A N 1
ATOM 9336 C CA . PHE A 1 1114 ? -7.326 -44.365 41.634 1.00 77.88 1114 PHE A CA 1
ATOM 9337 C C . PHE A 1 1114 ? -7.802 -45.767 41.231 1.00 77.88 1114 PHE A C 1
ATOM 9339 O O . PHE A 1 1114 ? -7.380 -46.282 40.198 1.00 77.88 1114 PHE A O 1
ATOM 9346 N N . HIS A 1 1115 ? -8.657 -46.412 42.032 1.00 73.38 1115 HIS A N 1
ATOM 9347 C CA . HIS A 1 1115 ? -9.299 -47.678 41.658 1.00 73.38 1115 HIS A CA 1
ATOM 9348 C C . HIS A 1 1115 ? -10.529 -47.480 40.765 1.00 73.38 1115 HIS A C 1
ATOM 9350 O O . HIS A 1 1115 ? -11.101 -48.451 40.269 1.00 73.38 1115 HIS A O 1
ATOM 9356 N N . TYR A 1 1116 ? -10.926 -46.229 40.544 1.00 65.56 1116 TYR A N 1
ATOM 9357 C CA . TYR A 1 1116 ? -11.911 -45.871 39.540 1.00 65.56 1116 TYR A CA 1
ATOM 9358 C C . TYR A 1 1116 ? -11.301 -45.894 38.127 1.00 65.56 1116 TYR A C 1
ATOM 9360 O O . TYR A 1 1116 ? -10.085 -45.865 37.978 1.00 65.56 1116 TYR A O 1
ATOM 9368 N N . ASP A 1 1117 ? -12.150 -45.957 37.091 1.00 62.25 1117 ASP A N 1
ATOM 9369 C CA . ASP A 1 1117 ? -11.737 -46.058 35.679 1.00 62.25 1117 ASP A CA 1
ATOM 9370 C C . ASP A 1 1117 ? -10.546 -45.143 35.309 1.00 62.25 1117 ASP A C 1
ATOM 9372 O O . ASP A 1 1117 ? -10.549 -43.943 35.574 1.00 62.25 1117 ASP A O 1
ATOM 9376 N N . SER A 1 1118 ? -9.549 -45.731 34.646 1.00 57.31 1118 SER A N 1
ATOM 9377 C CA . SER A 1 1118 ? -8.343 -45.085 34.116 1.00 57.31 1118 SER A CA 1
ATOM 9378 C C . SER A 1 1118 ? -8.587 -43.953 33.105 1.00 57.31 1118 SER A C 1
ATOM 9380 O O . SER A 1 1118 ? -7.663 -43.195 32.826 1.00 57.31 1118 SER A O 1
ATOM 9382 N N . SER A 1 1119 ? -9.800 -43.818 32.554 1.00 59.59 1119 SER A N 1
ATOM 9383 C CA . SER A 1 1119 ? -10.185 -42.730 31.634 1.00 59.59 1119 SER A CA 1
ATOM 9384 C C . SER A 1 1119 ? -10.336 -41.355 32.313 1.00 59.59 1119 SER A C 1
ATOM 9386 O O . SER A 1 1119 ? -10.475 -40.331 31.641 1.00 59.59 1119 SER A O 1
ATOM 9388 N N . LYS A 1 1120 ? -10.314 -41.314 33.649 1.00 71.19 1120 LYS A N 1
ATOM 9389 C CA . LYS A 1 1120 ? -10.618 -40.131 34.459 1.00 71.19 1120 LYS A CA 1
ATOM 9390 C C . LYS A 1 1120 ? -9.417 -39.194 34.567 1.00 71.19 1120 LYS A C 1
ATOM 9392 O O . LYS A 1 1120 ? -8.313 -39.631 34.870 1.00 71.19 1120 LYS A O 1
ATOM 9397 N N . ARG A 1 1121 ? -9.647 -37.896 34.343 1.00 75.75 1121 ARG A N 1
ATOM 9398 C CA . ARG A 1 1121 ? -8.582 -36.875 34.265 1.00 75.75 1121 ARG A CA 1
ATOM 9399 C C . ARG A 1 1121 ? -8.534 -35.902 35.444 1.00 75.75 1121 ARG A C 1
ATOM 9401 O O . ARG A 1 1121 ? -7.531 -35.215 35.607 1.00 75.75 1121 ARG A O 1
ATOM 9408 N N . ILE A 1 1122 ? -9.589 -35.839 36.262 1.00 87.12 1122 ILE A N 1
ATOM 9409 C CA . ILE A 1 1122 ? -9.669 -34.918 37.403 1.00 87.12 1122 ILE A CA 1
ATOM 9410 C C . ILE A 1 1122 ? -10.217 -35.647 38.629 1.00 87.12 1122 ILE A C 1
ATOM 9412 O O . ILE A 1 1122 ? -11.309 -36.220 38.593 1.00 87.12 1122 ILE A O 1
ATOM 9416 N N . PHE A 1 1123 ? -9.474 -35.579 39.728 1.00 88.88 1123 PHE A N 1
ATOM 9417 C CA . PHE A 1 1123 ? -9.840 -36.135 41.026 1.00 88.88 1123 PHE A CA 1
ATOM 9418 C C . PHE A 1 1123 ? -9.949 -35.035 42.074 1.00 88.88 1123 PHE A C 1
ATOM 9420 O O . PHE A 1 1123 ? -9.180 -34.073 42.063 1.00 88.88 1123 PHE A O 1
ATOM 9427 N N . VAL A 1 1124 ? -10.890 -35.183 43.002 1.00 88.50 1124 VAL A N 1
ATOM 9428 C CA . VAL A 1 1124 ? -11.093 -34.246 44.105 1.00 88.50 1124 VAL A CA 1
ATOM 9429 C C . VAL A 1 1124 ? -11.268 -35.014 45.409 1.00 88.50 1124 VAL A C 1
ATOM 9431 O O . VAL A 1 1124 ? -12.140 -35.866 45.535 1.00 88.50 1124 VAL A O 1
ATOM 9434 N N . ASN A 1 1125 ? -10.454 -34.668 46.400 1.00 88.31 1125 ASN A N 1
ATOM 9435 C CA . ASN A 1 1125 ? -10.577 -35.119 47.778 1.00 88.31 1125 ASN A CA 1
ATOM 9436 C C . ASN A 1 1125 ? -11.115 -33.993 48.658 1.00 88.31 1125 ASN A C 1
ATOM 9438 O O . ASN A 1 1125 ? -10.478 -32.947 48.782 1.00 88.31 1125 ASN A O 1
ATOM 9442 N N . LEU A 1 1126 ? -12.248 -34.229 49.310 1.00 86.88 1126 LEU A N 1
ATOM 9443 C CA . LEU A 1 1126 ? -12.840 -33.352 50.316 1.00 86.88 1126 LEU A CA 1
ATOM 9444 C C . LEU A 1 1126 ? -12.448 -33.849 51.712 1.00 86.88 1126 LEU A C 1
ATOM 9446 O O . LEU A 1 1126 ? -12.909 -34.888 52.172 1.00 86.88 1126 LEU A O 1
ATOM 9450 N N . LEU A 1 1127 ? -11.588 -33.102 52.394 1.00 87.62 1127 LEU A N 1
ATOM 9451 C CA . LEU A 1 1127 ? -11.039 -33.450 53.699 1.00 87.62 1127 LEU A CA 1
ATOM 9452 C C . LEU A 1 1127 ? -11.685 -32.575 54.785 1.00 87.62 1127 LEU A C 1
ATOM 9454 O O . LEU A 1 1127 ? -11.445 -31.366 54.835 1.00 87.62 1127 LEU A O 1
ATOM 9458 N N . TYR A 1 1128 ? -12.483 -33.167 55.676 1.00 84.94 1128 TYR A N 1
ATOM 9459 C CA . TYR A 1 1128 ? -13.152 -32.425 56.753 1.00 84.94 1128 TYR A CA 1
ATOM 9460 C C . TYR A 1 1128 ? -12.318 -32.401 58.031 1.00 84.94 1128 TYR A C 1
ATOM 9462 O O . TYR A 1 1128 ? -12.077 -33.444 58.639 1.00 84.94 1128 TYR A O 1
ATOM 9470 N N . TYR A 1 1129 ? -11.931 -31.209 58.476 1.00 86.19 1129 TYR A N 1
ATOM 9471 C CA . TYR A 1 1129 ? -11.251 -30.996 59.746 1.00 86.19 1129 TYR A CA 1
ATOM 9472 C C . TYR A 1 1129 ? -12.241 -30.652 60.859 1.00 86.19 1129 TYR A C 1
ATOM 9474 O O . TYR A 1 1129 ? -13.011 -29.693 60.752 1.00 86.19 1129 TYR A O 1
ATOM 9482 N N . GLU A 1 1130 ? -12.183 -31.424 61.946 1.00 77.06 1130 GLU A N 1
ATOM 9483 C CA . GLU A 1 1130 ? -13.026 -31.255 63.140 1.00 77.06 1130 GLU A CA 1
ATOM 9484 C C . GLU A 1 1130 ? -12.215 -31.019 64.430 1.00 77.06 1130 GLU A C 1
ATOM 9486 O O . GLU A 1 1130 ? -12.763 -31.083 65.529 1.00 77.06 1130 GLU A O 1
ATOM 9491 N N . GLY A 1 1131 ? -10.909 -30.762 64.322 1.00 77.94 1131 GLY A N 1
ATOM 9492 C CA . GLY A 1 1131 ? -10.048 -30.481 65.475 1.00 77.94 1131 GLY A CA 1
ATOM 9493 C C . GLY A 1 1131 ? -10.137 -29.034 65.976 1.00 77.94 1131 GLY A C 1
ATOM 9494 O O . GLY A 1 1131 ? -11.042 -28.277 65.615 1.00 77.94 1131 GLY A O 1
ATOM 9495 N N . ASN A 1 1132 ? -9.180 -28.637 66.820 1.00 81.00 1132 ASN A N 1
ATOM 9496 C CA . ASN A 1 1132 ? -9.076 -27.265 67.315 1.00 81.00 1132 ASN A CA 1
ATOM 9497 C C . ASN A 1 1132 ? -8.626 -26.317 66.197 1.00 81.00 1132 ASN A C 1
ATOM 9499 O O . ASN A 1 1132 ? -7.660 -26.593 65.490 1.00 81.00 1132 ASN A O 1
ATOM 9503 N N . ASN A 1 1133 ? -9.259 -25.145 66.087 1.00 80.44 1133 ASN A N 1
ATOM 9504 C CA . ASN A 1 1133 ? -8.921 -24.161 65.048 1.00 80.44 1133 ASN A CA 1
ATOM 9505 C C . ASN A 1 1133 ? -7.438 -23.748 65.053 1.00 80.44 1133 ASN A C 1
ATOM 9507 O O . ASN A 1 1133 ? -6.893 -23.478 63.986 1.00 80.44 1133 ASN A O 1
ATOM 9511 N N . SER A 1 1134 ? -6.784 -23.729 66.222 1.00 81.50 1134 SER A N 1
ATOM 9512 C CA . SER A 1 1134 ? -5.354 -23.410 66.358 1.00 81.50 1134 SER A CA 1
ATOM 9513 C C . SER A 1 1134 ? -4.446 -24.368 65.592 1.00 81.50 1134 SER A C 1
ATOM 9515 O O . SER A 1 1134 ? -3.374 -23.969 65.148 1.00 81.50 1134 SER A O 1
ATOM 9517 N N . ASP A 1 1135 ? -4.882 -25.613 65.407 1.00 85.12 1135 ASP A N 1
ATOM 9518 C CA . ASP A 1 1135 ? -4.050 -26.675 64.850 1.00 85.12 1135 ASP A CA 1
ATOM 9519 C C . ASP A 1 1135 ? -4.361 -26.918 63.364 1.00 85.12 1135 ASP A C 1
ATOM 9521 O O . ASP A 1 1135 ? -3.691 -27.725 62.722 1.00 85.12 1135 ASP A O 1
ATOM 9525 N N . PHE A 1 1136 ? -5.349 -26.218 62.790 1.00 88.69 1136 PHE A N 1
ATOM 9526 C CA . PHE A 1 1136 ? -5.793 -26.403 61.404 1.00 88.69 1136 PHE A CA 1
ATOM 9527 C C . PHE A 1 1136 ? -4.663 -26.184 60.388 1.00 88.69 1136 PHE A C 1
ATOM 9529 O O . PHE A 1 1136 ? -4.458 -27.019 59.509 1.00 88.69 1136 PHE A O 1
ATOM 9536 N N . LEU A 1 1137 ? -3.891 -25.100 60.529 1.00 87.88 1137 LEU A N 1
ATOM 9537 C CA . LEU A 1 1137 ? -2.771 -24.805 59.626 1.00 87.88 1137 LEU A CA 1
ATOM 9538 C C . LEU A 1 1137 ? -1.644 -25.837 59.753 1.00 87.88 1137 LEU A C 1
ATOM 9540 O O . LEU A 1 1137 ? -1.123 -26.292 58.740 1.00 87.88 1137 LEU A O 1
ATOM 9544 N N . ASN A 1 1138 ? -1.338 -26.285 60.974 1.00 88.44 1138 ASN A N 1
ATOM 9545 C CA . ASN A 1 1138 ? -0.328 -27.323 61.198 1.00 88.44 1138 ASN A CA 1
ATOM 9546 C C . ASN A 1 1138 ? -0.730 -28.641 60.513 1.00 88.44 1138 ASN A C 1
ATOM 9548 O O . ASN A 1 1138 ? 0.088 -29.296 59.870 1.00 88.44 1138 ASN A O 1
ATOM 9552 N N . HIS A 1 1139 ? -2.007 -29.027 60.601 1.00 89.00 1139 HIS A N 1
ATOM 9553 C CA . HIS A 1 1139 ? -2.512 -30.222 59.921 1.00 89.00 1139 HIS A CA 1
ATOM 9554 C C . HIS A 1 1139 ? -2.549 -30.054 58.398 1.00 89.00 1139 HIS A C 1
ATOM 9556 O O . HIS A 1 1139 ? -2.242 -31.009 57.685 1.00 89.00 1139 HIS A O 1
ATOM 9562 N N . TRP A 1 1140 ? -2.851 -28.852 57.897 1.00 90.88 1140 TRP A N 1
ATOM 9563 C CA . TRP A 1 1140 ? -2.757 -28.535 56.471 1.00 90.88 1140 TRP A CA 1
ATOM 9564 C C . TRP A 1 1140 ? -1.338 -28.721 55.926 1.00 90.88 1140 TRP A C 1
ATOM 9566 O O . TRP A 1 1140 ? -1.158 -29.361 54.889 1.00 90.88 1140 TRP A O 1
ATOM 9576 N N . GLU A 1 1141 ? -0.326 -28.224 56.638 1.00 88.88 1141 GLU A N 1
ATOM 9577 C CA . GLU A 1 1141 ? 1.080 -28.389 56.256 1.00 88.88 1141 GLU A CA 1
ATOM 9578 C C . GLU A 1 1141 ? 1.486 -29.868 56.229 1.00 88.88 1141 GLU A C 1
ATOM 9580 O O . GLU A 1 1141 ? 2.109 -30.320 55.266 1.00 88.88 1141 GLU A O 1
ATOM 9585 N N . ILE A 1 1142 ? 1.065 -30.651 57.230 1.00 88.69 1142 ILE A N 1
ATOM 9586 C CA . ILE A 1 1142 ? 1.319 -32.100 57.279 1.00 88.69 1142 ILE A CA 1
ATOM 9587 C C . ILE A 1 1142 ? 0.672 -32.815 56.085 1.00 88.69 1142 ILE A C 1
ATOM 9589 O O . ILE A 1 1142 ? 1.309 -33.664 55.458 1.00 88.69 1142 ILE A O 1
ATOM 9593 N N . ILE A 1 1143 ? -0.587 -32.496 55.766 1.00 87.38 1143 ILE A N 1
ATOM 9594 C CA . ILE A 1 1143 ? -1.300 -33.080 54.620 1.00 87.38 1143 ILE A CA 1
ATOM 9595 C C . ILE A 1 1143 ? -0.590 -32.705 53.320 1.00 87.38 1143 ILE A C 1
ATOM 9597 O O . ILE A 1 1143 ? -0.328 -33.579 52.495 1.00 87.38 1143 ILE A O 1
ATOM 9601 N N . THR A 1 1144 ? -0.218 -31.437 53.159 1.00 88.12 1144 THR A N 1
ATOM 9602 C CA . THR A 1 1144 ? 0.481 -30.934 51.972 1.00 88.12 1144 THR A CA 1
ATOM 9603 C C . THR A 1 1144 ? 1.803 -31.664 51.762 1.00 88.12 1144 THR A C 1
ATOM 9605 O O . THR A 1 1144 ? 2.039 -32.215 50.690 1.00 88.12 1144 THR A O 1
ATOM 9608 N N . GLN A 1 1145 ? 2.643 -31.761 52.795 1.00 86.81 1145 GLN A N 1
ATOM 9609 C CA . GLN A 1 1145 ? 3.935 -32.445 52.700 1.00 86.81 1145 GLN A CA 1
ATOM 9610 C C . GLN A 1 1145 ? 3.777 -33.928 52.346 1.00 86.81 1145 GLN A C 1
ATOM 9612 O O . GLN A 1 1145 ? 4.428 -34.418 51.423 1.00 86.81 1145 GLN A O 1
ATOM 9617 N N . LYS A 1 1146 ? 2.884 -34.642 53.041 1.00 87.50 1146 LYS A N 1
ATOM 9618 C CA . LYS A 1 1146 ? 2.747 -36.095 52.872 1.00 87.50 1146 LYS A CA 1
ATOM 9619 C C . LYS A 1 1146 ? 2.042 -36.503 51.581 1.00 87.50 1146 LYS A C 1
ATOM 9621 O O . LYS A 1 1146 ? 2.352 -37.557 51.040 1.00 87.50 1146 LYS A O 1
ATOM 9626 N N . THR A 1 1147 ? 1.123 -35.689 51.064 1.00 86.25 1147 THR A N 1
ATOM 9627 C CA . THR A 1 1147 ? 0.475 -35.952 49.763 1.00 86.25 1147 THR A CA 1
ATOM 9628 C C . THR A 1 1147 ? 1.382 -35.631 48.578 1.00 86.25 1147 THR A C 1
ATOM 9630 O O . THR A 1 1147 ? 1.281 -36.286 47.542 1.00 86.25 1147 THR A O 1
ATOM 9633 N N . SER A 1 1148 ? 2.315 -34.691 48.744 1.00 82.81 1148 SER A N 1
ATOM 9634 C CA . SER A 1 1148 ? 3.284 -34.305 47.709 1.00 82.81 1148 SER A CA 1
ATOM 9635 C C . SER A 1 1148 ? 4.468 -35.270 47.592 1.00 82.81 1148 SER A C 1
ATOM 9637 O O . SER A 1 1148 ? 5.143 -35.306 46.564 1.00 82.81 1148 SER A O 1
ATOM 9639 N N . ASN A 1 1149 ? 4.753 -36.040 48.645 1.00 81.25 1149 ASN A N 1
ATOM 9640 C CA . ASN A 1 1149 ? 5.907 -36.926 48.710 1.00 81.25 1149 ASN A CA 1
ATOM 9641 C C . ASN A 1 1149 ? 5.556 -38.352 48.252 1.00 81.25 1149 ASN A C 1
ATOM 9643 O O . ASN A 1 1149 ? 4.889 -39.109 48.960 1.00 81.25 1149 ASN A O 1
ATOM 9647 N N . ASN A 1 1150 ? 6.100 -38.760 47.100 1.00 80.44 1150 ASN A N 1
ATOM 9648 C CA . ASN A 1 1150 ? 5.902 -40.098 46.522 1.00 80.44 1150 ASN A CA 1
ATOM 9649 C C . ASN A 1 1150 ? 6.432 -41.258 47.404 1.00 80.44 1150 ASN A C 1
ATOM 9651 O O . ASN A 1 1150 ? 6.169 -42.421 47.101 1.00 80.44 1150 ASN A O 1
ATOM 9655 N N . SER A 1 1151 ? 7.187 -40.976 48.474 1.00 77.62 1151 SER A N 1
ATOM 9656 C CA . SER A 1 1151 ? 7.596 -41.993 49.460 1.00 77.62 1151 SER A CA 1
ATOM 9657 C C . SER A 1 1151 ? 6.567 -42.207 50.581 1.00 77.62 1151 SER A C 1
ATOM 9659 O O . SER A 1 1151 ? 6.423 -43.329 51.074 1.00 77.62 1151 SER A O 1
ATOM 9661 N N . ASP A 1 1152 ? 5.797 -41.174 50.936 1.00 79.06 1152 ASP A N 1
ATOM 9662 C CA . ASP A 1 1152 ? 4.758 -41.230 51.972 1.00 79.06 1152 ASP A CA 1
ATOM 9663 C C . ASP A 1 1152 ? 3.426 -41.764 51.422 1.00 79.06 1152 ASP A C 1
ATOM 9665 O O . ASP A 1 1152 ? 2.716 -42.510 52.108 1.00 79.06 1152 ASP A O 1
ATOM 9669 N N . VAL A 1 1153 ? 3.113 -41.445 50.161 1.00 80.62 1153 VAL A N 1
ATOM 9670 C CA . VAL A 1 1153 ? 2.005 -42.027 49.392 1.00 80.62 1153 VAL A CA 1
ATOM 9671 C C . VAL A 1 1153 ? 2.563 -42.686 48.136 1.00 80.62 1153 VAL A C 1
ATOM 9673 O O . VAL A 1 1153 ? 2.991 -42.024 47.197 1.00 80.62 1153 VAL A O 1
ATOM 9676 N N . VAL A 1 1154 ? 2.541 -44.019 48.118 1.00 82.81 1154 VAL A N 1
ATOM 9677 C CA . VAL A 1 1154 ? 2.931 -44.806 46.941 1.00 82.81 1154 VAL A CA 1
ATOM 9678 C C . VAL A 1 1154 ? 1.752 -44.835 45.971 1.00 82.81 1154 VAL A C 1
ATOM 9680 O O . VAL A 1 1154 ? 0.879 -45.698 46.081 1.00 82.81 1154 VAL A O 1
ATOM 9683 N N . TYR A 1 1155 ? 1.702 -43.855 45.071 1.00 86.12 1155 TYR A N 1
ATOM 9684 C CA . TYR A 1 1155 ? 0.702 -43.795 44.005 1.00 86.12 1155 TYR A CA 1
ATOM 9685 C C . TYR A 1 1155 ? 0.870 -44.962 43.007 1.00 86.12 1155 TYR A C 1
ATOM 9687 O O . TYR A 1 1155 ? 1.987 -45.473 42.850 1.00 86.12 1155 TYR A O 1
ATOM 9695 N N . PRO A 1 1156 ? -0.208 -45.406 42.329 1.00 84.00 1156 PRO A N 1
ATOM 9696 C CA . PRO A 1 1156 ? -0.131 -46.465 41.320 1.00 84.00 1156 PRO A CA 1
ATOM 9697 C C . PRO A 1 1156 ? 0.829 -46.139 40.162 1.00 84.00 1156 PRO A C 1
ATOM 9699 O O . PRO A 1 1156 ? 1.167 -44.981 39.911 1.00 84.00 1156 PRO A O 1
ATOM 9702 N N . HIS A 1 1157 ? 1.267 -47.170 39.429 1.00 77.62 1157 HIS A N 1
ATOM 9703 C CA . HIS A 1 1157 ? 2.159 -47.003 38.275 1.00 77.62 1157 HIS A CA 1
ATOM 9704 C C . HIS A 1 1157 ? 1.520 -46.064 37.232 1.00 77.62 1157 HIS A C 1
ATOM 9706 O O . HIS A 1 1157 ? 0.363 -46.261 36.873 1.00 77.62 1157 HIS A O 1
ATOM 9712 N N . ASN A 1 1158 ? 2.283 -45.080 36.734 1.00 79.38 1158 ASN A N 1
ATOM 9713 C CA . ASN A 1 1158 ? 1.852 -44.010 35.813 1.00 79.38 1158 ASN A CA 1
ATOM 9714 C C . ASN A 1 1158 ? 0.980 -42.904 36.435 1.00 79.38 1158 ASN A C 1
ATOM 9716 O O . ASN A 1 1158 ? 0.357 -42.146 35.699 1.00 79.38 1158 ASN A O 1
ATOM 9720 N N . PHE A 1 1159 ? 0.934 -42.797 37.766 1.00 85.06 1159 PHE A N 1
ATOM 9721 C CA . PHE A 1 1159 ? 0.262 -41.706 38.480 1.00 85.06 1159 PHE A CA 1
ATOM 9722 C C . PHE A 1 1159 ? 1.160 -41.082 39.553 1.00 85.06 1159 PHE A C 1
ATOM 9724 O O . PHE A 1 1159 ? 0.672 -40.624 40.588 1.00 85.06 1159 PHE A O 1
ATOM 9731 N N . LYS A 1 1160 ? 2.487 -41.065 39.366 1.00 88.00 1160 LYS A N 1
ATOM 9732 C CA . LYS A 1 1160 ? 3.365 -40.383 40.332 1.00 88.00 1160 LYS A CA 1
ATOM 9733 C C . LYS A 1 1160 ? 3.048 -38.891 40.365 1.00 88.00 1160 LYS A C 1
ATOM 9735 O O . LYS A 1 1160 ? 2.789 -38.292 39.324 1.00 88.00 1160 LYS A O 1
ATOM 9740 N N . CYS A 1 1161 ? 3.084 -38.295 41.556 1.00 88.94 1161 CYS A N 1
ATOM 9741 C CA . CYS A 1 1161 ? 2.940 -36.852 41.704 1.00 88.94 1161 CYS A CA 1
ATOM 9742 C C . CYS A 1 1161 ? 4.180 -36.167 41.107 1.00 88.94 1161 CYS A C 1
ATOM 9744 O O . CYS A 1 1161 ? 5.307 -36.480 41.504 1.00 88.94 1161 CYS A O 1
ATOM 9746 N N . LEU A 1 1162 ? 3.963 -35.272 40.141 1.00 90.06 1162 LEU A N 1
ATOM 9747 C CA . LEU A 1 1162 ? 4.995 -34.513 39.430 1.00 90.06 1162 LEU A CA 1
ATOM 9748 C C . LEU A 1 1162 ? 5.163 -33.112 40.017 1.00 90.06 1162 LEU A C 1
ATOM 9750 O O . LEU A 1 1162 ? 6.283 -32.624 40.154 1.00 90.06 1162 LEU A O 1
ATOM 9754 N N . SER A 1 1163 ? 4.052 -32.457 40.354 1.00 90.38 1163 SER A N 1
ATOM 9755 C CA . SER A 1 1163 ? 4.053 -31.116 40.931 1.00 90.38 1163 SER A CA 1
ATOM 9756 C C . SER A 1 1163 ? 2.916 -30.939 41.927 1.00 90.38 1163 SER A C 1
ATOM 9758 O O . SER A 1 1163 ? 1.875 -31.583 41.829 1.00 90.38 1163 SER A O 1
ATOM 9760 N N . CYS A 1 1164 ? 3.127 -30.042 42.883 1.00 89.44 1164 CYS A N 1
ATOM 9761 C CA . CYS A 1 1164 ? 2.159 -29.689 43.907 1.00 89.44 1164 CYS A CA 1
ATOM 9762 C C . CYS A 1 1164 ? 2.143 -28.166 44.078 1.00 89.44 1164 CYS A C 1
ATOM 9764 O O . CYS A 1 1164 ? 3.199 -27.535 44.161 1.00 89.44 1164 CYS A O 1
ATOM 9766 N N . LYS A 1 1165 ? 0.947 -27.573 44.103 1.00 92.19 1165 LYS A N 1
ATOM 9767 C CA . LYS A 1 1165 ? 0.728 -26.133 44.259 1.00 92.19 1165 LYS A CA 1
ATOM 9768 C C . LYS A 1 1165 ? -0.405 -25.882 45.253 1.00 92.19 1165 LYS A C 1
ATOM 9770 O O . LYS A 1 1165 ? -1.535 -26.305 45.019 1.00 92.19 1165 LYS A O 1
ATOM 9775 N N . ASP A 1 1166 ? -0.128 -25.138 46.321 1.00 90.69 1166 ASP A N 1
ATOM 9776 C CA . ASP A 1 1166 ? -1.174 -24.576 47.184 1.00 90.69 1166 ASP A CA 1
ATOM 9777 C C . ASP A 1 1166 ? -1.842 -23.401 46.451 1.00 90.69 1166 ASP A C 1
ATOM 9779 O O . ASP A 1 1166 ? -1.195 -22.404 46.121 1.00 90.69 1166 ASP A O 1
ATOM 9783 N N . ILE A 1 1167 ? -3.133 -23.545 46.153 1.00 90.56 1167 ILE A N 1
ATOM 9784 C CA . ILE A 1 1167 ? -3.949 -22.545 45.451 1.00 90.56 1167 ILE A CA 1
ATOM 9785 C C . ILE A 1 1167 ? -4.969 -21.880 46.382 1.00 90.56 1167 ILE A C 1
ATOM 9787 O O . ILE A 1 1167 ? -5.871 -21.186 45.925 1.00 90.56 1167 ILE A O 1
ATOM 9791 N N . SER A 1 1168 ? -4.817 -22.025 47.701 1.00 88.31 1168 SER A N 1
ATOM 9792 C CA . SER A 1 1168 ? -5.740 -21.454 48.693 1.00 88.31 1168 SER A CA 1
ATOM 9793 C C . SER A 1 1168 ? -5.898 -19.931 48.569 1.00 88.31 1168 SER A C 1
ATOM 9795 O O . SER A 1 1168 ? -6.980 -19.394 48.816 1.00 88.31 1168 SER A O 1
ATOM 9797 N N . ASN A 1 1169 ? -4.839 -19.224 48.154 1.00 84.25 1169 ASN A N 1
ATOM 9798 C CA . ASN A 1 1169 ? -4.854 -17.766 47.972 1.00 84.25 1169 ASN A CA 1
ATOM 9799 C C . ASN A 1 1169 ? -5.784 -17.307 46.837 1.00 84.25 1169 ASN A C 1
ATOM 9801 O O . ASN A 1 1169 ? -6.220 -16.160 46.850 1.00 84.25 1169 ASN A O 1
ATOM 9805 N N . GLU A 1 1170 ? -6.117 -18.186 45.886 1.00 83.38 1170 GLU A N 1
ATOM 9806 C CA . GLU A 1 1170 ? -7.032 -17.876 44.780 1.00 83.38 1170 GLU A CA 1
ATOM 9807 C C . GLU A 1 1170 ? -8.490 -17.736 45.270 1.00 83.38 1170 GLU A C 1
ATOM 9809 O O . GLU A 1 1170 ? -9.308 -17.101 44.604 1.00 83.38 1170 GLU A O 1
ATOM 9814 N N . PHE A 1 1171 ? -8.811 -18.268 46.459 1.00 75.56 1171 PHE A N 1
ATOM 9815 C CA . PHE A 1 1171 ? -10.182 -18.356 46.971 1.00 75.56 1171 PHE A CA 1
ATOM 9816 C C . PHE A 1 1171 ? -10.468 -17.466 48.198 1.00 75.56 1171 PHE A C 1
ATOM 9818 O O . PHE A 1 1171 ? -11.611 -17.070 48.401 1.00 75.56 1171 PHE A O 1
ATOM 9825 N N . GLY A 1 1172 ? -9.459 -17.057 48.978 1.00 67.12 1172 GLY A N 1
ATOM 9826 C CA . GLY A 1 1172 ? -9.592 -15.962 49.959 1.00 67.12 1172 GLY A CA 1
ATOM 9827 C C . GLY A 1 1172 ? -10.343 -16.275 51.267 1.00 67.12 1172 GLY A C 1
ATOM 9828 O O . GLY A 1 1172 ? -10.821 -15.349 51.920 1.00 67.12 1172 GLY A O 1
ATOM 9829 N N . ASN A 1 1173 ? -10.439 -17.544 51.684 1.00 78.06 1173 ASN A N 1
ATOM 9830 C CA . ASN A 1 1173 ? -11.066 -17.951 52.953 1.00 78.06 1173 ASN A CA 1
ATOM 9831 C C . ASN A 1 1173 ? -10.083 -18.728 53.838 1.00 78.06 1173 ASN A C 1
ATOM 9833 O O . ASN A 1 1173 ? -9.475 -19.700 53.402 1.00 78.06 1173 ASN A O 1
ATOM 9837 N N . ALA A 1 1174 ? -9.929 -18.311 55.098 1.00 80.94 1174 ALA A N 1
ATOM 9838 C CA . ALA A 1 1174 ? -8.970 -18.909 56.028 1.00 80.94 1174 ALA A CA 1
ATOM 9839 C C . ALA A 1 1174 ? -9.330 -20.346 56.454 1.00 80.94 1174 ALA A C 1
ATOM 9841 O O . ALA A 1 1174 ? -8.440 -21.100 56.845 1.00 80.94 1174 ALA A O 1
ATOM 9842 N N . SER A 1 1175 ? -10.604 -20.726 56.343 1.00 86.12 1175 SER A N 1
ATOM 9843 C CA . SER A 1 1175 ? -11.159 -22.009 56.794 1.00 86.12 1175 SER A CA 1
ATOM 9844 C C . SER A 1 1175 ? -11.251 -23.056 55.685 1.00 86.12 1175 SER A C 1
ATOM 9846 O O . SER A 1 1175 ? -11.690 -24.175 55.940 1.00 86.12 1175 SER A O 1
ATOM 9848 N N . ILE A 1 1176 ? -10.858 -22.704 54.458 1.00 90.19 1176 ILE A N 1
ATOM 9849 C CA . ILE A 1 1176 ? -10.788 -23.615 53.316 1.00 90.19 1176 ILE A CA 1
ATOM 9850 C C . ILE A 1 1176 ? -9.385 -23.512 52.726 1.00 90.19 1176 ILE A C 1
ATOM 9852 O O . ILE A 1 1176 ? -8.926 -22.428 52.374 1.00 90.19 1176 ILE A O 1
ATOM 9856 N N . LYS A 1 1177 ? -8.706 -24.647 52.605 1.00 91.75 1177 LYS A N 1
ATOM 9857 C CA . LYS A 1 1177 ? -7.407 -24.763 51.949 1.00 91.75 1177 LYS A CA 1
ATOM 9858 C C . LYS A 1 1177 ? -7.517 -25.695 50.757 1.00 91.75 1177 LYS A C 1
ATOM 9860 O O . LYS A 1 1177 ? -8.278 -26.656 50.802 1.00 91.75 1177 LYS A O 1
ATOM 9865 N N . VAL A 1 1178 ? -6.801 -25.392 49.680 1.00 92.31 1178 VAL A N 1
ATOM 9866 C CA . VAL A 1 1178 ? -6.883 -26.147 48.428 1.00 92.31 1178 VAL A CA 1
ATOM 9867 C C . VAL A 1 1178 ? -5.488 -26.401 47.878 1.00 92.31 1178 VAL A C 1
ATOM 9869 O O . VAL A 1 1178 ? -4.728 -25.468 47.625 1.00 92.31 1178 VAL A O 1
ATOM 9872 N N . LEU A 1 1179 ? -5.181 -27.674 47.649 1.00 92.38 1179 LEU A N 1
ATOM 9873 C CA . LEU A 1 1179 ? -3.946 -28.148 47.043 1.00 92.38 1179 LEU A CA 1
ATOM 9874 C C . LEU A 1 1179 ? -4.265 -28.695 45.664 1.00 92.38 1179 LEU A C 1
ATOM 9876 O O . LEU A 1 1179 ? -5.210 -29.470 45.523 1.00 92.38 1179 LEU A O 1
ATOM 9880 N N . LYS A 1 1180 ? -3.464 -28.334 44.668 1.00 93.38 1180 LYS A N 1
ATOM 9881 C CA . LYS A 1 1180 ? -3.489 -28.940 43.340 1.00 93.38 1180 LYS A CA 1
ATOM 9882 C C . LYS A 1 1180 ? -2.226 -29.767 43.144 1.00 93.38 1180 LYS A C 1
ATOM 9884 O O . LYS A 1 1180 ? -1.132 -29.208 43.072 1.00 93.38 1180 LYS A O 1
ATOM 9889 N N . ASN A 1 1181 ? -2.399 -31.069 42.983 1.00 91.81 1181 ASN A N 1
ATOM 9890 C CA . ASN A 1 1181 ? -1.358 -31.996 42.570 1.00 91.81 1181 ASN A CA 1
ATOM 9891 C C . ASN A 1 1181 ? -1.523 -32.310 41.082 1.00 91.81 1181 ASN A C 1
ATOM 9893 O O . ASN A 1 1181 ? -2.628 -32.573 40.610 1.00 91.81 1181 ASN A O 1
ATOM 9897 N N . THR A 1 1182 ? -0.422 -32.286 40.338 1.00 90.56 1182 THR A N 1
ATOM 9898 C CA . THR A 1 1182 ? -0.382 -32.750 38.947 1.00 90.56 1182 THR A CA 1
ATOM 9899 C C . THR A 1 1182 ? 0.367 -34.068 38.921 1.00 90.56 1182 THR A C 1
ATOM 9901 O O . THR A 1 1182 ? 1.507 -34.141 39.386 1.00 90.56 1182 THR A O 1
ATOM 9904 N N . HIS A 1 1183 ? -0.271 -35.106 38.398 1.00 90.38 1183 HIS A N 1
ATOM 9905 C CA . HIS A 1 1183 ? 0.288 -36.449 38.305 1.00 90.38 1183 HIS A CA 1
ATOM 9906 C C . HIS A 1 1183 ? 0.710 -36.771 36.863 1.00 90.38 1183 HIS A C 1
ATOM 9908 O O . HIS A 1 1183 ? 0.387 -36.050 35.917 1.00 90.38 1183 HIS A O 1
ATOM 9914 N N . GLU A 1 1184 ? 1.454 -37.864 36.688 1.00 85.19 1184 GLU A N 1
ATOM 9915 C CA . GLU A 1 1184 ? 1.667 -38.495 35.377 1.00 85.19 1184 GLU A CA 1
ATOM 9916 C C . GLU A 1 1184 ? 0.313 -38.742 34.650 1.00 85.19 1184 GLU A C 1
ATOM 9918 O O . GLU A 1 1184 ? -0.728 -38.870 35.294 1.00 85.19 1184 GLU A O 1
ATOM 9923 N N . ASN A 1 1185 ? 0.315 -38.770 33.307 1.00 80.50 1185 ASN A N 1
ATOM 9924 C CA . ASN A 1 1185 ? -0.879 -38.822 32.430 1.00 80.50 1185 ASN A CA 1
ATOM 9925 C C . ASN A 1 1185 ? -1.800 -37.581 32.440 1.00 80.50 1185 ASN A C 1
ATOM 9927 O O . ASN A 1 1185 ? -2.984 -37.702 32.136 1.00 80.50 1185 ASN A O 1
ATOM 9931 N N . GLU A 1 1186 ? -1.267 -36.396 32.759 1.00 81.31 1186 GLU A N 1
ATOM 9932 C CA . GLU A 1 1186 ? -2.027 -35.127 32.787 1.00 81.31 1186 GLU A CA 1
ATOM 9933 C C . GLU A 1 1186 ? -3.202 -35.130 33.784 1.00 81.31 1186 GLU A C 1
ATOM 9935 O O . GLU A 1 1186 ? -4.136 -34.339 33.658 1.00 81.31 1186 GLU A O 1
ATOM 9940 N N . LEU A 1 1187 ? -3.161 -36.010 34.791 1.00 87.19 1187 LEU A N 1
ATOM 9941 C CA . LEU A 1 1187 ? -4.199 -36.089 35.809 1.00 87.19 1187 LEU A CA 1
ATOM 9942 C C . LEU A 1 1187 ? -4.042 -34.961 36.834 1.00 87.19 1187 LEU A C 1
ATOM 9944 O O . LEU A 1 1187 ? -2.992 -34.809 37.467 1.00 87.19 1187 LEU A O 1
ATOM 9948 N N . GLU A 1 1188 ? -5.116 -34.202 37.038 1.00 90.69 1188 GLU A N 1
ATOM 9949 C CA . GLU A 1 1188 ? -5.196 -33.172 38.071 1.00 90.69 1188 GLU A CA 1
ATOM 9950 C C . GLU A 1 1188 ? -5.885 -33.734 39.317 1.00 90.69 1188 GLU A C 1
ATOM 9952 O O . GLU A 1 1188 ? -7.015 -34.216 39.255 1.00 90.69 1188 GLU A O 1
ATOM 9957 N N . PHE A 1 1189 ? -5.222 -33.656 40.468 1.00 91.25 1189 PHE A N 1
ATOM 9958 C CA . PHE A 1 1189 ? -5.758 -34.130 41.736 1.00 91.25 1189 PHE A CA 1
ATOM 9959 C C . PHE A 1 1189 ? -5.813 -32.997 42.754 1.00 91.25 1189 PHE A C 1
ATOM 9961 O O . PHE A 1 1189 ? -4.795 -32.461 43.186 1.00 91.25 1189 PHE A O 1
ATOM 9968 N N . TYR A 1 1190 ? -7.022 -32.627 43.148 1.00 92.00 1190 TYR A N 1
ATOM 9969 C CA . TYR A 1 1190 ? -7.267 -31.559 44.096 1.00 92.00 1190 TYR A CA 1
ATOM 9970 C C . TYR A 1 1190 ? -7.542 -32.109 45.493 1.00 92.00 1190 TYR A C 1
ATOM 9972 O O . TYR A 1 1190 ? -8.358 -33.010 45.660 1.00 92.00 1190 TYR A O 1
ATOM 9980 N N . HIS A 1 1191 ? -6.915 -31.527 46.513 1.00 91.12 1191 HIS A N 1
ATOM 9981 C CA . HIS A 1 1191 ? -7.219 -31.795 47.917 1.00 91.12 1191 HIS A CA 1
ATOM 9982 C C . HIS A 1 1191 ? -7.779 -30.524 48.552 1.00 91.12 1191 HIS A C 1
ATOM 9984 O O . HIS A 1 1191 ? -7.070 -29.530 48.693 1.00 91.12 1191 HIS A O 1
ATOM 9990 N N . ILE A 1 1192 ? -9.052 -30.548 48.929 1.00 90.94 1192 ILE A N 1
ATOM 9991 C CA . ILE A 1 1192 ? -9.747 -29.438 49.577 1.00 90.94 1192 ILE A CA 1
ATOM 9992 C C . ILE A 1 1192 ? -9.872 -29.776 51.060 1.00 90.94 1192 ILE A C 1
ATOM 9994 O O . ILE A 1 1192 ? -10.581 -30.706 51.428 1.00 90.94 1192 ILE A O 1
ATOM 9998 N N . PHE A 1 1193 ? -9.201 -29.018 51.918 1.00 90.88 1193 PHE A N 1
ATOM 9999 C CA . PHE A 1 1193 ? -9.223 -29.189 53.366 1.00 90.88 1193 PHE A CA 1
ATOM 10000 C C . PHE A 1 1193 ? -10.071 -28.099 54.016 1.00 90.88 1193 PHE A C 1
ATOM 10002 O O . PHE A 1 1193 ? -9.778 -26.910 53.892 1.00 90.88 1193 PHE A O 1
ATOM 10009 N N . VAL A 1 1194 ? -11.149 -28.500 54.688 1.00 89.25 1194 VAL A N 1
ATOM 10010 C CA . VAL A 1 1194 ? -12.180 -27.587 55.194 1.00 89.25 1194 VAL A CA 1
ATOM 10011 C C . VAL A 1 1194 ? -12.286 -27.694 56.705 1.00 89.25 1194 VAL A C 1
ATOM 10013 O O . VAL A 1 1194 ? -12.550 -28.770 57.236 1.00 89.25 1194 VAL A O 1
ATOM 10016 N N . ASN A 1 1195 ? -12.159 -26.566 57.398 1.00 87.12 1195 ASN A N 1
ATOM 10017 C CA . ASN A 1 1195 ? -12.385 -26.476 58.832 1.00 87.12 1195 ASN A CA 1
ATOM 10018 C C . ASN A 1 1195 ? -13.873 -26.280 59.150 1.00 87.12 1195 ASN A C 1
ATOM 10020 O O . ASN A 1 1195 ? -14.401 -25.171 59.054 1.00 87.12 1195 ASN A O 1
ATOM 10024 N N . LEU A 1 1196 ? -14.539 -27.352 59.579 1.00 76.69 1196 LEU A N 1
ATOM 10025 C CA . LEU A 1 1196 ? -15.950 -27.315 59.976 1.00 76.69 1196 LEU A CA 1
ATOM 10026 C C . LEU A 1 1196 ? -16.150 -26.981 61.465 1.00 76.69 1196 LEU A C 1
ATOM 10028 O O . LEU A 1 1196 ? -17.274 -26.699 61.881 1.00 76.69 1196 LEU A O 1
ATOM 10032 N N . SER A 1 1197 ? -15.075 -26.956 62.259 1.00 69.69 1197 SER A N 1
ATOM 10033 C CA . SER A 1 1197 ? -15.071 -26.476 63.652 1.00 69.69 1197 SER A CA 1
ATOM 10034 C C . SER A 1 1197 ? -15.018 -24.949 63.759 1.00 69.69 1197 SER A C 1
ATOM 10036 O O . SER A 1 1197 ? -15.105 -24.392 64.859 1.00 69.69 1197 SER A O 1
ATOM 10038 N N . TYR A 1 1198 ? -14.916 -24.255 62.624 1.00 65.06 1198 TYR A N 1
ATOM 10039 C CA . TYR A 1 1198 ? -14.847 -22.806 62.562 1.00 65.06 1198 TYR A CA 1
ATOM 10040 C C . TYR A 1 1198 ? -16.123 -22.168 63.138 1.00 65.06 1198 TYR A C 1
ATOM 10042 O O . TYR A 1 1198 ? -17.216 -22.285 62.585 1.00 65.06 1198 TYR A O 1
ATOM 10050 N N . ALA A 1 1199 ? -16.000 -21.517 64.294 1.00 52.12 1199 ALA A N 1
ATOM 10051 C CA . ALA A 1 1199 ? -17.090 -20.851 64.992 1.00 52.12 1199 ALA A CA 1
ATOM 10052 C C . ALA A 1 1199 ? -16.735 -19.375 65.199 1.00 52.12 1199 ALA A C 1
ATOM 10054 O O . ALA A 1 1199 ? -16.609 -18.949 66.338 1.00 52.12 1199 ALA A O 1
ATOM 10055 N N . ASP A 1 1200 ? -16.658 -18.650 64.079 1.00 41.53 1200 ASP A N 1
ATOM 10056 C CA . ASP A 1 1200 ? -16.187 -17.260 63.919 1.00 41.53 1200 ASP A CA 1
ATOM 10057 C C . ASP A 1 1200 ? -14.720 -16.997 64.287 1.00 41.53 1200 ASP A C 1
ATOM 10059 O O . ASP A 1 1200 ? -14.316 -17.257 65.442 1.00 41.53 1200 ASP A O 1
#

Radius of gyration: 45.95 Å; Cα contacts (8 Å, |Δi|>4): 1309; chains: 1; bounding box: 106×109×141 Å

Secondary structure (DSSP, 8-state):
---HHHHHHHHHHHHHHH-S------------SS-HHHHHHHHHHH-STT----HHHHHHHHHHHHHHHT----HHHHHHTTSEEEETTEEEE-HHHHHHHHSSS--PPPTT---HHHHHHHHHHHHHHHHS-SS---EEEEEHHHHHHHHHHHHHH-TTSPPHHHHHHHTTPEEPSSEEEEEHHHHTTTS-HHHHHHHHHHHHHHHS-GGGHHHHHHHHHHHTTTT--TTGGGGS-HHHHHHHHHHHHHHHHT-GGG-TTSSHHHHHHHHHHHHTTTS-THHHHHS--TT----S---HHHHHHHHHHGGGGT---S-TTTTHHHHHHHHHHHHHHHH-TTT--GGGGGTT-HHHHHHHHHHHHHH-GGGGGGGTT-TTTHHHHHHHHHHHHHHHHTTS-TT-SHHHHHHHHHHHHHIIIIISSGGGHHHHHHHHHHHHHHHHHSS-HHHHHHHHHHHHHSHHHHS--HHHHHHHHHHIIIIIHHHS--SS-SS-HHHHHHHHHHHTT--HHHHHHHHHHHHHHHIIIIIS-S----HHHHHHHHTS-HHHHHHHHHHTT-HHHHHHHHHHTTS--TT---HHHHHHHHHHHHHHHHHHHHHHHHHHHHS-HHHHHHHHHHHHHHHHHHHH---TT----TTSHHHHHTT-TT-SS-HHHHHHHHHTTS-HHHHHHHHHHHHHTT-HHHHHHHHHH---HHHHHHHHHH--TTS-GGGG--SHHHHHHHHHHHHHHTS-HHHHHHHHHHHHHHHHHHSGGGB--HHHHHHHHHHHHHHHHTT-HHHHHH---S-B-TT-TTHHHHHHHHHHHHHHHHHHHHHTT-HHHHHHHHTT----TT-TTHHHHHHHHHHHHHHH--S---HHHHHHHHHHHHHHHHHHHHH-TT--HHHHHHHHHHHHHHHHHHT-HHHHHHHHHHS-HHHHT-HHHHHHHHHHHHHTT-HHHHHHHHHH----TTTHHHHHHHHHTS-HHHHHHHHHHHHHHHHTS-TTTTTTTS-TTT-S--S-HHHHHHHHHHHHHHHHHTTHHHHTT--HHHHHHHHHHHHHHHHGGGT---S----S--B-TTS-B----EEEEE-SS-EEEEEEEE-SSS-HHHHHHHHHGGGS-TT--EEEEEEEE-S-GGGHHHHHHHHHHHHH-TTTS-PPTT--EEEEEE-GGGT--TTEEEEEEEEGGG-EEEEEEEETT---

Mean predicted aligned error: 20.46 Å